Protein 7JVI (pdb70)

Structure (mmCIF, N/CA/C/O backbone):
data_7JVI
#
_entry.id   7JVI
#
_cell.length_a   39.979
_cell.length_b   144.507
_cell.length_c   169.492
_cell.angle_alpha   90.000
_cell.angle_beta   90.000
_cell.angle_gamma   90.000
#
_symmetry.space_group_name_H-M   'P 21 21 21'
#
loop_
_entity.id
_entity.type
_entity.pdbx_description
1 polymer 'Beta-helix domain'
2 non-polymer 'CALCIUM ION'
3 water water
#
loop_
_atom_site.group_PDB
_atom_site.id
_atom_site.type_symbol
_atom_site.label_atom_id
_atom_site.label_alt_id
_atom_site.label_comp_id
_atom_site.label_asym_id
_atom_site.label_entity_id
_atom_site.label_seq_id
_atom_site.pdbx_PDB_ins_code
_atom_site.Cartn_x
_atom_site.Cartn_y
_atom_site.Cartn_z
_atom_site.occupancy
_atom_site.B_iso_or_equiv
_atom_site.auth_seq_id
_atom_site.auth_comp_id
_atom_site.auth_asym_id
_atom_site.auth_atom_id
_atom_site.pdbx_PDB_model_num
ATOM 1 N N . ASN A 1 24 ? -2.992 -15.460 40.073 1.00 73.89 26 ASN A N 1
ATOM 2 C CA . ASN A 1 24 ? -1.605 -15.197 40.562 1.00 70.04 26 ASN A CA 1
ATOM 3 C C . ASN A 1 24 ? -0.512 -15.729 39.598 1.00 65.38 26 ASN A C 1
ATOM 4 O O . ASN A 1 24 ? -0.307 -15.121 38.547 1.00 58.99 26 ASN A O 1
ATOM 9 N N . VAL A 1 25 ? 0.191 -16.821 39.944 1.00 61.29 27 VAL A N 1
ATOM 10 C CA . VAL A 1 25 ? 1.372 -17.246 39.170 1.00 59.36 27 VAL A CA 1
ATOM 11 C C . VAL A 1 25 ? 1.494 -18.754 38.969 1.00 58.35 27 VAL A C 1
ATOM 12 O O . VAL A 1 25 ? 1.279 -19.540 39.902 1.00 57.15 27 VAL A O 1
ATOM 16 N N . LYS A 1 26 ? 1.829 -19.154 37.735 1.00 56.58 28 LYS A N 1
ATOM 17 C CA . LYS A 1 26 ? 2.219 -20.527 37.418 1.00 55.99 28 LYS A CA 1
ATOM 18 C C . LYS A 1 26 ? 3.672 -20.490 37.004 1.00 53.93 28 LYS A C 1
ATOM 19 O O . LYS A 1 26 ? 4.120 -19.559 36.316 1.00 50.99 28 LYS A O 1
ATOM 25 N N . GLU A 1 27 ? 4.419 -21.519 37.407 1.00 52.81 29 GLU A N 1
ATOM 26 C CA . GLU A 1 27 ? 5.829 -21.620 37.096 1.00 52.51 29 GLU A CA 1
ATOM 27 C C . GLU A 1 27 ? 6.131 -22.970 36.442 1.00 51.86 29 GLU A C 1
ATOM 28 O O . GLU A 1 27 ? 5.765 -24.027 36.981 1.00 50.72 29 GLU A O 1
ATOM 34 N N . LEU A 1 28 ? 6.770 -22.928 35.265 1.00 50.06 30 LEU A N 1
ATOM 35 C CA . LEU A 1 28 ? 7.289 -24.131 34.595 1.00 51.07 30 LEU A CA 1
ATOM 36 C C . LEU A 1 28 ? 8.804 -24.072 34.642 1.00 49.46 30 LEU A C 1
ATOM 37 O O . LEU A 1 28 ? 9.419 -23.382 33.842 1.00 46.72 30 LEU A O 1
ATOM 42 N N . ASP A 1 29 ? 9.406 -24.773 35.607 1.00 49.93 31 ASP A N 1
ATOM 43 C CA . ASP A 1 29 ? 10.852 -24.850 35.738 1.00 50.94 31 ASP A CA 1
ATOM 44 C C . ASP A 1 29 ? 11.333 -26.085 34.961 1.00 50.34 31 ASP A C 1
ATOM 45 O O . ASP A 1 29 ? 11.295 -27.202 35.469 1.00 48.87 31 ASP A O 1
ATOM 50 N N . LEU A 1 30 ? 11.763 -25.853 33.715 1.00 48.22 32 LEU A N 1
ATOM 51 C CA . LEU A 1 30 ? 12.179 -26.908 32.796 1.00 48.77 32 LEU A CA 1
ATOM 52 C C . LEU A 1 30 ? 13.698 -27.045 32.713 1.00 48.92 32 LEU A C 1
ATOM 53 O O . LEU A 1 30 ? 14.210 -27.854 31.931 1.00 49.29 32 LEU A O 1
ATOM 58 N N . TRP A 1 31 ? 14.421 -26.246 33.510 1.00 49.57 33 TRP A N 1
ATOM 59 C CA . TRP A 1 31 ? 15.871 -26.163 33.423 1.00 49.61 33 TRP A CA 1
ATOM 60 C C . TRP A 1 31 ? 16.522 -27.476 33.766 1.00 51.18 33 TRP A C 1
ATOM 61 O O . TRP A 1 31 ? 16.086 -28.197 34.679 1.00 50.99 33 TRP A O 1
ATOM 72 N N . GLN A 1 32 ? 17.603 -27.768 33.044 1.00 52.55 34 GLN A N 1
ATOM 73 C CA . GLN A 1 32 ? 18.449 -28.909 33.351 1.00 55.46 34 GLN A CA 1
ATOM 74 C C . GLN A 1 32 ? 19.727 -28.669 32.558 1.00 56.49 34 GLN A C 1
ATOM 75 O O . GLN A 1 32 ? 19.700 -27.982 31.534 1.00 53.22 34 GLN A O 1
ATOM 81 N N . ASP A 1 33 ? 20.855 -29.155 33.083 1.00 58.47 35 ASP A N 1
ATOM 82 C CA . ASP A 1 33 ? 22.161 -29.027 32.432 1.00 59.88 35 ASP A CA 1
ATOM 83 C C . ASP A 1 33 ? 22.272 -30.121 31.349 1.00 59.68 35 ASP A C 1
ATOM 84 O O . ASP A 1 33 ? 22.943 -31.134 31.542 1.00 60.06 35 ASP A O 1
ATOM 89 N N . ASN A 1 34 ? 21.577 -29.898 30.225 1.00 57.77 36 ASN A N 1
ATOM 90 C CA . ASN A 1 34 ? 21.423 -30.883 29.151 1.00 56.85 36 ASN A CA 1
ATOM 91 C C . ASN A 1 34 ? 22.317 -30.567 27.954 1.00 56.80 36 ASN A C 1
ATOM 92 O O . ASN A 1 34 ? 23.110 -29.630 27.993 1.00 58.72 36 ASN A O 1
ATOM 97 N N . THR A 1 35 ? 22.193 -31.378 26.899 1.00 58.18 37 THR A N 1
ATOM 98 C CA . THR A 1 35 ? 22.960 -31.227 25.668 1.00 57.12 37 THR A CA 1
ATOM 99 C C . THR A 1 35 ? 22.037 -31.404 24.469 1.00 55.81 37 THR A C 1
ATOM 100 O O . THR A 1 35 ? 20.853 -31.699 24.623 1.00 53.09 37 THR A O 1
ATOM 104 N N . ASP A 1 36 ? 22.610 -31.225 23.276 1.00 54.79 38 ASP A N 1
ATOM 105 C CA . ASP A 1 36 ? 21.961 -31.434 21.987 1.00 58.02 38 ASP A CA 1
ATOM 106 C C . ASP A 1 36 ? 21.249 -32.804 21.854 1.00 59.71 38 ASP A C 1
ATOM 107 O O . ASP A 1 36 ? 20.277 -32.930 21.120 1.00 60.88 38 ASP A O 1
ATOM 112 N N . ALA A 1 37 ? 21.740 -33.816 22.583 1.00 59.18 39 ALA A N 1
ATOM 113 C CA . ALA A 1 37 ? 21.185 -35.160 22.556 1.00 61.09 39 ALA A CA 1
ATOM 114 C C . ALA A 1 37 ? 20.095 -35.407 23.603 1.00 61.33 39 ALA A C 1
ATOM 115 O O . ALA A 1 37 ? 19.503 -36.482 23.626 1.00 61.48 39 ALA A O 1
ATOM 117 N N . SER A 1 38 ? 19.844 -34.416 24.466 1.00 59.18 40 SER A N 1
ATOM 118 C CA . SER A 1 38 ? 18.855 -34.527 25.541 1.00 57.96 40 SER A CA 1
ATOM 119 C C . SER A 1 38 ? 18.020 -33.241 25.663 1.00 55.18 40 SER A C 1
ATOM 120 O O . SER A 1 38 ? 17.933 -32.641 26.735 1.00 54.45 40 SER A O 1
ATOM 123 N N . TYR A 1 39 ? 17.406 -32.836 24.547 1.00 52.70 41 TYR A N 1
ATOM 124 C CA . TYR A 1 39 ? 16.524 -31.673 24.502 1.00 50.96 41 TYR A CA 1
ATOM 125 C C . TYR A 1 39 ? 15.371 -31.854 25.474 1.00 51.67 41 TYR A C 1
ATOM 126 O O . TYR A 1 39 ? 14.812 -32.939 25.573 1.00 51.65 41 TYR A O 1
ATOM 135 N N . VAL A 1 40 ? 15.042 -30.776 26.193 1.00 51.80 42 VAL A N 1
ATOM 136 C CA . VAL A 1 40 ? 13.800 -30.646 26.935 1.00 52.82 42 VAL A CA 1
ATOM 137 C C . VAL A 1 40 ? 12.737 -30.147 25.968 1.00 52.49 42 VAL A C 1
ATOM 138 O O . VAL A 1 40 ? 12.948 -29.170 25.263 1.00 50.82 42 VAL A O 1
ATOM 142 N N . THR A 1 41 ? 11.591 -30.832 25.944 1.00 53.68 43 THR A N 1
ATOM 143 C CA . THR A 1 41 ? 10.466 -30.479 25.081 1.00 55.31 43 THR A CA 1
ATOM 144 C C . THR A 1 41 ? 9.223 -30.305 25.937 1.00 54.90 43 THR A C 1
ATOM 145 O O . THR A 1 41 ? 8.837 -31.203 26.658 1.00 57.00 43 THR A O 1
ATOM 149 N N . TYR A 1 42 ? 8.607 -29.125 25.853 1.00 52.61 44 TYR A N 1
ATOM 150 C CA . TYR A 1 42 ? 7.336 -28.865 26.506 1.00 53.23 44 TYR A CA 1
ATOM 151 C C . TYR A 1 42 ? 6.340 -28.420 25.443 1.00 53.56 44 TYR A C 1
ATOM 152 O O . TYR A 1 42 ? 6.614 -27.472 24.695 1.00 54.16 44 TYR A O 1
ATOM 161 N N . ALA A 1 43 ? 5.199 -29.117 25.361 1.00 53.40 45 ALA A N 1
ATOM 162 C CA . ALA A 1 43 ? 4.222 -28.877 24.290 1.00 54.82 45 ALA A CA 1
ATOM 163 C C . ALA A 1 43 ? 2.749 -28.843 24.715 1.00 55.99 45 ALA A C 1
ATOM 164 O O . ALA A 1 43 ? 1.854 -28.730 23.854 1.00 59.31 45 ALA A O 1
ATOM 166 N N . ASN A 1 44 ? 2.500 -28.942 26.040 1.00 56.66 46 ASN A N 1
ATOM 167 C CA . ASN A 1 44 ? 1.152 -28.891 26.581 1.00 57.75 46 ASN A CA 1
ATOM 168 C C . ASN A 1 44 ? 0.598 -27.478 26.410 1.00 57.02 46 ASN A C 1
ATOM 169 O O . ASN A 1 44 ? 1.302 -26.488 26.642 1.00 55.01 46 ASN A O 1
ATOM 174 N N . SER A 1 45 ? -0.657 -27.381 25.964 1.00 58.18 47 SER A N 1
ATOM 175 C CA . SER A 1 45 ? -1.266 -26.089 25.698 1.00 59.51 47 SER A CA 1
ATOM 176 C C . SER A 1 45 ? -1.458 -25.359 27.024 1.00 59.27 47 SER A C 1
ATOM 177 O O . SER A 1 45 ? -1.697 -25.992 28.061 1.00 58.96 47 SER A O 1
ATOM 180 N N . ILE A 1 46 ? -1.332 -24.029 26.973 1.00 57.36 48 ILE A N 1
ATOM 181 C CA . ILE A 1 46 ? -1.457 -23.156 28.122 1.00 58.33 48 ILE A CA 1
ATOM 182 C C . ILE A 1 46 ? -2.630 -22.202 27.907 1.00 60.44 48 ILE A C 1
ATOM 183 O O . ILE A 1 46 ? -2.676 -21.491 26.913 1.00 61.31 48 ILE A O 1
ATOM 188 N N . ARG A 1 47 ? -3.581 -22.222 28.843 1.00 63.77 49 ARG A N 1
ATOM 189 C CA . ARG A 1 47 ? -4.633 -21.226 28.964 1.00 66.01 49 ARG A CA 1
ATOM 190 C C . ARG A 1 47 ? -4.347 -20.486 30.260 1.00 62.71 49 ARG A C 1
ATOM 191 O O . ARG A 1 47 ? -4.568 -21.017 31.351 1.00 62.97 49 ARG A O 1
ATOM 199 N N . MET A 1 48 ? -3.841 -19.258 30.129 1.00 58.17 50 MET A N 1
ATOM 200 C CA . MET A 1 48 ? -3.308 -18.505 31.255 1.00 56.45 50 MET A CA 1
ATOM 201 C C . MET A 1 48 ? -4.334 -18.219 32.338 1.00 58.33 50 MET A C 1
ATOM 202 O O . MET A 1 48 ? -4.012 -18.271 33.515 1.00 57.26 50 MET A O 1
ATOM 207 N N . GLY A 1 49 ? -5.573 -17.930 31.929 1.00 61.36 51 GLY A N 1
ATOM 208 C CA . GLY A 1 49 ? -6.633 -17.548 32.849 1.00 63.78 51 GLY A CA 1
ATOM 209 C C . GLY A 1 49 ? -6.235 -16.275 33.588 1.00 62.73 51 GLY A C 1
ATOM 210 O O . GLY A 1 49 ? -5.876 -15.288 32.964 1.00 60.32 51 GLY A O 1
ATOM 211 N N . SER A 1 50 ? -6.254 -16.326 34.926 1.00 63.36 52 SER A N 1
ATOM 212 C CA . SER A 1 50 ? -5.868 -15.188 35.754 1.00 63.85 52 SER A CA 1
ATOM 213 C C . SER A 1 50 ? -4.377 -15.183 36.123 1.00 62.20 52 SER A C 1
ATOM 214 O O . SER A 1 50 ? -3.928 -14.306 36.858 1.00 64.07 52 SER A O 1
ATOM 217 N N . ASN A 1 51 ? -3.613 -16.144 35.589 1.00 59.36 53 ASN A N 1
ATOM 218 C CA . ASN A 1 51 ? -2.224 -16.351 35.987 1.00 56.36 53 ASN A CA 1
ATOM 219 C C . ASN A 1 51 ? -1.188 -15.756 35.052 1.00 53.42 53 ASN A C 1
ATOM 220 O O . ASN A 1 51 ? -1.275 -15.906 33.839 1.00 51.86 53 ASN A O 1
ATOM 225 N N . ASP A 1 52 ? -0.196 -15.081 35.640 1.00 51.60 54 ASP A N 1
ATOM 226 C CA . ASP A 1 52 ? 1.068 -14.819 34.986 1.00 49.48 54 ASP A CA 1
ATOM 227 C C . ASP A 1 52 ? 1.825 -16.148 34.957 1.00 49.17 54 ASP A C 1
ATOM 228 O O . ASP A 1 52 ? 1.652 -16.991 35.849 1.00 49.74 54 ASP A O 1
ATOM 233 N N . TYR A 1 53 ? 2.665 -16.326 33.934 1.00 48.13 55 TYR A N 1
ATOM 234 C CA . TYR A 1 53 ? 3.531 -17.497 33.815 1.00 48.24 55 TYR A CA 1
ATOM 235 C C . TYR A 1 53 ? 4.993 -17.092 33.891 1.00 46.53 55 TYR A C 1
ATOM 236 O O . TYR A 1 53 ? 5.380 -16.020 33.434 1.00 46.31 55 TYR A O 1
ATOM 245 N N . LYS A 1 54 ? 5.800 -17.964 34.496 1.00 47.89 56 LYS A N 1
ATOM 246 C CA . LYS A 1 54 ? 7.246 -17.824 34.519 1.00 48.15 56 LYS A CA 1
ATOM 247 C C . LYS A 1 54 ? 7.820 -19.161 34.116 1.00 47.33 56 LYS A C 1
ATOM 248 O O . LYS A 1 54 ? 7.562 -20.171 34.771 1.00 47.11 56 LYS A O 1
ATOM 254 N N . VAL A 1 55 ? 8.577 -19.161 33.017 1.00 44.79 57 VAL A N 1
ATOM 255 C CA . VAL A 1 55 ? 9.111 -20.365 32.422 1.00 45.35 57 VAL A CA 1
ATOM 256 C C . VAL A 1 55 ? 10.627 -20.266 32.397 1.00 43.64 57 VAL A C 1
ATOM 257 O O . VAL A 1 55 ? 11.166 -19.299 31.887 1.00 43.58 57 VAL A O 1
ATOM 261 N N . TYR A 1 56 ? 11.296 -21.266 32.980 1.00 43.50 58 TYR A N 1
ATOM 262 C CA . TYR A 1 56 ? 12.747 -21.382 32.995 1.00 44.25 58 TYR A CA 1
ATOM 263 C C . TYR A 1 56 ? 13.120 -22.535 32.069 1.00 44.27 58 TYR A C 1
ATOM 264 O O . TYR A 1 56 ? 12.692 -23.673 32.282 1.00 44.39 58 TYR A O 1
ATOM 273 N N . THR A 1 57 ? 13.916 -22.233 31.036 1.00 42.24 59 THR A N 1
ATOM 274 C CA . THR A 1 57 ? 14.259 -23.209 30.012 1.00 42.35 59 THR A CA 1
ATOM 275 C C . THR A 1 57 ? 15.677 -23.699 30.222 1.00 42.76 59 THR A C 1
ATOM 276 O O . THR A 1 57 ? 16.515 -22.993 30.798 1.00 42.61 59 THR A O 1
ATOM 280 N N . ALA A 1 58 ? 15.933 -24.922 29.744 1.00 44.81 60 ALA A N 1
ATOM 281 C CA . ALA A 1 58 ? 17.284 -25.465 29.673 1.00 45.74 60 ALA A CA 1
ATOM 282 C C . ALA A 1 58 ? 17.982 -24.843 28.464 1.00 45.00 60 ALA A C 1
ATOM 283 O O . ALA A 1 58 ? 17.331 -24.253 27.615 1.00 43.20 60 ALA A O 1
ATOM 285 N N . ARG A 1 59 ? 19.310 -24.996 28.414 1.00 45.16 61 ARG A N 1
ATOM 286 C CA . ARG A 1 59 ? 20.137 -24.599 27.295 1.00 43.94 61 ARG A CA 1
ATOM 287 C C . ARG A 1 59 ? 19.561 -25.083 25.970 1.00 43.06 61 ARG A C 1
ATOM 288 O O . ARG A 1 59 ? 19.452 -24.291 25.024 1.00 43.60 61 ARG A O 1
ATOM 296 N N . TYR A 1 60 ? 19.189 -26.368 25.917 1.00 42.50 62 TYR A N 1
ATOM 297 C CA . TYR A 1 60 ? 18.543 -26.980 24.761 1.00 42.52 62 TYR A CA 1
ATOM 298 C C . TYR A 1 60 ? 17.093 -27.260 25.118 1.00 42.28 62 TYR A C 1
ATOM 299 O O . TYR A 1 60 ? 16.805 -28.190 25.881 1.00 44.32 62 TYR A O 1
ATOM 308 N N . THR A 1 61 ? 16.184 -26.442 24.577 1.00 41.53 63 THR A N 1
ATOM 309 C CA . THR A 1 61 ? 14.762 -26.508 24.873 1.00 43.02 63 THR A CA 1
ATOM 310 C C . THR A 1 61 ? 13.904 -26.235 23.643 1.00 43.80 63 THR A C 1
ATOM 311 O O . THR A 1 61 ? 14.138 -25.272 22.905 1.00 42.59 63 THR A O 1
ATOM 315 N N . GLU A 1 62 ? 12.895 -27.086 23.436 1.00 46.06 64 GLU A N 1
ATOM 316 C CA . GLU A 1 62 ? 11.820 -26.823 22.488 1.00 47.21 64 GLU A CA 1
ATOM 317 C C . GLU A 1 62 ? 10.612 -26.398 23.282 1.00 47.66 64 GLU A C 1
ATOM 318 O O . GLU A 1 62 ? 9.939 -27.241 23.881 1.00 48.07 64 GLU A O 1
ATOM 324 N N . PHE A 1 63 ? 10.352 -25.086 23.330 1.00 46.13 65 PHE A N 1
ATOM 325 C CA . PHE A 1 63 ? 9.120 -24.594 23.916 1.00 46.00 65 PHE A CA 1
ATOM 326 C C . PHE A 1 63 ? 8.066 -24.491 22.830 1.00 46.50 65 PHE A C 1
ATOM 327 O O . PHE A 1 63 ? 8.012 -23.503 22.106 1.00 45.12 65 PHE A O 1
ATOM 335 N N . ASN A 1 64 ? 7.228 -25.528 22.738 1.00 47.81 66 ASN A N 1
ATOM 336 C CA . ASN A 1 64 ? 6.327 -25.730 21.616 1.00 49.16 66 ASN A CA 1
ATOM 337 C C . ASN A 1 64 ? 4.866 -25.792 22.054 1.00 50.02 66 ASN A C 1
ATOM 338 O O . ASN A 1 64 ? 4.071 -26.537 21.493 1.00 52.52 66 ASN A O 1
ATOM 343 N N . SER A 1 65 ? 4.522 -24.979 23.059 1.00 50.14 67 SER A N 1
ATOM 344 C CA . SER A 1 65 ? 3.168 -24.885 23.587 1.00 50.91 67 SER A CA 1
ATOM 345 C C . SER A 1 65 ? 2.350 -23.831 22.844 1.00 51.07 67 SER A C 1
ATOM 346 O O . SER A 1 65 ? 2.836 -22.720 22.593 1.00 48.37 67 SER A O 1
ATOM 349 N N . VAL A 1 66 ? 1.100 -24.180 22.517 1.00 51.94 68 VAL A N 1
ATOM 350 C CA . VAL A 1 66 ? 0.088 -23.199 22.166 1.00 51.69 68 VAL A CA 1
ATOM 351 C C . VAL A 1 66 ? -0.208 -22.399 23.434 1.00 51.16 68 VAL A C 1
ATOM 352 O O . VAL A 1 66 ? -0.413 -22.979 24.502 1.00 51.52 68 VAL A O 1
ATOM 356 N N . VAL A 1 67 ? -0.229 -21.069 23.307 1.00 49.81 69 VAL A N 1
ATOM 357 C CA . VAL A 1 67 ? -0.499 -20.179 24.420 1.00 49.97 69 VAL A CA 1
ATOM 358 C C . VAL A 1 67 ? -1.660 -19.237 24.108 1.00 51.45 69 VAL A C 1
ATOM 359 O O . VAL A 1 67 ? -1.705 -18.617 23.045 1.00 51.33 69 VAL A O 1
ATOM 363 N N . LYS A 1 68 ? -2.588 -19.150 25.068 1.00 54.75 70 LYS A N 1
ATOM 364 C CA . LYS A 1 68 ? -3.767 -18.297 25.032 1.00 56.54 70 LYS A CA 1
ATOM 365 C C . LYS A 1 68 ? -3.857 -17.557 26.358 1.00 55.75 70 LYS A C 1
ATOM 366 O O . LYS A 1 68 ? -3.642 -18.145 27.418 1.00 57.66 70 LYS A O 1
ATOM 372 N N . GLY A 1 69 ? -4.207 -16.269 26.296 1.00 54.99 71 GLY A N 1
ATOM 373 C CA . GLY A 1 69 ? -4.403 -15.454 27.481 1.00 55.16 71 GLY A CA 1
ATOM 374 C C . GLY A 1 69 ? -3.934 -14.039 27.278 1.00 52.06 71 GLY A C 1
ATOM 375 O O . GLY A 1 69 ? -3.478 -13.694 26.191 1.00 50.65 71 GLY A O 1
ATOM 376 N N . ASP A 1 70 ? -4.050 -13.224 28.332 1.00 53.75 72 ASP A N 1
ATOM 377 C CA . ASP A 1 70 ? -3.696 -11.798 28.281 1.00 55.09 72 ASP A CA 1
ATOM 378 C C . ASP A 1 70 ? -2.846 -11.343 29.469 1.00 53.36 72 ASP A C 1
ATOM 379 O O . ASP A 1 70 ? -2.798 -10.161 29.792 1.00 53.87 72 ASP A O 1
ATOM 384 N N . LYS A 1 71 ? -2.153 -12.292 30.104 1.00 52.55 73 LYS A N 1
ATOM 385 C CA . LYS A 1 71 ? -1.340 -12.003 31.269 1.00 52.51 73 LYS A CA 1
ATOM 386 C C . LYS A 1 71 ? 0.129 -11.888 30.880 1.00 49.67 73 LYS A C 1
ATOM 387 O O . LYS A 1 71 ? 0.482 -11.985 29.704 1.00 48.39 73 LYS A O 1
ATOM 393 N N . ASN A 1 72 ? 0.979 -11.643 31.882 1.00 48.29 74 ASN A N 1
ATOM 394 C CA . ASN A 1 72 ? 2.420 -11.581 31.722 1.00 46.54 74 ASN A CA 1
ATOM 395 C C . ASN A 1 72 ? 2.996 -12.982 31.553 1.00 46.46 74 ASN A C 1
ATOM 396 O O . ASN A 1 72 ? 2.757 -13.871 32.379 1.00 46.94 74 ASN A O 1
ATOM 401 N N . PHE A 1 73 ? 3.762 -13.178 30.477 1.00 44.39 75 PHE A N 1
ATOM 402 C CA . PHE A 1 73 ? 4.447 -14.438 30.227 1.00 43.50 75 PHE A CA 1
ATOM 403 C C . PHE A 1 73 ? 5.929 -14.113 30.218 1.00 42.98 75 PHE A C 1
ATOM 404 O O . PHE A 1 73 ? 6.411 -13.377 29.338 1.00 40.59 75 PHE A O 1
ATOM 412 N N . SER A 1 74 ? 6.653 -14.628 31.214 1.00 42.91 76 SER A N 1
ATOM 413 C CA . SER A 1 74 ? 8.079 -14.357 31.338 1.00 43.07 76 SER A CA 1
ATOM 414 C C . SER A 1 74 ? 8.865 -15.611 31.049 1.00 43.01 76 SER A C 1
ATOM 415 O O . SER A 1 74 ? 8.645 -16.647 31.675 1.00 44.71 76 SER A O 1
ATOM 418 N N . LEU A 1 75 ? 9.801 -15.497 30.104 1.00 41.31 77 LEU A N 1
ATOM 419 C CA . LEU A 1 75 ? 10.548 -16.613 29.578 1.00 42.40 77 LEU A CA 1
ATOM 420 C C . LEU A 1 75 ? 12.025 -16.381 29.909 1.00 41.57 77 LEU A C 1
ATOM 421 O O . LEU A 1 75 ? 12.677 -15.494 29.343 1.00 40.56 77 LEU A O 1
ATOM 426 N N . TYR A 1 76 ? 12.522 -17.162 30.877 1.00 41.43 78 TYR A N 1
ATOM 427 C CA . TYR A 1 76 ? 13.895 -17.105 31.359 1.00 41.39 78 TYR A CA 1
ATOM 428 C C . TYR A 1 76 ? 14.717 -18.145 30.609 1.00 41.27 78 TYR A C 1
ATOM 429 O O . TYR A 1 76 ? 14.648 -19.337 30.910 1.00 40.43 78 TYR A O 1
ATOM 438 N N . CYS A 1 77 ? 15.494 -17.684 29.622 1.00 39.16 79 CYS A N 1
ATOM 439 C CA . CYS A 1 77 ? 16.125 -18.544 28.635 1.00 39.72 79 CYS A CA 1
ATOM 440 C C . CYS A 1 77 ? 17.514 -19.007 29.074 1.00 40.56 79 CYS A C 1
ATOM 441 O O . CYS A 1 77 ? 18.422 -18.198 29.239 1.00 40.44 79 CYS A O 1
ATOM 444 N N . GLY A 1 78 ? 17.667 -20.327 29.252 1.00 41.59 80 GLY A N 1
ATOM 445 C CA . GLY A 1 78 ? 18.882 -20.921 29.786 1.00 41.28 80 GLY A CA 1
ATOM 446 C C . GLY A 1 78 ? 20.074 -21.101 28.853 1.00 40.57 80 GLY A C 1
ATOM 447 O O . GLY A 1 78 ? 21.098 -21.650 29.252 1.00 40.08 80 GLY A O 1
ATOM 448 N N . GLY A 1 79 ? 19.945 -20.657 27.600 1.00 40.15 81 GLY A N 1
ATOM 449 C CA . GLY A 1 79 ? 21.038 -20.767 26.653 1.00 41.25 81 GLY A CA 1
ATOM 450 C C . GLY A 1 79 ? 20.689 -20.366 25.237 1.00 40.72 81 GLY A C 1
ATOM 451 O O . GLY A 1 79 ? 19.749 -19.595 25.012 1.00 40.78 81 GLY A O 1
ATOM 452 N N . GLU A 1 80 ? 21.471 -20.889 24.285 1.00 41.84 82 GLU A N 1
ATOM 453 C CA . GLU A 1 80 ? 21.425 -20.461 22.892 1.00 41.23 82 GLU A CA 1
ATOM 454 C C . GLU A 1 80 ? 20.676 -21.440 22.003 1.00 41.24 82 GLU A C 1
ATOM 455 O O . GLU A 1 80 ? 20.640 -21.272 20.783 1.00 39.39 82 GLU A O 1
ATOM 461 N N . ARG A 1 81 ? 20.059 -22.457 22.614 1.00 41.55 83 ARG A N 1
ATOM 462 C CA . ARG A 1 81 ? 19.224 -23.392 21.861 1.00 42.61 83 ARG A CA 1
ATOM 463 C C . ARG A 1 81 ? 17.851 -23.561 22.494 1.00 42.03 83 ARG A C 1
ATOM 464 O O . ARG A 1 81 ? 17.305 -24.662 22.520 1.00 42.61 83 ARG A O 1
ATOM 472 N N . THR A 1 82 ? 17.303 -22.448 22.999 1.00 40.30 84 THR A N 1
ATOM 473 C CA . THR A 1 82 ? 15.915 -22.382 23.424 1.00 40.71 84 THR A CA 1
ATOM 474 C C . THR A 1 82 ? 15.099 -21.809 22.282 1.00 40.33 84 THR A C 1
ATOM 475 O O . THR A 1 82 ? 15.282 -20.650 21.896 1.00 41.25 84 THR A O 1
ATOM 479 N N . TRP A 1 83 ? 14.200 -22.643 21.750 1.00 41.77 85 TRP A N 1
ATOM 480 C CA . TRP A 1 83 ? 13.373 -22.333 20.596 1.00 42.66 85 TRP A CA 1
ATOM 481 C C . TRP A 1 83 ? 11.957 -22.072 21.039 1.00 43.06 85 TRP A C 1
ATOM 482 O O . TRP A 1 83 ? 11.465 -22.743 21.938 1.00 43.69 85 TRP A O 1
ATOM 493 N N . LEU A 1 84 ? 11.308 -21.091 20.404 1.00 42.23 86 LEU A N 1
ATOM 494 C CA . LEU A 1 84 ? 9.856 -20.957 20.446 1.00 43.20 86 LEU A CA 1
ATOM 495 C C . LEU A 1 84 ? 9.311 -21.751 19.268 1.00 43.77 86 LEU A C 1
ATOM 496 O O . LEU A 1 84 ? 9.212 -21.243 18.153 1.00 43.54 86 LEU A O 1
ATOM 501 N N . GLY A 1 85 ? 8.963 -23.010 19.533 1.00 45.28 87 GLY A N 1
ATOM 502 C CA . GLY A 1 85 ? 8.654 -23.985 18.504 1.00 46.81 87 GLY A CA 1
ATOM 503 C C . GLY A 1 85 ? 9.617 -25.145 18.630 1.00 47.53 87 GLY A C 1
ATOM 504 O O . GLY A 1 85 ? 10.058 -25.469 19.739 1.00 46.01 87 GLY A O 1
ATOM 505 N N . THR A 1 86 ? 9.949 -25.762 17.492 1.00 49.79 88 THR A N 1
ATOM 506 C CA . THR A 1 86 ? 10.793 -26.947 17.457 1.00 51.67 88 THR A CA 1
ATOM 507 C C . THR A 1 86 ? 12.210 -26.627 16.991 1.00 51.97 88 THR A C 1
ATOM 508 O O . THR A 1 86 ? 12.500 -25.524 16.512 1.00 46.70 88 THR A O 1
ATOM 512 N N . LYS A 1 87 ? 13.081 -27.626 17.149 1.00 53.73 89 LYS A N 1
ATOM 513 C CA . LYS A 1 87 ? 14.467 -27.615 16.716 1.00 56.13 89 LYS A CA 1
ATOM 514 C C . LYS A 1 87 ? 14.598 -27.184 15.259 1.00 55.10 89 LYS A C 1
ATOM 515 O O . LYS A 1 87 ? 13.744 -27.499 14.425 1.00 53.81 89 LYS A O 1
ATOM 521 N N . ASN A 1 88 ? 15.679 -26.449 14.976 1.00 53.11 90 ASN A N 1
ATOM 522 C CA . ASN A 1 88 ? 15.972 -25.875 13.659 1.00 53.05 90 ASN A CA 1
ATOM 523 C C . ASN A 1 88 ? 14.863 -24.985 13.052 1.00 51.52 90 ASN A C 1
ATOM 524 O O . ASN A 1 88 ? 14.832 -24.758 11.839 1.00 49.29 90 ASN A O 1
ATOM 529 N N . GLY A 1 89 ? 13.987 -24.462 13.916 1.00 48.87 91 GLY A N 1
ATOM 530 C CA . GLY A 1 89 ? 12.876 -23.616 13.519 1.00 48.52 91 GLY A CA 1
ATOM 531 C C . GLY A 1 89 ? 11.892 -24.247 12.543 1.00 49.95 91 GLY A C 1
ATOM 532 O O . GLY A 1 89 ? 11.262 -23.539 11.761 1.00 50.34 91 GLY A O 1
ATOM 533 N N . ALA A 1 90 ? 11.746 -25.578 12.616 1.00 50.98 92 ALA A N 1
ATOM 534 C CA . ALA A 1 90 ? 10.939 -26.351 11.677 1.00 52.88 92 ALA A CA 1
ATOM 535 C C . ALA A 1 90 ? 9.456 -26.015 11.753 1.00 55.08 92 ALA A C 1
ATOM 536 O O . ALA A 1 90 ? 8.751 -26.092 10.749 1.00 58.44 92 ALA A O 1
ATOM 538 N N . SER A 1 91 ? 8.988 -25.674 12.959 1.00 55.88 93 SER A N 1
ATOM 539 C CA . SER A 1 91 ? 7.586 -25.342 13.218 1.00 55.55 93 SER A CA 1
ATOM 540 C C . SER A 1 91 ? 7.474 -24.466 14.463 1.00 53.10 93 SER A C 1
ATOM 541 O O . SER A 1 91 ? 8.395 -24.381 15.264 1.00 49.52 93 SER A O 1
ATOM 544 N N . TYR A 1 92 ? 6.330 -23.796 14.601 1.00 52.71 94 TYR A N 1
ATOM 545 C CA . TYR A 1 92 ? 6.029 -22.969 15.753 1.00 51.86 94 TYR A CA 1
ATOM 546 C C . TYR A 1 92 ? 4.570 -23.157 16.143 1.00 52.13 94 TYR A C 1
ATOM 547 O O . TYR A 1 92 ? 3.726 -23.430 15.295 1.00 53.40 94 TYR A O 1
ATOM 556 N N . PRO A 1 93 ? 4.234 -23.017 17.443 1.00 52.25 95 PRO A N 1
ATOM 557 C CA . PRO A 1 93 ? 2.861 -23.188 17.903 1.00 53.31 95 PRO A CA 1
ATOM 558 C C . PRO A 1 93 ? 2.088 -21.897 17.713 1.00 52.88 95 PRO A C 1
ATOM 559 O O . PRO A 1 93 ? 2.688 -20.833 17.510 1.00 53.93 95 PRO A O 1
ATOM 563 N N . SER A 1 94 ? 0.757 -21.994 17.787 1.00 53.77 96 SER A N 1
ATOM 564 C CA . SER A 1 94 ? -0.126 -20.842 17.700 1.00 53.36 96 SER A CA 1
ATOM 565 C C . SER A 1 94 ? -0.030 -19.996 18.967 1.00 52.34 96 SER A C 1
ATOM 566 O O . SER A 1 94 ? -0.208 -20.498 20.071 1.00 52.82 96 SER A O 1
ATOM 569 N N . TRP A 1 95 ? 0.276 -18.706 18.788 1.00 51.01 97 TRP A N 1
ATOM 570 C CA . TRP A 1 95 ? 0.274 -17.717 19.864 1.00 49.25 97 TRP A CA 1
ATOM 571 C C . TRP A 1 95 ? -0.633 -16.520 19.534 1.00 48.98 97 TRP A C 1
ATOM 572 O O . TRP A 1 95 ? -0.594 -15.503 20.235 1.00 49.90 97 TRP A O 1
ATOM 583 N N . THR A 1 96 ? -1.455 -16.639 18.481 1.00 50.39 98 THR A N 1
ATOM 584 C CA . THR A 1 96 ? -2.316 -15.529 18.044 1.00 52.93 98 THR A CA 1
ATOM 585 C C . THR A 1 96 ? -3.383 -15.186 19.083 1.00 54.01 98 THR A C 1
ATOM 586 O O . THR A 1 96 ? -3.862 -14.064 19.133 1.00 52.14 98 THR A O 1
ATOM 590 N N . ASP A 1 97 ? -3.735 -16.159 19.928 1.00 53.97 99 ASP A N 1
ATOM 591 C CA . ASP A 1 97 ? -4.669 -15.932 21.028 1.00 55.51 99 ASP A CA 1
ATOM 592 C C . ASP A 1 97 ? -3.967 -15.478 22.317 1.00 52.84 99 ASP A C 1
ATOM 593 O O . ASP A 1 97 ? -4.614 -15.331 23.351 1.00 53.34 99 ASP A O 1
ATOM 598 N N . PHE A 1 98 ? -2.646 -15.254 22.244 1.00 50.09 100 PHE A N 1
ATOM 599 C CA . PHE A 1 98 ? -1.894 -14.608 23.322 1.00 49.39 100 PHE A CA 1
ATOM 600 C C . PHE A 1 98 ? -1.882 -13.101 23.077 1.00 48.07 100 PHE A C 1
ATOM 601 O O . PHE A 1 98 ? -1.332 -12.638 22.081 1.00 44.59 100 PHE A O 1
ATOM 609 N N . LYS A 1 99 ? -2.506 -12.361 24.001 1.00 50.58 101 LYS A N 1
ATOM 610 C CA . LYS A 1 99 ? -2.699 -10.915 23.916 1.00 53.26 101 LYS A CA 1
ATOM 611 C C . LYS A 1 99 ? -1.991 -10.145 25.034 1.00 51.18 101 LYS A C 1
ATOM 612 O O . LYS A 1 99 ? -2.214 -8.947 25.188 1.00 49.98 101 LYS A O 1
ATOM 618 N N . GLY A 1 100 ? -1.151 -10.842 25.812 1.00 48.71 102 GLY A N 1
ATOM 619 C CA . GLY A 1 100 ? -0.492 -10.266 26.973 1.00 48.37 102 GLY A CA 1
ATOM 620 C C . GLY A 1 100 ? 0.857 -9.658 26.644 1.00 47.04 102 GLY A C 1
ATOM 621 O O . GLY A 1 100 ? 1.090 -9.214 25.516 1.00 44.44 102 GLY A O 1
ATOM 622 N N . GLU A 1 101 ? 1.748 -9.643 27.643 1.00 45.71 103 GLU A N 1
ATOM 623 C CA . GLU A 1 101 ? 3.118 -9.186 27.485 1.00 45.73 103 GLU A CA 1
ATOM 624 C C . GLU A 1 101 ? 4.084 -10.354 27.618 1.00 42.67 103 GLU A C 1
ATOM 625 O O . GLU A 1 101 ? 4.154 -10.976 28.683 1.00 42.86 103 GLU A O 1
ATOM 631 N N . LEU A 1 102 ? 4.836 -10.634 26.547 1.00 38.81 104 LEU A N 1
ATOM 632 C CA . LEU A 1 102 ? 5.934 -11.595 26.574 1.00 38.07 104 LEU A CA 1
ATOM 633 C C . LEU A 1 102 ? 7.219 -10.857 26.959 1.00 37.04 104 LEU A C 1
ATOM 634 O O . LEU A 1 102 ? 7.611 -9.898 26.303 1.00 36.10 104 LEU A O 1
ATOM 639 N N . HIS A 1 103 ? 7.861 -11.318 28.035 1.00 36.09 105 HIS A N 1
ATOM 640 C CA . HIS A 1 103 ? 9.119 -10.774 28.514 1.00 35.54 105 HIS A CA 1
ATOM 641 C C . HIS A 1 103 ? 10.177 -11.854 28.409 1.00 35.35 105 HIS A C 1
ATOM 642 O O . HIS A 1 103 ? 10.018 -12.935 28.975 1.00 35.79 105 HIS A O 1
ATOM 649 N N . ILE A 1 104 ? 11.269 -11.538 27.702 1.00 33.88 106 ILE A N 1
ATOM 650 C CA . ILE A 1 104 ? 12.362 -12.455 27.449 1.00 33.81 106 ILE A CA 1
ATOM 651 C C . ILE A 1 104 ? 13.583 -12.028 28.254 1.00 34.34 106 ILE A C 1
ATOM 652 O O . ILE A 1 104 ? 14.099 -10.903 28.077 1.00 34.79 106 ILE A O 1
ATOM 657 N N . TYR A 1 105 ? 14.030 -12.929 29.137 1.00 35.69 107 TYR A N 1
ATOM 658 C CA . TYR A 1 105 ? 15.141 -12.710 30.037 1.00 36.59 107 TYR A CA 1
ATOM 659 C C . TYR A 1 105 ? 16.219 -13.769 29.844 1.00 37.01 107 TYR A C 1
ATOM 660 O O . TYR A 1 105 ? 15.940 -14.889 29.410 1.00 36.78 107 TYR A O 1
ATOM 669 N N . PRO A 1 106 ? 17.479 -13.470 30.225 1.00 38.07 108 PRO A N 1
ATOM 670 C CA . PRO A 1 106 ? 18.507 -14.504 30.287 1.00 38.99 108 PRO A CA 1
ATOM 671 C C . PRO A 1 106 ? 18.323 -15.294 31.577 1.00 41.27 108 PRO A C 1
ATOM 672 O O . PRO A 1 106 ? 17.634 -14.830 32.497 1.00 40.94 108 PRO A O 1
ATOM 676 N N . TYR A 1 107 ? 18.937 -16.477 31.630 1.00 41.37 109 TYR A N 1
ATOM 677 C CA . TYR A 1 107 ? 18.967 -17.315 32.828 1.00 43.76 109 TYR A CA 1
ATOM 678 C C . TYR A 1 107 ? 20.296 -18.051 32.766 1.00 44.70 109 TYR A C 1
ATOM 679 O O . TYR A 1 107 ? 20.434 -19.023 32.027 1.00 41.70 109 TYR A O 1
ATOM 688 N N . THR A 1 108 ? 21.284 -17.537 33.512 1.00 48.22 110 THR A N 1
ATOM 689 C CA . THR A 1 108 ? 22.697 -17.873 33.313 1.00 51.53 110 THR A CA 1
ATOM 690 C C . THR A 1 108 ? 23.238 -18.905 34.303 1.00 54.16 110 THR A C 1
ATOM 691 O O . THR A 1 108 ? 24.448 -18.986 34.522 1.00 57.41 110 THR A O 1
ATOM 695 N N . LYS A 1 109 ? 22.326 -19.699 34.873 1.00 55.43 111 LYS A N 1
ATOM 696 C CA . LYS A 1 109 ? 22.656 -20.791 35.786 1.00 59.94 111 LYS A CA 1
ATOM 697 C C . LYS A 1 109 ? 23.723 -21.719 35.188 1.00 61.87 111 LYS A C 1
ATOM 698 O O . LYS A 1 109 ? 24.688 -22.081 35.863 1.00 62.18 111 LYS A O 1
ATOM 704 N N . LYS A 1 110 ? 23.524 -22.096 33.919 1.00 62.16 112 LYS A N 1
ATOM 705 C CA . LYS A 1 110 ? 24.513 -22.805 33.106 1.00 62.84 112 LYS A CA 1
ATOM 706 C C . LYS A 1 110 ? 25.383 -21.750 32.424 1.00 62.88 112 LYS A C 1
ATOM 707 O O . LYS A 1 110 ? 24.894 -21.020 31.546 1.00 60.77 112 LYS A O 1
ATOM 713 N N . SER A 1 111 ? 26.658 -21.659 32.832 1.00 62.13 113 SER A N 1
ATOM 714 C CA . SER A 1 111 ? 27.576 -20.645 32.300 1.00 64.84 113 SER A CA 1
ATOM 715 C C . SER A 1 111 ? 28.336 -21.129 31.057 1.00 63.64 113 SER A C 1
ATOM 716 O O . SER A 1 111 ? 28.425 -22.325 30.803 1.00 65.93 113 SER A O 1
ATOM 719 N N . GLY A 1 112 ? 28.845 -20.171 30.271 1.00 63.21 114 GLY A N 1
ATOM 720 C CA . GLY A 1 112 ? 29.681 -20.437 29.116 1.00 63.12 114 GLY A CA 1
ATOM 721 C C . GLY A 1 112 ? 28.957 -20.545 27.786 1.00 63.75 114 GLY A C 1
ATOM 722 O O . GLY A 1 112 ? 29.590 -20.825 26.765 1.00 66.65 114 GLY A O 1
ATOM 723 N N . CYS A 1 113 ? 27.638 -20.313 27.788 1.00 60.66 115 CYS A N 1
ATOM 724 C CA . CYS A 1 113 ? 26.826 -20.361 26.577 1.00 58.49 115 CYS A CA 1
ATOM 725 C C . CYS A 1 113 ? 27.127 -19.150 25.683 1.00 55.39 115 CYS A C 1
ATOM 726 O O . CYS A 1 113 ? 27.524 -18.079 26.177 1.00 54.01 115 CYS A O 1
ATOM 729 N N . GLY A 1 114 ? 26.945 -19.339 24.369 1.00 51.53 116 GLY A N 1
ATOM 730 C CA . GLY A 1 114 ? 27.208 -18.320 23.368 1.00 50.40 116 GLY A CA 1
ATOM 731 C C . GLY A 1 114 ? 26.292 -17.116 23.521 1.00 48.13 116 GLY A C 1
ATOM 732 O O . GLY A 1 114 ? 26.718 -15.976 23.324 1.00 47.98 116 GLY A O 1
ATOM 733 N N . PHE A 1 115 ? 25.024 -17.388 23.854 1.00 45.69 117 PHE A N 1
ATOM 734 C CA . PHE A 1 115 ? 24.071 -16.376 24.282 1.00 43.02 117 PHE A CA 1
ATOM 735 C C . PHE A 1 115 ? 22.936 -17.003 25.090 1.00 42.43 117 PHE A C 1
ATOM 736 O O . PHE A 1 115 ? 22.808 -18.229 25.164 1.00 40.95 117 PHE A O 1
ATOM 744 N N . TYR A 1 116 ? 22.131 -16.138 25.711 1.00 39.79 118 TYR A N 1
ATOM 745 C CA . TYR A 1 116 ? 20.997 -16.541 26.515 1.00 39.57 118 TYR A CA 1
ATOM 746 C C . TYR A 1 116 ? 19.779 -15.828 25.975 1.00 38.48 118 TYR A C 1
ATOM 747 O O . TYR A 1 116 ? 19.644 -14.618 26.130 1.00 37.04 118 TYR A O 1
ATOM 756 N N . GLY A 1 117 ? 18.903 -16.578 25.303 1.00 37.34 119 GLY A N 1
ATOM 757 C CA . GLY A 1 117 ? 17.700 -16.009 24.754 1.00 36.91 119 GLY A CA 1
ATOM 758 C C . GLY A 1 117 ? 16.847 -16.964 23.958 1.00 36.93 119 GLY A C 1
ATOM 759 O O . GLY A 1 117 ? 16.843 -18.175 24.205 1.00 39.18 119 GLY A O 1
ATOM 760 N N . LEU A 1 118 ? 16.100 -16.396 23.010 1.00 36.08 120 LEU A N 1
ATOM 761 C CA . LEU A 1 118 ? 15.051 -17.093 22.305 1.00 37.47 120 LEU A CA 1
ATOM 762 C C . LEU A 1 118 ? 15.346 -17.133 20.816 1.00 37.29 120 LEU A C 1
ATOM 763 O O . LEU A 1 118 ? 15.668 -16.093 20.209 1.00 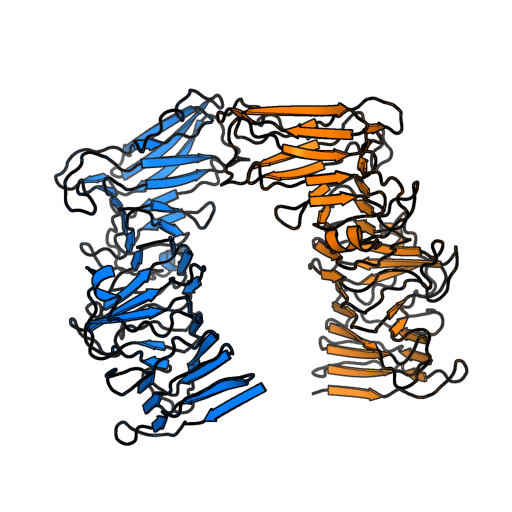34.92 120 LEU A O 1
ATOM 768 N N . LEU A 1 119 ? 15.249 -18.339 20.252 1.00 37.68 121 LEU A N 1
ATOM 769 C CA . LEU A 1 119 ? 15.314 -18.583 18.821 1.00 39.41 121 LEU A CA 1
ATOM 770 C C . LEU A 1 119 ? 13.901 -18.698 18.267 1.00 40.00 121 LEU A C 1
ATOM 771 O O . LEU A 1 119 ? 13.142 -19.577 18.663 1.00 39.71 121 LEU A O 1
ATOM 776 N N . LEU A 1 120 ? 13.558 -17.785 17.354 1.00 40.13 122 LEU A N 1
ATOM 777 C CA . LEU A 1 120 ? 12.280 -17.789 16.680 1.00 42.33 122 LEU A CA 1
ATOM 778 C C . LEU A 1 120 ? 12.358 -18.805 15.554 1.00 46.06 122 LEU A C 1
ATOM 779 O O . LEU A 1 120 ? 13.441 -19.066 15.026 1.00 49.35 122 LEU A O 1
ATOM 784 N N . SER A 1 121 ? 11.209 -19.413 15.231 1.00 46.23 123 SER A N 1
ATOM 785 C CA . SER A 1 121 ? 11.091 -20.393 14.160 1.00 47.65 123 SER A CA 1
ATOM 786 C C . SER A 1 121 ? 10.502 -19.804 12.883 1.00 47.62 123 SER A C 1
ATOM 787 O O . SER A 1 121 ? 9.767 -18.819 12.922 1.00 48.97 123 SER A O 1
ATOM 790 N N . HIS A 1 122 ? 10.806 -20.447 11.753 1.00 49.17 124 HIS A N 1
ATOM 791 C CA . HIS A 1 122 ? 10.374 -19.998 10.434 1.00 49.10 124 HIS A CA 1
ATOM 792 C C . HIS A 1 122 ? 9.328 -20.872 9.758 1.00 51.66 124 HIS A C 1
ATOM 793 O O . HIS A 1 122 ? 8.723 -20.454 8.767 1.00 50.67 124 HIS A O 1
ATOM 800 N N . GLY A 1 123 ? 9.121 -22.087 10.283 1.00 54.24 125 GLY A N 1
ATOM 801 C CA . GLY A 1 123 ? 8.143 -23.011 9.740 1.00 57.30 125 GLY A CA 1
ATOM 802 C C . GLY A 1 123 ? 8.471 -23.466 8.326 1.00 59.58 125 GLY A C 1
ATOM 803 O O . GLY A 1 123 ? 7.580 -23.652 7.492 1.00 63.92 125 GLY A O 1
ATOM 804 N N . GLY A 1 124 ? 9.767 -23.656 8.065 1.00 59.46 126 GLY A N 1
ATOM 805 C CA . GLY A 1 124 ? 10.273 -24.027 6.754 1.00 60.34 126 GLY A CA 1
ATOM 806 C C . GLY A 1 124 ? 10.126 -22.988 5.657 1.00 59.41 126 GLY A C 1
ATOM 807 O O . GLY A 1 124 ? 10.374 -23.297 4.500 1.00 61.69 126 GLY A O 1
ATOM 808 N N . LYS A 1 125 ? 9.766 -21.751 6.026 1.00 58.67 127 LYS A N 1
ATOM 809 C CA . LYS A 1 125 ? 9.471 -20.689 5.069 1.00 59.01 127 LYS A CA 1
ATOM 810 C C . LYS A 1 125 ? 10.614 -19.687 4.945 1.00 57.21 127 LYS A C 1
ATOM 811 O O . LYS A 1 125 ? 11.334 -19.438 5.907 1.00 53.22 127 LYS A O 1
ATOM 817 N N . THR A 1 126 ? 10.769 -19.134 3.739 1.00 56.87 128 THR A N 1
ATOM 818 C CA . THR A 1 126 ? 11.782 -18.140 3.450 1.00 55.84 128 THR A CA 1
ATOM 819 C C . THR A 1 126 ? 11.147 -16.785 3.191 1.00 54.51 128 THR A C 1
ATOM 820 O O . THR A 1 126 ? 10.033 -16.684 2.687 1.00 58.85 128 THR A O 1
ATOM 824 N N . PHE A 1 127 ? 11.894 -15.740 3.548 1.00 49.71 129 PHE A N 1
ATOM 825 C CA . PHE A 1 127 ? 11.448 -14.362 3.485 1.00 49.22 129 PHE A CA 1
ATOM 826 C C . PHE A 1 127 ? 12.200 -13.672 2.355 1.00 48.60 129 PHE A C 1
ATOM 827 O O . PHE A 1 127 ? 13.386 -13.939 2.152 1.00 47.83 129 PHE A O 1
ATOM 835 N N . ASN A 1 128 ? 11.500 -12.805 1.615 1.00 49.36 130 ASN A N 1
ATOM 836 C CA . ASN A 1 128 ? 12.114 -11.966 0.590 1.00 50.93 130 ASN A CA 1
ATOM 837 C C . ASN A 1 128 ? 12.050 -10.499 1.007 1.00 48.97 130 ASN A C 1
ATOM 838 O O . ASN A 1 128 ? 10.983 -9.891 1.010 1.00 45.42 130 ASN A O 1
ATOM 843 N N . PRO A 1 129 ? 13.192 -9.891 1.399 1.00 47.41 131 PRO A N 1
ATOM 844 C CA . PRO A 1 129 ? 13.188 -8.495 1.832 1.00 48.20 131 PRO A CA 1
ATOM 845 C C . PRO A 1 129 ? 12.819 -7.493 0.721 1.00 49.27 131 PRO A C 1
ATOM 846 O O . PRO A 1 129 ? 12.424 -6.374 1.063 1.00 48.80 131 PRO A O 1
ATOM 850 N N . GLU A 1 130 ? 12.929 -7.903 -0.552 1.00 53.51 132 GLU A N 1
ATOM 851 C CA . GLU A 1 130 ? 12.468 -7.094 -1.696 1.00 58.30 132 GLU A CA 1
ATOM 852 C C . GLU A 1 130 ? 10.978 -7.131 -2.030 1.00 58.68 132 GLU A C 1
ATOM 853 O O . GLU A 1 130 ? 10.493 -6.254 -2.726 1.00 58.82 132 GLU A O 1
ATOM 859 N N . ASP A 1 131 ? 10.260 -8.154 -1.560 1.00 59.35 133 ASP A N 1
ATOM 860 C CA . ASP A 1 131 ? 8.820 -8.248 -1.759 1.00 61.72 133 ASP A CA 1
ATOM 861 C C . ASP A 1 131 ? 8.279 -8.572 -0.393 1.00 60.68 133 ASP A C 1
ATOM 862 O O . ASP A 1 131 ? 8.057 -9.743 -0.097 1.00 56.56 133 ASP A O 1
ATOM 867 N N . VAL A 1 132 ? 8.135 -7.547 0.458 1.00 57.96 134 VAL A N 1
ATOM 868 C CA . VAL A 1 132 ? 7.664 -7.745 1.823 1.00 56.61 134 VAL A CA 1
ATOM 869 C C . VAL A 1 132 ? 6.208 -8.236 1.815 1.00 59.19 134 VAL A C 1
ATOM 870 O O . VAL A 1 132 ? 5.893 -9.258 2.424 1.00 59.65 134 VAL A O 1
ATOM 874 N N . ALA A 1 133 ? 5.342 -7.520 1.090 1.00 61.23 135 ALA A N 1
ATOM 875 C CA . ALA A 1 133 ? 3.908 -7.838 1.012 1.00 62.36 135 ALA A CA 1
ATOM 876 C C . ALA A 1 133 ? 3.640 -9.297 0.631 1.00 62.52 135 ALA A C 1
ATOM 877 O O . ALA A 1 133 ? 2.785 -9.953 1.238 1.00 62.56 135 ALA A O 1
ATOM 879 N N . GLY A 1 134 ? 4.395 -9.797 -0.356 1.00 60.18 136 GLY A N 1
ATOM 880 C CA . GLY A 1 134 ? 4.284 -11.162 -0.836 1.00 62.27 136 GLY A CA 1
ATOM 881 C C . GLY A 1 134 ? 4.887 -12.196 0.092 1.00 60.63 136 GLY A C 1
ATOM 882 O O . GLY A 1 134 ? 4.562 -13.375 -0.005 1.00 62.05 136 GLY A O 1
ATOM 883 N N . SER A 1 135 ? 5.779 -11.755 0.984 1.00 57.26 137 SER A N 1
ATOM 884 C CA . SER A 1 135 ? 6.408 -12.634 1.966 1.00 58.16 137 SER A CA 1
ATOM 885 C C . SER A 1 135 ? 5.563 -12.828 3.230 1.00 57.93 137 SER A C 1
ATOM 886 O O . SER A 1 135 ? 5.603 -13.890 3.833 1.00 59.28 137 SER A O 1
ATOM 889 N N . LEU A 1 136 ? 4.790 -11.800 3.598 1.00 60.59 138 LEU A N 1
ATOM 890 C CA . LEU A 1 136 ? 4.130 -11.711 4.907 1.00 64.04 138 LEU A CA 1
ATOM 891 C C . LEU A 1 136 ? 3.167 -12.834 5.252 1.00 65.70 138 LEU A C 1
ATOM 892 O O . LEU A 1 136 ? 3.219 -13.361 6.351 1.00 66.95 138 LEU A O 1
ATOM 897 N N . GLU A 1 137 ? 2.292 -13.198 4.315 1.00 69.15 139 GLU A N 1
ATOM 898 C CA . GLU A 1 137 ? 1.223 -14.159 4.589 1.00 77.34 139 GLU A CA 1
ATOM 899 C C . GLU A 1 137 ? 1.711 -15.592 4.879 1.00 75.27 139 GLU A C 1
ATOM 900 O O . GLU A 1 137 ? 0.922 -16.427 5.319 1.00 81.44 139 GLU A O 1
ATOM 906 N N . LYS A 1 138 ? 3.001 -15.862 4.637 1.00 71.40 140 LYS A N 1
ATOM 907 C CA . LYS A 1 138 ? 3.636 -17.128 5.013 1.00 70.72 140 LYS A CA 1
ATOM 908 C C . LYS A 1 138 ? 4.783 -16.979 6.034 1.00 65.64 140 LYS A C 1
ATOM 909 O O . LYS A 1 138 ? 5.509 -17.934 6.307 1.00 64.20 140 LYS A O 1
ATOM 915 N N . THR A 1 139 ? 4.931 -15.777 6.604 1.00 59.91 141 THR A N 1
ATOM 916 C CA . THR A 1 139 ? 5.915 -15.496 7.650 1.00 56.73 141 THR A CA 1
ATOM 917 C C . THR A 1 139 ? 5.321 -15.674 9.052 1.00 53.89 141 THR A C 1
ATOM 918 O O . THR A 1 139 ? 4.156 -15.337 9.285 1.00 52.47 141 THR A O 1
ATOM 922 N N . ASN A 1 140 ? 6.136 -16.196 9.980 1.00 49.62 142 ASN A N 1
ATOM 923 C CA . ASN A 1 140 ? 5.752 -16.355 11.385 1.00 46.66 142 ASN A CA 1
ATOM 924 C C . ASN A 1 140 ? 5.166 -15.035 11.929 1.00 44.68 142 ASN A C 1
ATOM 925 O O . ASN A 1 140 ? 5.887 -14.064 12.141 1.00 40.98 142 ASN A O 1
ATOM 930 N N . SER A 1 141 ? 3.846 -15.041 12.150 1.00 44.98 143 SER A N 1
ATOM 931 C CA . SER A 1 141 ? 3.072 -13.889 12.588 1.00 46.06 143 SER A CA 1
ATOM 932 C C . SER A 1 141 ? 2.316 -14.135 13.891 1.00 46.81 143 SER A C 1
ATOM 933 O O . SER A 1 141 ? 1.281 -13.520 14.147 1.00 46.46 143 SER A O 1
ATOM 936 N N . GLU A 1 142 ? 2.846 -15.038 14.718 1.00 46.82 144 GLU A N 1
ATOM 937 C CA . GLU A 1 142 ? 2.176 -15.443 15.939 1.00 48.47 144 GLU A CA 1
ATOM 938 C C . GLU A 1 142 ? 2.204 -14.366 17.014 1.00 46.26 144 GLU A C 1
ATOM 939 O O . GLU A 1 142 ? 1.273 -14.261 17.797 1.00 46.89 144 GLU A O 1
ATOM 945 N N . LEU A 1 143 ? 3.256 -13.539 17.025 1.00 43.28 145 LEU A N 1
ATOM 946 C CA . LEU A 1 143 ? 3.418 -12.496 18.032 1.00 42.90 145 LEU A CA 1
ATOM 947 C C . LEU A 1 143 ? 2.896 -11.143 17.536 1.00 43.21 145 LEU A C 1
ATOM 948 O O . LEU A 1 143 ? 3.575 -10.129 17.665 1.00 44.22 145 LEU A O 1
ATOM 953 N N . THR A 1 144 ? 1.677 -11.136 16.982 1.00 44.72 146 THR A N 1
ATOM 954 C CA . THR A 1 144 ? 1.068 -9.932 16.411 1.00 45.08 146 THR A CA 1
ATOM 955 C C . THR A 1 144 ? -0.118 -9.357 17.190 1.00 44.82 146 THR A C 1
ATOM 956 O O . THR A 1 144 ? -0.631 -8.297 16.832 1.00 45.00 146 THR A O 1
ATOM 960 N N . ASN A 1 145 ? -0.537 -10.043 18.257 1.00 44.52 147 ASN A N 1
ATOM 961 C CA . ASN A 1 145 ? -1.600 -9.559 19.134 1.00 45.91 147 ASN A CA 1
ATOM 962 C C . ASN A 1 145 ? -1.125 -9.263 20.555 1.00 45.75 147 ASN A C 1
ATOM 963 O O . ASN A 1 145 ? -1.924 -8.916 21.411 1.00 48.66 147 ASN A O 1
ATOM 968 N N . CYS A 1 146 ? 0.184 -9.403 20.791 1.00 44.25 148 CYS A N 1
ATOM 969 C CA . CYS A 1 146 ? 0.789 -9.223 22.110 1.00 43.37 148 CYS A CA 1
ATOM 970 C C . CYS A 1 146 ? 1.866 -8.148 21.993 1.00 40.64 148 CYS A C 1
ATOM 971 O O . CYS A 1 146 ? 2.070 -7.601 20.914 1.00 38.71 148 CYS A O 1
ATOM 974 N N . THR A 1 147 ? 2.539 -7.864 23.114 1.00 38.42 149 THR A N 1
ATOM 975 C CA . THR A 1 147 ? 3.771 -7.087 23.126 1.00 38.76 149 THR A CA 1
ATOM 976 C C . THR A 1 147 ? 4.934 -7.981 23.535 1.00 38.03 149 THR A C 1
ATOM 977 O O . THR A 1 147 ? 4.754 -8.979 24.259 1.00 37.95 149 THR A O 1
ATOM 981 N N . VAL A 1 148 ? 6.127 -7.617 23.057 1.00 35.50 150 VAL A N 1
ATOM 982 C CA . VAL A 1 148 ? 7.365 -8.322 23.362 1.00 36.81 150 VAL A CA 1
ATOM 983 C C . VAL A 1 148 ? 8.409 -7.330 23.881 1.00 35.82 150 VAL A C 1
ATOM 984 O O . VAL A 1 148 ? 8.672 -6.304 23.247 1.00 35.20 150 VAL A O 1
ATOM 988 N N . THR A 1 149 ? 8.994 -7.657 25.037 1.00 35.86 151 THR A N 1
ATOM 989 C CA . THR A 1 149 ? 10.086 -6.912 25.635 1.00 34.28 151 THR A CA 1
ATOM 990 C C . THR A 1 149 ? 11.296 -7.826 25.800 1.00 33.70 151 THR A C 1
ATOM 991 O O . THR A 1 149 ? 11.209 -8.897 26.416 1.00 32.87 151 THR A O 1
ATOM 995 N N . LEU A 1 150 ? 12.425 -7.399 25.222 1.00 32.20 152 LEU A N 1
ATOM 996 C CA . LEU A 1 150 ? 13.680 -8.112 25.301 1.00 32.63 152 LEU A CA 1
ATOM 997 C C . LEU A 1 150 ? 14.550 -7.438 26.358 1.00 33.46 152 LEU A C 1
ATOM 998 O O . LEU A 1 150 ? 14.976 -6.306 26.184 1.00 33.17 152 LEU A O 1
ATOM 1003 N N . HIS A 1 151 ? 14.789 -8.140 27.470 1.00 34.30 153 HIS A N 1
ATOM 1004 C CA . HIS A 1 151 ? 15.488 -7.573 28.615 1.00 35.39 153 HIS A CA 1
ATOM 1005 C C . HIS A 1 151 ? 17.010 -7.649 28.502 1.00 35.06 153 HIS A C 1
ATOM 1006 O O . HIS A 1 151 ? 17.559 -8.387 27.688 1.00 31.55 153 HIS A O 1
ATOM 1013 N N . ASN A 1 152 ? 17.677 -6.833 29.326 1.00 37.17 154 ASN A N 1
ATOM 1014 C CA . ASN A 1 152 ? 19.135 -6.804 29.457 1.00 38.16 154 ASN A CA 1
ATOM 1015 C C . ASN A 1 152 ? 19.727 -8.213 29.554 1.00 38.60 154 ASN A C 1
ATOM 1016 O O . ASN A 1 152 ? 19.250 -9.036 30.324 1.00 38.21 154 ASN A O 1
ATOM 1021 N N . GLY A 1 153 ? 20.734 -8.487 28.714 1.00 36.94 155 GLY A N 1
ATOM 1022 C CA . GLY A 1 153 ? 21.447 -9.751 28.689 1.00 36.95 155 GLY A CA 1
ATOM 1023 C C . GLY A 1 153 ? 20.798 -10.835 27.834 1.00 37.19 155 GLY A C 1
ATOM 1024 O O . GLY A 1 153 ? 21.364 -11.919 27.658 1.00 37.14 155 GLY A O 1
ATOM 1025 N N . ALA A 1 154 ? 19.605 -10.547 27.298 1.00 35.84 156 ALA A N 1
ATOM 1026 C CA . ALA A 1 154 ? 18.876 -11.507 26.483 1.00 35.89 156 ALA A CA 1
ATOM 1027 C C . ALA A 1 154 ? 19.059 -11.222 25.003 1.00 34.45 156 ALA A C 1
ATOM 1028 O O . ALA A 1 154 ? 19.137 -10.051 24.588 1.00 34.21 156 ALA A O 1
ATOM 1030 N N . THR A 1 155 ? 19.110 -12.305 24.221 1.00 34.94 157 THR A N 1
ATOM 1031 C CA . THR A 1 155 ? 19.268 -12.284 22.776 1.00 34.83 157 THR A CA 1
ATOM 1032 C C . THR A 1 155 ? 17.989 -12.811 22.112 1.00 35.27 157 THR A C 1
ATOM 1033 O O . THR A 1 155 ? 17.334 -13.721 22.619 1.00 37.56 157 THR A O 1
ATOM 1037 N N . LEU A 1 156 ? 17.645 -12.237 20.961 1.00 33.80 158 LEU A N 1
ATOM 1038 C CA . LEU A 1 156 ? 16.537 -12.685 20.138 1.00 33.93 158 LEU A CA 1
ATOM 1039 C C . LEU A 1 156 ? 17.107 -12.946 18.756 1.00 33.85 158 LEU A C 1
ATOM 1040 O O . LEU A 1 156 ? 17.552 -12.026 18.072 1.00 33.89 158 LEU A O 1
ATOM 1045 N N . ALA A 1 157 ? 17.080 -14.209 18.344 1.00 34.23 159 ALA A N 1
ATOM 1046 C CA . ALA A 1 157 ? 17.781 -14.686 17.163 1.00 35.46 159 ALA A CA 1
ATOM 1047 C C . ALA A 1 157 ? 16.863 -15.523 16.301 1.00 36.70 159 ALA A C 1
ATOM 1048 O O . ALA A 1 157 ? 15.754 -15.847 16.706 1.00 38.64 159 ALA A O 1
ATOM 1050 N N . MET A 1 158 ? 17.334 -15.844 15.094 1.00 37.41 160 MET A N 1
ATOM 1051 C CA . MET A 1 158 ? 16.659 -16.759 14.184 1.00 38.93 160 MET A CA 1
ATOM 1052 C C . MET A 1 158 ? 17.693 -17.744 13.714 1.00 39.02 160 MET A C 1
ATOM 1053 O O . MET A 1 158 ? 18.867 -17.647 14.091 1.00 37.45 160 MET A O 1
ATOM 1058 N N . TRP A 1 159 ? 17.258 -18.706 12.897 1.00 41.95 161 TRP A N 1
ATOM 1059 C CA . TRP A 1 159 ? 18.113 -19.782 12.439 1.00 43.54 161 TRP A CA 1
ATOM 1060 C C . TRP A 1 159 ? 18.765 -19.381 11.118 1.00 43.74 161 TRP A C 1
ATOM 1061 O O . TRP A 1 159 ? 18.786 -18.203 10.772 1.00 44.07 161 TRP A O 1
ATOM 1072 N N . THR A 1 160 ? 19.323 -20.369 10.416 1.00 45.56 162 THR A N 1
ATOM 1073 C CA . THR A 1 160 ? 19.991 -20.202 9.136 1.00 45.16 162 THR A CA 1
ATOM 1074 C C . THR A 1 160 ? 18.969 -20.031 8.029 1.00 45.27 162 THR A C 1
ATOM 1075 O O . THR A 1 160 ? 17.780 -20.256 8.240 1.00 44.61 162 THR A O 1
ATOM 1079 N N . GLY A 1 161 ? 19.452 -19.631 6.846 1.00 46.68 163 GLY A N 1
ATOM 1080 C CA . GLY A 1 161 ? 18.620 -19.268 5.711 1.00 46.66 163 GLY A CA 1
ATOM 1081 C C . GLY A 1 161 ? 18.182 -17.829 5.822 1.00 45.12 163 GLY A C 1
ATOM 1082 O O . GLY A 1 161 ? 18.664 -17.098 6.683 1.00 45.13 163 GLY A O 1
ATOM 1083 N N . VAL A 1 162 ? 17.266 -17.416 4.941 1.00 46.03 164 VAL A N 1
ATOM 1084 C CA . VAL A 1 162 ? 16.746 -16.050 4.919 1.00 44.42 164 VAL A CA 1
ATOM 1085 C C . VAL A 1 162 ? 15.305 -16.088 5.414 1.00 43.30 164 VAL A C 1
ATOM 1086 O O . VAL A 1 162 ? 14.412 -16.559 4.702 1.00 42.72 164 VAL A O 1
ATOM 1090 N N . ARG A 1 163 ? 15.104 -15.613 6.649 1.00 41.88 165 ARG A N 1
ATOM 1091 C CA . ARG A 1 163 ? 13.868 -15.801 7.414 1.00 40.96 165 ARG A CA 1
ATOM 1092 C C . ARG A 1 163 ? 13.302 -14.474 7.872 1.00 39.63 165 ARG A C 1
ATOM 1093 O O . ARG A 1 163 ? 14.026 -13.475 7.980 1.00 40.04 165 ARG A O 1
ATOM 1101 N N . GLY A 1 164 ? 12.000 -14.473 8.161 1.00 39.36 166 GLY A N 1
ATOM 1102 C CA . GLY A 1 164 ? 11.314 -13.317 8.691 1.00 39.06 166 GLY A CA 1
ATOM 1103 C C . GLY A 1 164 ? 10.480 -13.663 9.903 1.00 39.19 166 GLY A C 1
ATOM 1104 O O . GLY A 1 164 ? 10.107 -14.817 10.100 1.00 39.62 166 GLY A O 1
ATOM 1105 N N . VAL A 1 165 ? 10.195 -12.648 10.724 1.00 37.04 167 VAL A N 1
ATOM 1106 C CA . VAL A 1 165 ? 9.207 -12.769 11.772 1.00 37.99 167 VAL A CA 1
ATOM 1107 C C . VAL A 1 165 ? 8.492 -11.446 11.914 1.00 38.69 167 VAL A C 1
ATOM 1108 O O . VAL A 1 165 ? 9.109 -10.388 11.843 1.00 37.64 167 VAL A O 1
ATOM 1112 N N . ARG A 1 166 ? 7.175 -11.516 12.113 1.00 40.68 168 ARG A N 1
ATOM 1113 C CA . ARG A 1 166 ? 6.341 -10.343 12.313 1.00 39.66 168 ARG A CA 1
ATOM 1114 C C . ARG A 1 166 ? 6.020 -10.240 13.799 1.00 39.71 168 ARG A C 1
ATOM 1115 O O . ARG A 1 166 ? 5.389 -11.138 14.372 1.00 39.56 168 ARG A O 1
ATOM 1123 N N . ILE A 1 167 ? 6.498 -9.158 14.424 1.00 36.52 169 ILE A N 1
ATOM 1124 C CA . ILE A 1 167 ? 6.264 -8.871 15.824 1.00 36.53 169 ILE A CA 1
ATOM 1125 C C . ILE A 1 167 ? 5.616 -7.497 15.888 1.00 36.50 169 ILE A C 1
ATOM 1126 O O . ILE A 1 167 ? 6.229 -6.511 15.498 1.00 36.15 169 ILE A O 1
ATOM 1131 N N . ALA A 1 168 ? 4.377 -7.446 16.390 1.00 37.06 170 ALA A N 1
ATOM 1132 C CA . ALA A 1 168 ? 3.577 -6.217 16.410 1.00 38.03 170 ALA A CA 1
ATOM 1133 C C . ALA A 1 168 ? 4.205 -5.084 17.214 1.00 37.48 170 ALA A C 1
ATOM 1134 O O . ALA A 1 168 ? 4.156 -3.922 16.795 1.00 37.04 170 ALA A O 1
ATOM 1136 N N . GLU A 1 169 ? 4.774 -5.413 18.380 1.00 36.63 171 GLU A N 1
ATOM 1137 C CA . GLU A 1 169 ? 5.332 -4.397 19.279 1.00 36.69 171 GLU A CA 1
ATOM 1138 C C . GLU A 1 169 ? 6.511 -4.965 20.035 1.00 35.27 171 GLU A C 1
ATOM 1139 O O . GLU A 1 169 ? 6.338 -5.816 20.908 1.00 37.64 171 GLU A O 1
ATOM 1145 N N . LEU A 1 170 ? 7.711 -4.508 19.668 1.00 33.88 172 LEU A N 1
ATOM 1146 C CA . LEU A 1 170 ? 8.955 -4.951 20.269 1.00 33.66 172 LEU A CA 1
ATOM 1147 C C . LEU A 1 170 ? 9.699 -3.776 20.880 1.00 33.80 172 LEU A C 1
ATOM 1148 O O . LEU A 1 170 ? 9.986 -2.790 20.190 1.00 31.80 172 LEU A O 1
ATOM 1153 N N . ASN A 1 171 ? 10.008 -3.896 22.175 1.00 32.46 173 ASN A N 1
ATOM 1154 C CA . ASN A 1 171 ? 10.918 -2.998 22.871 1.00 32.68 173 ASN A CA 1
ATOM 1155 C C . ASN A 1 171 ? 12.122 -3.814 23.326 1.00 33.62 173 ASN A C 1
ATOM 1156 O O . ASN A 1 171 ? 11.959 -4.953 23.771 1.00 30.34 173 ASN A O 1
ATOM 1161 N N . THR A 1 172 ? 13.319 -3.224 23.218 1.00 31.29 174 THR A N 1
ATOM 1162 C CA . THR A 1 172 ? 14.547 -3.822 23.738 1.00 32.76 174 THR A CA 1
ATOM 1163 C C . THR A 1 172 ? 15.255 -2.888 24.735 1.00 34.60 174 THR A C 1
ATOM 1164 O O . THR A 1 172 ? 15.271 -1.657 24.567 1.00 30.90 174 THR A O 1
ATOM 1168 N N . GLU A 1 173 ? 15.800 -3.481 25.800 1.00 33.51 175 GLU A N 1
ATOM 1169 C CA . GLU A 1 173 ? 16.533 -2.747 26.807 1.00 36.14 175 GLU A CA 1
ATOM 1170 C C . GLU A 1 173 ? 17.979 -2.685 26.395 1.00 35.52 175 GLU A C 1
ATOM 1171 O O . GLU A 1 173 ? 18.460 -3.543 25.646 1.00 34.22 175 GLU A O 1
ATOM 1177 N N . GLU A 1 174 ? 18.693 -1.696 26.932 1.00 36.26 176 GLU A N 1
ATOM 1178 C CA . GLU A 1 174 ? 20.134 -1.636 26.798 1.00 40.45 176 GLU A CA 1
ATOM 1179 C C . GLU A 1 174 ? 20.729 -2.923 27.382 1.00 39.55 176 GLU A C 1
ATOM 1180 O O . GLU A 1 174 ? 20.264 -3.420 28.404 1.00 38.81 176 GLU A O 1
ATOM 1186 N N . GLY A 1 175 ? 21.732 -3.477 26.700 1.00 37.42 177 GLY A N 1
ATOM 1187 C CA . GLY A 1 175 ? 22.327 -4.747 27.069 1.00 37.12 177 GLY A CA 1
ATOM 1188 C C . GLY A 1 175 ? 21.697 -5.980 26.450 1.00 35.12 177 GLY A C 1
ATOM 1189 O O . GLY A 1 175 ? 22.230 -7.079 26.599 1.00 36.23 177 GLY A O 1
ATOM 1190 N N . SER A 1 176 ? 20.550 -5.818 25.784 1.00 33.95 178 SER A N 1
ATOM 1191 C CA . SER A 1 176 ? 19.955 -6.891 24.995 1.00 33.53 178 SER A CA 1
ATOM 1192 C C . SER A 1 176 ? 20.542 -6.874 23.586 1.00 34.64 178 SER A C 1
ATOM 1193 O O . SER A 1 176 ? 21.232 -5.918 23.202 1.00 31.74 178 SER A O 1
ATOM 1196 N N . ILE A 1 177 ? 20.273 -7.949 22.829 1.00 34.52 179 ILE A N 1
ATOM 1197 C CA . ILE A 1 177 ? 20.793 -8.142 21.481 1.00 35.24 179 ILE A CA 1
ATOM 1198 C C . ILE A 1 177 ? 19.734 -8.722 20.523 1.00 35.32 179 ILE A C 1
ATOM 1199 O O . ILE A 1 177 ? 19.216 -9.830 20.754 1.00 32.64 179 ILE A O 1
ATOM 1204 N N . ILE A 1 178 ? 19.421 -7.975 19.456 1.00 32.54 180 ILE A N 1
ATOM 1205 C CA . ILE A 1 178 ? 18.732 -8.512 18.290 1.00 33.19 180 ILE A CA 1
ATOM 1206 C C . ILE A 1 178 ? 19.847 -8.961 17.357 1.00 32.89 180 ILE A C 1
ATOM 1207 O O . ILE A 1 178 ? 20.524 -8.147 16.735 1.00 33.53 180 ILE A O 1
ATOM 1212 N N . LEU A 1 179 ? 20.042 -10.276 17.279 1.00 33.21 181 LEU A N 1
ATOM 1213 C CA . LEU A 1 179 ? 21.200 -10.877 16.643 1.00 33.37 181 LEU A CA 1
ATOM 1214 C C . LEU A 1 179 ? 21.005 -11.204 15.163 1.00 32.82 181 LEU A C 1
ATOM 1215 O O . LEU A 1 179 ? 21.958 -11.204 14.389 1.00 33.39 181 LEU A O 1
ATOM 1220 N N . GLY A 1 180 ? 19.771 -11.541 14.786 1.00 33.51 182 GLY A N 1
ATOM 1221 C CA . GLY A 1 180 ? 19.496 -12.182 13.512 1.00 34.54 182 GLY A CA 1
ATOM 1222 C C . GLY A 1 180 ? 19.975 -13.630 13.548 1.00 37.53 182 GLY A C 1
ATOM 1223 O O . GLY A 1 180 ? 19.748 -14.324 14.543 1.00 37.57 182 GLY A O 1
ATOM 1224 N N . PRO A 1 181 ? 20.659 -14.144 12.498 1.00 37.12 183 PRO A N 1
ATOM 1225 C CA . PRO A 1 181 ? 21.020 -15.562 12.449 1.00 39.55 183 PRO A CA 1
ATOM 1226 C C . PRO A 1 181 ? 21.957 -16.029 13.561 1.00 40.17 183 PRO A C 1
ATOM 1227 O O . PRO A 1 181 ? 22.924 -15.340 13.896 1.00 38.62 183 PRO A O 1
ATOM 1231 N N . ALA A 1 182 ? 21.657 -17.206 14.126 1.00 41.54 184 ALA A N 1
ATOM 1232 C CA . ALA A 1 182 ? 22.466 -17.797 15.182 1.00 42.81 184 ALA A CA 1
ATOM 1233 C C . ALA A 1 182 ? 23.859 -18.200 14.687 1.00 44.08 184 ALA A C 1
ATOM 1234 O O . ALA A 1 182 ? 24.771 -18.323 15.487 1.00 45.40 184 ALA A O 1
ATOM 1236 N N . LYS A 1 183 ? 24.010 -18.400 13.371 1.00 45.23 185 LYS A N 1
ATOM 1237 C CA . LYS A 1 183 ? 25.303 -18.699 12.749 1.00 49.13 185 LYS A CA 1
ATOM 1238 C C . LYS A 1 183 ? 25.636 -17.817 11.529 1.00 49.43 185 LYS A C 1
ATOM 1239 O O . LYS A 1 183 ? 24.747 -17.463 10.746 1.00 48.29 185 LYS A O 1
ATOM 1245 N N . LYS A 1 184 ? 26.928 -17.476 11.391 1.00 50.64 186 LYS A N 1
ATOM 1246 C CA . LYS A 1 184 ? 27.470 -16.702 10.266 1.00 53.61 186 LYS A CA 1
ATOM 1247 C C . LYS A 1 184 ? 27.194 -17.375 8.933 1.00 53.25 186 LYS A C 1
ATOM 1248 O O . LYS A 1 184 ? 27.178 -18.594 8.858 1.00 50.89 186 LYS A O 1
ATOM 1254 N N . GLY A 1 185 ? 27.034 -16.562 7.882 1.00 54.06 187 GLY A N 1
ATOM 1255 C CA . GLY A 1 185 ? 26.921 -17.044 6.514 1.00 53.17 187 GLY A CA 1
ATOM 1256 C C . GLY A 1 185 ? 26.295 -16.008 5.597 1.00 51.84 187 GLY A C 1
ATOM 1257 O O . GLY A 1 185 ? 25.340 -15.336 5.997 1.00 47.59 187 GLY A O 1
ATOM 1258 N N . SER A 1 186 ? 26.824 -15.889 4.369 1.00 50.40 188 SER A N 1
ATOM 1259 C CA . SER A 1 186 ? 26.246 -15.019 3.341 1.00 51.30 188 SER A CA 1
ATOM 1260 C C . SER A 1 186 ? 24.807 -15.398 2.976 1.00 52.37 188 SER A C 1
ATOM 1261 O O . SER A 1 186 ? 24.040 -14.550 2.533 1.00 58.38 188 SER A O 1
ATOM 1264 N N . GLY A 1 187 ? 24.454 -16.672 3.164 1.00 50.94 189 GLY A N 1
ATOM 1265 C CA . GLY A 1 187 ? 23.112 -17.169 2.911 1.00 50.95 189 GLY A CA 1
ATOM 1266 C C . GLY A 1 187 ? 22.177 -17.091 4.100 1.00 49.20 189 GLY A C 1
ATOM 1267 O O . GLY A 1 187 ? 21.041 -17.559 4.024 1.00 51.78 189 GLY A O 1
ATOM 1268 N N . ASN A 1 188 ? 22.657 -16.506 5.200 1.00 46.84 190 ASN A N 1
ATOM 1269 C CA . ASN A 1 188 ? 21.865 -16.309 6.408 1.00 47.33 190 ASN A CA 1
ATOM 1270 C C . ASN A 1 188 ? 21.430 -14.859 6.551 1.00 44.33 190 ASN A C 1
ATOM 1271 O O . ASN A 1 188 ? 22.265 -13.957 6.612 1.00 44.45 190 ASN A O 1
ATOM 1276 N N . GLY A 1 189 ? 20.111 -14.652 6.605 1.00 42.94 191 GLY A N 1
ATOM 1277 C CA . GLY A 1 189 ? 19.518 -13.342 6.777 1.00 41.19 191 GLY A CA 1
ATOM 1278 C C . GLY A 1 189 ? 18.258 -13.399 7.611 1.00 39.95 191 GLY A C 1
ATOM 1279 O O . GLY A 1 189 ? 17.430 -14.286 7.437 1.00 42.02 191 GLY A O 1
ATOM 1280 N N . SER A 1 190 ? 18.124 -12.450 8.536 1.00 36.99 192 SER A N 1
ATOM 1281 C CA . SER A 1 190 ? 16.997 -12.381 9.441 1.00 36.21 192 SER A CA 1
ATOM 1282 C C . SER A 1 190 ? 16.357 -11.009 9.365 1.00 35.28 192 SER A C 1
ATOM 1283 O O . SER A 1 190 ? 17.041 -9.994 9.550 1.00 34.82 192 SER A O 1
ATOM 1286 N N . TYR A 1 191 ? 15.040 -10.985 9.119 1.00 34.01 193 TYR A N 1
ATOM 1287 C CA . TYR A 1 191 ? 14.283 -9.753 9.014 1.00 35.08 193 TYR A CA 1
ATOM 1288 C C . TYR A 1 191 ? 13.184 -9.706 10.062 1.00 35.73 193 TYR A C 1
ATOM 1289 O O . TYR A 1 191 ? 12.313 -10.576 10.097 1.00 37.04 193 TYR A O 1
ATOM 1298 N N . TYR A 1 192 ? 13.275 -8.705 10.945 1.00 33.31 194 TYR A N 1
ATOM 1299 C CA . TYR A 1 192 ? 12.301 -8.476 11.997 1.00 33.02 194 TYR A CA 1
ATOM 1300 C C . TYR A 1 192 ? 11.330 -7.410 11.515 1.00 33.50 194 TYR A C 1
ATOM 1301 O O . TYR A 1 192 ? 11.701 -6.236 11.353 1.00 32.80 194 TYR A O 1
ATOM 1310 N N . VAL A 1 193 ? 10.086 -7.829 11.254 1.00 34.83 195 VAL A N 1
ATOM 1311 C CA . VAL A 1 193 ? 9.014 -6.947 10.786 1.00 35.19 195 VAL A CA 1
ATOM 1312 C C . VAL A 1 193 ? 8.260 -6.430 12.015 1.00 36.04 195 VAL A C 1
ATOM 1313 O O . VAL A 1 193 ? 7.443 -7.140 12.613 1.00 36.83 195 VAL A O 1
ATOM 1317 N N . LEU A 1 194 ? 8.557 -5.183 12.389 1.00 33.10 196 LEU A N 1
ATOM 1318 C CA . LEU A 1 194 ? 8.095 -4.579 13.627 1.00 32.65 196 LEU A CA 1
ATOM 1319 C C . LEU A 1 194 ? 7.102 -3.454 13.402 1.00 34.03 196 LEU A C 1
ATOM 1320 O O . LEU A 1 194 ? 7.164 -2.763 12.381 1.00 35.17 196 LEU A O 1
ATOM 1325 N N . GLY A 1 195 ? 6.187 -3.280 14.363 1.00 34.75 197 GLY A N 1
ATOM 1326 C CA . GLY A 1 195 ? 5.359 -2.084 14.477 1.00 34.52 197 GLY A CA 1
ATOM 1327 C C . GLY A 1 195 ? 3.878 -2.175 14.158 1.00 35.70 197 GLY A C 1
ATOM 1328 O O . GLY A 1 195 ? 3.169 -1.184 14.307 1.00 35.55 197 GLY A O 1
ATOM 1329 N N . LEU A 1 196 ? 3.407 -3.363 13.747 1.00 38.36 198 LEU A N 1
ATOM 1330 C CA . LEU A 1 196 ? 2.024 -3.568 13.350 1.00 39.56 198 LEU A CA 1
ATOM 1331 C C . LEU A 1 196 ? 0.999 -3.089 14.387 1.00 40.64 198 LEU A C 1
ATOM 1332 O O . LEU A 1 196 ? -0.123 -2.785 14.024 1.00 42.31 198 LEU A O 1
ATOM 1337 N N . SER A 1 197 ? 1.379 -3.032 15.675 1.00 40.32 199 SER A N 1
ATOM 1338 C CA . SER A 1 197 ? 0.470 -2.559 16.732 1.00 40.27 199 SER A CA 1
ATOM 1339 C C . SER A 1 197 ? 0.053 -1.097 16.520 1.00 39.43 199 SER A C 1
ATOM 1340 O O . SER A 1 197 ? -0.980 -0.658 17.015 1.00 40.48 199 SER A O 1
ATOM 1343 N N . GLY A 1 198 ? 0.901 -0.342 15.814 1.00 38.51 200 GLY A N 1
ATOM 1344 C CA . GLY A 1 198 ? 0.729 1.084 15.616 1.00 38.58 200 GLY A CA 1
ATOM 1345 C C . GLY A 1 198 ? 1.341 1.931 16.724 1.00 37.02 200 GLY A C 1
ATOM 1346 O O . GLY A 1 198 ? 1.363 3.152 16.622 1.00 34.65 200 GLY A O 1
ATOM 1347 N N . ASN A 1 199 ? 1.851 1.289 17.784 1.00 35.20 201 ASN A N 1
ATOM 1348 C CA . ASN A 1 199 ? 2.428 2.038 18.887 1.00 35.41 201 ASN A CA 1
ATOM 1349 C C . ASN A 1 199 ? 3.898 2.363 18.661 1.00 34.45 201 ASN A C 1
ATOM 1350 O O . ASN A 1 199 ? 4.592 1.666 17.909 1.00 34.73 201 ASN A O 1
ATOM 1355 N N . ASP A 1 200 ? 4.361 3.433 19.320 1.00 33.46 202 ASP A N 1
ATOM 1356 C CA . ASP A 1 200 ? 5.775 3.732 19.414 1.00 34.48 202 ASP A CA 1
ATOM 1357 C C . ASP A 1 200 ? 6.483 2.647 20.225 1.00 35.09 202 ASP A C 1
ATOM 1358 O O . ASP A 1 200 ? 5.875 2.002 21.091 1.00 35.08 202 ASP A O 1
ATOM 1363 N N . ALA A 1 201 ? 7.776 2.467 19.946 1.00 34.33 203 ALA A N 1
ATOM 1364 C CA . ALA A 1 201 ? 8.626 1.562 20.696 1.00 34.32 203 ALA A CA 1
ATOM 1365 C C . ALA A 1 201 ? 10.072 2.046 20.690 1.00 34.02 203 ALA A C 1
ATOM 1366 O O . ALA A 1 201 ? 10.454 2.926 19.908 1.00 33.26 203 ALA A O 1
ATOM 1368 N N . LEU A 1 202 ? 10.869 1.446 21.579 1.00 33.23 204 LEU A N 1
ATOM 1369 C CA . LEU A 1 202 ? 12.272 1.786 21.782 1.00 31.81 204 LEU A CA 1
ATOM 1370 C C . LEU A 1 202 ? 13.151 0.543 21.661 1.00 31.09 204 LEU A C 1
ATOM 1371 O O . LEU A 1 202 ? 12.967 -0.434 22.403 1.00 30.39 204 LEU A O 1
ATOM 1376 N N . LEU A 1 203 ? 14.103 0.600 20.727 1.00 29.15 205 LEU A N 1
ATOM 1377 C CA . LEU A 1 203 ? 15.150 -0.395 20.546 1.00 28.90 205 LEU A CA 1
ATOM 1378 C C . LEU A 1 203 ? 16.443 0.213 21.077 1.00 28.50 205 LEU A C 1
ATOM 1379 O O . LEU A 1 203 ? 17.177 0.877 20.350 1.00 28.72 205 LEU A O 1
ATOM 1384 N N . ALA A 1 204 ? 16.673 0.029 22.382 1.00 30.06 206 ALA A N 1
ATOM 1385 C CA . ALA A 1 204 ? 17.828 0.573 23.086 1.00 30.00 206 ALA A CA 1
ATOM 1386 C C . ALA A 1 204 ? 19.002 -0.401 23.151 1.00 30.71 206 ALA A C 1
ATOM 1387 O O . ALA A 1 204 ? 20.135 0.001 23.423 1.00 30.94 206 ALA A O 1
ATOM 1389 N N . GLY A 1 205 ? 18.720 -1.691 22.931 1.00 31.14 207 GLY A N 1
ATOM 1390 C CA . GLY A 1 205 ? 19.742 -2.716 22.874 1.00 31.21 207 GLY A CA 1
ATOM 1391 C C . GLY A 1 205 ? 20.424 -2.770 21.519 1.00 31.71 207 GLY A C 1
ATOM 1392 O O . GLY A 1 205 ? 20.032 -2.079 20.568 1.00 33.15 207 GLY A O 1
ATOM 1393 N N . GLN A 1 206 ? 21.459 -3.604 21.423 1.00 30.49 208 GLN A N 1
ATOM 1394 C CA . GLN A 1 206 ? 22.236 -3.724 20.210 1.00 30.85 208 GLN A CA 1
ATOM 1395 C C . GLN A 1 206 ? 21.453 -4.453 19.123 1.00 32.40 208 GLN A C 1
ATOM 1396 O O . GLN A 1 206 ? 20.678 -5.366 19.413 1.00 33.75 208 GLN A O 1
ATOM 1402 N N . ILE A 1 207 ? 21.655 -4.009 17.876 1.00 31.71 209 ILE A N 1
ATOM 1403 C CA . ILE A 1 207 ? 21.219 -4.696 16.671 1.00 30.82 209 ILE A CA 1
ATOM 1404 C C . ILE A 1 207 ? 22.467 -4.909 15.815 1.00 32.19 209 ILE A C 1
ATOM 1405 O O . ILE A 1 207 ? 23.003 -3.970 15.225 1.00 32.40 209 ILE A O 1
ATOM 1410 N N . ALA A 1 208 ? 22.949 -6.159 15.785 1.00 33.11 210 ALA A N 1
ATOM 1411 C CA . ALA A 1 208 ? 24.166 -6.512 15.082 1.00 32.91 210 ALA A CA 1
ATOM 1412 C C . ALA A 1 208 ? 24.283 -8.028 14.991 1.00 33.92 210 ALA A C 1
ATOM 1413 O O . ALA A 1 208 ? 23.898 -8.727 15.926 1.00 32.65 210 ALA A O 1
ATOM 1415 N N . PRO A 1 209 ? 24.838 -8.564 13.881 1.00 33.22 211 PRO A N 1
ATOM 1416 C CA . PRO A 1 209 ? 24.943 -10.004 13.691 1.00 35.49 211 PRO A CA 1
ATOM 1417 C C . PRO A 1 209 ? 26.115 -10.594 14.450 1.00 37.50 211 PRO A C 1
ATOM 1418 O O . PRO A 1 209 ? 27.028 -9.872 14.855 1.00 36.57 211 PRO A O 1
ATOM 1422 N N . THR A 1 210 ? 26.084 -11.920 14.611 1.00 39.24 212 THR A N 1
ATOM 1423 C CA . THR A 1 210 ? 27.098 -12.658 15.329 1.00 40.80 212 THR A CA 1
ATOM 1424 C C . THR A 1 210 ? 28.482 -12.303 14.767 1.00 41.07 212 THR A C 1
ATOM 1425 O O . THR A 1 210 ? 28.695 -12.266 13.541 1.00 39.14 212 THR A O 1
ATOM 1429 N N . GLY A 1 211 ? 29.400 -11.981 15.686 1.00 42.58 213 GLY A N 1
ATOM 1430 C CA . GLY A 1 211 ? 30.779 -11.631 15.370 1.00 44.75 213 GLY A CA 1
ATOM 1431 C C . GLY A 1 211 ? 30.967 -10.358 14.560 1.00 44.98 213 GLY A C 1
ATOM 1432 O O . GLY A 1 211 ? 32.035 -10.132 14.009 1.00 46.17 213 GLY A O 1
ATOM 1433 N N . LYS A 1 212 ? 29.924 -9.521 14.499 1.00 45.91 214 LYS A N 1
ATOM 1434 C CA . LYS A 1 212 ? 29.869 -8.358 13.602 1.00 43.88 214 LYS A CA 1
ATOM 1435 C C . LYS A 1 212 ? 30.154 -8.760 12.153 1.00 43.71 214 LYS A C 1
ATOM 1436 O O . LYS A 1 212 ? 30.709 -7.975 11.381 1.00 40.44 214 LYS A O 1
ATOM 1442 N N . ASP A 1 213 ? 29.772 -9.989 11.782 1.00 42.85 215 ASP A N 1
ATOM 1443 C CA . ASP A 1 213 ? 30.095 -10.523 10.456 1.00 44.76 215 ASP A CA 1
ATOM 1444 C C . ASP A 1 213 ? 29.351 -9.737 9.390 1.00 44.21 215 ASP A C 1
ATOM 1445 O O . ASP A 1 213 ? 28.119 -9.755 9.369 1.00 43.49 215 ASP A O 1
ATOM 1450 N N . ALA A 1 214 ? 30.101 -9.046 8.519 1.00 44.07 216 ALA A N 1
ATOM 1451 C CA . ALA A 1 214 ? 29.519 -8.113 7.550 1.00 44.31 216 ALA A CA 1
ATOM 1452 C C . ALA A 1 214 ? 28.593 -8.772 6.523 1.00 44.44 216 ALA A C 1
ATOM 1453 O O . ALA A 1 214 ? 27.647 -8.138 6.045 1.00 42.70 216 ALA A O 1
ATOM 1455 N N . ALA A 1 215 ? 28.877 -10.040 6.194 1.00 44.89 217 ALA A N 1
ATOM 1456 C CA . ALA A 1 215 ? 28.129 -10.801 5.191 1.00 45.13 217 ALA A CA 1
ATOM 1457 C C . ALA A 1 215 ? 26.840 -11.442 5.742 1.00 44.05 217 ALA A C 1
ATOM 1458 O O . ALA A 1 215 ? 25.994 -11.900 4.976 1.00 44.96 217 ALA A O 1
ATOM 1460 N N . THR A 1 216 ? 26.716 -11.490 7.072 1.00 41.65 218 THR A N 1
ATOM 1461 C CA . THR A 1 216 ? 25.554 -12.054 7.743 1.00 39.70 218 THR A CA 1
ATOM 1462 C C . THR A 1 216 ? 24.559 -10.930 8.009 1.00 39.61 218 THR A C 1
ATOM 1463 O O . THR A 1 216 ? 24.865 -9.976 8.737 1.00 39.43 218 THR A O 1
ATOM 1467 N N . LYS A 1 217 ? 23.367 -11.041 7.413 1.00 39.58 219 LYS A N 1
ATOM 1468 C CA . LYS A 1 217 ? 22.379 -9.977 7.437 1.00 39.68 219 LYS A CA 1
ATOM 1469 C C . LYS A 1 217 ? 21.402 -10.063 8.600 1.00 38.16 219 LYS A C 1
ATOM 1470 O O . LYS A 1 217 ? 20.789 -11.099 8.836 1.00 37.39 219 LYS A O 1
ATOM 1476 N N . VAL A 1 218 ? 21.267 -8.949 9.323 1.00 36.12 220 VAL A N 1
ATOM 1477 C CA . VAL A 1 218 ? 20.202 -8.746 10.285 1.00 33.50 220 VAL A CA 1
ATOM 1478 C C . VAL A 1 218 ? 19.533 -7.423 9.934 1.00 33.53 220 VAL A C 1
ATOM 1479 O O . VAL A 1 218 ? 20.194 -6.369 9.860 1.00 30.94 220 VAL A O 1
ATOM 1483 N N . GLY A 1 219 ? 18.221 -7.477 9.689 1.00 33.03 221 GLY A N 1
ATOM 1484 C CA . GLY A 1 219 ? 17.493 -6.321 9.198 1.00 33.08 221 GLY A CA 1
ATOM 1485 C C . GLY A 1 219 ? 16.232 -6.049 9.983 1.00 32.94 221 GLY A C 1
ATOM 1486 O O . GLY A 1 219 ? 15.633 -6.952 10.565 1.00 32.13 221 GLY A O 1
ATOM 1487 N N . ILE A 1 220 ? 15.839 -4.777 9.995 1.00 31.58 222 ILE A N 1
ATOM 1488 C CA . ILE A 1 220 ? 14.580 -4.330 10.555 1.00 33.59 222 ILE A CA 1
ATOM 1489 C C . ILE A 1 220 ? 13.711 -3.853 9.393 1.00 37.04 222 ILE A C 1
ATOM 1490 O O . ILE A 1 220 ? 14.188 -3.144 8.500 1.00 36.90 222 ILE A O 1
ATOM 1495 N N . ILE A 1 221 ? 12.440 -4.265 9.407 1.00 37.58 223 ILE A N 1
ATOM 1496 C CA . ILE A 1 221 ? 11.427 -3.791 8.478 1.00 36.60 223 ILE A CA 1
ATOM 1497 C C . ILE A 1 221 ? 10.330 -3.158 9.334 1.00 36.20 223 ILE A C 1
ATOM 1498 O O . ILE A 1 221 ? 9.677 -3.831 10.117 1.00 35.84 223 ILE A O 1
ATOM 1503 N N . LYS A 1 222 ? 10.141 -1.844 9.188 1.00 33.56 224 LYS A N 1
ATOM 1504 C CA . LYS A 1 222 ? 9.222 -1.076 10.011 1.00 32.54 224 LYS A CA 1
ATOM 1505 C C . LYS A 1 222 ? 7.893 -0.850 9.297 1.00 34.82 224 LYS A C 1
ATOM 1506 O O . LYS A 1 222 ? 7.859 -0.296 8.198 1.00 35.15 224 LYS A O 1
ATOM 1512 N N . GLU A 1 223 ? 6.800 -1.282 9.940 1.00 35.31 225 GLU A N 1
ATOM 1513 C CA . GLU A 1 223 ? 5.425 -1.088 9.466 1.00 35.53 225 GLU A CA 1
ATOM 1514 C C . GLU A 1 223 ? 4.592 -0.484 10.603 1.00 34.35 225 GLU A C 1
ATOM 1515 O O . GLU A 1 223 ? 5.108 -0.248 11.683 1.00 35.75 225 GLU A O 1
ATOM 1521 N N . GLY A 1 224 ? 3.315 -0.202 10.336 1.00 35.95 226 GLY A N 1
ATOM 1522 C CA . GLY A 1 224 ? 2.431 0.482 11.274 1.00 35.72 226 GLY A CA 1
ATOM 1523 C C . GLY A 1 224 ? 2.676 1.987 11.365 1.00 35.58 226 GLY A C 1
ATOM 1524 O O . GLY A 1 224 ? 3.690 2.487 10.890 1.00 34.08 226 GLY A O 1
ATOM 1525 N N . ALA A 1 225 ? 1.757 2.703 12.022 1.00 35.54 227 ALA A N 1
ATOM 1526 C CA . ALA A 1 225 ? 1.743 4.173 12.016 1.00 37.52 227 ALA A CA 1
ATOM 1527 C C . ALA A 1 225 ? 2.698 4.821 13.015 1.00 36.46 227 ALA A C 1
ATOM 1528 O O . ALA A 1 225 ? 2.992 5.990 12.908 1.00 36.01 227 ALA A O 1
ATOM 1530 N N . GLY A 1 226 ? 3.205 4.044 13.977 1.00 36.23 228 GLY A N 1
ATOM 1531 C CA . GLY A 1 226 ? 3.994 4.583 15.069 1.00 33.62 228 GLY A CA 1
ATOM 1532 C C . GLY A 1 226 ? 5.448 4.821 14.731 1.00 31.79 228 GLY A C 1
ATOM 1533 O O . GLY A 1 226 ? 5.895 4.604 13.610 1.00 31.74 228 GLY A O 1
ATOM 1534 N N . THR A 1 227 ? 6.189 5.285 15.739 1.00 31.73 229 THR A N 1
ATOM 1535 C CA . THR A 1 227 ? 7.597 5.625 15.628 1.00 30.74 229 THR A CA 1
ATOM 1536 C C . THR A 1 227 ? 8.445 4.710 16.499 1.00 29.25 229 THR A C 1
ATOM 1537 O O . THR A 1 227 ? 8.172 4.553 17.678 1.00 29.23 229 THR A O 1
ATOM 1541 N N . TYR A 1 228 ? 9.469 4.098 15.897 1.00 30.45 230 TYR A N 1
ATOM 1542 C CA . TYR A 1 228 ? 10.467 3.313 16.606 1.00 29.47 230 TYR A CA 1
ATOM 1543 C C . TYR A 1 228 ? 11.724 4.144 16.764 1.00 29.39 230 TYR A C 1
ATOM 1544 O O . TYR A 1 228 ? 12.239 4.679 15.787 1.00 31.12 230 TYR A O 1
ATOM 1553 N N . ARG A 1 229 ? 12.205 4.239 18.006 1.00 29.67 231 ARG A N 1
ATOM 1554 C CA . ARG A 1 229 ? 13.407 4.981 18.358 1.00 29.80 231 ARG A CA 1
ATOM 1555 C C . ARG A 1 229 ? 14.554 4.004 18.580 1.00 30.16 231 ARG A C 1
ATOM 1556 O O . ARG A 1 229 ? 14.394 3.025 19.321 1.00 33.11 231 ARG A O 1
ATOM 1564 N N . ILE A 1 230 ? 15.692 4.264 17.928 1.00 26.47 232 ILE A N 1
ATOM 1565 C CA . ILE A 1 230 ? 16.872 3.422 18.000 1.00 29.53 232 ILE A CA 1
ATOM 1566 C C . ILE A 1 230 ? 17.996 4.219 18.628 1.00 29.59 232 ILE A C 1
ATOM 1567 O O . ILE A 1 230 ? 18.396 5.245 18.078 1.00 29.46 232 ILE A O 1
ATOM 1572 N N . THR A 1 231 ? 18.500 3.759 19.781 1.00 28.87 233 THR A N 1
ATOM 1573 C CA . THR A 1 231 ? 19.463 4.537 20.554 1.00 29.62 233 THR A CA 1
ATOM 1574 C C . THR A 1 231 ? 20.840 3.913 20.726 1.00 29.80 233 THR A C 1
ATOM 1575 O O . THR A 1 231 ? 21.740 4.563 21.226 1.00 32.69 233 THR A O 1
ATOM 1579 N N . GLY A 1 232 ? 21.004 2.652 20.316 1.00 32.09 234 GLY A N 1
ATOM 1580 C CA . GLY A 1 232 ? 22.280 1.970 20.445 1.00 31.27 234 GLY A CA 1
ATOM 1581 C C . GLY A 1 232 ? 23.384 2.696 19.679 1.00 31.07 234 GLY A C 1
ATOM 1582 O O . GLY A 1 232 ? 23.149 3.285 18.612 1.00 29.93 234 GLY A O 1
ATOM 1583 N N . ASN A 1 233 ? 24.598 2.650 20.227 1.00 29.55 235 ASN A N 1
ATOM 1584 C CA . ASN A 1 233 ? 25.746 3.305 19.632 1.00 31.08 235 ASN A CA 1
ATOM 1585 C C . ASN A 1 233 ? 26.743 2.335 19.015 1.00 31.48 235 ASN A C 1
ATOM 1586 O O . ASN A 1 233 ? 27.802 2.753 18.535 1.00 29.61 235 ASN A O 1
ATOM 1591 N N . ASP A 1 234 ? 26.398 1.041 19.016 1.00 31.87 236 ASP A N 1
ATOM 1592 C CA . ASP A 1 234 ? 27.269 0.000 18.477 1.00 33.72 236 ASP A CA 1
ATOM 1593 C C . ASP A 1 234 ? 26.486 -1.021 17.658 1.00 32.38 236 ASP A C 1
ATOM 1594 O O . ASP A 1 234 ? 26.728 -2.228 17.743 1.00 32.78 236 ASP A O 1
ATOM 1599 N N . ASN A 1 235 ? 25.565 -0.520 16.835 1.00 31.20 237 ASN A N 1
ATOM 1600 C CA . ASN A 1 235 ? 24.799 -1.356 15.919 1.00 30.74 237 ASN A CA 1
ATOM 1601 C C . ASN A 1 235 ? 25.558 -1.610 14.614 1.00 30.35 237 ASN A C 1
ATOM 1602 O O . ASN A 1 235 ? 26.522 -0.918 14.274 1.00 29.37 237 ASN A O 1
ATOM 1607 N N . LEU A 1 236 ? 25.120 -2.647 13.901 1.00 29.55 238 LEU A N 1
ATOM 1608 C CA . LEU A 1 236 ? 25.577 -2.928 12.562 1.00 30.24 238 LEU A CA 1
ATOM 1609 C C . LEU A 1 236 ? 24.419 -3.640 11.891 1.00 30.33 238 LEU A C 1
ATOM 1610 O O . LEU A 1 236 ? 24.315 -4.867 11.937 1.00 29.03 238 LEU A O 1
ATOM 1615 N N . ILE A 1 237 ? 23.509 -2.849 11.325 1.00 30.54 239 ILE A N 1
ATOM 1616 C CA . ILE A 1 237 ? 22.255 -3.371 10.784 1.00 30.09 239 ILE A CA 1
ATOM 1617 C C . ILE A 1 237 ? 22.506 -3.746 9.326 1.00 31.14 239 ILE A C 1
ATOM 1618 O O . ILE A 1 237 ? 22.137 -3.028 8.406 1.00 30.57 239 ILE A O 1
ATOM 1623 N N . THR A 1 238 ? 23.152 -4.900 9.150 1.00 31.26 240 THR A N 1
ATOM 1624 C CA . THR A 1 238 ? 23.654 -5.374 7.872 1.00 31.90 240 THR A CA 1
ATOM 1625 C C . THR A 1 238 ? 22.553 -5.639 6.851 1.00 33.33 240 THR A C 1
ATOM 1626 O O . THR A 1 238 ? 22.800 -5.582 5.660 1.00 34.52 240 THR A O 1
ATOM 1630 N N . GLY A 1 239 ? 21.341 -5.954 7.334 1.00 34.73 241 GLY A N 1
ATOM 1631 C CA . GLY A 1 239 ? 20.181 -6.161 6.482 1.00 35.03 241 GLY A CA 1
ATOM 1632 C C . GLY A 1 239 ? 19.339 -4.904 6.320 1.00 33.23 241 GLY A C 1
ATOM 1633 O O . GLY A 1 239 ? 18.238 -4.961 5.771 1.00 34.41 241 GLY A O 1
ATOM 1634 N N . ALA A 1 240 ? 19.858 -3.788 6.837 1.00 32.44 242 ALA A N 1
ATOM 1635 C CA . ALA A 1 240 ? 19.282 -2.451 6.713 1.00 31.91 242 ALA A CA 1
ATOM 1636 C C . ALA A 1 240 ? 17.990 -2.290 7.476 1.00 32.24 242 ALA A C 1
ATOM 1637 O O . ALA A 1 240 ? 17.403 -3.266 7.936 1.00 30.39 242 ALA A O 1
ATOM 1639 N N . ILE A 1 241 ? 17.550 -1.028 7.588 1.00 31.63 243 ILE A N 1
ATOM 1640 C CA . ILE A 1 241 ? 16.213 -0.680 8.033 1.00 31.70 243 ILE A CA 1
ATOM 1641 C C . ILE A 1 241 ? 15.397 -0.302 6.811 1.00 32.32 243 ILE A C 1
ATOM 1642 O O . ILE A 1 241 ? 15.788 0.580 6.055 1.00 32.80 243 ILE A O 1
ATOM 1647 N N . ARG A 1 242 ? 14.263 -0.982 6.613 1.00 33.43 244 ARG A N 1
ATOM 1648 C CA . ARG A 1 242 ? 13.322 -0.659 5.554 1.00 34.24 244 ARG A CA 1
ATOM 1649 C C . ARG A 1 242 ? 12.081 -0.109 6.208 1.00 34.24 244 ARG A C 1
ATOM 1650 O O .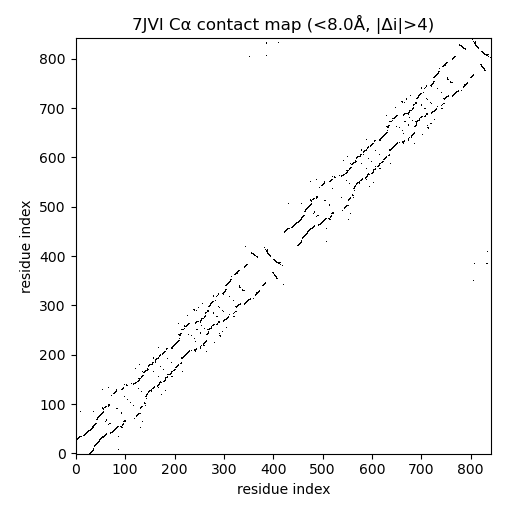 ARG A 1 242 ? 11.420 -0.801 6.961 1.00 32.97 244 ARG A O 1
ATOM 1658 N N . ILE A 1 243 ? 11.781 1.165 5.937 1.00 31.45 245 ILE A N 1
ATOM 1659 C CA . ILE A 1 243 ? 10.663 1.843 6.563 1.00 31.21 245 ILE A CA 1
ATOM 1660 C C . ILE A 1 243 ? 9.513 1.902 5.563 1.00 33.79 245 ILE A C 1
ATOM 1661 O O . ILE A 1 243 ? 9.527 2.704 4.622 1.00 33.76 245 ILE A O 1
ATOM 1666 N N . LEU A 1 244 ? 8.514 1.040 5.773 1.00 33.49 246 LEU A N 1
ATOM 1667 C CA . LEU A 1 244 ? 7.326 0.971 4.929 1.00 36.97 246 LEU A CA 1
ATOM 1668 C C . LEU A 1 244 ? 6.257 1.947 5.375 1.00 36.57 246 LEU A C 1
ATOM 1669 O O . LEU A 1 244 ? 5.561 2.521 4.552 1.00 38.71 246 LEU A O 1
ATOM 1674 N N . GLU A 1 245 ? 6.123 2.123 6.690 1.00 36.22 247 GLU A N 1
ATOM 1675 C CA . GLU A 1 245 ? 5.097 2.967 7.287 1.00 38.44 247 GLU A CA 1
ATOM 1676 C C . GLU A 1 245 ? 5.637 3.564 8.562 1.00 36.02 247 GLU A C 1
ATOM 1677 O O . GLU A 1 245 ? 6.553 3.004 9.177 1.00 35.54 247 GLU A O 1
ATOM 1683 N N . GLY A 1 246 ? 5.052 4.696 8.975 1.00 34.78 248 GLY A N 1
ATOM 1684 C CA . GLY A 1 246 ? 5.429 5.366 10.211 1.00 33.79 248 GLY A CA 1
ATOM 1685 C C . GLY A 1 246 ? 6.846 5.881 10.142 1.00 33.43 248 GLY A C 1
ATOM 1686 O O . GLY A 1 246 ? 7.311 6.224 9.061 1.00 30.30 248 GLY A O 1
ATOM 1687 N N . LYS A 1 247 ? 7.531 5.911 11.291 1.00 33.52 249 LYS A N 1
ATOM 1688 C CA . LYS A 1 247 ? 8.840 6.543 11.402 1.00 33.42 249 LYS A CA 1
ATOM 1689 C C . LYS A 1 247 ? 9.840 5.746 12.222 1.00 31.68 249 LYS A C 1
ATOM 1690 O O . LYS A 1 247 ? 9.467 4.961 13.093 1.00 31.88 249 LYS A O 1
ATOM 1696 N N . VAL A 1 248 ? 11.119 5.959 11.904 1.00 28.36 250 VAL A N 1
ATOM 1697 C CA . VAL A 1 248 ? 12.235 5.541 12.702 1.00 27.56 250 VAL A CA 1
ATOM 1698 C C . VAL A 1 248 ? 13.080 6.769 13.019 1.00 25.97 250 VAL A C 1
ATOM 1699 O O . VAL A 1 248 ? 13.411 7.556 12.119 1.00 25.74 250 VAL A O 1
ATOM 1703 N N . MET A 1 249 ? 13.408 6.934 14.305 1.00 26.77 251 MET A N 1
ATOM 1704 C CA . MET A 1 249 ? 14.317 7.968 14.796 1.00 26.42 251 MET A CA 1
ATOM 1705 C C . MET A 1 249 ? 15.626 7.323 15.189 1.00 25.88 251 MET A C 1
ATOM 1706 O O . MET A 1 249 ? 15.649 6.411 16.031 1.00 26.11 251 MET A O 1
ATOM 1711 N N . LEU A 1 250 ? 16.722 7.810 14.607 1.00 25.43 252 LEU A N 1
ATOM 1712 C CA . LEU A 1 250 ? 18.061 7.430 15.010 1.00 25.50 252 LEU A CA 1
ATOM 1713 C C . LEU A 1 250 ? 18.502 8.412 16.072 1.00 26.87 252 LEU A C 1
ATOM 1714 O O . LEU A 1 250 ? 18.859 9.568 15.762 1.00 27.31 252 LEU A O 1
ATOM 1719 N N . ASN A 1 251 ? 18.471 7.958 17.333 1.00 25.78 253 ASN A N 1
ATOM 1720 C CA . ASN A 1 251 ? 18.699 8.826 18.498 1.00 26.68 253 ASN A CA 1
ATOM 1721 C C . ASN A 1 251 ? 19.891 8.398 19.335 1.00 27.57 253 ASN A C 1
ATOM 1722 O O . ASN A 1 251 ? 19.921 8.610 20.542 1.00 28.65 253 ASN A O 1
ATOM 1727 N N . ASN A 1 252 ? 20.896 7.800 18.692 1.00 26.24 254 ASN A N 1
ATOM 1728 C CA . ASN A 1 252 ? 22.111 7.438 19.393 1.00 27.95 254 ASN A CA 1
ATOM 1729 C C . ASN A 1 252 ? 22.867 8.689 19.792 1.00 30.08 254 ASN A C 1
ATOM 1730 O O . ASN A 1 252 ? 22.624 9.774 19.236 1.00 28.84 254 ASN A O 1
ATOM 1735 N N . ASP A 1 253 ? 23.811 8.511 20.722 1.00 31.74 255 ASP A N 1
ATOM 1736 C CA . ASP A 1 253 ? 24.657 9.582 21.233 1.00 33.25 255 ASP A CA 1
ATOM 1737 C C . ASP A 1 253 ? 25.778 9.861 20.217 1.00 32.82 255 ASP A C 1
ATOM 1738 O O . ASP A 1 253 ? 26.891 9.306 20.294 1.00 30.80 255 ASP A O 1
ATOM 1743 N N . VAL A 1 254 ? 25.469 10.753 19.270 1.00 32.72 256 VAL A N 1
ATOM 1744 C CA . VAL A 1 254 ? 26.341 11.069 18.143 1.00 32.77 256 VAL A CA 1
ATOM 1745 C C . VAL A 1 254 ? 27.656 11.724 18.580 1.00 33.13 256 VAL A C 1
ATOM 1746 O O . VAL A 1 254 ? 28.702 11.431 18.017 1.00 31.59 256 VAL A O 1
ATOM 1750 N N . GLU A 1 255 ? 27.601 12.573 19.615 1.00 35.61 257 GLU A N 1
ATOM 1751 C CA . GLU A 1 255 ? 28.792 13.257 20.122 1.00 39.67 257 GLU A CA 1
ATOM 1752 C C . GLU A 1 255 ? 29.845 12.249 20.617 1.00 36.21 257 GLU A C 1
ATOM 1753 O O . GLU A 1 255 ? 31.014 12.352 20.271 1.00 34.06 257 GLU A O 1
ATOM 1759 N N . THR A 1 256 ? 29.403 11.269 21.414 1.00 36.30 258 THR A N 1
ATOM 1760 C CA . THR A 1 256 ? 30.272 10.188 21.876 1.00 37.31 258 THR A CA 1
ATOM 1761 C C . THR A 1 256 ? 30.755 9.304 20.714 1.00 34.05 258 THR A C 1
ATOM 1762 O O . THR A 1 256 ? 31.922 8.915 20.662 1.00 33.48 258 THR A O 1
ATOM 1766 N N . ALA A 1 257 ? 29.854 9.012 19.773 1.00 32.20 259 ALA A N 1
ATOM 1767 C CA . ALA A 1 257 ? 30.202 8.196 18.607 1.00 32.47 259 ALA A CA 1
ATOM 1768 C C . ALA A 1 257 ? 31.305 8.852 17.766 1.00 31.71 259 ALA A C 1
ATOM 1769 O O . ALA A 1 257 ? 32.222 8.180 17.306 1.00 31.00 259 ALA A O 1
ATOM 1771 N N . ARG A 1 258 ? 31.226 10.181 17.611 1.00 33.47 260 ARG A N 1
ATOM 1772 C CA . ARG A 1 258 ? 32.255 10.951 16.912 1.00 34.55 260 ARG A CA 1
ATOM 1773 C C . ARG A 1 258 ? 33.590 10.841 17.626 1.00 34.87 260 ARG A C 1
ATOM 1774 O O . ARG A 1 258 ? 34.591 10.482 17.026 1.00 34.54 260 ARG A O 1
ATOM 1782 N N . THR A 1 259 ? 33.602 11.148 18.928 1.00 37.71 261 THR A N 1
ATOM 1783 C CA . THR A 1 259 ? 34.845 11.178 19.720 1.00 40.35 261 THR A CA 1
ATOM 1784 C C . THR A 1 259 ? 35.506 9.817 19.860 1.00 41.76 261 THR A C 1
ATOM 1785 O O . THR A 1 259 ? 36.731 9.690 19.730 1.00 40.40 261 THR A O 1
ATOM 1789 N N . LYS A 1 260 ? 34.687 8.797 20.142 1.00 41.19 262 LYS A N 1
ATOM 1790 C CA . LYS A 1 260 ? 35.181 7.453 20.393 1.00 43.19 262 LYS A CA 1
ATOM 1791 C C . LYS A 1 260 ? 35.139 6.527 19.183 1.00 41.01 262 LYS A C 1
ATOM 1792 O O . LYS A 1 260 ? 35.515 5.363 19.287 1.00 42.02 262 LYS A O 1
ATOM 1798 N N . LYS A 1 261 ? 34.682 7.054 18.039 1.00 38.79 263 LYS A N 1
ATOM 1799 C CA . LYS A 1 261 ? 34.677 6.325 16.774 1.00 38.69 263 LYS A CA 1
ATOM 1800 C C . LYS A 1 261 ? 33.799 5.097 16.868 1.00 36.33 263 LYS A C 1
ATOM 1801 O O . LYS A 1 261 ? 34.270 3.987 16.666 1.00 35.52 263 LYS A O 1
ATOM 1807 N N . MET A 1 262 ? 32.519 5.317 17.185 1.00 34.32 264 MET A N 1
ATOM 1808 C CA . MET A 1 262 ? 31.535 4.252 17.280 1.00 35.82 264 MET A CA 1
ATOM 1809 C C . MET A 1 262 ? 30.593 4.269 16.085 1.00 33.25 264 MET A C 1
ATOM 1810 O O . MET A 1 262 ? 30.413 5.295 15.420 1.00 32.74 264 MET A O 1
ATOM 1815 N N . ALA A 1 263 ? 29.989 3.107 15.834 1.00 31.89 265 ALA A N 1
ATOM 1816 C CA . ALA A 1 263 ? 29.134 2.835 14.685 1.00 31.10 265 ALA A CA 1
ATOM 1817 C C . ALA A 1 263 ? 27.836 3.629 14.663 1.00 30.14 265 ALA A C 1
ATOM 1818 O O . ALA A 1 263 ? 27.327 3.967 13.587 1.00 28.41 265 ALA A O 1
ATOM 1820 N N . GLY A 1 264 ? 27.278 3.893 15.851 1.00 29.84 266 GLY A N 1
ATOM 1821 C CA . GLY A 1 264 ? 25.997 4.578 15.967 1.00 29.45 266 GLY A CA 1
ATOM 1822 C C . GLY A 1 264 ? 24.832 3.619 15.783 1.00 29.67 266 GLY A C 1
ATOM 1823 O O . GLY A 1 264 ? 24.968 2.418 16.020 1.00 29.85 266 GLY A O 1
ATOM 1824 N N . ALA A 1 265 ? 23.687 4.168 15.381 1.00 27.48 267 ALA A N 1
ATOM 1825 C CA . ALA A 1 265 ? 22.424 3.459 15.354 1.00 28.17 267 ALA A CA 1
ATOM 1826 C C . ALA A 1 265 ? 22.304 2.455 14.209 1.00 27.83 267 ALA A C 1
ATOM 1827 O O . ALA A 1 265 ? 21.491 1.544 14.291 1.00 28.32 267 ALA A O 1
ATOM 1829 N N . ILE A 1 266 ? 23.089 2.658 13.145 1.00 26.54 268 ILE A N 1
ATOM 1830 C CA . ILE A 1 266 ? 23.063 1.817 11.961 1.00 27.87 268 ILE A CA 1
ATOM 1831 C C . ILE A 1 266 ? 24.368 1.042 11.740 1.00 28.69 268 ILE A C 1
ATOM 1832 O O . ILE A 1 266 ? 24.342 -0.133 11.379 1.00 29.40 268 ILE A O 1
ATOM 1837 N N . GLY A 1 267 ? 25.506 1.721 11.914 1.00 28.27 269 GLY A N 1
ATOM 1838 C CA . GLY A 1 267 ? 26.780 1.208 11.449 1.00 30.02 269 GLY A CA 1
ATOM 1839 C C . GLY A 1 267 ? 26.937 1.414 9.953 1.00 30.31 269 GLY A C 1
ATOM 1840 O O . GLY A 1 267 ? 26.042 1.967 9.276 1.00 31.42 269 GLY A O 1
ATOM 1841 N N . ALA A 1 268 ? 28.089 0.981 9.435 1.00 30.29 270 ALA A N 1
ATOM 1842 C CA . ALA A 1 268 ? 28.520 1.316 8.077 1.00 31.14 270 ALA A CA 1
ATOM 1843 C C . ALA A 1 268 ? 28.383 0.105 7.139 1.00 32.33 270 ALA A C 1
ATOM 1844 O O . ALA A 1 268 ? 29.032 -0.913 7.337 1.00 30.72 270 ALA A O 1
ATOM 1846 N N . LEU A 1 269 ? 27.526 0.245 6.121 1.00 33.85 271 LEU A N 1
ATOM 1847 C CA . LEU A 1 269 ? 27.308 -0.788 5.097 1.00 37.07 271 LEU A CA 1
ATOM 1848 C C . LEU A 1 269 ? 28.088 -0.570 3.790 1.00 37.89 271 LEU A C 1
ATOM 1849 O O . LEU A 1 269 ? 28.014 -1.398 2.894 1.00 38.66 271 LEU A O 1
ATOM 1854 N N . GLY A 1 270 ? 28.803 0.558 3.674 1.00 38.38 272 GLY A N 1
ATOM 1855 C CA . GLY A 1 270 ? 29.659 0.822 2.528 1.00 39.86 272 GLY A CA 1
ATOM 1856 C C . GLY A 1 270 ? 29.046 1.752 1.501 1.00 39.57 272 GLY A C 1
ATOM 1857 O O . GLY A 1 270 ? 28.084 2.456 1.786 1.00 39.93 272 GLY A O 1
ATOM 1858 N N . SER A 1 271 ? 29.629 1.767 0.300 1.00 40.52 273 SER A N 1
ATOM 1859 C CA . SER A 1 271 ? 29.351 2.814 -0.685 1.00 41.50 273 SER A CA 1
ATOM 1860 C C . SER A 1 271 ? 28.234 2.481 -1.685 1.00 41.63 273 SER A C 1
ATOM 1861 O O . SER A 1 271 ? 27.911 3.302 -2.545 1.00 41.50 273 SER A O 1
ATOM 1864 N N . THR A 1 272 ? 27.657 1.280 -1.564 1.00 42.76 274 THR A N 1
ATOM 1865 C CA . THR A 1 272 ? 26.671 0.772 -2.517 1.00 45.00 274 THR A CA 1
ATOM 1866 C C . THR A 1 272 ? 25.319 0.474 -1.902 1.00 41.75 274 THR A C 1
ATOM 1867 O O . THR A 1 272 ? 24.311 0.973 -2.370 1.00 40.36 274 THR A O 1
ATOM 1871 N N . ASN A 1 273 ? 25.305 -0.357 -0.857 1.00 41.86 275 ASN A N 1
ATOM 1872 C CA . ASN A 1 273 ? 24.081 -0.755 -0.175 1.00 39.64 275 ASN A CA 1
ATOM 1873 C C . ASN A 1 273 ? 23.610 0.227 0.894 1.00 35.93 275 ASN A C 1
ATOM 1874 O O . ASN A 1 273 ? 24.318 0.474 1.865 1.00 34.38 275 ASN A O 1
ATOM 1879 N N . PRO A 1 274 ? 22.388 0.788 0.765 1.00 33.72 276 PRO A N 1
ATOM 1880 C CA . PRO A 1 274 ? 21.807 1.612 1.821 1.00 32.42 276 PRO A CA 1
ATOM 1881 C C . PRO A 1 274 ? 21.640 0.884 3.151 1.00 32.05 276 PRO A C 1
ATOM 1882 O O . PRO A 1 274 ? 21.386 -0.315 3.179 1.00 30.04 276 PRO A O 1
ATOM 1886 N N . GLY A 1 275 ? 21.807 1.635 4.247 1.00 30.36 277 GLY A N 1
ATOM 1887 C CA . GLY A 1 275 ? 21.502 1.176 5.584 1.00 29.80 277 GLY A CA 1
ATOM 1888 C C . GLY A 1 275 ? 20.082 1.489 5.978 1.00 30.02 277 GLY A C 1
ATOM 1889 O O . GLY A 1 275 ? 19.552 0.857 6.890 1.00 28.85 277 GLY A O 1
ATOM 1890 N N . VAL A 1 276 ? 19.487 2.503 5.325 1.00 30.04 278 VAL A N 1
ATOM 1891 C CA . VAL A 1 276 ? 18.091 2.873 5.543 1.00 29.55 278 VAL A CA 1
ATOM 1892 C C . VAL A 1 276 ? 17.402 3.110 4.196 1.00 30.60 278 VAL A C 1
ATOM 1893 O O . VAL A 1 276 ? 17.876 3.915 3.393 1.00 31.84 278 VAL A O 1
ATOM 1897 N N . TYR A 1 277 ? 16.282 2.417 3.970 1.00 29.25 279 TYR A N 1
ATOM 1898 C CA . TYR A 1 277 ? 15.393 2.681 2.847 1.00 30.00 279 TYR A CA 1
ATOM 1899 C C . TYR A 1 277 ? 14.143 3.313 3.438 1.00 29.78 279 TYR A C 1
ATOM 1900 O O . TYR A 1 277 ? 13.448 2.699 4.236 1.00 27.99 279 TYR A O 1
ATOM 1909 N N . VAL A 1 278 ? 13.889 4.572 3.077 1.00 29.62 280 VAL A N 1
ATOM 1910 C CA . VAL A 1 278 ? 12.703 5.274 3.522 1.00 29.10 280 VAL A CA 1
ATOM 1911 C C . VAL A 1 278 ? 11.760 5.290 2.341 1.00 30.38 280 VAL A C 1
ATOM 1912 O O . VAL A 1 278 ? 11.984 5.981 1.380 1.00 30.60 280 VAL A O 1
ATOM 1916 N N . PHE A 1 279 ? 10.690 4.507 2.411 1.00 32.49 281 PHE A N 1
ATOM 1917 C CA . PHE A 1 279 ? 9.752 4.445 1.306 1.00 35.68 281 PHE A CA 1
ATOM 1918 C C . PHE A 1 279 ? 8.742 5.598 1.404 1.00 35.96 281 PHE A C 1
ATOM 1919 O O . PHE A 1 279 ? 8.641 6.272 2.438 1.00 32.40 281 PHE A O 1
ATOM 1927 N N . GLU A 1 280 ? 8.048 5.863 0.293 1.00 38.96 282 GLU A N 1
ATOM 1928 C CA . GLU A 1 280 ? 7.118 6.982 0.202 1.00 41.81 282 GLU A CA 1
ATOM 1929 C C . GLU A 1 280 ? 6.107 6.873 1.324 1.00 40.00 282 GLU A C 1
ATOM 1930 O O . GLU A 1 280 ? 5.602 5.792 1.599 1.00 38.44 282 GLU A O 1
ATOM 1936 N N . GLY A 1 281 ? 5.835 8.001 1.983 1.00 37.62 283 GLY A N 1
ATOM 1937 C CA . GLY A 1 281 ? 4.867 8.064 3.062 1.00 38.99 283 GLY A CA 1
ATOM 1938 C C . GLY A 1 281 ? 5.467 7.846 4.439 1.00 37.75 283 GLY A C 1
ATOM 1939 O O . GLY A 1 281 ? 4.852 8.199 5.436 1.00 37.87 283 GLY A O 1
ATOM 1940 N N . ALA A 1 282 ? 6.683 7.288 4.490 1.00 35.86 284 ALA A N 1
ATOM 1941 C CA . ALA A 1 282 ? 7.364 6.978 5.758 1.00 34.38 284 ALA A CA 1
ATOM 1942 C C . ALA A 1 282 ? 8.426 8.040 6.041 1.00 32.43 284 ALA A C 1
ATOM 1943 O O . ALA A 1 282 ? 8.723 8.876 5.183 1.00 30.58 284 ALA A O 1
ATOM 1945 N N . ALA A 1 283 ? 9.003 8.006 7.245 1.00 30.43 285 ALA A N 1
ATOM 1946 C CA . ALA A 1 283 ? 9.976 8.997 7.660 1.00 29.39 285 ALA A CA 1
ATOM 1947 C C . ALA A 1 283 ? 11.158 8.431 8.442 1.00 28.65 285 ALA A C 1
ATOM 1948 O O . ALA A 1 283 ? 11.016 7.498 9.214 1.00 29.13 285 ALA A O 1
ATOM 1950 N N . ILE A 1 284 ? 12.324 9.028 8.211 1.00 26.42 286 ILE A N 1
ATOM 1951 C CA . ILE A 1 284 ? 13.520 8.866 9.012 1.00 26.23 286 ILE A CA 1
ATOM 1952 C C . ILE A 1 284 ? 13.767 10.215 9.702 1.00 25.99 286 ILE A C 1
ATOM 1953 O O . ILE A 1 284 ? 13.480 11.270 9.154 1.00 25.58 286 ILE A O 1
ATOM 1958 N N . GLY A 1 285 ? 14.267 10.166 10.930 1.00 26.73 287 GLY A N 1
ATOM 1959 C CA . GLY A 1 285 ? 14.601 11.355 11.688 1.00 25.09 287 GLY A CA 1
ATOM 1960 C C . GLY A 1 285 ? 15.588 11.049 12.773 1.00 26.68 287 GLY A C 1
ATOM 1961 O O . GLY A 1 285 ? 16.161 9.945 12.822 1.00 25.83 287 GLY A O 1
ATOM 1962 N N . GLY A 1 286 ? 15.778 12.017 13.674 1.00 26.54 288 GLY A N 1
ATOM 1963 C CA . GLY A 1 286 ? 16.517 11.790 14.900 1.00 26.82 288 GLY A CA 1
ATOM 1964 C C . GLY A 1 286 ? 17.572 12.831 15.196 1.00 27.54 288 GLY A C 1
ATOM 1965 O O . GLY A 1 286 ? 17.741 13.824 14.463 1.00 24.73 288 GLY A O 1
ATOM 1966 N N . THR A 1 287 ? 18.278 12.591 16.301 1.00 26.98 289 THR A N 1
ATOM 1967 C CA . THR A 1 287 ? 19.327 13.463 16.828 1.00 27.00 289 THR A CA 1
ATOM 1968 C C . THR A 1 287 ? 20.697 12.802 16.749 1.00 26.03 289 THR A C 1
ATOM 1969 O O . THR A 1 287 ? 21.695 13.399 17.131 1.00 24.25 289 THR A O 1
ATOM 1973 N N . GLY A 1 288 ? 20.735 11.561 16.233 1.00 26.69 290 GLY A N 1
ATOM 1974 C CA . GLY A 1 288 ? 21.937 10.767 16.193 1.00 26.91 290 GLY A CA 1
ATOM 1975 C C . GLY A 1 288 ? 22.532 10.767 14.795 1.00 28.87 290 GLY A C 1
ATOM 1976 O O . GLY A 1 288 ? 22.661 11.811 14.164 1.00 27.72 290 GLY A O 1
ATOM 1977 N N . HIS A 1 289 ? 22.945 9.588 14.318 1.00 26.63 291 HIS A N 1
ATOM 1978 C CA . HIS A 1 289 ? 23.540 9.508 12.999 1.00 26.45 291 HIS A CA 1
ATOM 1979 C C . HIS A 1 289 ? 23.450 8.154 12.357 1.00 27.16 291 HIS A C 1
ATOM 1980 O O . HIS A 1 289 ? 23.383 7.139 13.052 1.00 23.66 291 HIS A O 1
ATOM 1987 N N . SER A 1 290 ? 23.425 8.172 11.017 1.00 26.80 292 SER A N 1
ATOM 1988 C CA . SER A 1 290 ? 23.580 6.977 10.198 1.00 26.01 292 SER A CA 1
ATOM 1989 C C . SER A 1 290 ? 24.981 6.951 9.609 1.00 25.72 292 SER A C 1
ATOM 1990 O O . SER A 1 290 ? 25.392 7.908 8.945 1.00 24.69 292 SER A O 1
ATOM 1993 N N . ALA A 1 291 ? 25.683 5.821 9.792 1.00 25.74 293 ALA A N 1
ATOM 1994 C CA . ALA A 1 291 ? 26.971 5.598 9.133 1.00 27.52 293 ALA A CA 1
ATOM 1995 C C . ALA A 1 291 ? 26.833 4.905 7.772 1.00 26.95 293 ALA A C 1
ATOM 1996 O O . ALA A 1 291 ? 27.825 4.505 7.176 1.00 27.27 293 ALA A O 1
ATOM 1998 N N . SER A 1 292 ? 25.593 4.796 7.292 1.00 25.26 294 SER A N 1
ATOM 1999 C CA . SER A 1 292 ? 25.288 4.230 5.981 1.00 25.72 294 SER A CA 1
ATOM 2000 C C . SER A 1 292 ? 24.408 5.142 5.157 1.00 25.43 294 SER A C 1
ATOM 2001 O O . SER A 1 292 ? 23.770 6.062 5.683 1.00 26.01 294 SER A O 1
ATOM 2004 N N . ILE A 1 293 ? 24.373 4.869 3.849 1.00 26.92 295 ILE A N 1
ATOM 2005 C CA . ILE A 1 293 ? 23.546 5.614 2.909 1.00 27.40 295 ILE A CA 1
ATOM 2006 C C . ILE A 1 293 ? 22.080 5.512 3.338 1.00 27.24 295 ILE A C 1
ATOM 2007 O O . ILE A 1 293 ? 21.593 4.415 3.695 1.00 27.20 295 ILE A O 1
ATOM 2012 N N . ILE A 1 294 ? 21.402 6.667 3.349 1.00 25.91 296 ILE A N 1
ATOM 2013 C CA . ILE A 1 294 ? 19.964 6.753 3.487 1.00 26.23 296 ILE A CA 1
ATOM 2014 C C . ILE A 1 294 ? 19.384 6.941 2.079 1.00 27.35 296 ILE A C 1
ATOM 2015 O O . ILE A 1 294 ? 19.753 7.876 1.376 1.00 26.78 296 ILE A O 1
ATOM 2020 N N . ASP A 1 295 ? 18.507 6.023 1.659 1.00 28.38 297 ASP A N 1
ATOM 2021 C CA . ASP A 1 295 ? 17.857 6.098 0.352 1.00 28.67 297 ASP A CA 1
ATOM 2022 C C . ASP A 1 295 ? 16.471 6.650 0.577 1.00 28.04 297 ASP A C 1
ATOM 2023 O O . ASP A 1 295 ? 15.590 5.956 1.096 1.00 26.86 297 ASP A O 1
ATOM 2028 N N . LEU A 1 296 ? 16.286 7.924 0.215 1.00 26.11 298 LEU A N 1
ATOM 2029 C CA . LEU A 1 296 ? 15.135 8.694 0.683 1.00 26.74 298 LEU A CA 1
ATOM 2030 C C . LEU A 1 296 ? 14.038 8.829 -0.364 1.00 28.40 298 LEU A C 1
ATOM 2031 O O . LEU A 1 296 ? 13.938 9.866 -1.029 1.00 30.32 298 LEU A O 1
ATOM 2036 N N . TYR A 1 297 ? 13.191 7.804 -0.502 1.00 27.91 299 TYR A N 1
ATOM 2037 C CA . TYR A 1 297 ? 11.985 7.938 -1.307 1.00 29.90 299 TYR A CA 1
ATOM 2038 C C . TYR A 1 297 ? 10.940 8.784 -0.582 1.00 29.80 299 TYR A C 1
ATOM 2039 O O . TYR A 1 297 ? 10.131 9.468 -1.229 1.00 29.73 299 TYR A O 1
ATOM 2048 N N . GLY A 1 298 ? 10.977 8.734 0.755 1.00 28.89 300 GLY A N 1
ATOM 2049 C CA . GLY A 1 298 ? 9.990 9.343 1.619 1.00 28.79 300 GLY A CA 1
ATOM 2050 C C . GLY A 1 298 ? 10.497 10.611 2.285 1.00 28.04 300 GLY A C 1
ATOM 2051 O O . GLY A 1 298 ? 11.096 11.460 1.631 1.00 27.00 300 GLY A O 1
ATOM 2052 N N . ASN A 1 299 ? 10.238 10.723 3.591 1.00 28.11 301 ASN A N 1
ATOM 2053 C CA . ASN A 1 299 ? 10.459 11.942 4.358 1.00 26.97 301 ASN A CA 1
ATOM 2054 C C . ASN A 1 299 ? 11.655 11.873 5.301 1.00 26.29 301 ASN A C 1
ATOM 2055 O O . ASN A 1 299 ? 11.936 10.841 5.900 1.00 27.43 301 ASN A O 1
ATOM 2060 N N . MET A 1 300 ? 12.347 13.006 5.461 1.00 25.32 302 MET A N 1
ATOM 2061 C CA . MET A 1 300 ? 13.390 13.175 6.461 1.00 25.50 302 MET A CA 1
ATOM 2062 C C . MET A 1 300 ? 12.964 14.320 7.390 1.00 26.97 302 MET A C 1
ATOM 2063 O O . MET A 1 300 ? 12.655 15.410 6.929 1.00 25.99 302 MET A O 1
ATOM 2068 N N . GLU A 1 301 ? 12.959 14.042 8.700 1.00 27.36 303 GLU A N 1
ATOM 2069 C CA . GLU A 1 301 ? 12.507 14.952 9.741 1.00 27.33 303 GLU A CA 1
ATOM 2070 C C . GLU A 1 301 ? 13.591 14.996 10.804 1.00 26.40 303 GLU A C 1
ATOM 2071 O O . GLU A 1 301 ? 13.565 14.204 11.746 1.00 24.55 303 GLU A O 1
ATOM 2077 N N . PRO A 1 302 ? 14.599 15.898 10.689 1.00 26.41 304 PRO A N 1
ATOM 2078 C CA . PRO A 1 302 ? 15.663 15.957 11.692 1.00 26.46 304 PRO A CA 1
ATOM 2079 C C . PRO A 1 302 ? 15.056 16.253 13.069 1.00 24.89 304 PRO A C 1
ATOM 2080 O O . PRO A 1 302 ? 13.975 16.821 13.168 1.00 24.60 304 PRO A O 1
ATOM 2084 N N . GLY A 1 303 ? 15.753 15.826 14.113 1.00 27.46 305 GLY A N 1
ATOM 2085 C CA 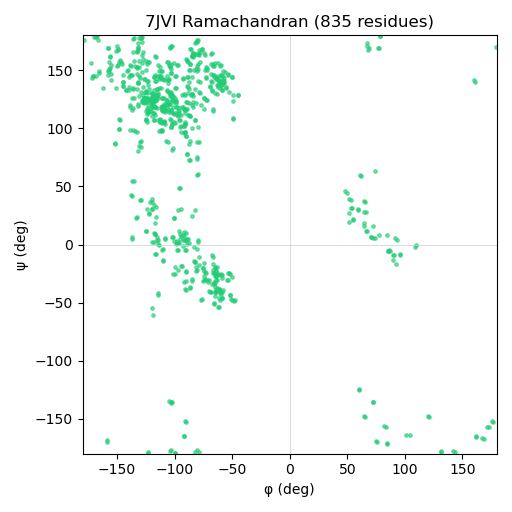. GLY A 1 303 ? 15.253 15.857 15.482 1.00 29.63 305 GLY A CA 1
ATOM 2086 C C . GLY A 1 303 ? 14.216 14.781 15.745 1.00 29.76 305 GLY A C 1
ATOM 2087 O O . GLY A 1 303 ? 14.011 13.902 14.921 1.00 28.90 305 GLY A O 1
ATOM 2088 N N . ASP A 1 304 ? 13.553 14.878 16.900 1.00 30.50 306 ASP A N 1
ATOM 2089 C CA . ASP A 1 304 ? 12.535 13.910 17.309 1.00 31.60 306 ASP A CA 1
ATOM 2090 C C . ASP A 1 304 ? 11.321 14.664 17.829 1.00 30.31 306 ASP A C 1
ATOM 2091 O O . ASP A 1 304 ? 11.302 15.088 18.970 1.00 28.07 306 ASP A O 1
ATOM 2096 N N . ASN A 1 305 ? 10.321 14.839 16.960 1.00 31.32 307 ASN A N 1
ATOM 2097 C CA . ASN A 1 305 ? 9.144 15.667 17.238 1.00 35.96 307 ASN A CA 1
ATOM 2098 C C . ASN A 1 305 ? 9.538 17.040 17.752 1.00 34.64 307 ASN A C 1
ATOM 2099 O O . ASN A 1 305 ? 8.952 17.541 18.698 1.00 33.68 307 ASN A O 1
ATOM 2104 N N . GLY A 1 306 ? 10.544 17.644 17.105 1.00 34.13 308 GLY A N 1
ATOM 2105 C CA . GLY A 1 306 ? 11.101 18.907 17.549 1.00 32.71 308 GLY A CA 1
ATOM 2106 C C . GLY A 1 306 ? 12.412 19.208 16.848 1.00 31.11 308 GLY A C 1
ATOM 2107 O O . GLY A 1 306 ? 12.770 18.573 15.855 1.00 24.80 308 GLY A O 1
ATOM 2108 N N . ILE A 1 307 ? 13.138 20.190 17.382 1.00 28.63 309 ILE A N 1
ATOM 2109 C CA . ILE A 1 307 ? 14.358 20.663 16.755 1.00 28.53 309 ILE A CA 1
ATOM 2110 C C . ILE A 1 307 ? 15.484 19.693 17.055 1.00 26.72 309 ILE A C 1
ATOM 2111 O O . ILE A 1 307 ? 15.703 19.310 18.194 1.00 27.14 309 ILE A O 1
ATOM 2116 N N . GLY A 1 308 ? 16.212 19.301 16.016 1.00 25.73 310 GLY A N 1
ATOM 2117 C CA . GLY A 1 308 ? 17.459 18.585 16.197 1.00 24.23 310 GLY A CA 1
ATOM 2118 C C . GLY A 1 308 ? 18.269 18.526 14.930 1.00 23.31 310 GLY A C 1
ATOM 2119 O O . GLY A 1 308 ? 17.827 18.995 13.870 1.00 24.02 310 GLY A O 1
ATOM 2120 N N . THR A 1 309 ? 19.471 17.956 15.060 1.00 25.53 311 THR A N 1
ATOM 2121 C CA . THR A 1 309 ? 20.398 17.750 13.967 1.00 25.69 311 THR A CA 1
ATOM 2122 C C . THR A 1 309 ? 20.591 16.243 13.730 1.00 25.87 311 THR A C 1
ATOM 2123 O O . THR A 1 309 ? 20.921 15.512 14.652 1.00 25.61 311 THR A O 1
ATOM 2127 N N . LEU A 1 310 ? 20.367 15.812 12.489 1.00 24.81 312 LEU A N 1
ATOM 2128 C CA . LEU A 1 310 ? 20.608 14.453 12.026 1.00 26.09 312 LEU A CA 1
ATOM 2129 C C . LEU A 1 310 ? 21.849 14.472 11.151 1.00 25.53 312 LEU A C 1
ATOM 2130 O O . LEU A 1 310 ? 21.978 15.292 10.261 1.00 24.18 312 LEU A O 1
ATOM 2135 N N . THR A 1 311 ? 22.758 13.527 11.398 1.00 26.16 313 THR A N 1
ATOM 2136 C CA . THR A 1 311 ? 24.044 13.470 10.733 1.00 25.12 313 THR A CA 1
ATOM 2137 C C . THR A 1 311 ? 24.169 12.171 9.932 1.00 26.80 313 THR A C 1
ATOM 2138 O O . THR A 1 311 ? 23.650 11.129 10.337 1.00 26.70 313 THR A O 1
ATOM 2142 N N . MET A 1 312 ? 24.831 12.251 8.774 1.00 27.31 314 MET A N 1
ATOM 2143 C CA . MET A 1 312 ? 25.282 11.082 8.037 1.00 28.85 314 MET A CA 1
ATOM 2144 C C . MET A 1 312 ? 26.789 11.120 7.986 1.00 26.80 314 MET A C 1
ATOM 2145 O O . MET A 1 312 ? 27.363 12.069 7.456 1.00 25.76 314 MET A O 1
ATOM 2150 N N . ALA A 1 313 ? 27.420 10.094 8.573 1.00 26.97 315 ALA A N 1
ATOM 2151 C CA . ALA A 1 313 ? 28.865 10.050 8.765 1.00 27.70 315 ALA A CA 1
ATOM 2152 C C . ALA A 1 313 ? 29.321 8.673 9.256 1.00 27.81 315 ALA A C 1
ATOM 2153 O O . ALA A 1 313 ? 28.622 8.042 10.028 1.00 28.15 315 ALA A O 1
ATOM 2155 N N . ASP A 1 314 ? 30.505 8.248 8.812 1.00 28.34 316 ASP A N 1
ATOM 2156 C CA . ASP A 1 314 ? 31.124 6.970 9.194 1.00 31.80 316 ASP A CA 1
ATOM 2157 C C . ASP A 1 314 ? 32.336 7.309 10.041 1.00 31.43 316 ASP A C 1
ATOM 2158 O O . ASP A 1 314 ? 33.380 7.649 9.516 1.00 33.36 316 ASP A O 1
ATOM 2163 N N . PHE A 1 315 ? 32.172 7.244 11.365 1.00 32.00 317 PHE A N 1
ATOM 2164 C CA . PHE A 1 315 ? 33.245 7.578 12.306 1.00 33.72 317 PHE A CA 1
ATOM 2165 C C . PHE A 1 315 ? 34.235 6.423 12.488 1.00 35.92 317 PHE A C 1
ATOM 2166 O O . PHE A 1 315 ? 35.373 6.648 12.896 1.00 38.08 317 PHE A O 1
ATOM 2174 N N . VAL A 1 316 ? 33.801 5.195 12.177 1.00 34.92 318 VAL A N 1
ATOM 2175 C CA . VAL A 1 316 ? 34.627 3.997 12.380 1.00 39.15 318 VAL A CA 1
ATOM 2176 C C . VAL A 1 316 ? 35.698 3.841 11.297 1.00 42.22 318 VAL A C 1
ATOM 2177 O O . VAL A 1 316 ? 36.868 3.583 11.604 1.00 45.97 318 VAL A O 1
ATOM 2181 N N . THR A 1 317 ? 35.286 3.982 10.030 1.00 42.22 319 THR A N 1
ATOM 2182 C CA . THR A 1 317 ? 36.155 3.736 8.867 1.00 42.75 319 THR A CA 1
ATOM 2183 C C . THR A 1 317 ? 36.405 4.959 7.962 1.00 42.07 319 THR A C 1
ATOM 2184 O O . THR A 1 317 ? 37.090 4.847 6.962 1.00 44.13 319 THR A O 1
ATOM 2188 N N . GLY A 1 318 ? 35.857 6.117 8.344 1.00 41.38 320 GLY A N 1
ATOM 2189 C CA . GLY A 1 318 ? 36.160 7.398 7.723 1.00 41.74 320 GLY A CA 1
ATOM 2190 C C . GLY A 1 318 ? 35.653 7.660 6.309 1.00 40.88 320 GLY A C 1
ATOM 2191 O O . GLY A 1 318 ? 35.984 8.678 5.717 1.00 42.98 320 GLY A O 1
ATOM 2192 N N . LYS A 1 319 ? 34.840 6.750 5.768 1.00 40.73 321 LYS A N 1
ATOM 2193 C CA . LYS A 1 319 ? 34.399 6.851 4.378 1.00 41.98 321 LYS A CA 1
ATOM 2194 C C . LYS A 1 319 ? 33.270 7.846 4.250 1.00 35.69 321 LYS A C 1
ATOM 2195 O O . LYS A 1 319 ? 32.545 8.085 5.200 1.00 34.75 321 LYS A O 1
ATOM 2201 N N . ASN A 1 320 ? 33.110 8.412 3.050 1.00 34.32 322 ASN A N 1
ATOM 2202 C CA . ASN A 1 320 ? 31.951 9.235 2.739 1.00 32.97 322 ASN A CA 1
ATOM 2203 C C . ASN A 1 320 ? 30.683 8.433 2.946 1.00 30.96 322 ASN A C 1
ATOM 2204 O O . ASN A 1 320 ? 30.639 7.231 2.656 1.00 30.54 322 ASN A O 1
ATOM 2209 N N . VAL A 1 321 ? 29.656 9.102 3.472 1.00 28.75 323 VAL A N 1
ATOM 2210 C CA . VAL A 1 321 ? 28.307 8.566 3.548 1.00 29.07 323 VAL A CA 1
ATOM 2211 C C . VAL A 1 321 ? 27.382 9.547 2.826 1.00 29.59 323 VAL A C 1
ATOM 2212 O O . VAL A 1 321 ? 27.193 10.680 3.277 1.00 30.67 323 VAL A O 1
ATOM 2216 N N . ASP A 1 322 ? 26.806 9.111 1.702 1.00 29.37 324 ASP A N 1
ATOM 2217 C CA . ASP A 1 322 ? 25.921 9.952 0.900 1.00 30.37 324 ASP A CA 1
ATOM 2218 C C . ASP A 1 322 ? 24.478 9.891 1.378 1.00 29.86 324 ASP 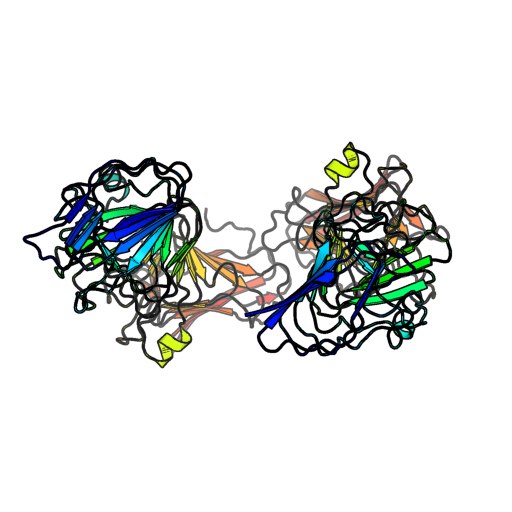A C 1
ATOM 2219 O O . ASP A 1 322 ? 24.033 8.878 1.913 1.00 31.70 324 ASP A O 1
ATOM 2224 N N . LEU A 1 323 ? 23.747 10.993 1.176 1.00 28.28 325 LEU A N 1
ATOM 2225 C CA . LEU A 1 323 ? 22.288 11.006 1.253 1.00 26.90 325 LEU A CA 1
ATOM 2226 C C . LEU A 1 323 ? 21.785 10.807 -0.186 1.00 29.44 325 LEU A C 1
ATOM 2227 O O . LEU A 1 323 ? 21.993 11.663 -1.039 1.00 28.86 325 LEU A O 1
ATOM 2232 N N . ARG A 1 324 ? 21.174 9.650 -0.455 1.00 28.45 326 ARG A N 1
ATOM 2233 C CA . ARG A 1 324 ? 20.634 9.350 -1.783 1.00 31.09 326 ARG A CA 1
ATOM 2234 C C . ARG A 1 324 ? 19.211 9.898 -1.898 1.00 31.17 326 ARG A C 1
ATOM 2235 O O . ARG A 1 324 ? 18.293 9.416 -1.241 1.00 32.23 326 ARG A O 1
ATOM 2243 N N . LEU A 1 325 ? 19.052 10.931 -2.723 1.00 32.71 327 LEU A N 1
ATOM 2244 C CA . LEU A 1 325 ? 17.800 11.654 -2.857 1.00 31.28 327 LEU A CA 1
ATOM 2245 C C . LEU A 1 325 ? 17.043 11.119 -4.066 1.00 32.34 327 LEU A C 1
ATOM 2246 O O . LEU A 1 325 ? 17.641 10.561 -4.978 1.00 33.80 327 LEU A O 1
ATOM 2251 N N . ARG A 1 326 ? 15.716 11.270 -4.039 1.00 31.21 328 ARG A N 1
ATOM 2252 C CA . ARG A 1 326 ? 14.830 10.719 -5.052 1.00 32.31 328 ARG A CA 1
ATOM 2253 C C . ARG A 1 326 ? 13.841 11.789 -5.501 1.00 32.47 328 ARG A C 1
ATOM 2254 O O . ARG A 1 326 ? 13.703 12.825 -4.847 1.00 31.17 328 ARG A O 1
ATOM 2262 N N . PRO A 1 327 ? 13.110 11.574 -6.618 1.00 33.71 329 PRO A N 1
ATOM 2263 C CA . PRO A 1 327 ? 12.146 12.569 -7.090 1.00 35.39 329 PRO A CA 1
ATOM 2264 C C . PRO A 1 327 ? 11.050 12.865 -6.072 1.00 35.02 329 PRO A C 1
ATOM 2265 O O . PRO A 1 327 ? 10.507 13.963 -6.063 1.00 37.17 329 PRO A O 1
ATOM 2269 N N . SER A 1 328 ? 10.785 11.897 -5.191 1.00 33.45 330 SER A N 1
ATOM 2270 C CA . SER A 1 328 ? 9.747 11.978 -4.193 1.00 31.51 330 SER A CA 1
ATOM 2271 C C . SER A 1 328 ? 10.238 12.402 -2.802 1.00 30.41 330 SER A C 1
ATOM 2272 O O . SER A 1 328 ? 9.438 12.470 -1.877 1.00 30.95 330 SER A O 1
ATOM 2275 N N . SER A 1 329 ? 11.541 12.686 -2.650 1.00 28.24 331 SER A N 1
ATOM 2276 C CA . SER A 1 329 ? 12.107 13.025 -1.353 1.00 26.82 331 SER A CA 1
ATOM 2277 C C . SER A 1 329 ? 11.442 14.287 -0.804 1.00 27.70 331 SER A C 1
ATOM 2278 O O . SER A 1 329 ? 11.158 15.219 -1.562 1.00 25.97 331 SER A O 1
ATOM 2281 N N . LYS A 1 330 ? 11.198 14.300 0.508 1.00 26.64 332 LYS A N 1
ATOM 2282 C CA . LYS A 1 330 ? 10.722 15.483 1.220 1.00 26.58 332 LYS A CA 1
ATOM 2283 C C . LYS A 1 330 ? 11.485 15.637 2.521 1.00 26.41 332 LYS A C 1
ATOM 2284 O O . LYS A 1 330 ? 11.694 14.664 3.255 1.00 23.92 332 LYS A O 1
ATOM 2290 N N . LEU A 1 331 ? 11.923 16.873 2.805 1.00 23.35 333 LEU A N 1
ATOM 2291 C CA . LEU A 1 331 ? 12.745 17.171 3.964 1.00 24.32 333 LEU A CA 1
ATOM 2292 C C . LEU A 1 331 ? 12.092 18.335 4.725 1.00 25.00 333 LEU A C 1
ATOM 2293 O O . LEU A 1 331 ? 11.848 19.367 4.140 1.00 24.76 333 LEU A O 1
ATOM 2298 N N . TYR A 1 332 ? 11.778 18.120 6.006 1.00 26.69 334 TYR A N 1
ATOM 2299 C CA . TYR A 1 332 ? 10.986 19.036 6.830 1.00 27.16 334 TYR A CA 1
ATOM 2300 C C . TYR A 1 332 ? 11.849 19.694 7.892 1.00 27.37 334 TYR A C 1
ATOM 2301 O O . TYR A 1 332 ? 12.387 19.022 8.766 1.00 25.47 334 TYR A O 1
ATOM 2310 N N . PHE A 1 333 ? 11.990 21.023 7.810 1.00 26.75 335 PHE A N 1
ATOM 2311 C CA . PHE A 1 333 ? 12.846 21.761 8.724 1.00 25.98 335 PHE A CA 1
ATOM 2312 C C . PHE A 1 333 ? 12.046 22.700 9.614 1.00 24.76 335 PHE A C 1
ATOM 2313 O O . PHE A 1 333 ? 11.578 23.749 9.182 1.00 25.59 335 PHE A O 1
ATOM 2321 N N . GLU A 1 334 ? 11.920 22.328 10.882 1.00 24.37 336 GLU A N 1
ATOM 2322 C CA . GLU A 1 334 ? 11.287 23.179 11.888 1.00 26.06 336 GLU A CA 1
ATOM 2323 C C . GLU A 1 334 ? 12.306 24.229 12.332 1.00 25.17 336 GLU A C 1
ATOM 2324 O O . GLU A 1 334 ? 13.470 23.919 12.507 1.00 22.03 336 GLU A O 1
ATOM 2330 N N . ILE A 1 335 ? 11.848 25.467 12.536 1.00 24.15 337 ILE A N 1
ATOM 2331 C CA . ILE A 1 335 ? 12.733 26.588 12.828 1.00 23.82 337 ILE A CA 1
ATOM 2332 C C . ILE A 1 335 ? 12.141 27.452 13.947 1.00 25.51 337 ILE A C 1
ATOM 2333 O O . ILE A 1 335 ? 11.067 28.033 13.787 1.00 26.31 337 ILE A O 1
ATOM 2338 N N . ASN A 1 336 ? 12.832 27.507 15.090 1.00 25.27 338 ASN A N 1
ATOM 2339 C CA . ASN A 1 336 ? 12.450 28.396 16.201 1.00 27.15 338 ASN A CA 1
ATOM 2340 C C . ASN A 1 336 ? 13.102 29.753 16.107 1.00 25.92 338 ASN A C 1
ATOM 2341 O O . ASN A 1 336 ? 12.497 30.765 16.449 1.00 26.89 338 ASN A O 1
ATOM 2346 N N . SER A 1 337 ? 14.369 29.760 15.685 1.00 25.29 339 SER A N 1
ATOM 2347 C CA . SER A 1 337 ? 15.194 30.958 15.663 1.00 25.36 339 SER A CA 1
ATOM 2348 C C . SER A 1 337 ? 16.477 30.653 14.902 1.00 25.31 339 SER A C 1
ATOM 2349 O O . SER A 1 337 ? 16.710 29.529 14.492 1.00 26.89 339 SER A O 1
ATOM 2352 N N . ALA A 1 338 ? 17.334 31.665 14.757 1.00 25.39 340 ALA A N 1
ATOM 2353 C CA . ALA A 1 338 ? 18.677 31.496 14.191 1.00 26.97 340 ALA A CA 1
ATOM 2354 C C . ALA A 1 338 ? 19.583 30.578 15.044 1.00 26.85 340 ALA A C 1
ATOM 2355 O O . ALA A 1 338 ? 20.590 30.062 14.554 1.00 27.82 340 ALA A O 1
ATOM 2357 N N . GLU A 1 339 ? 19.219 30.395 16.315 1.00 26.91 341 GLU A N 1
ATOM 2358 C CA . GLU A 1 339 ? 19.988 29.626 17.258 1.00 28.61 341 GLU A CA 1
ATOM 2359 C C . GLU A 1 339 ? 19.464 28.189 17.378 1.00 29.12 341 GLU A C 1
ATOM 2360 O O . GLU A 1 339 ? 20.198 27.326 17.827 1.00 30.13 341 GLU A O 1
ATOM 2366 N N . GLU A 1 340 ? 18.193 27.969 17.003 1.00 29.38 342 GLU A N 1
ATOM 2367 C CA . GLU A 1 340 ? 17.492 26.698 17.205 1.00 29.79 342 GLU A CA 1
ATOM 2368 C C . GLU A 1 340 ? 16.659 26.353 15.967 1.00 26.58 342 GLU A C 1
ATOM 2369 O O . GLU A 1 340 ? 15.557 26.875 15.789 1.00 23.99 342 GLU A O 1
ATOM 2375 N N . TYR A 1 341 ? 17.206 25.485 15.111 1.00 22.91 343 TYR A N 1
ATOM 2376 C CA . TYR A 1 341 ? 16.512 24.982 13.947 1.00 23.66 343 TYR A CA 1
ATOM 2377 C C . TYR A 1 341 ? 17.050 23.618 13.500 1.00 23.40 343 TYR A C 1
ATOM 2378 O O . TYR A 1 341 ? 18.209 23.267 13.779 1.00 22.59 343 TYR A O 1
ATOM 2387 N N . ASP A 1 342 ? 16.178 22.869 12.822 1.00 22.91 344 ASP A N 1
ATOM 2388 C CA . ASP A 1 342 ? 16.500 21.567 12.266 1.00 22.96 344 ASP A CA 1
ATOM 2389 C C . ASP A 1 342 ? 17.644 21.681 11.257 1.00 26.15 344 ASP A C 1
ATOM 2390 O O . ASP A 1 342 ? 17.669 22.613 10.431 1.00 22.57 344 ASP A O 1
ATOM 2395 N N . LYS A 1 343 ? 18.584 20.728 11.336 1.00 26.21 345 LYS A N 1
ATOM 2396 C CA . LYS A 1 343 ? 19.737 20.660 10.463 1.00 27.30 345 LYS A CA 1
ATOM 2397 C C . LYS A 1 343 ? 19.984 19.213 10.007 1.00 26.57 345 LYS A C 1
ATOM 2398 O O . LYS A 1 343 ? 19.738 18.249 10.767 1.00 24.37 345 LYS A O 1
ATOM 2404 N N . VAL A 1 344 ? 20.467 19.086 8.768 1.00 24.68 346 VAL A N 1
ATOM 2405 C CA . VAL A 1 344 ? 21.021 17.855 8.240 1.00 24.67 346 VAL A CA 1
ATOM 2406 C C . VAL A 1 344 ? 22.485 18.133 7.936 1.00 24.69 346 VAL A C 1
ATOM 2407 O O . VAL A 1 344 ? 22.812 19.131 7.250 1.00 25.57 346 VAL A O 1
ATOM 2411 N N . ILE A 1 345 ? 23.368 17.264 8.434 1.00 23.07 347 ILE A N 1
ATOM 2412 C CA . ILE A 1 345 ? 24.786 17.293 8.136 1.00 24.28 347 ILE A CA 1
ATOM 2413 C C . ILE A 1 345 ? 25.180 15.997 7.451 1.00 26.68 347 ILE A C 1
ATOM 2414 O O . ILE A 1 345 ? 24.963 14.899 8.006 1.00 25.03 347 ILE A O 1
ATOM 2419 N N . VAL A 1 346 ? 25.757 16.126 6.247 1.00 24.98 348 VAL A N 1
ATOM 2420 C CA . VAL A 1 346 ? 26.175 14.991 5.463 1.00 24.95 348 VAL A CA 1
ATOM 2421 C C . VAL A 1 346 ? 27.680 15.039 5.268 1.00 26.00 348 VAL A C 1
ATOM 2422 O O . VAL A 1 346 ? 28.189 15.913 4.543 1.00 26.66 348 VAL A O 1
ATOM 2426 N N . GLU A 1 347 ? 28.398 14.096 5.892 1.00 26.34 349 GLU A N 1
ATOM 2427 C CA . GLU A 1 347 ? 29.832 13.922 5.642 1.00 29.06 349 GLU A CA 1
ATOM 2428 C C . GLU A 1 347 ? 29.968 12.994 4.436 1.00 30.32 349 GLU A C 1
ATOM 2429 O O . GLU A 1 347 ? 30.303 11.805 4.551 1.00 31.90 349 GLU A O 1
ATOM 2435 N N . GLY A 1 348 ? 29.639 13.571 3.275 1.00 29.54 350 GLY A N 1
ATOM 2436 C CA . GLY A 1 348 ? 29.460 12.875 2.009 1.00 30.65 350 GLY A CA 1
ATOM 2437 C C . GLY A 1 348 ? 28.662 13.805 1.086 1.00 29.89 350 GLY A C 1
ATOM 2438 O O . GLY A 1 348 ? 28.540 14.999 1.358 1.00 27.32 350 GLY A O 1
ATOM 2439 N N . ASN A 1 349 ? 28.125 13.251 -0.004 1.00 29.09 351 ASN A N 1
ATOM 2440 C CA . ASN A 1 349 ? 27.433 14.026 -1.017 1.00 29.79 351 ASN A CA 1
ATOM 2441 C C . ASN A 1 349 ? 25.922 13.891 -0.927 1.00 28.77 351 ASN A C 1
ATOM 2442 O O . ASN A 1 349 ? 25.410 12.858 -0.486 1.00 29.06 351 ASN A O 1
ATOM 2447 N N . LEU A 1 350 ? 25.210 14.940 -1.353 1.00 28.45 352 LEU A N 1
ATOM 2448 C CA . LEU A 1 350 ? 23.794 14.851 -1.671 1.00 29.22 352 LEU A CA 1
ATOM 2449 C C . LEU A 1 350 ? 23.734 14.303 -3.095 1.00 30.75 352 LEU A C 1
ATOM 2450 O O . LEU A 1 350 ? 24.048 15.004 -4.054 1.00 30.68 352 LEU A O 1
ATOM 2455 N N . ASN A 1 351 ? 23.335 13.040 -3.218 1.00 29.31 353 ASN A N 1
ATOM 2456 C CA . ASN A 1 351 ? 23.443 12.297 -4.455 1.00 31.85 353 ASN A CA 1
ATOM 2457 C C . ASN A 1 351 ? 22.040 12.002 -4.955 1.00 32.15 353 ASN A C 1
ATOM 2458 O O . ASN A 1 351 ? 21.406 11.071 -4.495 1.00 33.09 353 ASN A O 1
ATOM 2463 N N . HIS A 1 352 ? 21.550 12.831 -5.884 1.00 33.38 354 HIS A N 1
ATOM 2464 C CA . HIS A 1 352 ? 20.197 12.697 -6.392 1.00 33.41 354 HIS A CA 1
ATOM 2465 C C . HIS A 1 352 ? 20.116 11.666 -7.519 1.00 36.22 354 HIS A C 1
ATOM 2466 O O . HIS A 1 352 ? 20.865 11.742 -8.494 1.00 35.08 354 HIS A O 1
ATOM 2473 N N . TRP A 1 353 ? 19.185 10.717 -7.375 1.00 35.91 355 TRP A N 1
ATOM 2474 C CA . TRP A 1 353 ? 18.843 9.740 -8.408 1.00 38.15 355 TRP A CA 1
ATOM 2475 C C . TRP A 1 353 ? 17.483 10.125 -8.973 1.00 38.16 355 TRP A C 1
ATOM 2476 O O . TRP A 1 353 ? 16.513 10.197 -8.237 1.00 39.25 355 TRP A O 1
ATOM 2487 N N . ASN A 1 354 ? 17.434 10.385 -10.282 1.00 38.87 356 ASN A N 1
ATOM 2488 C CA . ASN A 1 354 ? 16.225 10.825 -10.979 1.00 40.71 356 ASN A CA 1
ATOM 2489 C C . ASN A 1 354 ? 15.312 9.653 -11.346 1.00 43.26 356 ASN A C 1
ATOM 2490 O O . ASN A 1 354 ? 14.581 9.693 -12.357 1.00 44.21 356 ASN A O 1
ATOM 2495 N N . ILE A 1 355 ? 15.375 8.602 -10.526 1.00 42.98 357 ILE A N 1
ATOM 2496 C CA . ILE A 1 355 ? 14.657 7.365 -10.696 1.00 42.96 357 ILE A CA 1
ATOM 2497 C C . ILE A 1 355 ? 13.739 7.187 -9.491 1.00 41.37 357 ILE A C 1
ATOM 2498 O O . ILE A 1 355 ? 14.191 7.212 -8.348 1.00 38.11 357 ILE A O 1
ATOM 2503 N N . GLY A 1 356 ? 12.457 6.926 -9.760 1.00 44.37 358 GLY A N 1
ATOM 2504 C CA . GLY A 1 356 ? 11.460 6.723 -8.731 1.00 43.55 358 GLY A CA 1
ATOM 2505 C C . GLY A 1 356 ? 11.450 5.333 -8.130 1.00 46.86 358 GLY A C 1
ATOM 2506 O O . GLY A 1 356 ? 12.188 4.427 -8.582 1.00 42.55 358 GLY A O 1
ATOM 2507 N N . GLN A 1 357 ? 10.591 5.165 -7.113 1.00 47.73 359 GLN A N 1
ATOM 2508 C CA . GLN A 1 357 ? 10.410 3.902 -6.395 1.00 51.97 359 GLN A CA 1
ATOM 2509 C C . GLN A 1 357 ? 10.082 2.760 -7.360 1.00 52.92 359 GLN A C 1
ATOM 2510 O O . GLN A 1 357 ? 10.453 1.624 -7.112 1.00 52.73 359 GLN A O 1
ATOM 2516 N N . ASP A 1 358 ? 9.414 3.102 -8.468 1.00 54.44 360 ASP A N 1
ATOM 2517 C CA . ASP A 1 358 ? 9.000 2.175 -9.522 1.00 60.72 360 ASP A CA 1
ATOM 2518 C C . ASP A 1 358 ? 10.009 1.998 -10.679 1.00 59.37 360 ASP A C 1
ATOM 2519 O O . ASP A 1 358 ? 9.681 1.369 -11.687 1.00 61.09 360 ASP A O 1
ATOM 2524 N N . PHE A 1 359 ? 11.208 2.582 -10.535 1.00 54.23 361 PHE A N 1
ATOM 2525 C CA . PHE A 1 359 ? 12.289 2.513 -11.534 1.00 53.30 361 PHE A CA 1
ATOM 2526 C C . PHE A 1 359 ? 12.085 3.343 -12.810 1.00 52.35 361 PHE A C 1
ATOM 2527 O O . PHE A 1 359 ? 12.909 3.290 -13.710 1.00 55.18 361 PHE A O 1
ATOM 2535 N N . ALA A 1 360 ? 11.018 4.146 -12.857 1.00 50.98 362 ALA A N 1
ATOM 2536 C CA . ALA A 1 360 ? 10.772 5.046 -13.968 1.00 52.92 362 ALA A CA 1
ATOM 2537 C C . ALA A 1 360 ? 11.479 6.380 -13.720 1.00 52.02 362 ALA A C 1
ATOM 2538 O O . ALA A 1 360 ? 11.498 6.876 -12.592 1.00 49.58 362 ALA A O 1
ATOM 2540 N N . PRO A 1 361 ? 12.089 6.991 -14.761 1.00 51.61 363 PRO A N 1
ATOM 2541 C CA . PRO A 1 361 ? 12.682 8.319 -14.619 1.00 50.88 363 PRO A CA 1
ATOM 2542 C C . PRO A 1 361 ? 11.633 9.401 -14.368 1.00 50.11 363 PRO A C 1
ATOM 2543 O O . PRO A 1 361 ? 10.479 9.245 -14.750 1.00 48.41 363 PRO A O 1
ATOM 2547 N N . SER A 1 362 ? 12.066 10.494 -13.733 1.00 48.48 364 SER A N 1
ATOM 2548 C CA . SER A 1 362 ? 11.246 11.667 -13.464 1.00 47.02 364 SER A CA 1
ATOM 2549 C C . SER A 1 362 ? 12.213 12.824 -13.319 1.00 46.26 364 SER A C 1
ATOM 2550 O O . SER A 1 362 ? 13.320 12.636 -12.832 1.00 46.11 364 SER A O 1
ATOM 2553 N N . ASP A 1 363 ? 11.805 14.022 -13.740 1.00 48.88 365 ASP A N 1
ATOM 2554 C CA . ASP A 1 363 ? 12.630 15.223 -13.550 1.00 53.37 365 ASP A CA 1
ATOM 2555 C C . ASP A 1 363 ? 12.252 16.026 -12.284 1.00 48.00 365 ASP A C 1
ATOM 2556 O O . ASP A 1 363 ? 12.792 17.099 -12.042 1.00 52.10 365 ASP A O 1
ATOM 2561 N N . LYS A 1 364 ? 11.316 15.495 -11.493 1.00 47.42 366 LYS A N 1
ATOM 2562 C CA . LYS A 1 364 ? 10.923 16.091 -10.212 1.00 46.78 366 LYS A CA 1
ATOM 2563 C C . LYS A 1 364 ? 12.066 15.980 -9.212 1.00 41.62 366 LYS A C 1
ATOM 2564 O O . LYS A 1 364 ? 12.746 14.951 -9.179 1.00 39.23 366 LYS A O 1
ATOM 2570 N N . THR A 1 365 ? 12.271 17.033 -8.412 1.00 36.82 367 THR A N 1
ATOM 2571 C CA . THR A 1 365 ? 13.377 17.078 -7.466 1.00 35.60 367 THR A CA 1
ATOM 2572 C C . THR A 1 365 ? 12.884 17.132 -6.020 1.00 32.03 367 THR A C 1
ATOM 2573 O O . THR A 1 365 ? 11.719 17.445 -5.764 1.00 31.81 367 THR A O 1
ATOM 2577 N N . PRO A 1 366 ? 13.739 16.791 -5.033 1.00 30.61 368 PRO A N 1
ATOM 2578 C CA . PRO A 1 366 ? 13.331 16.814 -3.627 1.00 30.70 368 PRO A CA 1
ATOM 2579 C C . PRO A 1 366 ? 12.743 18.168 -3.191 1.00 30.30 368 PRO A C 1
ATOM 2580 O O . PRO A 1 366 ? 13.168 19.210 -3.701 1.00 29.53 368 PRO A O 1
ATOM 2584 N N . ILE A 1 367 ? 11.775 18.129 -2.270 1.00 27.80 369 ILE A N 1
ATOM 2585 C CA . ILE A 1 367 ? 11.144 19.314 -1.717 1.00 26.49 369 ILE A CA 1
ATOM 2586 C C . ILE A 1 367 ? 11.663 19.577 -0.301 1.00 25.96 369 ILE A C 1
ATOM 2587 O O . ILE A 1 367 ? 11.661 18.684 0.548 1.00 24.65 369 ILE A O 1
ATOM 2592 N N . ILE A 1 368 ? 12.066 20.829 -0.048 1.00 25.82 370 ILE A N 1
ATOM 2593 C CA . ILE A 1 368 ? 12.448 21.325 1.270 1.00 25.68 370 ILE A CA 1
ATOM 2594 C C . ILE A 1 368 ? 11.246 22.096 1.840 1.00 25.87 370 ILE A C 1
ATOM 2595 O O . ILE A 1 368 ? 10.748 23.000 1.199 1.00 26.06 370 ILE A O 1
ATOM 2600 N N . TYR A 1 369 ? 10.808 21.736 3.053 1.00 24.57 371 TYR A N 1
ATOM 2601 C CA . TYR A 1 369 ? 9.709 22.400 3.740 1.00 25.00 371 TYR A CA 1
ATOM 2602 C C . TYR A 1 369 ? 10.321 23.264 4.841 1.00 23.71 371 TYR A C 1
ATOM 2603 O O . TYR A 1 369 ? 10.934 22.755 5.786 1.00 24.15 371 TYR A O 1
ATOM 2612 N N . ILE A 1 370 ? 10.186 24.582 4.691 1.00 23.73 372 ILE A N 1
ATOM 2613 C CA . ILE A 1 370 ? 10.655 25.558 5.669 1.00 22.64 372 ILE A CA 1
ATOM 2614 C C . ILE A 1 370 ? 9.497 25.853 6.622 1.00 22.38 372 ILE A C 1
ATOM 2615 O O . ILE A 1 370 ? 8.482 26.350 6.198 1.00 23.44 372 ILE A O 1
ATOM 2620 N N . GLN A 1 371 ? 9.644 25.525 7.910 1.00 22.16 373 GLN A N 1
ATOM 2621 C CA . GLN A 1 371 ? 8.509 25.563 8.844 1.00 24.13 373 GLN A CA 1
ATOM 2622 C C . GLN A 1 371 ? 8.815 26.305 10.143 1.00 24.88 373 GLN A C 1
ATOM 2623 O O . GLN A 1 371 ? 9.181 25.708 11.154 1.00 22.25 373 GLN A O 1
ATOM 2629 N N . PRO A 1 372 ? 8.668 27.646 10.160 1.00 23.63 374 PRO A N 1
ATOM 2630 C CA . PRO A 1 372 ? 8.821 28.403 11.403 1.00 24.31 374 PRO A CA 1
ATOM 2631 C C . PRO A 1 372 ? 7.818 28.000 12.451 1.00 24.16 374 PRO A C 1
ATOM 2632 O O . PRO A 1 372 ? 6.670 27.722 12.144 1.00 25.45 374 PRO A O 1
ATOM 2636 N N . SER A 1 373 ? 8.255 27.984 13.709 1.00 25.11 375 SER A N 1
ATOM 2637 C CA . SER A 1 373 ? 7.374 27.650 14.817 1.00 25.54 375 SER A CA 1
ATOM 2638 C C . SER A 1 373 ? 6.403 28.781 15.145 1.00 27.34 375 SER A C 1
ATOM 2639 O O . SER A 1 373 ? 6.580 29.932 14.729 1.00 27.01 375 SER A O 1
ATOM 2642 N N . GLU A 1 374 ? 5.385 28.416 15.926 1.00 27.42 376 GLU A N 1
ATOM 2643 C CA . GLU A 1 374 ? 4.312 29.290 16.329 1.00 29.78 376 GLU A CA 1
ATOM 2644 C C . GLU A 1 374 ? 4.767 30.473 17.204 1.00 29.54 376 GLU A C 1
ATOM 2645 O O . GLU A 1 374 ? 4.060 31.445 17.299 1.00 30.10 376 GLU A O 1
ATOM 2651 N N . ASN A 1 375 ? 5.911 30.340 17.875 1.00 28.44 377 ASN A N 1
ATOM 2652 C CA . ASN A 1 375 ? 6.472 31.366 18.744 1.00 31.37 377 ASN A CA 1
ATOM 2653 C C . ASN A 1 375 ? 7.885 31.725 18.311 1.00 28.98 377 ASN A C 1
ATOM 2654 O O . ASN A 1 375 ? 8.702 32.069 19.147 1.00 28.51 377 ASN A O 1
ATOM 2659 N N . A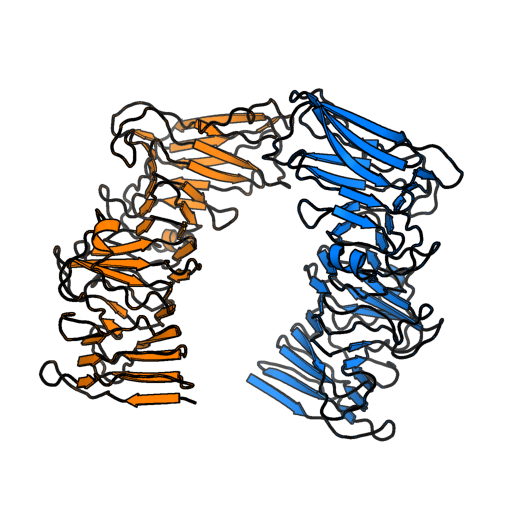SN A 1 376 ? 8.177 31.629 17.007 1.00 26.63 378 ASN A N 1
ATOM 2660 C CA . ASN A 1 376 ? 9.542 31.789 16.525 1.00 25.59 378 ASN A CA 1
ATOM 2661 C C . ASN A 1 376 ? 10.041 33.204 16.768 1.00 26.11 378 ASN A C 1
ATOM 2662 O O . ASN A 1 376 ? 9.243 34.132 16.878 1.00 25.50 378 ASN A O 1
ATOM 2667 N N . THR A 1 377 ? 11.367 33.361 16.849 1.00 26.00 379 THR A N 1
ATOM 2668 C CA . THR A 1 377 ? 11.979 34.682 16.994 1.00 26.56 379 THR A CA 1
ATOM 2669 C C . THR A 1 377 ? 12.907 34.966 15.830 1.00 27.01 379 THR A C 1
ATOM 2670 O O . THR A 1 377 ? 13.971 35.562 16.001 1.00 27.76 379 THR A O 1
ATOM 2674 N N . LEU A 1 378 ? 12.496 34.558 14.622 1.00 23.98 380 LEU A N 1
ATOM 2675 C CA . LEU A 1 378 ? 13.264 34.870 13.426 1.00 23.56 380 LEU A CA 1
ATOM 2676 C C . LEU A 1 378 ? 13.303 36.393 13.190 1.00 25.47 380 LEU A C 1
ATOM 2677 O O . LEU A 1 378 ? 12.329 37.096 13.455 1.00 23.91 380 LEU A O 1
ATOM 2682 N N . LYS A 1 379 ? 14.441 36.880 12.695 1.00 25.26 381 LYS A N 1
ATOM 2683 C CA . LYS A 1 379 ? 14.648 38.303 12.380 1.00 27.73 381 LYS A CA 1
ATOM 2684 C C . LYS A 1 379 ? 15.156 38.443 10.956 1.00 27.26 381 LYS A C 1
ATOM 2685 O O . LYS A 1 379 ? 15.713 37.503 10.405 1.00 26.12 381 LYS A O 1
ATOM 2691 N N . VAL A 1 380 ? 14.991 39.637 10.378 1.00 26.51 382 VAL A N 1
ATOM 2692 C CA . VAL A 1 380 ? 15.515 39.939 9.065 1.00 26.47 382 VAL A CA 1
ATOM 2693 C C . VAL A 1 380 ? 17.025 39.745 9.114 1.00 26.72 382 VAL A C 1
ATOM 2694 O O . VAL A 1 380 ? 17.682 40.202 10.051 1.00 26.19 382 VAL A O 1
ATOM 2698 N N . GLY A 1 381 ? 17.565 39.042 8.110 1.00 25.68 383 GLY A N 1
ATOM 2699 C CA . GLY A 1 381 ? 19.001 38.827 7.989 1.00 27.44 383 GLY A CA 1
ATOM 2700 C C . GLY A 1 381 ? 19.465 37.501 8.565 1.00 27.49 383 GLY A C 1
ATOM 2701 O O . GLY A 1 381 ? 20.618 37.125 8.366 1.00 28.61 383 GLY A O 1
ATOM 2702 N N . ASP A 1 382 ? 18.573 36.786 9.264 1.00 26.84 384 ASP A N 1
ATOM 2703 C CA . ASP A 1 382 ? 18.889 35.442 9.776 1.00 26.53 384 ASP A CA 1
ATOM 2704 C C . ASP A 1 382 ? 19.111 34.501 8.578 1.00 26.75 384 ASP A C 1
ATOM 2705 O O . ASP A 1 382 ? 18.306 34.487 7.616 1.00 24.28 384 ASP A O 1
ATOM 2710 N N . ARG A 1 383 ? 20.229 33.764 8.624 1.00 26.21 385 ARG A N 1
ATOM 2711 C CA . ARG A 1 383 ? 20.584 32.787 7.604 1.00 26.73 385 ARG A CA 1
ATOM 2712 C C . ARG A 1 383 ? 20.686 31.418 8.275 1.00 25.73 385 ARG A C 1
ATOM 2713 O O . ARG A 1 383 ? 21.490 31.228 9.169 1.00 26.59 385 ARG A O 1
ATOM 2721 N N . LEU A 1 384 ? 19.855 30.485 7.821 1.00 25.39 386 LEU A N 1
ATOM 2722 C CA . LEU A 1 384 ? 19.729 29.154 8.413 1.00 23.58 386 LEU A CA 1
ATOM 2723 C C . LEU A 1 384 ? 20.347 28.139 7.473 1.00 22.81 386 LEU A C 1
ATOM 2724 O O . LEU A 1 384 ? 19.885 27.987 6.340 1.00 25.89 386 LEU A O 1
ATOM 2729 N N . THR A 1 385 ? 21.417 27.475 7.918 1.00 22.38 387 THR A N 1
ATOM 2730 C CA . THR A 1 385 ? 22.064 26.431 7.105 1.00 24.07 387 THR A CA 1
ATOM 2731 C C . THR A 1 385 ? 21.343 25.113 7.378 1.00 23.23 387 THR A C 1
ATOM 2732 O O . THR A 1 385 ? 21.690 24.376 8.298 1.00 24.11 387 THR A O 1
ATOM 2736 N N . LEU A 1 386 ? 20.297 24.859 6.583 1.00 22.82 388 LEU A N 1
ATOM 2737 C CA . LEU A 1 386 ? 19.427 23.705 6.751 1.00 23.43 388 LEU A CA 1
ATOM 2738 C C . LEU A 1 386 ? 20.161 22.407 6.410 1.00 24.34 388 LEU A C 1
ATOM 2739 O O . LEU A 1 386 ? 19.982 21.388 7.086 1.00 25.80 388 LEU A O 1
ATOM 2744 N N . ILE A 1 387 ? 20.961 22.443 5.338 1.00 24.91 389 ILE A N 1
ATOM 2745 C CA . ILE A 1 387 ? 21.742 21.305 4.896 1.00 25.10 389 ILE A CA 1
ATOM 2746 C C . ILE A 1 387 ? 23.172 21.713 4.602 1.00 25.99 389 ILE A C 1
ATOM 2747 O O . ILE A 1 387 ? 23.432 22.718 3.918 1.00 24.61 389 ILE A O 1
ATOM 2752 N N . SER A 1 388 ? 24.113 20.915 5.103 1.00 24.40 390 SER A N 1
ATOM 2753 C CA . SER A 1 388 ? 25.512 21.074 4.813 1.00 25.07 390 SER A CA 1
ATOM 2754 C C . SER A 1 388 ? 26.008 19.708 4.328 1.00 26.33 390 SER A C 1
ATOM 2755 O O . SER A 1 388 ? 25.676 18.639 4.932 1.00 26.20 390 SER A O 1
ATOM 2758 N N . ALA A 1 389 ? 26.794 19.725 3.250 1.00 23.79 391 ALA A N 1
ATOM 2759 C CA . ALA A 1 389 ? 27.341 18.506 2.666 1.00 25.91 391 ALA A CA 1
ATOM 2760 C C . ALA A 1 389 ? 28.689 18.791 2.021 1.00 27.09 391 ALA A C 1
ATOM 2761 O O . ALA A 1 389 ? 29.063 19.959 1.855 1.00 27.45 391 ALA A O 1
ATOM 2763 N N . LYS A 1 390 ? 29.418 17.730 1.653 1.00 29.60 392 LYS A N 1
ATOM 2764 C CA . LYS A 1 390 ? 30.687 17.888 0.920 1.00 32.77 392 LYS A CA 1
ATOM 2765 C C . LYS A 1 390 ? 30.481 18.319 -0.539 1.00 33.11 392 LYS A C 1
ATOM 2766 O O . LYS A 1 390 ? 31.343 18.956 -1.123 1.00 33.95 392 LYS A O 1
ATOM 2772 N N . GLY A 1 391 ? 29.305 18.010 -1.094 1.00 32.00 393 GLY A N 1
ATOM 2773 C CA . GLY A 1 391 ? 29.006 18.272 -2.479 1.00 31.75 393 GLY A CA 1
ATOM 2774 C C . GLY A 1 391 ? 27.618 17.820 -2.876 1.00 32.76 393 GLY A C 1
ATOM 2775 O O . GLY A 1 391 ? 26.913 17.123 -2.137 1.00 30.80 393 GLY A O 1
ATOM 2776 N N . LYS A 1 392 ? 27.233 18.233 -4.080 1.00 33.72 394 LYS A N 1
ATOM 2777 C CA . LYS A 1 392 ? 25.991 17.858 -4.700 1.00 35.97 394 LYS A CA 1
ATOM 2778 C C . LYS A 1 392 ? 26.338 17.079 -5.970 1.00 35.46 394 LYS A C 1
ATOM 2779 O O . LYS A 1 392 ? 27.079 17.567 -6.817 1.00 35.68 394 LYS A O 1
ATOM 2785 N N . THR A 1 393 ? 25.821 15.856 -6.074 1.00 35.88 395 THR A N 1
ATOM 2786 C CA . THR A 1 393 ? 26.065 14.975 -7.223 1.00 37.55 395 THR A CA 1
ATOM 2787 C C . THR A 1 393 ? 24.742 14.411 -7.716 1.00 37.22 395 THR A C 1
ATOM 2788 O O . THR A 1 393 ? 23.698 14.615 -7.100 1.00 36.68 395 THR A O 1
ATOM 2792 N N . ALA A 1 394 ? 24.798 13.702 -8.845 1.00 39.64 396 ALA A N 1
ATOM 2793 C CA . ALA A 1 394 ? 23.619 13.152 -9.469 1.00 42.45 396 ALA A CA 1
ATOM 2794 C C . ALA A 1 394 ? 23.984 11.968 -10.320 1.00 44.64 396 ALA A C 1
ATOM 2795 O O . ALA A 1 394 ? 25.008 11.979 -10.998 1.00 44.24 396 ALA A O 1
ATOM 2797 N N . ARG A 1 395 ? 23.120 10.952 -10.303 1.00 49.63 397 ARG A N 1
ATOM 2798 C CA . ARG A 1 395 ? 23.084 9.934 -11.338 1.00 56.19 397 ARG A CA 1
ATOM 2799 C C . ARG A 1 395 ? 23.057 10.644 -12.700 1.00 56.87 397 ARG A C 1
ATOM 2800 O O . ARG A 1 395 ? 22.208 11.515 -12.941 1.00 55.43 397 ARG A O 1
ATOM 2808 N N . GLU A 1 396 ? 24.037 10.312 -13.553 1.00 60.36 398 GLU A N 1
ATOM 2809 C CA . GLU A 1 396 ? 24.152 10.803 -14.933 1.00 66.06 398 GLU A CA 1
ATOM 2810 C C . GLU A 1 396 ? 24.574 12.273 -15.029 1.00 64.23 398 GLU A C 1
ATOM 2811 O O . GLU A 1 396 ? 24.423 12.905 -16.071 1.00 63.41 398 GLU A O 1
ATOM 2817 N N . ASP A 1 397 ? 25.094 12.805 -13.916 1.00 63.09 399 ASP A N 1
ATOM 2818 C CA . ASP A 1 397 ? 25.550 14.192 -13.801 1.00 66.50 399 ASP A CA 1
ATOM 2819 C C . ASP A 1 397 ? 24.525 15.244 -14.268 1.00 62.74 399 ASP A C 1
ATOM 2820 O O . ASP A 1 397 ? 24.908 16.350 -14.676 1.00 62.79 399 ASP A O 1
ATOM 2825 N N . ILE A 1 398 ? 23.236 14.895 -14.174 1.00 60.40 400 ILE A N 1
ATOM 2826 C CA . ILE A 1 398 ? 22.126 15.792 -14.511 1.00 62.62 400 ILE A CA 1
ATOM 2827 C C . ILE A 1 398 ? 21.904 16.814 -13.382 1.00 57.37 400 ILE A C 1
ATOM 2828 O O . ILE A 1 398 ? 21.630 16.430 -12.235 1.00 52.89 400 ILE A O 1
ATOM 2833 N N . LYS A 1 399 ? 22.039 18.099 -13.725 1.00 57.47 401 LYS A N 1
ATOM 2834 C CA . LYS A 1 399 ? 21.949 19.200 -12.766 1.00 61.14 401 LYS A CA 1
ATOM 2835 C C . LYS A 1 399 ? 20.567 19.242 -12.143 1.00 52.56 401 LYS A C 1
ATOM 2836 O O . LYS A 1 399 ? 19.555 18.987 -12.817 1.00 52.58 401 LYS A O 1
ATOM 2842 N N . TRP A 1 400 ? 20.526 19.546 -10.845 1.00 45.63 402 TRP A N 1
ATOM 2843 C CA . TRP A 1 400 ? 19.274 19.594 -10.131 1.00 41.76 402 TRP A CA 1
ATOM 2844 C C . TRP A 1 400 ? 19.350 20.589 -9.011 1.00 39.01 402 TRP A C 1
ATOM 2845 O O . TRP A 1 400 ? 20.435 20.871 -8.479 1.00 36.10 402 TRP A O 1
ATOM 2856 N N . ASN A 1 401 ? 18.174 21.119 -8.661 1.00 37.75 403 ASN A N 1
ATOM 2857 C CA . ASN A 1 401 ? 17.992 21.995 -7.519 1.00 36.92 403 ASN A CA 1
ATOM 2858 C C . ASN A 1 401 ? 16.798 21.531 -6.728 1.00 32.98 403 ASN A C 1
ATOM 2859 O O . ASN A 1 401 ? 15.866 20.934 -7.295 1.00 37.05 403 ASN A O 1
ATOM 2864 N N . PHE A 1 402 ? 16.827 21.827 -5.424 1.00 30.73 404 PHE A N 1
ATOM 2865 C CA . PHE A 1 402 ? 15.707 21.553 -4.537 1.00 29.16 404 PHE A CA 1
ATOM 2866 C C . PHE A 1 402 ? 14.534 22.427 -4.965 1.00 29.33 404 PHE A C 1
ATOM 2867 O O . PHE A 1 402 ? 14.731 23.547 -5.414 1.00 29.81 404 PHE A O 1
ATOM 2875 N N . ARG A 1 403 ? 13.319 21.887 -4.843 1.00 28.63 405 ARG A N 1
ATOM 2876 C CA . ARG A 1 403 ? 12.101 22.652 -4.842 1.00 29.39 405 ARG A CA 1
ATOM 2877 C C . ARG A 1 403 ? 11.847 23.059 -3.401 1.00 28.64 405 ARG A C 1
ATOM 2878 O O . ARG A 1 403 ? 12.149 22.310 -2.481 1.00 29.56 405 ARG A O 1
ATOM 2886 N N . ILE A 1 404 ? 11.303 24.262 -3.201 1.00 27.57 406 ILE A N 1
ATOM 2887 C CA . ILE A 1 404 ? 11.066 24.781 -1.858 1.00 26.57 406 ILE A CA 1
ATOM 2888 C C . ILE A 1 404 ? 9.574 24.993 -1.619 1.00 26.52 406 ILE A C 1
ATOM 2889 O O . ILE A 1 404 ? 8.921 25.686 -2.389 1.00 27.94 406 ILE A O 1
ATOM 2894 N N . GLN A 1 405 ? 9.049 24.421 -0.535 1.00 26.25 407 GLN A N 1
ATOM 2895 C CA . GLN A 1 405 ? 7.720 24.757 -0.039 1.00 25.25 407 GLN A CA 1
ATOM 2896 C C . GLN A 1 405 ? 7.920 25.782 1.053 1.00 23.96 407 GLN A C 1
ATOM 2897 O O . GLN A 1 405 ? 8.406 25.474 2.156 1.00 20.98 407 GLN A O 1
ATOM 2903 N N . TYR A 1 406 ? 7.576 27.028 0.737 1.00 23.07 408 TYR A N 1
ATOM 2904 C CA . TYR A 1 406 ? 7.706 28.130 1.671 1.00 23.90 408 TYR A CA 1
ATOM 2905 C C . TYR A 1 406 ? 6.516 28.109 2.626 1.00 24.34 408 TYR A C 1
ATOM 2906 O O . TYR A 1 406 ? 5.435 27.635 2.278 1.00 23.21 408 TYR A O 1
ATOM 2915 N N . PRO A 1 407 ? 6.687 28.645 3.856 1.00 24.26 409 PRO A N 1
ATOM 2916 C CA . PRO A 1 407 ? 5.575 28.789 4.794 1.00 24.49 409 PRO A CA 1
ATOM 2917 C C . PRO A 1 407 ? 4.722 30.009 4.452 1.00 24.92 409 PRO A C 1
ATOM 2918 O O . PRO A 1 407 ? 5.032 30.765 3.501 1.00 24.07 409 PRO A O 1
ATOM 2922 N N . LYS A 1 408 ? 3.627 30.182 5.201 1.00 25.85 410 LYS A N 1
ATOM 2923 C CA . LYS A 1 408 ? 2.729 31.317 4.986 1.00 27.27 410 LYS A CA 1
ATOM 2924 C C . LYS A 1 408 ? 3.026 32.538 5.887 1.00 26.13 410 LYS A C 1
ATOM 2925 O O . LYS A 1 408 ? 2.129 33.318 6.217 1.00 26.35 410 LYS A O 1
ATOM 2931 N N . SER A 1 409 ? 4.303 32.696 6.228 1.00 26.64 411 SER A N 1
ATOM 2932 C CA . SER A 1 409 ? 4.817 33.870 6.902 1.00 26.98 411 SER A CA 1
ATOM 2933 C C . SER A 1 409 ? 6.219 34.178 6.435 1.00 24.87 411 SER A C 1
ATOM 2934 O O . SER A 1 409 ? 6.945 33.293 5.969 1.00 24.03 411 SER A O 1
ATOM 2937 N N . LEU A 1 410 ? 6.581 35.459 6.576 1.00 24.94 412 LEU A N 1
ATOM 2938 C CA . LEU A 1 410 ? 7.889 36.004 6.256 1.00 24.99 412 LEU A CA 1
ATOM 2939 C C . LEU A 1 410 ? 8.183 35.962 4.749 1.00 24.48 412 LEU A C 1
ATOM 2940 O O . LEU A 1 410 ? 7.394 35.428 3.950 1.00 24.12 412 LEU A O 1
ATOM 2945 N N . THR A 1 411 ? 9.304 36.576 4.370 1.00 22.90 413 THR A N 1
ATOM 2946 C CA . THR A 1 411 ? 9.776 36.564 3.002 1.00 23.99 413 THR A CA 1
ATOM 2947 C C . THR A 1 411 ? 11.175 35.980 3.052 1.00 23.85 413 THR A C 1
ATOM 2948 O O . THR A 1 411 ? 11.982 36.362 3.916 1.00 23.45 413 THR A O 1
ATOM 2952 N N . TRP A 1 412 ? 11.466 35.091 2.097 1.00 24.24 414 TRP A N 1
ATOM 2953 C CA . TRP A 1 412 ? 12.632 34.219 2.123 1.00 23.94 414 TRP A CA 1
ATOM 2954 C C . TRP A 1 412 ? 13.425 34.313 0.830 1.00 25.05 414 TRP A C 1
ATOM 2955 O O . TRP A 1 412 ? 12.857 34.500 -0.251 1.00 23.16 414 TRP A O 1
ATOM 2966 N N . GLU A 1 413 ? 14.745 34.127 0.952 1.00 26.34 415 GLU A N 1
ATOM 2967 C CA . GLU A 1 413 ? 15.612 33.784 -0.167 1.00 27.47 415 GLU A CA 1
ATOM 2968 C C . GLU A 1 413 ? 16.304 32.483 0.209 1.00 27.12 415 GLU A C 1
ATOM 2969 O O . GLU A 1 413 ? 16.901 32.381 1.290 1.00 26.87 415 GLU A O 1
ATOM 2975 N N . VAL A 1 414 ? 16.203 31.479 -0.666 1.00 28.26 416 VAL A N 1
ATOM 2976 C CA . VAL A 1 414 ? 16.916 30.213 -0.486 1.00 26.99 416 VAL A CA 1
ATOM 2977 C C . VAL A 1 414 ? 18.126 30.201 -1.409 1.00 28.11 416 VAL A C 1
ATOM 2978 O O . VAL A 1 414 ? 18.015 30.460 -2.600 1.00 27.90 416 VAL A O 1
ATOM 2982 N N . GLU A 1 415 ? 19.290 29.911 -0.827 1.00 27.86 417 GLU A N 1
ATOM 2983 C CA . GLU A 1 415 ? 20.598 30.084 -1.452 1.00 28.52 417 GLU A CA 1
ATOM 2984 C C . GLU A 1 415 ? 21.247 28.715 -1.411 1.00 28.65 417 GLU A C 1
ATOM 2985 O O . GLU A 1 415 ? 21.505 28.183 -0.319 1.00 25.82 417 GLU A O 1
ATOM 2991 N N . GLU A 1 416 ? 21.450 28.114 -2.586 1.00 29.32 418 GLU A N 1
ATOM 2992 C CA . GLU A 1 416 ? 22.222 26.874 -2.701 1.00 30.69 418 GLU A CA 1
ATOM 2993 C C . GLU A 1 416 ? 23.627 27.300 -3.065 1.00 28.17 418 GLU A C 1
ATOM 2994 O O . GLU A 1 416 ? 23.820 27.939 -4.098 1.00 29.81 418 GLU A O 1
ATOM 3000 N N . ILE A 1 417 ? 24.594 27.006 -2.190 1.00 25.43 419 ILE A N 1
ATOM 3001 C CA . ILE A 1 417 ? 25.935 27.590 -2.287 1.00 25.93 419 ILE A CA 1
ATOM 3002 C C . ILE A 1 417 ? 26.982 26.503 -2.370 1.00 27.21 419 ILE A C 1
ATOM 3003 O O . ILE A 1 417 ? 27.103 25.702 -1.449 1.00 25.13 419 ILE A O 1
ATOM 3008 N N . GLU A 1 418 ? 27.743 26.506 -3.474 1.00 28.42 420 GLU A N 1
ATOM 3009 C CA . GLU A 1 418 ? 28.975 25.761 -3.629 1.00 33.52 420 GLU A CA 1
ATOM 3010 C C . GLU A 1 418 ? 30.186 26.686 -3.557 1.00 36.84 420 GLU A C 1
ATOM 3011 O O . GLU A 1 418 ? 30.304 27.637 -4.346 1.00 34.45 420 GLU A O 1
ATOM 3017 N N . GLU A 1 419 ? 31.060 26.422 -2.581 1.00 37.64 421 GLU A N 1
ATOM 3018 C CA . GLU A 1 419 ? 32.141 27.339 -2.220 1.00 41.25 421 GLU A CA 1
ATOM 3019 C C . GLU A 1 419 ? 33.193 26.605 -1.422 1.00 41.51 421 GLU A C 1
ATOM 3020 O O . GLU A 1 419 ? 32.855 25.859 -0.501 1.00 43.98 421 GLU A O 1
ATOM 3026 N N . ASN A 1 420 ? 34.465 26.834 -1.772 1.00 44.19 422 ASN A N 1
ATOM 3027 C CA . ASN A 1 420 ? 35.612 26.158 -1.149 1.00 48.50 422 ASN A CA 1
ATOM 3028 C C . ASN A 1 420 ? 35.448 24.624 -1.131 1.00 48.86 422 ASN A C 1
ATOM 3029 O O . ASN A 1 420 ? 35.797 23.973 -0.137 1.00 49.37 422 ASN A O 1
ATOM 3034 N N . GLY A 1 421 ? 34.903 24.070 -2.226 1.00 47.80 423 GLY A N 1
ATOM 3035 C CA . GLY A 1 421 ? 34.669 22.638 -2.370 1.00 45.77 423 GLY A CA 1
ATOM 3036 C C . GLY A 1 421 ? 33.665 22.009 -1.404 1.00 45.20 423 GLY A C 1
ATOM 3037 O O . GLY A 1 421 ? 33.756 20.830 -1.106 1.00 52.65 423 GLY A O 1
ATOM 3038 N N . THR A 1 422 ? 32.691 22.796 -0.933 1.00 39.38 424 THR A N 1
ATOM 3039 C CA . THR A 1 422 ? 31.654 22.332 -0.019 1.00 35.69 424 THR A CA 1
ATOM 3040 C C . THR A 1 422 ? 30.284 22.864 -0.447 1.00 31.79 424 THR A C 1
ATOM 3041 O O . THR A 1 422 ? 30.216 23.772 -1.282 1.00 33.13 424 THR A O 1
ATOM 3045 N N . TYR A 1 423 ? 29.207 22.308 0.106 1.00 28.42 425 TYR A N 1
ATOM 3046 C CA . TYR A 1 423 ? 27.851 22.686 -0.261 1.00 26.82 425 TYR A CA 1
ATOM 3047 C C . TYR A 1 423 ? 27.028 23.072 0.955 1.00 26.16 425 TYR A C 1
ATOM 3048 O O . TYR A 1 423 ? 27.118 22.432 2.009 1.00 26.16 425 TYR A O 1
ATOM 3057 N N . SER A 1 424 ? 26.169 24.084 0.804 1.00 25.46 426 SER A N 1
ATOM 3058 C CA . SER A 1 424 ? 25.166 24.386 1.800 1.00 26.36 426 SER A CA 1
ATOM 3059 C C . SER A 1 424 ? 23.865 24.883 1.157 1.00 26.23 426 SER A C 1
ATOM 3060 O O . SER A 1 424 ? 23.867 25.513 0.077 1.00 25.99 426 SER A O 1
ATOM 3063 N N . LEU A 1 425 ? 22.753 24.527 1.797 1.00 24.41 427 LEU A N 1
ATOM 3064 C CA . LEU A 1 425 ? 21.436 25.021 1.468 1.00 25.66 427 LEU A CA 1
ATOM 3065 C C . LEU A 1 425 ? 21.082 25.951 2.616 1.00 25.26 427 LEU A C 1
ATOM 3066 O O . LEU A 1 425 ? 20.914 25.510 3.757 1.00 22.40 427 LEU A O 1
ATOM 3071 N N . VAL A 1 426 ? 20.958 27.245 2.309 1.00 22.78 428 VAL A N 1
ATOM 3072 C CA . VAL A 1 426 ? 20.659 28.286 3.292 1.00 24.13 428 VAL A CA 1
ATOM 3073 C C . VAL A 1 426 ? 19.295 28.937 3.027 1.00 24.74 428 VAL A C 1
ATOM 3074 O O . VAL A 1 426 ? 18.980 29.289 1.892 1.00 25.70 428 VAL A O 1
ATOM 3078 N N . ALA A 1 427 ? 18.490 29.098 4.081 1.00 24.31 429 ALA A N 1
ATOM 3079 C CA . ALA A 1 427 ? 17.250 29.866 4.017 1.00 24.24 429 ALA A CA 1
ATOM 3080 C C . ALA A 1 427 ? 17.498 31.199 4.724 1.00 25.21 429 ALA A C 1
ATOM 3081 O O . ALA A 1 427 ? 17.897 31.224 5.888 1.00 25.97 429 ALA A O 1
ATOM 3083 N N . GLU A 1 428 ? 17.284 32.313 4.011 1.00 24.64 430 GLU A N 1
ATOM 3084 C CA . GLU A 1 428 ? 17.510 33.641 4.574 1.00 26.73 430 GLU A CA 1
ATOM 3085 C C . GLU A 1 428 ? 16.191 34.414 4.669 1.00 25.27 430 GLU A C 1
ATOM 3086 O O . GLU A 1 428 ? 15.419 34.471 3.716 1.00 22.20 430 GLU A O 1
ATOM 3092 N N . VAL A 1 429 ? 15.971 35.036 5.830 1.00 24.70 431 VAL A N 1
ATOM 3093 C CA . VAL A 1 429 ? 14.812 35.879 6.070 1.00 24.10 431 VAL A CA 1
ATOM 3094 C C . VAL A 1 429 ? 15.123 37.286 5.535 1.00 25.93 431 VAL A C 1
ATOM 3095 O O . VAL A 1 429 ? 16.069 37.921 5.990 1.00 25.60 431 VAL A O 1
ATOM 3099 N N . LYS A 1 430 ? 14.327 37.735 4.556 1.00 25.68 432 LYS A N 1
ATOM 3100 C CA . LYS A 1 430 ? 14.498 39.021 3.893 1.00 28.65 432 LYS A CA 1
ATOM 3101 C C . LYS A 1 430 ? 13.552 40.074 4.434 1.00 28.37 432 LYS A C 1
ATOM 3102 O O . LYS A 1 430 ? 13.842 41.249 4.327 1.00 27.88 432 LYS A O 1
ATOM 3108 N N . SER A 1 431 ? 12.417 39.632 4.985 1.00 27.47 433 SER A N 1
ATOM 3109 C CA . SER A 1 431 ? 11.409 40.507 5.589 1.00 27.81 433 SER A CA 1
ATOM 3110 C C . SER A 1 431 ? 10.565 39.715 6.563 1.00 27.91 433 SER A C 1
ATOM 3111 O O . SER A 1 431 ? 10.340 38.518 6.375 1.00 24.97 433 SER A O 1
ATOM 3114 N N . LEU A 1 432 ? 10.082 40.388 7.615 1.00 27.66 434 LEU A N 1
ATOM 3115 C CA . LEU A 1 432 ? 9.066 39.820 8.489 1.00 27.29 434 LEU A CA 1
ATOM 3116 C C . LEU A 1 432 ? 7.675 39.917 7.889 1.00 24.75 434 LEU A C 1
ATOM 3117 O O . LEU A 1 432 ? 6.738 39.342 8.409 1.00 24.80 434 LEU A O 1
ATOM 3122 N N . ASP A 1 433 ? 7.528 40.682 6.803 1.00 24.72 435 ASP A N 1
ATOM 3123 C CA . ASP A 1 433 ? 6.257 40.768 6.075 1.00 24.97 435 ASP A CA 1
ATOM 3124 C C . ASP A 1 433 ? 6.185 39.576 5.111 1.00 25.20 435 ASP A C 1
ATOM 3125 O O . ASP A 1 433 ? 7.208 39.083 4.650 1.00 25.56 435 ASP A O 1
ATOM 3130 N N . TYR A 1 434 ? 4.965 39.124 4.830 1.00 25.00 436 TYR A N 1
ATOM 3131 C CA . TYR A 1 434 ? 4.712 38.010 3.933 1.00 24.88 436 TYR A CA 1
ATOM 3132 C C . TYR A 1 434 ? 4.591 38.488 2.478 1.00 24.55 436 TYR A C 1
ATOM 3133 O O . TYR A 1 434 ? 3.892 39.449 2.191 1.00 24.24 436 TYR A O 1
ATOM 3142 N N . SER A 1 435 ? 5.262 37.789 1.561 1.00 24.58 437 SER A N 1
ATOM 3143 C CA . SER A 1 435 ? 5.253 38.111 0.149 1.00 26.32 437 SER A CA 1
ATOM 3144 C C . SER A 1 435 ? 4.628 37.030 -0.741 1.00 27.33 437 SER A C 1
ATOM 3145 O O . SER A 1 435 ? 4.912 36.973 -1.932 1.00 30.89 437 SER A O 1
ATOM 3148 N N . GLY A 1 436 ? 3.753 36.196 -0.162 1.00 29.76 438 GLY A N 1
ATOM 3149 C CA . GLY A 1 436 ? 2.976 35.196 -0.883 1.00 27.08 438 GLY A CA 1
ATOM 3150 C C . GLY A 1 436 ? 3.667 33.909 -1.312 1.00 26.68 438 GLY A C 1
ATOM 3151 O O . GLY A 1 436 ? 3.068 33.106 -2.035 1.00 25.86 438 GLY A O 1
ATOM 3152 N N . GLN A 1 437 ? 4.907 33.694 -0.867 1.00 24.70 439 GLN A N 1
ATOM 3153 C CA . GLN A 1 437 ? 5.711 32.574 -1.358 1.00 25.08 439 GLN A CA 1
ATOM 3154 C C . GLN A 1 437 ? 5.130 31.205 -0.992 1.00 26.07 439 GLN A C 1
ATOM 3155 O O . GLN A 1 437 ? 5.351 30.236 -1.710 1.00 25.63 439 GLN A O 1
ATOM 3161 N N . GLY A 1 438 ? 4.375 31.151 0.107 1.00 26.03 440 GLY A N 1
ATOM 3162 C CA . GLY A 1 438 ? 3.737 29.940 0.563 1.00 27.34 440 GLY A CA 1
ATOM 3163 C C . GLY A 1 438 ? 2.419 29.566 -0.056 1.00 29.16 440 GLY A C 1
ATOM 3164 O O . GLY A 1 438 ? 1.863 28.520 0.285 1.00 30.39 440 GLY A O 1
ATOM 3165 N N . GLU A 1 439 ? 1.902 30.402 -0.962 1.00 30.35 441 GLU A N 1
ATOM 3166 C CA . GLU A 1 439 ? 0.612 30.137 -1.596 1.00 35.64 441 GLU A CA 1
ATOM 3167 C C . GLU A 1 439 ? 0.723 29.013 -2.645 1.00 39.46 441 GLU A C 1
ATOM 3168 O O . GLU A 1 439 ? -0.239 28.321 -2.896 1.00 46.30 441 GLU A O 1
ATOM 3174 N N . VAL A 1 440 ? 1.911 28.842 -3.227 1.00 39.37 442 VAL A N 1
ATOM 3175 C CA . VAL A 1 440 ? 2.197 27.765 -4.166 1.00 47.11 442 VAL A CA 1
ATOM 3176 C C . VAL A 1 440 ? 2.345 26.441 -3.405 1.00 45.72 442 VAL A C 1
ATOM 3177 O O . VAL A 1 440 ? 3.247 26.329 -2.583 1.00 42.37 442 VAL A O 1
ATOM 3181 N N . ASP A 1 441 ? 1.452 25.475 -3.666 1.00 50.61 443 ASP A N 1
ATOM 3182 C CA . ASP A 1 441 ? 1.555 24.109 -3.124 1.00 52.03 443 ASP A CA 1
ATOM 3183 C C . ASP A 1 441 ? 2.474 23.318 -4.060 1.00 51.92 443 ASP A C 1
ATOM 3184 O O . ASP A 1 441 ? 2.047 22.873 -5.129 1.00 51.87 443 ASP A O 1
ATOM 3189 N N . VAL A 1 442 ? 3.739 23.158 -3.657 1.00 44.92 444 VAL A N 1
ATOM 3190 C CA . VAL A 1 442 ? 4.764 22.535 -4.496 1.00 47.07 444 VAL A CA 1
ATOM 3191 C C . VAL A 1 442 ? 4.425 21.089 -4.875 1.00 48.43 444 VAL A C 1
ATOM 3192 O O . VAL A 1 442 ? 4.661 20.673 -6.000 1.00 45.89 444 VAL A O 1
ATOM 3196 N N . ASP A 1 443 ? 3.865 20.334 -3.929 1.00 53.99 445 ASP A N 1
ATOM 3197 C CA . ASP A 1 443 ? 3.596 18.909 -4.142 1.00 62.11 445 ASP A CA 1
ATOM 3198 C C . ASP A 1 443 ? 2.301 18.637 -4.937 1.00 67.59 445 ASP A C 1
ATOM 3199 O O . ASP A 1 443 ? 1.396 17.968 -4.444 1.00 76.51 445 ASP A O 1
ATOM 3204 N N . ASP A 1 444 ? 2.235 19.152 -6.172 1.00 78.67 446 ASP A N 1
ATOM 3205 C CA . ASP A 1 444 ? 1.081 18.969 -7.064 1.00 85.98 446 ASP A CA 1
ATOM 3206 C C . ASP A 1 444 ? 1.523 18.509 -8.461 1.00 83.12 446 ASP A C 1
ATOM 3207 O O . ASP A 1 444 ? 0.710 18.059 -9.268 1.00 81.76 446 ASP A O 1
ATOM 3212 N N . ASN B 1 24 ? 14.030 -6.724 56.537 1.00 85.53 26 ASN B N 1
ATOM 3213 C CA . ASN B 1 24 ? 14.412 -6.480 57.959 1.00 84.82 26 ASN B CA 1
ATOM 3214 C C . ASN B 1 24 ? 13.699 -5.246 58.570 1.00 81.15 26 ASN B C 1
ATOM 3215 O O . ASN B 1 24 ? 13.922 -4.084 58.178 1.00 77.06 26 ASN B O 1
ATOM 3220 N N . VAL B 1 25 ? 12.857 -5.536 59.566 1.00 79.09 27 VAL B N 1
ATOM 3221 C CA . VAL B 1 25 ? 11.882 -4.617 60.130 1.00 75.68 27 VAL B CA 1
ATOM 3222 C C . VAL B 1 25 ? 11.959 -4.598 61.667 1.00 75.44 27 VAL B C 1
ATOM 3223 O O . VAL B 1 25 ? 12.253 -5.616 62.300 1.00 75.65 27 VAL B O 1
ATOM 3227 N N . LYS B 1 26 ? 11.715 -3.419 62.248 1.00 73.40 28 LYS B N 1
ATOM 3228 C CA . LYS B 1 26 ? 11.482 -3.276 63.680 1.00 75.91 28 LYS B CA 1
ATOM 3229 C C . LYS B 1 26 ? 10.033 -2.905 63.872 1.00 72.51 28 LYS B C 1
ATOM 3230 O O . LYS B 1 26 ? 9.478 -2.154 63.075 1.00 67.32 28 LYS B O 1
ATOM 3236 N N . GLU B 1 27 ? 9.428 -3.442 64.934 1.00 71.32 29 GLU B N 1
ATOM 3237 C CA . GLU B 1 27 ? 8.041 -3.191 65.254 1.00 71.17 29 GLU B CA 1
ATOM 3238 C C . GLU B 1 27 ? 7.918 -2.669 66.689 1.00 71.30 29 GLU B C 1
ATOM 3239 O O . GLU B 1 27 ? 8.441 -3.288 67.615 1.00 70.32 29 GLU B O 1
ATOM 3245 N N . LEU B 1 28 ? 7.259 -1.510 66.839 1.00 70.26 30 LEU B N 1
ATOM 3246 C CA . LEU B 1 28 ? 6.851 -0.978 68.127 1.00 72.29 30 LEU B CA 1
ATOM 3247 C C . LEU B 1 28 ? 5.339 -1.106 68.255 1.00 72.47 30 LEU B C 1
ATOM 3248 O O . LEU B 1 28 ? 4.587 -0.346 67.656 1.00 70.59 30 LEU B O 1
ATOM 3253 N N . ASP B 1 29 ? 4.902 -2.094 69.043 1.00 74.75 31 ASP B N 1
ATOM 3254 C CA . ASP B 1 29 ? 3.482 -2.321 69.275 1.00 75.59 31 ASP B CA 1
ATOM 3255 C C . ASP B 1 29 ? 3.070 -1.604 70.555 1.00 75.90 31 ASP B C 1
ATOM 3256 O O . ASP B 1 29 ? 3.259 -2.121 71.650 1.00 75.34 31 ASP B O 1
ATOM 3261 N N . LEU B 1 30 ? 2.520 -0.395 70.402 1.00 74.04 32 LEU B N 1
ATOM 3262 C CA . LEU B 1 30 ? 2.096 0.432 71.534 1.00 75.43 32 LEU B CA 1
ATOM 3263 C C . LEU B 1 30 ? 0.592 0.342 71.825 1.00 75.38 32 LEU B C 1
ATOM 3264 O O . LEU B 1 30 ? 0.115 0.989 72.742 1.00 77.13 32 LEU B O 1
ATOM 3269 N N . TRP B 1 31 ? -0.139 -0.461 71.042 1.00 74.28 33 TRP B N 1
ATOM 3270 C CA . TRP B 1 31 ? -1.599 -0.480 71.086 1.00 74.48 33 TRP B CA 1
ATOM 3271 C C . TRP B 1 31 ? -2.117 -0.948 72.427 1.00 76.74 33 TRP B C 1
ATOM 3272 O O . TRP B 1 31 ? -1.565 -1.854 73.049 1.00 76.56 33 TRP B O 1
ATOM 3283 N N . GLN B 1 32 ? -3.213 -0.330 72.858 1.00 77.69 34 GLN B N 1
ATOM 3284 C CA . GLN B 1 32 ? -3.889 -0.709 74.074 1.00 81.85 34 GLN B CA 1
ATOM 3285 C C . GLN B 1 32 ? -5.251 -0.037 74.009 1.00 82.99 34 GLN B C 1
ATOM 3286 O O . GLN B 1 32 ? -5.379 1.019 73.406 1.00 82.31 34 GLN B O 1
ATOM 3292 N N . ASP B 1 33 ? -6.269 -0.689 74.580 1.00 84.83 35 ASP B N 1
ATOM 3293 C CA . ASP B 1 33 ? -7.632 -0.154 74.643 1.00 85.73 35 ASP B CA 1
ATOM 3294 C C . ASP B 1 33 ? -7.714 0.847 75.813 1.00 86.28 35 ASP B C 1
ATOM 3295 O O . ASP B 1 33 ? -8.276 0.545 76.859 1.00 88.30 35 ASP B O 1
ATOM 3300 N N . ASN B 1 34 ? -7.120 2.031 75.612 1.00 84.64 36 ASN B N 1
ATOM 3301 C CA . ASN B 1 34 ? -6.928 3.033 76.659 1.00 86.32 36 ASN B CA 1
ATOM 3302 C C . ASN B 1 34 ? -7.912 4.191 76.545 1.00 87.65 36 ASN B C 1
ATOM 3303 O O . ASN B 1 34 ? -8.786 4.182 75.680 1.00 88.59 36 ASN B O 1
ATOM 3308 N N . THR B 1 35 ? -7.763 5.178 77.435 1.00 89.49 37 THR B N 1
ATOM 3309 C CA . THR B 1 35 ? -8.585 6.388 77.458 1.00 90.07 37 THR B CA 1
ATOM 3310 C C . THR B 1 35 ? -7.694 7.607 77.656 1.00 91.20 37 THR B C 1
ATOM 3311 O O . THR B 1 35 ? -6.477 7.471 77.823 1.00 91.14 37 THR B O 1
ATOM 3315 N N . ASP B 1 36 ? -8.314 8.792 77.642 1.00 93.15 38 ASP B N 1
ATOM 3316 C CA . ASP B 1 36 ? -7.621 10.060 77.901 1.00 95.38 38 ASP B CA 1
ATOM 3317 C C . ASP B 1 36 ? -6.823 10.105 79.221 1.00 97.31 38 ASP B C 1
ATOM 3318 O O . ASP B 1 36 ? -5.855 10.867 79.335 1.00 98.55 38 ASP B O 1
ATOM 3323 N N . ALA B 1 37 ? -7.213 9.273 80.192 1.00 96.43 39 ALA B N 1
ATOM 3324 C CA . ALA B 1 37 ? -6.532 9.199 81.483 1.00 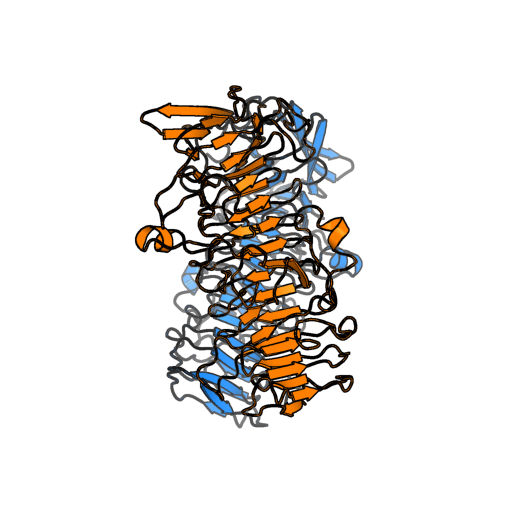99.83 39 ALA B CA 1
ATOM 3325 C C . ALA B 1 37 ? -5.397 8.170 81.534 1.00 98.77 39 ALA B C 1
ATOM 3326 O O . ALA B 1 37 ? -4.699 8.068 82.546 1.00 101.04 39 ALA B O 1
ATOM 3328 N N . SER B 1 38 ? -5.225 7.405 80.450 1.00 94.62 40 SER B N 1
ATOM 3329 C CA . SER B 1 38 ? -4.182 6.385 80.353 1.00 92.85 40 SER B CA 1
ATOM 3330 C C . SER B 1 38 ? -3.469 6.435 78.994 1.00 89.48 40 SER B C 1
ATOM 3331 O O . SER B 1 38 ? -3.392 5.432 78.284 1.00 86.89 40 SER B O 1
ATOM 3334 N N . TYR B 1 39 ? -2.947 7.618 78.650 1.00 88.08 41 TYR B N 1
ATOM 3335 C CA . TYR B 1 39 ? -2.185 7.817 77.425 1.00 86.27 41 TYR B CA 1
ATOM 3336 C C . TYR B 1 39 ? -0.972 6.900 77.406 1.00 85.43 41 TYR B C 1
ATOM 3337 O O . TYR B 1 39 ? -0.310 6.729 78.429 1.00 86.68 41 TYR B O 1
ATOM 3346 N N . VAL B 1 40 ? -0.711 6.307 76.236 1.00 82.25 42 VAL B N 1
ATOM 3347 C CA . VAL B 1 40 ? 0.556 5.663 75.933 1.00 81.37 42 VAL B CA 1
ATOM 3348 C C . VAL B 1 40 ? 1.532 6.724 75.437 1.00 81.35 42 VAL B C 1
ATOM 3349 O O . VAL B 1 40 ? 1.196 7.495 74.529 1.00 80.28 42 VAL B O 1
ATOM 3353 N N . THR B 1 41 ? 2.735 6.760 76.026 1.00 82.43 43 THR B N 1
ATOM 3354 C CA . THR B 1 41 ? 3.785 7.700 75.630 1.00 83.19 43 THR B CA 1
ATOM 3355 C C . THR B 1 41 ? 5.051 6.948 75.257 1.00 82.30 43 THR B C 1
ATOM 3356 O O . THR B 1 41 ? 5.563 6.181 76.056 1.00 84.55 43 THR B O 1
ATOM 3360 N N . TYR B 1 42 ? 5.549 7.169 74.035 1.00 79.75 44 TYR B N 1
ATOM 3361 C CA . TYR B 1 42 ? 6.831 6.618 73.606 1.00 79.13 44 TYR B CA 1
ATOM 3362 C C . TYR B 1 42 ? 7.718 7.765 73.140 1.00 78.63 44 TYR B C 1
ATOM 3363 O O . TYR B 1 42 ? 7.313 8.548 72.294 1.00 76.09 44 TYR B O 1
ATOM 3372 N N . ALA B 1 43 ? 8.926 7.860 73.711 1.00 80.68 45 ALA B N 1
ATOM 3373 C CA . ALA B 1 43 ? 9.823 8.981 73.464 1.00 81.75 45 ALA B CA 1
ATOM 3374 C C . ALA B 1 43 ? 11.301 8.635 73.237 1.00 82.90 45 ALA B C 1
ATOM 3375 O O . ALA B 1 43 ? 12.140 9.562 73.130 1.00 84.14 45 ALA B O 1
ATOM 3377 N N . ASN B 1 44 ? 11.621 7.324 73.155 1.00 83.13 46 ASN B N 1
ATOM 3378 C CA . ASN B 1 44 ? 12.996 6.894 72.896 1.00 84.23 46 ASN B CA 1
ATOM 3379 C C . ASN B 1 44 ? 13.383 7.256 71.476 1.00 82.96 46 ASN B C 1
ATOM 3380 O O . ASN B 1 44 ? 12.600 7.065 70.550 1.00 81.97 46 ASN B O 1
ATOM 3385 N N . SER B 1 45 ? 14.598 7.786 71.306 1.00 84.35 47 SER B N 1
ATOM 3386 C CA . SER B 1 45 ? 15.087 8.151 69.993 1.00 82.69 47 SER B CA 1
ATOM 3387 C C . SER B 1 45 ? 15.263 6.885 69.161 1.00 80.47 47 SER B C 1
ATOM 3388 O O . SER B 1 45 ? 15.606 5.824 69.686 1.00 79.70 47 SER B O 1
ATOM 3391 N N . ILE B 1 46 ? 15.010 7.023 67.856 1.00 78.51 48 ILE B N 1
ATOM 3392 C CA . ILE B 1 46 ? 15.093 5.947 66.889 1.00 77.08 48 ILE B CA 1
ATOM 3393 C C . ILE B 1 46 ? 16.148 6.307 65.858 1.00 77.26 48 ILE B C 1
ATOM 3394 O O . ILE B 1 46 ? 16.049 7.352 65.222 1.00 75.73 48 ILE B O 1
ATOM 3399 N N . ARG B 1 47 ? 17.163 5.444 65.715 1.00 79.32 49 ARG B N 1
ATOM 3400 C CA . ARG B 1 47 ? 18.099 5.485 64.593 1.00 80.38 49 ARG B CA 1
ATOM 3401 C C . ARG B 1 47 ? 17.824 4.251 63.763 1.00 77.69 49 ARG B C 1
ATOM 3402 O O . ARG B 1 47 ? 18.194 3.150 64.145 1.00 78.75 49 ARG B O 1
ATOM 3410 N N . MET B 1 48 ? 17.153 4.450 62.624 1.00 75.06 50 MET B N 1
ATOM 3411 C CA . MET B 1 48 ? 16.585 3.361 61.846 1.00 73.37 50 MET B CA 1
ATOM 3412 C C . MET B 1 48 ? 17.642 2.385 61.340 1.00 74.09 50 MET B C 1
ATOM 3413 O O . MET B 1 48 ? 17.403 1.172 61.310 1.00 70.88 50 MET B O 1
ATOM 3418 N N . GLY B 1 49 ? 18.800 2.927 60.933 1.00 74.73 51 GLY B N 1
ATOM 3419 C CA . GLY B 1 49 ? 19.865 2.154 60.326 1.00 74.65 51 GLY B CA 1
ATOM 3420 C C . GLY B 1 49 ? 19.352 1.496 59.061 1.00 72.04 51 GLY B C 1
ATOM 3421 O O . GLY B 1 49 ? 18.831 2.177 58.194 1.00 70.86 51 GLY B O 1
ATOM 3422 N N . SER B 1 50 ? 19.469 0.165 58.977 1.00 73.07 52 SER B N 1
ATOM 3423 C CA . SER B 1 50 ? 19.007 -0.586 57.811 1.00 71.68 52 SER B CA 1
ATOM 3424 C C . SER B 1 50 ? 17.555 -1.066 57.924 1.00 70.25 52 SER B C 1
ATOM 3425 O O . SER B 1 50 ? 17.059 -1.737 57.016 1.00 69.66 52 SER B O 1
ATOM 3428 N N . ASN B 1 51 ? 16.871 -0.687 59.013 1.00 68.66 53 ASN B N 1
ATOM 3429 C CA . ASN B 1 51 ? 15.529 -1.188 59.302 1.00 67.23 53 ASN B CA 1
ATOM 3430 C C . ASN B 1 51 ? 14.400 -0.255 58.907 1.00 64.52 53 ASN B C 1
ATOM 3431 O O . ASN B 1 51 ? 14.453 0.936 59.180 1.00 67.18 53 ASN B O 1
ATOM 3436 N N . ASP B 1 52 ? 13.372 -0.819 58.265 1.00 62.64 54 ASP B N 1
ATOM 3437 C CA . ASP B 1 52 ? 12.054 -0.209 58.203 1.00 61.50 54 ASP B CA 1
ATOM 3438 C C . ASP B 1 52 ? 11.434 -0.341 59.592 1.00 61.96 54 ASP B C 1
ATOM 3439 O O . ASP B 1 52 ? 11.728 -1.289 60.313 1.00 63.02 54 ASP B O 1
ATOM 3444 N N . TYR B 1 53 ? 10.572 0.614 59.957 1.00 61.30 55 TYR B N 1
ATOM 3445 C CA . TYR B 1 53 ? 9.834 0.570 61.217 1.00 62.33 55 TYR B CA 1
ATOM 3446 C C . TYR B 1 53 ? 8.334 0.481 60.973 1.00 61.14 55 TYR B C 1
ATOM 3447 O O . TYR B 1 53 ? 7.828 1.042 60.012 1.00 58.69 55 TYR B O 1
ATOM 3456 N N . LYS B 1 54 ? 7.638 -0.239 61.860 1.00 62.21 56 LYS B N 1
ATOM 3457 C CA . LYS B 1 54 ? 6.191 -0.319 61.876 1.00 62.19 56 LYS B CA 1
ATOM 3458 C C . LYS B 1 54 ? 5.746 -0.082 63.301 1.00 62.38 56 LYS B C 1
ATOM 3459 O O . LYS B 1 54 ? 6.123 -0.819 64.207 1.00 63.61 56 LYS B O 1
ATOM 3465 N N . VAL B 1 55 ? 4.933 0.957 63.490 1.00 61.02 57 VAL B N 1
ATOM 3466 C CA . VAL B 1 55 ? 4.488 1.384 64.799 1.00 62.56 57 VAL B CA 1
ATOM 3467 C C . VAL B 1 55 ? 2.967 1.324 64.840 1.00 62.14 57 VAL B C 1
ATOM 3468 O O . VAL B 1 55 ? 2.300 1.898 63.973 1.00 59.92 57 VAL B O 1
ATOM 3472 N N . TYR B 1 56 ? 2.439 0.609 65.844 1.00 63.36 58 TYR B N 1
ATOM 3473 C CA . TYR B 1 56 ? 1.007 0.504 66.104 1.00 63.84 58 TYR B CA 1
ATOM 3474 C C . TYR B 1 56 ? 0.698 1.314 67.351 1.00 64.69 58 TYR B C 1
ATOM 3475 O O . TYR B 1 56 ? 1.251 1.039 68.411 1.00 67.46 58 TYR B O 1
ATOM 3484 N N . THR B 1 57 ? -0.176 2.316 67.222 1.00 63.70 59 THR B N 1
ATOM 3485 C CA . THR B 1 57 ? -0.488 3.232 68.317 1.00 64.60 59 THR B CA 1
ATOM 3486 C C . THR B 1 57 ? -1.847 2.903 68.894 1.00 65.63 59 THR B C 1
ATOM 3487 O O . THR B 1 57 ? -2.710 2.340 68.213 1.00 64.22 59 THR B O 1
ATOM 3491 N N . ALA B 1 58 ? -2.024 3.266 70.169 1.00 68.23 60 ALA B N 1
ATOM 3492 C CA . ALA B 1 58 ? -3.312 3.205 70.836 1.00 69.90 60 ALA B CA 1
ATOM 3493 C C . ALA B 1 58 ? -4.125 4.408 70.402 1.00 69.80 60 ALA B C 1
ATOM 3494 O O . ALA B 1 58 ? -3.584 5.348 69.821 1.00 67.66 60 ALA B O 1
ATOM 3496 N N . ARG B 1 59 ? -5.426 4.365 70.709 1.00 70.75 61 ARG B N 1
ATOM 3497 C CA . ARG B 1 59 ? -6.350 5.464 70.486 1.00 70.67 61 ARG B CA 1
ATOM 3498 C C . ARG B 1 59 ? -5.790 6.774 71.017 1.00 71.77 61 ARG B C 1
ATOM 3499 O O . ARG B 1 59 ? -5.807 7.784 70.308 1.00 71.11 61 ARG B O 1
ATOM 3507 N N . TYR B 1 60 ? -5.294 6.741 72.259 1.00 73.85 62 TYR B N 1
ATOM 3508 C CA . TYR B 1 60 ? -4.642 7.874 72.911 1.00 75.41 62 TYR B CA 1
ATOM 3509 C C . TYR B 1 60 ? -3.154 7.573 73.026 1.00 74.86 62 TYR B C 1
ATOM 3510 O O . TYR B 1 60 ? -2.737 6.756 73.861 1.00 75.39 62 TYR B O 1
ATOM 3519 N N . THR B 1 61 ? -2.355 8.227 72.176 1.00 72.72 63 THR B N 1
ATOM 3520 C CA . THR B 1 61 ? -0.914 8.001 72.089 1.00 72.87 63 THR B CA 1
ATOM 3521 C C . THR B 1 61 ? -0.134 9.292 71.844 1.00 73.62 63 THR B C 1
ATOM 3522 O O . THR B 1 61 ? -0.492 10.088 70.963 1.00 71.85 63 THR B O 1
ATOM 3526 N N . GLU B 1 62 ? 0.940 9.484 72.620 1.00 75.84 64 GLU B N 1
ATOM 3527 C CA . GLU B 1 62 ? 1.935 10.514 72.344 1.00 76.10 64 GLU B CA 1
ATOM 3528 C C . GLU B 1 62 ? 3.139 9.825 71.737 1.00 74.90 64 GLU B C 1
ATOM 3529 O O . GLU B 1 62 ? 3.925 9.197 72.459 1.00 76.92 64 GLU B O 1
ATOM 3535 N N . PHE B 1 63 ? 3.274 9.907 70.410 1.00 71.47 65 PHE B N 1
ATOM 3536 C CA . PHE B 1 63 ? 4.482 9.430 69.763 1.00 70.91 65 PHE B CA 1
ATOM 3537 C C . PHE B 1 63 ? 5.465 10.580 69.658 1.00 71.68 65 PHE B C 1
ATOM 3538 O O . PHE B 1 63 ? 5.388 11.390 68.733 1.00 70.20 65 PHE B O 1
ATOM 3546 N N . ASN B 1 64 ? 6.394 10.635 70.619 1.00 74.22 66 ASN B N 1
ATOM 3547 C CA . ASN B 1 64 ? 7.271 11.779 70.815 1.00 76.12 66 ASN B CA 1
ATOM 3548 C C . ASN B 1 64 ? 8.753 11.419 70.678 1.00 76.73 66 ASN B C 1
ATOM 3549 O O . ASN B 1 64 ? 9.601 11.954 71.388 1.00 79.23 66 ASN B O 1
ATOM 3554 N N . SER B 1 65 ? 9.048 10.510 69.742 1.00 75.00 67 SER B N 1
ATOM 3555 C CA . SER B 1 65 ? 10.403 10.069 69.449 1.00 74.54 67 SER B CA 1
ATOM 3556 C C . SER B 1 65 ? 11.092 10.941 68.402 1.00 73.02 67 SER B C 1
ATOM 3557 O O . SER B 1 65 ? 10.500 11.277 67.377 1.00 69.60 67 SER B O 1
ATOM 3560 N N . VAL B 1 66 ? 12.355 11.285 68.666 1.00 73.96 68 VAL B N 1
ATOM 3561 C CA . VAL B 1 66 ? 13.264 11.772 67.643 1.00 73.66 68 VAL B CA 1
ATOM 3562 C C . VAL B 1 66 ? 13.532 10.606 66.696 1.00 72.34 68 VAL B C 1
ATOM 3563 O O . VAL B 1 66 ? 13.822 9.502 67.139 1.00 73.87 68 VAL B O 1
ATOM 3567 N N . VAL B 1 67 ? 13.436 10.864 65.391 1.00 71.90 69 VAL B N 1
ATOM 3568 C CA . VAL B 1 67 ? 13.669 9.856 64.368 1.00 71.15 69 VAL B CA 1
ATOM 3569 C C . VAL B 1 67 ? 14.729 10.306 63.368 1.00 71.92 69 VAL B C 1
ATOM 3570 O O . VAL B 1 67 ? 14.671 11.427 62.844 1.00 72.44 69 VAL B O 1
ATOM 3574 N N . LYS B 1 68 ? 15.686 9.406 63.112 1.00 73.11 70 LYS B N 1
ATOM 3575 C CA . LYS B 1 68 ? 16.778 9.587 62.164 1.00 73.97 70 LYS B CA 1
ATOM 3576 C C . LYS B 1 68 ? 16.867 8.354 61.280 1.00 71.80 70 LYS B C 1
ATOM 3577 O O . LYS B 1 68 ? 16.760 7.230 61.773 1.00 71.52 70 LYS B O 1
ATOM 3583 N N . GLY B 1 69 ? 17.110 8.570 59.983 1.00 68.78 71 GLY B N 1
ATOM 3584 C CA . GLY B 1 69 ? 17.301 7.494 59.028 1.00 68.59 71 GLY B CA 1
ATOM 3585 C C . GLY B 1 69 ? 16.668 7.802 57.690 1.00 67.15 71 GLY B C 1
ATOM 3586 O O . GLY B 1 69 ? 16.118 8.880 57.498 1.00 65.89 71 GLY B O 1
ATOM 3587 N N . ASP B 1 70 ? 16.747 6.841 56.764 1.00 67.83 72 ASP B N 1
ATOM 3588 C CA . ASP B 1 70 ? 16.227 6.996 55.402 1.00 67.84 72 ASP B CA 1
ATOM 3589 C C . ASP B 1 70 ? 15.380 5.804 54.924 1.00 65.29 72 ASP B C 1
ATOM 3590 O O . ASP B 1 70 ? 15.230 5.580 53.731 1.00 62.16 72 ASP B O 1
ATOM 3595 N N . LYS B 1 71 ? 14.809 5.058 55.874 1.00 66.33 73 LYS B N 1
ATOM 3596 C CA . LYS B 1 71 ? 14.006 3.891 55.557 1.00 66.48 73 LYS B CA 1
ATOM 3597 C C . LYS B 1 71 ? 12.516 4.215 55.611 1.00 63.12 73 LYS B C 1
ATOM 3598 O O . LYS B 1 71 ? 12.132 5.339 55.851 1.00 60.40 73 LYS B O 1
ATOM 3604 N N . ASN B 1 72 ? 11.690 3.202 55.345 1.00 63.19 74 ASN B N 1
ATOM 3605 C CA . ASN B 1 72 ? 10.244 3.290 55.441 1.00 61.70 74 ASN B CA 1
ATOM 3606 C C . ASN B 1 72 ? 9.798 3.293 56.914 1.00 59.99 74 ASN B C 1
ATOM 3607 O O . ASN B 1 72 ? 10.159 2.405 57.685 1.00 58.59 74 ASN B O 1
ATOM 3612 N N . PHE B 1 73 ? 9.010 4.303 57.285 1.00 56.26 75 PHE B N 1
ATOM 3613 C CA . PHE B 1 73 ? 8.440 4.410 58.616 1.00 57.12 75 PHE B CA 1
ATOM 3614 C C . PHE B 1 73 ? 6.928 4.358 58.464 1.00 55.62 75 PHE B C 1
ATOM 3615 O O . PHE B 1 73 ? 6.333 5.251 57.877 1.00 53.23 75 PHE B O 1
ATOM 3623 N N . SER B 1 74 ? 6.314 3.285 58.973 1.00 56.53 76 SER B N 1
ATOM 3624 C CA . SER B 1 74 ? 4.875 3.087 58.850 1.00 56.44 76 SER B CA 1
ATOM 3625 C C . SER B 1 74 ? 4.198 3.232 60.193 1.00 58.00 76 SER B C 1
ATOM 3626 O O . SER B 1 74 ? 4.561 2.566 61.158 1.00 59.91 76 SER B O 1
ATOM 3629 N N . LEU B 1 75 ? 3.195 4.109 60.234 1.00 58.36 77 LEU B N 1
ATOM 3630 C CA . LEU B 1 75 ? 2.515 4.487 61.456 1.00 59.97 77 LEU B CA 1
ATOM 3631 C C . LEU B 1 75 ? 1.049 4.074 61.341 1.00 58.84 77 LEU B C 1
ATOM 3632 O O . LEU B 1 75 ? 0.292 4.656 60.566 1.00 59.15 77 LEU B O 1
ATOM 3637 N N . TYR B 1 76 ? 0.685 3.023 62.086 1.00 59.79 78 TYR B N 1
ATOM 3638 C CA . TYR B 1 76 ? -0.666 2.468 62.123 1.00 59.10 78 TYR B CA 1
ATOM 3639 C C . TYR B 1 76 ? -1.420 3.074 63.303 1.00 59.63 78 TYR B C 1
ATOM 3640 O O . TYR B 1 76 ? -1.228 2.656 64.441 1.00 60.79 78 TYR B O 1
ATOM 3649 N N . CYS B 1 77 ? -2.281 4.057 63.008 1.00 58.29 79 CYS B N 1
ATOM 3650 C CA . CYS B 1 77 ? -2.883 4.931 64.008 1.00 59.50 79 CYS B CA 1
ATOM 3651 C C . CYS B 1 77 ? -4.205 4.369 64.555 1.00 60.42 79 CYS B C 1
ATOM 3652 O O . CYS B 1 77 ? -5.181 4.223 63.822 1.00 59.56 79 CYS B O 1
ATOM 3655 N N . GLY B 1 78 ? -4.223 4.074 65.858 1.00 61.42 80 GLY B N 1
ATOM 3656 C CA . GLY B 1 78 ? -5.339 3.404 66.504 1.00 63.16 80 GLY B CA 1
ATOM 3657 C C . GLY B 1 78 ? -6.565 4.228 66.885 1.00 64.50 80 GLY B C 1
ATOM 3658 O O . GLY B 1 78 ? -7.496 3.705 67.506 1.00 65.80 80 GLY B O 1
ATOM 3659 N N . GLY B 1 79 ? -6.574 5.517 66.524 1.00 63.68 81 GLY B N 1
ATOM 3660 C CA . GLY B 1 79 ? -7.696 6.382 66.833 1.00 65.02 81 GLY B CA 1
ATOM 3661 C C . GLY B 1 79 ? -7.455 7.852 66.541 1.00 64.06 81 GLY B C 1
ATOM 3662 O O . GLY B 1 79 ? -6.606 8.193 65.715 1.00 63.66 81 GLY B O 1
ATOM 3663 N N . GLU B 1 80 ? -8.216 8.712 67.224 1.00 65.85 82 GLU B N 1
ATOM 3664 C CA . GLU B 1 80 ? -8.271 10.141 66.922 1.00 66.97 82 GLU B CA 1
ATOM 3665 C C . GLU B 1 80 ? -7.440 10.980 67.883 1.00 68.46 82 GLU B C 1
ATOM 3666 O O . GLU B 1 80 ? -7.479 12.205 67.830 1.00 69.03 82 GLU B O 1
ATOM 3672 N N . ARG B 1 81 ? -6.678 10.319 68.760 1.00 70.17 83 ARG B N 1
ATOM 3673 C CA . ARG B 1 81 ? -5.799 11.026 69.688 1.00 71.48 83 ARG B CA 1
ATOM 3674 C C . ARG B 1 81 ? -4.388 10.463 69.676 1.00 70.83 83 ARG B C 1
ATOM 3675 O O . ARG B 1 81 ? -3.735 10.364 70.720 1.00 72.71 83 ARG B O 1
ATOM 3683 N N . THR B 1 82 ? -3.928 10.094 68.478 1.00 67.07 84 THR B N 1
ATOM 3684 C CA . THR B 1 82 ? -2.541 9.744 68.244 1.00 66.75 84 THR B CA 1
ATOM 3685 C C . THR B 1 82 ? -1.836 10.973 67.695 1.00 65.59 84 THR B C 1
ATOM 3686 O O . THR B 1 82 ? -2.156 11.445 66.594 1.00 61.81 84 THR B O 1
ATOM 3690 N N . TRP B 1 83 ? -0.880 11.475 68.484 1.00 67.54 85 TRP B N 1
ATOM 3691 C CA . TRP B 1 83 ? -0.137 12.687 68.200 1.00 67.91 85 TRP B CA 1
ATOM 3692 C C . TRP B 1 83 ? 1.271 12.340 67.762 1.00 66.59 85 TRP B C 1
ATOM 3693 O O . TRP B 1 83 ? 1.872 11.425 68.312 1.00 66.54 85 TRP B O 1
ATOM 3704 N N . LEU B 1 84 ? 1.796 13.090 66.785 1.00 64.78 86 LEU B N 1
ATOM 3705 C CA . LEU B 1 84 ? 3.228 13.147 66.516 1.00 64.95 86 LEU B CA 1
ATOM 3706 C C . LEU B 1 84 ? 3.792 14.284 67.374 1.00 67.07 86 LEU B C 1
ATOM 3707 O O . LEU B 1 84 ? 3.791 15.447 66.967 1.00 66.62 86 LEU B O 1
ATOM 3712 N N . GLY B 1 85 ? 4.272 13.931 68.570 1.00 69.80 87 GLY B N 1
ATOM 3713 C CA . GLY B 1 85 ? 4.639 14.888 69.597 1.00 72.57 87 GLY B CA 1
ATOM 3714 C C . GLY B 1 85 ? 3.799 14.607 70.826 1.00 75.24 87 GLY B C 1
ATOM 3715 O O . GLY B 1 85 ? 3.438 13.456 71.085 1.00 75.27 87 GLY B O 1
ATOM 3716 N N . THR B 1 86 ? 3.483 15.663 71.584 1.00 78.70 88 THR B N 1
ATOM 3717 C CA . THR B 1 86 ? 2.755 15.545 72.845 1.00 80.81 88 THR B CA 1
ATOM 3718 C C . THR B 1 86 ? 1.289 15.956 72.712 1.00 80.75 88 THR B C 1
ATOM 3719 O O . THR B 1 86 ? 0.864 16.509 71.689 1.00 79.13 88 THR B O 1
ATOM 3723 N N . LYS B 1 87 ? 0.533 15.665 73.773 1.00 83.64 89 LYS B N 1
ATOM 3724 C CA . LYS B 1 87 ? -0.870 16.021 73.929 1.00 85.51 89 LYS B CA 1
ATOM 3725 C C . LYS B 1 87 ? -1.114 17.506 73.647 1.00 85.87 89 LYS B C 1
ATOM 3726 O O . LYS B 1 87 ? -0.267 18.352 73.953 1.00 86.60 89 LYS B O 1
ATOM 3732 N N . ASN B 1 88 ? -2.274 17.801 73.049 1.00 84.80 90 ASN B N 1
ATOM 3733 C CA . ASN B 1 88 ? -2.672 19.153 72.631 1.00 83.87 90 ASN B CA 1
ATOM 3734 C C . ASN B 1 88 ? -1.686 19.881 71.706 1.00 83.04 90 ASN B C 1
ATOM 3735 O O . ASN B 1 88 ? -1.739 21.103 71.579 1.00 85.95 90 ASN B O 1
ATOM 3740 N N . GLY B 1 89 ? -0.826 19.115 71.025 1.00 81.40 91 GLY B N 1
ATOM 3741 C CA . GLY B 1 89 ? 0.179 19.635 70.108 1.00 79.27 91 GLY B CA 1
ATOM 3742 C C . GLY B 1 89 ? 1.173 20.600 70.726 1.00 80.67 91 GLY B C 1
ATOM 3743 O O . GLY B 1 89 ? 1.691 21.473 70.034 1.00 80.20 91 GLY B O 1
ATOM 3744 N N . ALA B 1 90 ? 1.457 20.413 72.020 1.00 82.12 92 ALA B N 1
ATOM 3745 C CA . ALA B 1 90 ? 2.292 21.327 72.799 1.00 85.07 92 ALA B CA 1
ATOM 3746 C C . ALA B 1 90 ? 3.742 21.361 72.330 1.00 84.16 92 ALA B C 1
ATOM 3747 O O . ALA B 1 90 ? 4.406 22.389 72.444 1.00 84.89 92 ALA B O 1
ATOM 3749 N N . SER B 1 91 ? 4.229 20.219 71.833 1.00 82.30 93 SER B N 1
ATOM 3750 C CA . SER B 1 91 ? 5.613 20.061 71.374 1.00 82.47 93 SER B CA 1
ATOM 3751 C C . SER B 1 91 ? 5.707 18.929 70.358 1.00 79.23 93 SER B C 1
ATOM 3752 O O . SER B 1 91 ? 4.817 18.083 70.280 1.00 78.41 93 SER B O 1
ATOM 3755 N N . TYR B 1 92 ? 6.796 18.930 69.585 1.00 77.86 94 TYR B N 1
ATOM 3756 C CA . TYR B 1 92 ? 7.060 17.889 68.607 1.00 75.49 94 TYR B CA 1
ATOM 3757 C C . TYR B 1 92 ? 8.548 17.555 68.594 1.00 76.55 94 TYR B C 1
ATOM 3758 O O . TYR B 1 92 ? 9.382 18.417 68.865 1.00 77.82 94 TYR B O 1
ATOM 3767 N N . PRO B 1 93 ? 8.919 16.292 68.290 1.00 75.20 95 PRO B N 1
ATOM 3768 C CA . PRO B 1 93 ? 10.321 15.885 68.293 1.00 75.83 95 PRO B CA 1
ATOM 3769 C C . PRO B 1 93 ? 10.975 16.226 66.972 1.00 73.51 95 PRO B C 1
ATOM 3770 O O . PRO B 1 93 ? 10.276 16.499 65.996 1.00 71.74 95 PRO B O 1
ATOM 3774 N N . SER B 1 94 ? 12.310 16.195 66.947 1.00 74.77 96 SER B N 1
ATOM 3775 C CA . SER B 1 94 ? 13.076 16.448 65.730 1.00 74.14 96 SER B CA 1
ATOM 3776 C C . SER B 1 94 ? 12.963 15.267 64.763 1.00 72.17 96 SER B C 1
ATOM 3777 O O . SER B 1 94 ? 13.245 14.128 65.137 1.00 75.26 96 SER B O 1
ATOM 3780 N N . TRP B 1 95 ? 12.528 15.548 63.533 1.00 69.13 97 TRP B N 1
ATOM 3781 C CA . TRP B 1 95 ? 12.485 14.573 62.445 1.00 66.44 97 TRP B CA 1
ATOM 3782 C C . TRP B 1 95 ? 13.251 15.066 61.201 1.00 65.82 97 TRP B C 1
ATOM 3783 O O . TRP B 1 95 ? 13.151 14.461 60.133 1.00 62.78 97 TRP B O 1
ATOM 3794 N N . THR B 1 96 ? 14.028 16.150 61.345 1.00 67.53 98 THR B N 1
ATOM 3795 C CA . THR B 1 96 ? 14.761 16.732 60.211 1.00 67.22 98 THR B CA 1
ATOM 3796 C C . THR B 1 96 ? 15.843 15.794 59.681 1.00 67.55 98 THR B C 1
ATOM 3797 O O . THR B 1 96 ? 16.216 15.880 58.516 1.00 66.00 98 THR B O 1
ATOM 3801 N N . ASP B 1 97 ? 16.320 14.883 60.540 1.00 70.25 99 ASP B N 1
ATOM 3802 C CA . ASP B 1 97 ? 17.287 13.866 60.147 1.00 71.12 99 ASP B CA 1
ATOM 3803 C C . ASP B 1 97 ? 16.603 12.585 59.611 1.00 68.78 99 ASP B C 1
ATOM 3804 O O . ASP B 1 97 ? 17.281 11.598 59.325 1.00 67.43 99 ASP B O 1
ATOM 3809 N N . PHE B 1 98 ? 15.267 12.611 59.490 1.00 66.91 100 PHE B N 1
ATOM 3810 C CA . PHE B 1 98 ? 14.511 11.548 58.823 1.00 65.86 100 PHE B CA 1
ATOM 3811 C C . PHE B 1 98 ? 14.343 11.929 57.356 1.00 63.32 100 PHE B C 1
ATOM 3812 O O . PHE B 1 98 ? 13.711 12.929 57.043 1.00 62.57 100 PHE B O 1
ATOM 3820 N N . LYS B 1 99 ? 14.919 11.106 56.473 1.00 64.58 101 LYS B N 1
ATOM 3821 C CA . LYS B 1 99 ? 14.945 11.341 55.025 1.00 64.94 101 LYS B CA 1
ATOM 3822 C C . LYS B 1 99 ? 14.195 10.266 54.224 1.00 62.18 101 LYS B C 1
ATOM 3823 O O . LYS B 1 99 ? 14.280 10.242 52.994 1.00 60.74 101 LYS B O 1
ATOM 3829 N N . GLY B 1 100 ? 13.475 9.377 54.922 1.00 61.70 102 GLY B N 1
ATOM 3830 C CA . GLY B 1 100 ? 12.803 8.244 54.304 1.00 58.77 102 GLY B CA 1
ATOM 3831 C C . GLY B 1 100 ? 11.381 8.564 53.876 1.00 56.25 102 GLY B C 1
ATOM 3832 O O . GLY B 1 100 ? 11.058 9.713 53.580 1.00 54.35 102 GLY B O 1
ATOM 3833 N N . GLU B 1 101 ? 10.534 7.530 53.846 1.00 55.74 103 GLU B N 1
ATOM 3834 C CA . GLU B 1 101 ? 9.116 7.661 53.541 1.00 54.43 103 GLU B CA 1
ATOM 3835 C C . GLU B 1 101 ? 8.276 7.371 54.783 1.00 53.55 103 GLU B C 1
ATOM 3836 O O . GLU B 1 101 ? 8.316 6.258 55.314 1.00 51.45 103 GLU B O 1
ATOM 3842 N N . LEU B 1 102 ? 7.501 8.367 55.223 1.00 52.38 104 LEU B N 1
ATOM 3843 C CA . LEU B 1 102 ? 6.506 8.189 56.280 1.00 52.66 104 LEU B CA 1
ATOM 3844 C C . LEU B 1 102 ? 5.175 7.787 55.643 1.00 51.23 104 LEU B C 1
ATOM 3845 O O . LEU B 1 102 ? 4.655 8.504 54.799 1.00 50.40 104 LEU B O 1
ATOM 3850 N N . HIS B 1 103 ? 4.640 6.633 56.061 1.00 51.81 105 HIS B N 1
ATOM 3851 C CA . HIS B 1 103 ? 3.350 6.135 55.606 1.00 51.01 105 HIS B CA 1
ATOM 3852 C C . HIS B 1 103 ? 2.392 6.079 56.784 1.00 52.00 105 HIS B C 1
ATOM 3853 O O . HIS B 1 103 ? 2.690 5.432 57.799 1.00 52.87 105 HIS B O 1
ATOM 3860 N N . ILE B 1 104 ? 1.242 6.749 56.637 1.00 50.94 106 ILE B N 1
ATOM 3861 C CA . ILE B 1 104 ? 0.232 6.848 57.691 1.00 52.08 106 ILE B CA 1
ATOM 3862 C C . ILE B 1 104 ? -0.994 6.022 57.320 1.00 52.25 106 ILE B C 1
ATOM 3863 O O . ILE B 1 104 ? -1.630 6.274 56.287 1.00 51.09 106 ILE B O 1
ATOM 3868 N N . TYR B 1 105 ? -1.300 5.030 58.171 1.00 53.80 107 TYR B N 1
ATOM 3869 C CA . TYR B 1 105 ? -2.412 4.111 57.986 1.00 54.26 107 TYR B CA 1
ATOM 3870 C C . TYR B 1 105 ? -3.372 4.142 59.174 1.00 56.01 107 TYR B C 1
ATOM 3871 O O . TYR B 1 105 ? -2.987 4.470 60.295 1.00 55.71 107 TYR B O 1
ATOM 3880 N N . PRO B 1 106 ? -4.645 3.734 58.984 1.00 56.86 108 PRO B N 1
ATOM 3881 C CA . PRO B 1 106 ? -5.554 3.535 60.106 1.00 58.35 108 PRO B CA 1
ATOM 3882 C C . PRO B 1 106 ? -5.250 2.174 60.736 1.00 59.52 108 PRO B C 1
ATOM 3883 O O . PRO B 1 106 ? -4.571 1.354 60.129 1.00 59.93 108 PRO B O 1
ATOM 3887 N N . TYR B 1 107 ? -5.743 1.969 61.956 1.00 61.16 109 TYR B N 1
ATOM 3888 C CA . TYR B 1 107 ? -5.652 0.703 62.670 1.00 62.65 109 TYR B CA 1
ATOM 3889 C C . TYR B 1 107 ? -6.903 0.623 63.526 1.00 63.97 109 TYR B C 1
ATOM 3890 O O . TYR B 1 107 ? -6.967 1.243 64.580 1.00 63.49 109 TYR B O 1
ATOM 3899 N N . THR B 1 108 ? -7.903 -0.123 63.040 1.00 65.13 110 THR B N 1
ATOM 3900 C CA . THR B 1 108 ? -9.283 -0.033 63.529 1.00 67.56 110 THR B CA 1
ATOM 3901 C C . THR B 1 108 ? -9.682 -1.144 64.498 1.00 71.99 110 THR B C 1
ATOM 3902 O O . THR B 1 108 ? -10.877 -1.433 64.660 1.00 73.73 110 THR B O 1
ATOM 3906 N N . LYS B 1 109 ? -8.678 -1.753 65.145 1.00 74.53 111 LYS B N 1
ATOM 3907 C CA . LYS B 1 109 ? -8.870 -2.777 66.172 1.00 75.52 111 LYS B CA 1
ATOM 3908 C C . LYS B 1 109 ? -9.882 -2.321 67.233 1.00 78.11 111 LYS B C 1
ATOM 3909 O O . LYS B 1 109 ? -10.781 -3.068 67.600 1.00 79.62 111 LYS B O 1
ATOM 3915 N N . LYS B 1 110 ? -9.698 -1.087 67.720 1.00 80.84 112 LYS B N 1
ATOM 3916 C CA . LYS B 1 110 ? -10.644 -0.387 68.582 1.00 83.05 112 LYS B CA 1
ATOM 3917 C C . LYS B 1 110 ? -11.652 0.341 67.687 1.00 84.92 112 LYS B C 1
ATOM 3918 O O . LYS B 1 110 ? -11.295 1.301 66.992 1.00 82.36 112 LYS B O 1
ATOM 3924 N N . SER B 1 111 ? -12.906 -0.132 67.692 1.00 87.39 113 SER B N 1
ATOM 3925 C CA . SER B 1 111 ? -13.969 0.431 66.854 1.00 86.76 113 SER B CA 1
ATOM 3926 C C . SER B 1 111 ? -14.716 1.578 67.546 1.00 85.71 113 SER B C 1
ATOM 3927 O O . SER B 1 111 ? -14.672 1.712 68.769 1.00 86.77 113 SER B O 1
ATOM 3930 N N . GLY B 1 112 ? -15.369 2.423 66.735 1.00 84.92 114 GLY B N 1
ATOM 3931 C CA . GLY B 1 112 ? -16.207 3.514 67.212 1.00 84.50 114 GLY B CA 1
ATOM 3932 C C . GLY B 1 112 ? -15.522 4.857 67.395 1.00 83.16 114 GLY B C 1
ATOM 3933 O O . GLY B 1 112 ? -16.137 5.796 67.880 1.00 84.61 114 GLY B O 1
ATOM 3934 N N . CYS B 1 113 ? -14.250 4.950 66.995 1.00 82.70 115 CYS B N 1
ATOM 3935 C CA . CYS B 1 113 ? -13.491 6.200 67.064 1.00 81.16 115 CYS B CA 1
ATOM 3936 C C . CYS B 1 113 ? -13.975 7.189 65.999 1.00 78.45 115 CYS B C 1
ATOM 3937 O O . CYS B 1 113 ? -14.478 6.782 64.953 1.00 77.53 115 CYS B O 1
ATOM 3940 N N . GLY B 1 114 ? -13.808 8.486 66.282 1.00 76.38 116 GLY B N 1
ATOM 3941 C CA . GLY B 1 114 ? -14.207 9.573 65.396 1.00 74.71 116 GLY B CA 1
ATOM 3942 C C . GLY B 1 114 ? -13.438 9.563 64.083 1.00 71.56 116 GLY B C 1
ATOM 3943 O O . GLY B 1 114 ? -13.996 9.840 63.019 1.00 70.97 116 GLY B O 1
ATOM 3944 N N . PHE B 1 115 ? -12.135 9.277 64.181 1.00 68.84 117 PHE B N 1
ATOM 3945 C CA . PHE B 1 115 ? -11.277 9.006 63.037 1.00 64.94 117 PHE B CA 1
ATOM 3946 C C . PHE B 1 115 ? -10.041 8.213 63.458 1.00 64.74 117 PHE B C 1
ATOM 3947 O O . PHE B 1 115 ? -9.788 8.028 64.649 1.00 64.98 117 PHE B O 1
ATOM 3955 N N . TYR B 1 116 ? -9.301 7.715 62.463 1.00 61.97 118 TYR B N 1
ATOM 3956 C CA . TYR B 1 116 ? -8.092 6.935 62.676 1.00 61.96 118 TYR B CA 1
ATOM 3957 C C . TYR B 1 116 ? -6.977 7.603 61.903 1.00 59.80 118 TYR B C 1
ATOM 3958 O O . TYR B 1 116 ? -6.962 7.566 60.672 1.00 59.28 118 TYR B O 1
ATOM 3967 N N . GLY B 1 117 ? -6.050 8.240 62.624 1.00 59.85 119 GLY B N 1
ATOM 3968 C CA . GLY B 1 117 ? -4.930 8.899 61.990 1.00 58.65 119 GLY B CA 1
ATOM 3969 C C . GLY B 1 117 ? -4.015 9.657 62.925 1.00 60.10 119 GLY B C 1
ATOM 3970 O O . GLY B 1 117 ? -3.888 9.312 64.093 1.00 60.77 119 GLY B O 1
ATOM 3971 N N . LEU B 1 118 ? -3.371 10.696 62.381 1.00 58.77 120 LEU B N 1
ATOM 3972 C CA . LEU B 1 118 ? -2.274 11.378 63.034 1.00 59.73 120 LEU B CA 1
ATOM 3973 C C . LEU B 1 118 ? -2.611 12.847 63.236 1.00 61.42 120 LEU B C 1
ATOM 3974 O O . LEU B 1 118 ? -3.067 13.527 62.301 1.00 58.05 120 LEU B O 1
ATOM 3979 N N . LEU B 1 119 ? -2.400 13.310 64.473 1.00 63.51 121 LEU B N 1
ATOM 3980 C CA . LEU B 1 119 ? -2.508 14.712 64.852 1.00 66.72 121 LEU B CA 1
ATOM 3981 C C . LEU B 1 119 ? -1.118 15.326 64.885 1.00 67.18 121 LEU B C 1
ATOM 3982 O O . LEU B 1 119 ? -0.257 14.895 65.647 1.00 68.28 121 LEU B O 1
ATOM 3987 N N . LEU B 1 120 ? -0.902 16.324 64.027 1.00 65.75 122 LEU B N 1
ATOM 3988 C CA . LEU B 1 120 ? 0.355 17.035 63.967 1.00 67.75 122 LEU B CA 1
ATOM 3989 C C . LEU B 1 120 ? 0.338 18.074 65.074 1.00 70.77 122 LEU B C 1
ATOM 3990 O O . LEU B 1 120 ? -0.736 18.542 65.471 1.00 72.46 122 LEU B O 1
ATOM 3995 N N . SER B 1 121 ? 1.529 18.413 65.581 1.00 72.10 123 SER B N 1
ATOM 3996 C CA . SER B 1 121 ? 1.685 19.381 66.670 1.00 73.87 123 SER B CA 1
ATOM 3997 C C . SER B 1 121 ? 2.159 20.734 66.152 1.00 72.18 123 SER B C 1
ATOM 3998 O O . SER B 1 121 ? 2.819 20.818 65.123 1.00 70.05 123 SER B O 1
ATOM 4001 N N . HIS B 1 122 ? 1.845 21.783 66.918 1.00 74.00 124 HIS B N 1
ATOM 4002 C CA . HIS B 1 122 ? 2.158 23.161 66.555 1.00 74.19 124 HIS B CA 1
ATOM 4003 C C . HIS B 1 122 ? 3.242 23.822 67.411 1.00 78.22 124 HIS B C 1
ATOM 4004 O O . HIS B 1 122 ? 3.756 24.869 67.044 1.00 79.41 124 HIS B O 1
ATOM 4011 N N . GLY B 1 123 ? 3.585 23.205 68.547 1.00 82.01 125 GLY B N 1
ATOM 4012 C CA . GLY B 1 123 ? 4.621 23.714 69.429 1.00 86.07 125 GLY B CA 1
ATOM 4013 C C . GLY B 1 123 ? 4.261 25.054 70.053 1.00 89.88 125 GLY B C 1
ATOM 4014 O O . GLY B 1 123 ? 5.123 25.912 70.241 1.00 91.69 125 GLY B O 1
ATOM 4015 N N . GLY B 1 124 ? 2.976 25.219 70.385 1.00 90.65 126 GLY B N 1
ATOM 4016 C CA . GLY B 1 124 ? 2.433 26.460 70.910 1.00 92.06 126 GLY B CA 1
ATOM 4017 C C . GLY B 1 124 ? 2.432 27.653 69.965 1.00 91.98 126 GLY B C 1
ATOM 4018 O O . GLY B 1 124 ? 2.190 28.772 70.409 1.00 94.71 126 GLY B O 1
ATOM 4019 N N . LYS B 1 125 ? 2.693 27.413 68.674 1.00 88.70 127 LYS B N 1
ATOM 4020 C CA . LYS B 1 125 ? 2.846 28.474 67.679 1.00 88.37 127 LYS B CA 1
ATOM 4021 C C . LYS B 1 125 ? 1.617 28.619 66.791 1.00 84.28 127 LYS B C 1
ATOM 4022 O O . LYS B 1 125 ? 0.916 27.646 66.495 1.00 81.83 127 LYS B O 1
ATOM 4028 N N . THR B 1 126 ? 1.370 29.866 66.376 1.00 83.88 128 THR B N 1
ATOM 4029 C CA . THR B 1 126 ? 0.211 30.274 65.594 1.00 81.33 128 THR B CA 1
ATOM 4030 C C . THR B 1 126 ? 0.665 30.618 64.168 1.00 78.31 128 THR B C 1
ATOM 4031 O O . THR B 1 126 ? 1.748 31.178 63.979 1.00 78.22 128 THR B O 1
ATOM 4035 N N . PHE B 1 127 ? -0.167 30.259 63.183 1.00 73.53 129 PHE B N 1
ATOM 4036 C CA . PHE B 1 127 ? 0.105 30.498 61.771 1.00 71.03 129 PHE B CA 1
ATOM 4037 C C . PHE B 1 127 ? -0.784 31.640 61.285 1.00 70.38 129 PHE B C 1
ATOM 4038 O O . PHE B 1 127 ? -1.946 31.723 61.678 1.00 71.58 129 PHE B O 1
ATOM 4046 N N . ASN B 1 128 ? -0.221 32.529 60.456 1.00 69.41 130 ASN B N 1
ATOM 4047 C CA . ASN B 1 128 ? -0.985 33.584 59.796 1.00 67.68 130 ASN B CA 1
ATOM 4048 C C . ASN B 1 128 ? -1.041 33.342 58.293 1.00 64.29 130 ASN B C 1
ATOM 4049 O O . ASN B 1 128 ? -0.034 33.486 57.604 1.00 63.61 130 ASN B O 1
ATOM 4054 N N . PRO B 1 129 ? -2.210 32.940 57.745 1.00 64.11 131 PRO B N 1
ATOM 4055 C CA . PRO B 1 129 ? -2.319 32.664 56.311 1.00 63.41 131 PRO B CA 1
ATOM 4056 C C . PRO B 1 129 ? -2.108 33.905 55.415 1.00 65.48 131 PRO B C 1
ATOM 4057 O O . PRO B 1 129 ? -1.798 33.740 54.234 1.00 62.68 131 PRO B O 1
ATOM 4061 N N . GLU B 1 130 ? -2.276 35.109 55.980 1.00 71.94 132 GLU B N 1
ATOM 4062 C CA . GLU B 1 130 ? -1.811 36.358 55.350 1.00 78.36 132 GLU B CA 1
ATOM 4063 C C . GLU B 1 130 ? -0.454 36.459 56.025 1.00 83.64 132 GLU B C 1
ATOM 4064 O O . GLU B 1 130 ? -0.369 36.353 57.238 1.00 95.92 132 GLU B O 1
ATOM 4070 N N . ASP B 1 131 ? 0.609 36.634 55.246 1.00 84.38 133 ASP B N 1
ATOM 4071 C CA . ASP B 1 131 ? 1.984 36.573 55.764 1.00 82.99 133 ASP B CA 1
ATOM 4072 C C . ASP B 1 131 ? 2.457 35.149 56.082 1.00 78.91 133 ASP B C 1
ATOM 4073 O O . ASP B 1 131 ? 2.798 34.788 57.226 1.00 79.72 133 ASP B O 1
ATOM 4078 N N . VAL B 1 132 ? 2.522 34.351 55.017 1.00 73.17 134 VAL B N 1
ATOM 4079 C CA . VAL B 1 132 ? 3.070 33.012 55.066 1.00 71.33 134 VAL B CA 1
ATOM 4080 C C . VAL B 1 132 ? 4.569 33.084 55.381 1.00 72.86 134 VAL B C 1
ATOM 4081 O O . VAL B 1 132 ? 5.034 32.410 56.292 1.00 74.80 134 VAL B O 1
ATOM 4085 N N . ALA B 1 133 ? 5.310 33.920 54.640 1.00 73.54 135 ALA B N 1
ATOM 4086 C CA . ALA B 1 133 ? 6.760 34.054 54.797 1.00 77.29 135 ALA B CA 1
ATOM 4087 C C . ALA B 1 133 ? 7.178 34.327 56.257 1.00 81.17 135 ALA B C 1
ATOM 4088 O O . ALA B 1 133 ? 8.131 33.732 56.760 1.00 82.40 135 ALA B O 1
ATOM 4090 N N . GLY B 1 134 ? 6.433 35.216 56.925 1.00 82.76 136 GLY B N 1
ATOM 4091 C CA . GLY B 1 134 ? 6.665 35.583 58.314 1.00 84.54 136 GLY B CA 1
ATOM 4092 C C . GLY B 1 134 ? 6.223 34.530 59.309 1.00 85.46 136 GLY B C 1
ATOM 4093 O O . GLY B 1 134 ? 6.667 34.542 60.451 1.00 92.93 136 GLY B O 1
ATOM 4094 N N . SER B 1 135 ? 5.331 33.631 58.882 1.00 80.29 137 SER B N 1
ATOM 4095 C CA . SER B 1 135 ? 4.847 32.542 59.724 1.00 80.22 137 SER B CA 1
ATOM 4096 C C . SER B 1 135 ? 5.761 31.306 59.704 1.00 81.20 137 SER B C 1
ATOM 4097 O O . SER B 1 135 ? 5.843 30.584 60.694 1.00 84.12 137 SER B O 1
ATOM 4100 N N . LEU B 1 136 ? 6.452 31.087 58.577 1.00 81.82 138 LEU B N 1
ATOM 4101 C CA . LEU B 1 136 ? 7.182 29.844 58.302 1.00 84.00 138 LEU B CA 1
ATOM 4102 C C . LEU B 1 136 ? 8.265 29.463 59.309 1.00 88.99 138 LEU B C 1
ATOM 4103 O O . LEU B 1 136 ? 8.335 28.314 59.729 1.00 91.99 138 LEU B O 1
ATOM 4108 N N . GLU B 1 137 ? 9.110 30.424 59.691 1.00 94.80 139 GLU B N 1
ATOM 4109 C CA . GLU B 1 137 ? 10.266 30.128 60.539 1.00 99.13 139 GLU B CA 1
ATOM 4110 C C . GLU B 1 137 ? 9.913 29.694 61.978 1.00 98.54 139 GLU B C 1
ATOM 4111 O O . GLU B 1 137 ? 10.796 29.263 62.721 1.00 99.01 139 GLU B O 1
ATOM 4117 N N . LYS B 1 138 ? 8.633 29.812 62.361 1.00 95.21 140 LYS B N 1
ATOM 4118 C CA . LYS B 1 138 ? 8.135 29.274 63.630 1.00 96.01 140 LYS B CA 1
ATOM 4119 C C . LYS B 1 138 ? 7.098 28.140 63.477 1.00 90.47 140 LYS B C 1
ATOM 4120 O O . LYS B 1 138 ? 6.534 27.681 64.471 1.00 88.68 140 LYS B O 1
ATOM 4126 N N . THR B 1 139 ? 6.882 27.685 62.237 1.00 83.17 141 THR B N 1
ATOM 4127 C CA . THR B 1 139 ? 5.949 26.606 61.935 1.00 80.59 141 THR B CA 1
ATOM 4128 C C . THR B 1 139 ? 6.652 25.239 61.913 1.00 75.92 141 THR B C 1
ATOM 4129 O O . THR B 1 139 ? 7.795 25.124 61.455 1.00 75.42 141 THR B O 1
ATOM 4133 N N . ASN B 1 140 ? 5.953 24.210 62.410 1.00 72.76 142 ASN B N 1
ATOM 4134 C CA . ASN B 1 140 ? 6.433 22.827 62.381 1.00 69.25 142 ASN B CA 1
ATOM 4135 C C . ASN B 1 140 ? 6.925 22.444 60.987 1.00 65.04 142 ASN B C 1
ATOM 4136 O O . ASN B 1 140 ? 6.124 22.275 60.078 1.00 61.93 142 ASN B O 1
ATOM 4141 N N . SER B 1 141 ? 8.251 22.320 60.853 1.00 65.23 143 SER B N 1
ATOM 4142 C CA . SER B 1 141 ? 8.938 22.035 59.602 1.00 65.05 143 SER B CA 1
ATOM 4143 C C . SER B 1 141 ? 9.800 20.772 59.669 1.00 65.29 143 SER B C 1
ATOM 4144 O O . SER B 1 141 ? 10.772 20.635 58.923 1.00 64.73 143 SER B O 1
ATOM 4147 N N . GLU B 1 142 ? 9.424 19.842 60.552 1.00 65.26 144 GLU B N 1
ATOM 4148 C CA . GLU B 1 142 ? 10.187 18.624 60.751 1.00 66.25 144 GLU B CA 1
ATOM 4149 C C . GLU B 1 142 ? 10.096 17.659 59.565 1.00 63.55 144 GLU B C 1
ATOM 4150 O O . GLU B 1 142 ? 11.048 16.930 59.306 1.00 65.69 144 GLU B O 1
ATOM 4156 N N . LEU B 1 143 ? 8.965 17.670 58.849 1.00 60.75 145 LEU B N 1
ATOM 4157 C CA . LEU B 1 143 ? 8.735 16.742 57.742 1.00 58.76 145 LEU B CA 1
ATOM 4158 C C . LEU B 1 143 ? 9.077 17.369 56.386 1.00 57.27 145 LEU B C 1
ATOM 4159 O O . LEU B 1 143 ? 8.293 17.288 55.436 1.00 54.96 145 LEU B O 1
ATOM 4164 N N . THR B 1 144 ? 10.265 17.982 56.307 1.00 58.68 146 THR B N 1
ATOM 4165 C CA . THR B 1 144 ? 10.717 18.694 55.104 1.00 57.93 146 THR B CA 1
ATOM 4166 C C . THR B 1 144 ? 11.884 18.032 54.358 1.00 57.73 146 THR B C 1
ATOM 4167 O O . THR B 1 144 ? 12.267 18.498 53.289 1.00 57.69 146 THR B O 1
ATOM 4171 N N . ASN B 1 145 ? 12.436 16.947 54.914 1.00 58.17 147 ASN B N 1
ATOM 4172 C CA . ASN B 1 145 ? 13.491 16.174 54.254 1.00 58.12 147 ASN B CA 1
ATOM 4173 C C . ASN B 1 145 ? 13.054 14.754 53.885 1.00 56.89 147 ASN B C 1
ATOM 4174 O O . ASN B 1 145 ? 13.848 13.986 53.366 1.00 56.94 147 ASN B O 1
ATOM 4179 N N . CYS B 1 146 ? 11.780 14.436 54.132 1.00 55.96 148 CYS B N 1
ATOM 4180 C CA . CYS B 1 146 ? 11.209 13.118 53.871 1.00 55.94 148 CYS B CA 1
ATOM 4181 C C . CYS B 1 146 ? 10.017 13.280 52.942 1.00 53.15 148 CYS B C 1
ATOM 4182 O O . CYS B 1 146 ? 9.698 14.393 52.545 1.00 50.20 148 CYS B O 1
ATOM 4185 N N . THR B 1 147 ? 9.359 12.158 52.618 1.00 52.91 149 THR B N 1
ATOM 4186 C CA . THR B 1 147 ? 8.055 12.160 51.946 1.00 51.73 149 THR B CA 1
ATOM 4187 C C . THR B 1 147 ? 6.995 11.586 52.886 1.00 51.57 149 THR B C 1
ATOM 4188 O O . THR B 1 147 ? 7.316 10.804 53.798 1.00 51.64 149 THR B O 1
ATOM 4192 N N . VAL B 1 148 ? 5.740 11.995 52.660 1.00 50.14 150 VAL B N 1
ATOM 4193 C CA . VAL B 1 148 ? 4.601 11.583 53.474 1.00 50.60 150 VAL B CA 1
ATOM 4194 C C . VAL B 1 148 ? 3.472 11.107 52.572 1.00 49.26 150 VAL B C 1
ATOM 4195 O O . VAL B 1 148 ? 3.064 11.814 51.643 1.00 46.85 150 VAL B O 1
ATOM 4199 N N . THR B 1 149 ? 2.972 9.897 52.858 1.00 49.70 151 THR B N 1
ATOM 4200 C CA . THR B 1 149 ? 1.838 9.307 52.165 1.00 48.83 151 THR B CA 1
ATOM 4201 C C . THR B 1 149 ? 0.734 8.988 53.164 1.00 48.93 151 THR B C 1
ATOM 4202 O O . THR B 1 149 ? 0.967 8.287 54.157 1.00 50.65 151 THR B O 1
ATOM 4206 N N . LEU B 1 150 ? -0.462 9.522 52.905 1.00 48.37 152 LEU B N 1
ATOM 4207 C CA . LEU B 1 150 ? -1.633 9.299 53.734 1.00 49.32 152 LEU B CA 1
ATOM 4208 C C . LEU B 1 150 ? -2.511 8.252 53.045 1.00 48.66 152 LEU B C 1
ATOM 4209 O O . LEU B 1 150 ? -3.066 8.503 51.971 1.00 46.65 152 LEU B O 1
ATOM 4214 N N . HIS B 1 151 ? -2.620 7.075 53.666 1.00 49.55 153 HIS B N 1
ATOM 4215 C CA . HIS B 1 151 ? -3.327 5.946 53.069 1.00 50.13 153 HIS B CA 1
ATOM 4216 C C . HIS B 1 151 ? -4.836 5.967 53.305 1.00 50.69 153 HIS B C 1
ATOM 4217 O O . HIS B 1 151 ? -5.334 6.666 54.193 1.00 49.55 153 HIS B O 1
ATOM 4224 N N . ASN B 1 152 ? -5.546 5.188 52.478 1.00 50.94 154 ASN B N 1
ATOM 4225 C CA . ASN B 1 152 ? -6.988 4.973 52.572 1.00 51.64 154 ASN B CA 1
ATOM 4226 C C . ASN B 1 152 ? -7.441 4.720 54.016 1.00 53.19 154 ASN B C 1
ATOM 4227 O O . ASN B 1 152 ? -6.860 3.893 54.728 1.00 52.46 154 ASN B O 1
ATOM 4232 N N . GLY B 1 153 ? -8.456 5.480 54.451 1.00 52.43 155 GLY B N 1
ATOM 4233 C CA . GLY B 1 153 ? -9.041 5.353 55.770 1.00 52.91 155 GLY B CA 1
ATOM 4234 C C . GLY B 1 153 ? -8.339 6.139 56.861 1.00 52.96 155 GLY B C 1
ATOM 4235 O O . GLY B 1 153 ? -8.825 6.197 57.980 1.00 53.47 155 GLY B O 1
ATOM 4236 N N . ALA B 1 154 ? -7.203 6.763 56.529 1.00 51.74 156 ALA B N 1
ATOM 4237 C CA . ALA B 1 154 ? -6.433 7.537 57.493 1.00 52.17 156 ALA B CA 1
ATOM 4238 C C . ALA B 1 154 ? -6.719 9.021 57.364 1.00 53.15 156 ALA B C 1
ATOM 4239 O O . ALA B 1 154 ? -6.924 9.532 56.247 1.00 52.01 156 ALA B O 1
ATOM 4241 N N . THR B 1 155 ? -6.699 9.700 58.516 1.00 54.35 157 THR B N 1
ATOM 4242 C CA . THR B 1 155 ? -6.926 11.133 58.651 1.00 54.34 157 THR B CA 1
ATOM 4243 C C . THR B 1 155 ? -5.628 11.819 59.098 1.00 54.60 157 THR B C 1
ATOM 4244 O O . THR B 1 155 ? -4.859 11.269 59.884 1.00 54.76 157 THR B O 1
ATOM 4248 N N . LEU B 1 156 ? -5.394 13.031 58.577 1.00 54.18 158 LEU B N 1
ATOM 4249 C CA . LEU B 1 156 ? -4.286 13.871 58.991 1.00 54.20 158 LEU B CA 1
ATOM 4250 C C . LEU B 1 156 ? -4.885 15.190 59.448 1.00 55.89 158 LEU B C 1
ATOM 4251 O O . LEU B 1 156 ? -5.474 15.928 58.647 1.00 57.09 158 LEU B O 1
ATOM 4256 N N . ALA B 1 157 ? -4.729 15.484 60.738 1.00 57.26 159 ALA B N 1
ATOM 4257 C CA . ALA B 1 157 ? -5.434 16.569 61.391 1.00 59.49 159 ALA B CA 1
ATOM 4258 C C . ALA B 1 157 ? -4.472 17.408 62.205 1.00 61.15 159 ALA B C 1
ATOM 4259 O O . ALA B 1 157 ? -3.311 17.051 62.377 1.00 61.78 159 ALA B O 1
ATOM 4261 N N . MET B 1 158 ? -4.967 18.556 62.664 1.00 63.81 160 MET B N 1
ATOM 4262 C CA . MET B 1 158 ? -4.258 19.416 63.605 1.00 67.50 160 MET B CA 1
ATOM 4263 C C . MET B 1 158 ? -5.230 19.717 64.729 1.00 67.92 160 MET B C 1
ATOM 4264 O O . MET B 1 158 ? -6.387 19.288 64.690 1.00 66.50 160 MET B O 1
ATOM 4269 N N . TRP B 1 159 ? -4.746 20.457 65.729 1.00 69.44 161 TRP B N 1
ATOM 4270 C CA . TRP B 1 159 ? -5.510 20.741 66.927 1.00 71.73 161 TRP B CA 1
ATOM 4271 C C . TRP B 1 159 ? -6.267 22.053 66.723 1.00 72.35 161 TRP B C 1
ATOM 4272 O O . TRP B 1 159 ? -6.426 22.509 65.582 1.00 71.51 161 TRP B O 1
ATOM 4283 N N . THR B 1 160 ? -6.759 22.628 67.826 1.00 74.16 162 THR B N 1
ATOM 4284 C CA . THR B 1 160 ? -7.505 23.875 67.836 1.00 74.84 162 THR B CA 1
ATOM 4285 C C . THR B 1 160 ? -6.560 25.049 67.664 1.00 75.29 162 THR B C 1
ATOM 4286 O O . THR B 1 160 ? -5.338 24.891 67.753 1.00 74.62 162 THR B O 1
ATOM 4290 N N . GLY B 1 161 ? -7.142 26.230 67.414 1.00 77.15 163 GLY B N 1
ATOM 4291 C CA . GLY B 1 161 ? -6.400 27.429 67.078 1.00 76.79 163 GLY B CA 1
ATOM 4292 C C . GLY B 1 161 ? -6.109 27.453 65.589 1.00 74.82 163 GLY B C 1
ATOM 4293 O O . GLY B 1 161 ? -6.626 26.628 64.826 1.00 72.68 163 GLY B O 1
ATOM 4294 N N . VAL B 1 162 ? -5.271 28.408 65.178 1.00 74.81 164 VAL B N 1
ATOM 4295 C CA . VAL B 1 162 ? -4.900 28.594 63.783 1.00 73.31 164 VAL B CA 1
ATOM 4296 C C . VAL B 1 162 ? -3.440 28.169 63.631 1.00 72.53 164 VAL B C 1
ATOM 4297 O O . VAL B 1 162 ? -2.529 28.877 64.082 1.00 72.53 164 VAL B O 1
ATOM 4301 N N . ARG B 1 163 ? -3.244 26.992 63.017 1.00 69.05 165 ARG B N 1
ATOM 4302 C CA . ARG B 1 163 ? -1.973 26.273 63.002 1.00 67.96 165 ARG B CA 1
ATOM 4303 C C . ARG B 1 163 ? -1.511 25.990 61.590 1.00 64.56 165 ARG B C 1
ATOM 4304 O O . ARG B 1 163 ? -2.323 25.927 60.679 1.00 64.41 165 ARG B O 1
ATOM 4312 N N . GLY B 1 164 ? -0.195 25.824 61.431 1.00 63.55 166 GLY B N 1
ATOM 4313 C CA . GLY B 1 164 ? 0.426 25.464 60.177 1.00 61.54 166 GLY B CA 1
ATOM 4314 C C . GLY B 1 164 ? 1.350 24.269 60.328 1.00 61.40 166 GLY B C 1
ATOM 4315 O O . GLY B 1 164 ? 1.835 23.988 61.415 1.00 62.84 166 GLY B O 1
ATOM 4316 N N . VAL B 1 165 ? 1.585 23.553 59.226 1.00 58.88 167 VAL B N 1
ATOM 4317 C CA . VAL B 1 165 ? 2.644 22.566 59.161 1.00 58.72 167 VAL B CA 1
ATOM 4318 C C . VAL B 1 165 ? 3.235 22.567 57.766 1.00 56.61 167 VAL B C 1
ATOM 4319 O O . VAL B 1 165 ? 2.506 22.697 56.780 1.00 56.08 167 VAL B O 1
ATOM 4323 N N . ARG B 1 166 ? 4.563 22.449 57.696 1.00 57.02 168 ARG B N 1
ATOM 4324 C CA . ARG B 1 166 ? 5.288 22.426 56.438 1.00 56.94 168 ARG B CA 1
ATOM 4325 C C . ARG B 1 166 ? 5.686 20.984 56.140 1.00 55.68 168 ARG B C 1
ATOM 4326 O O . ARG B 1 166 ? 6.444 20.374 56.902 1.00 57.51 168 ARG B O 1
ATOM 4334 N N . ILE B 1 167 ? 5.134 20.442 55.049 1.00 53.10 169 ILE B N 1
ATOM 4335 C CA . ILE B 1 167 ? 5.400 19.085 54.603 1.00 51.48 169 ILE B CA 1
ATOM 4336 C C . ILE B 1 167 ? 5.905 19.192 53.175 1.00 50.43 169 ILE B C 1
ATOM 4337 O O . ILE B 1 167 ? 5.177 19.651 52.287 1.00 48.00 169 ILE B O 1
ATOM 4342 N N . ALA B 1 168 ? 7.158 18.774 52.962 1.00 51.45 170 ALA B N 1
ATOM 4343 C CA . ALA B 1 168 ? 7.824 18.888 51.667 1.00 50.65 170 ALA B CA 1
ATOM 4344 C C . ALA B 1 168 ? 7.110 18.153 50.527 1.00 49.10 170 ALA B C 1
ATOM 4345 O O . ALA B 1 168 ? 7.010 18.673 49.408 1.00 46.30 170 ALA B O 1
ATOM 4347 N N . GLU B 1 169 ? 6.643 16.932 50.803 1.00 47.49 171 GLU B N 1
ATOM 4348 C CA . GLU B 1 169 ? 6.021 16.094 49.771 1.00 47.39 171 GLU B CA 1
ATOM 4349 C C . GLU B 1 169 ? 4.934 15.233 50.373 1.00 46.05 171 GLU B C 1
ATOM 4350 O O . GLU B 1 169 ? 5.232 14.304 51.112 1.00 47.46 171 GLU B O 1
ATOM 4356 N N . LEU B 1 170 ? 3.677 15.586 50.080 1.00 44.37 172 LEU B N 1
ATOM 4357 C CA . LEU B 1 170 ? 2.512 14.882 50.579 1.00 45.41 172 LEU B CA 1
ATOM 4358 C C . LEU B 1 170 ? 1.673 14.329 49.435 1.00 43.69 172 LEU B C 1
ATOM 4359 O O . LEU B 1 170 ? 1.252 15.078 48.554 1.00 41.65 172 LEU B O 1
ATOM 4364 N N . ASN B 1 171 ? 1.428 13.010 49.478 1.00 42.33 173 ASN B N 1
ATOM 4365 C CA . ASN B 1 171 ? 0.457 12.345 48.627 1.00 41.68 173 ASN B CA 1
ATOM 4366 C C . ASN B 1 171 ? -0.625 11.757 49.506 1.00 43.24 173 ASN B C 1
ATOM 4367 O O . ASN B 1 171 ? -0.330 11.248 50.592 1.00 44.49 173 ASN B O 1
ATOM 4372 N N . THR B 1 172 ? -1.880 11.838 49.044 1.00 43.80 174 THR B N 1
ATOM 4373 C CA . THR B 1 172 ? -3.015 11.197 49.708 1.00 43.47 174 THR B CA 1
ATOM 4374 C C . THR B 1 172 ? -3.758 10.253 48.753 1.00 44.13 174 THR B C 1
ATOM 4375 O O . THR B 1 172 ? -3.921 10.547 47.561 1.00 42.85 174 THR B O 1
ATOM 4379 N N . GLU B 1 173 ? -4.183 9.102 49.282 1.00 46.48 175 GLU B N 1
ATOM 4380 C CA . GLU B 1 173 ? -4.947 8.121 48.523 1.00 48.23 175 GLU B CA 1
ATOM 4381 C C . GLU B 1 173 ? -6.419 8.448 48.645 1.00 49.05 175 GLU B C 1
ATOM 4382 O O . GLU B 1 173 ? -6.842 9.086 49.617 1.00 50.04 175 GLU B O 1
ATOM 4388 N N . GLU B 1 174 ? -7.209 7.977 47.678 1.00 49.44 176 GLU B N 1
ATOM 4389 C CA . GLU B 1 174 ? -8.654 8.031 47.784 1.00 52.59 176 GLU B CA 1
ATOM 4390 C C . GLU B 1 174 ? -9.077 7.303 49.068 1.00 53.00 176 GLU B C 1
ATOM 4391 O O . GLU B 1 174 ? -8.516 6.262 49.418 1.00 52.64 176 GLU B O 1
ATOM 4397 N N . GLY B 1 175 ? -10.049 7.882 49.782 1.00 51.52 177 GLY B N 1
ATOM 4398 C CA . GLY B 1 175 ? -10.516 7.360 51.052 1.00 51.39 177 GLY B CA 1
ATOM 4399 C C . GLY B 1 175 ? -9.788 7.895 52.274 1.00 50.98 177 GLY B C 1
ATOM 4400 O O . GLY B 1 175 ? -10.202 7.627 53.400 1.00 53.35 177 GLY B O 1
ATOM 4401 N N . SER B 1 176 ? -8.692 8.634 52.063 1.00 49.22 178 SER B N 1
ATOM 4402 C CA . SER B 1 176 ? -8.027 9.353 53.139 1.00 49.51 178 SER B CA 1
ATOM 4403 C C . SER B 1 176 ? -8.690 10.719 53.324 1.00 50.97 178 SER B C 1
ATOM 4404 O O . SER B 1 176 ? -9.495 11.147 52.498 1.00 49.24 178 SER B O 1
ATOM 4407 N N . ILE B 1 177 ? -8.342 11.383 54.428 1.00 52.65 179 ILE B N 1
ATOM 4408 C CA . ILE B 1 177 ? -8.925 12.660 54.815 1.00 54.93 179 ILE B CA 1
ATOM 4409 C C . ILE B 1 177 ? -7.858 13.617 55.360 1.00 54.65 179 ILE B C 1
ATOM 4410 O O . ILE B 1 177 ? -7.210 13.327 56.374 1.00 54.21 179 ILE B O 1
ATOM 4415 N N . ILE B 1 178 ? -7.685 14.758 54.679 1.00 52.30 180 ILE B N 1
ATOM 4416 C CA . ILE B 1 178 ? -7.009 15.915 55.256 1.00 52.88 180 ILE B CA 1
ATOM 4417 C C . ILE B 1 178 ? -8.122 16.729 55.904 1.00 54.31 180 ILE B C 1
ATOM 4418 O O . ILE B 1 178 ? -8.900 17.388 55.216 1.00 53.66 180 ILE B O 1
ATOM 4423 N N . LEU B 1 179 ? -8.200 16.654 57.236 1.00 54.66 181 LEU B N 1
ATOM 4424 C CA . LEU B 1 179 ? -9.323 17.171 57.994 1.00 57.02 181 LEU B CA 1
ATOM 4425 C C . LEU B 1 179 ? -9.162 18.634 58.432 1.00 57.13 181 LEU B C 1
ATOM 4426 O O . LEU B 1 179 ? -10.148 19.355 58.579 1.00 59.67 181 LEU B O 1
ATOM 4431 N N . GLY B 1 180 ? -7.915 19.050 58.677 1.00 56.24 182 GLY B N 1
ATOM 4432 C CA . GLY B 1 180 ? -7.647 20.265 59.402 1.00 57.28 182 GLY B CA 1
ATOM 4433 C C . GLY B 1 180 ? -7.970 20.068 60.883 1.00 58.64 182 GLY B C 1
ATOM 4434 O O . GLY B 1 180 ? -7.601 19.049 61.458 1.00 58.97 182 GLY B O 1
ATOM 4435 N N . PRO B 1 181 ? -8.650 21.022 61.560 1.00 60.90 183 PRO B N 1
ATOM 4436 C CA . PRO B 1 181 ? -8.842 20.938 63.011 1.00 63.34 183 PRO B CA 1
ATOM 4437 C C . PRO B 1 181 ? -9.670 19.738 63.472 1.00 65.41 183 PRO B C 1
ATOM 4438 O O . PRO B 1 181 ? -10.700 19.416 62.874 1.00 64.40 183 PRO B O 1
ATOM 4442 N N . ALA B 1 182 ? -9.209 19.090 64.547 1.00 69.22 184 ALA B N 1
ATOM 4443 C CA . ALA B 1 182 ? -9.881 17.932 65.123 1.00 71.35 184 ALA B CA 1
ATOM 4444 C C . ALA B 1 182 ? -11.270 18.276 65.683 1.00 74.20 184 ALA B C 1
ATOM 4445 O O . ALA B 1 182 ? -12.115 17.389 65.796 1.00 74.71 184 ALA B O 1
ATOM 4447 N N . LYS B 1 183 ? -11.496 19.556 66.020 1.00 77.07 185 LYS B N 1
ATOM 4448 C CA . LYS B 1 183 ? -12.818 20.041 66.420 1.00 81.44 185 LYS B CA 1
ATOM 4449 C C . LYS B 1 183 ? -13.260 21.346 65.743 1.00 79.55 185 LYS B C 1
ATOM 4450 O O . LYS B 1 183 ? -12.438 22.210 65.450 1.00 77.16 185 LYS B O 1
ATOM 4456 N N . LYS B 1 184 ? -14.577 21.453 65.508 1.00 80.84 186 LYS B N 1
ATOM 4457 C CA . LYS B 1 184 ? -15.247 22.609 64.919 1.00 82.61 186 LYS B CA 1
ATOM 4458 C C . LYS B 1 184 ? -14.983 23.877 65.699 1.00 84.28 186 LYS B C 1
ATOM 4459 O O . LYS B 1 184 ? -14.847 23.835 66.919 1.00 87.56 186 LYS B O 1
ATOM 4465 N N . GLY B 1 185 ? -14.954 25.009 64.985 1.00 84.66 187 GLY B N 1
ATOM 4466 C CA . GLY B 1 185 ? -14.875 26.328 65.591 1.00 84.38 187 GLY B CA 1
ATOM 4467 C C . GLY B 1 185 ? -14.383 27.384 64.631 1.00 82.15 187 GLY B C 1
ATOM 4468 O O . GLY B 1 185 ? -13.489 27.116 63.829 1.00 78.14 187 GLY B O 1
ATOM 4469 N N . SER B 1 186 ? -14.966 28.588 64.727 1.00 83.53 188 SER B N 1
ATOM 4470 C CA . SER B 1 186 ? -14.551 29.764 63.940 1.00 82.95 188 SER B CA 1
ATOM 4471 C C . SER B 1 186 ? -13.084 30.131 64.194 1.00 81.94 188 SER B C 1
ATOM 4472 O O . SER B 1 186 ? -12.432 30.707 63.320 1.00 80.20 188 SER B O 1
ATOM 4475 N N . GLY B 1 187 ? -12.589 29.820 65.402 1.00 82.82 189 GLY B N 1
ATOM 4476 C CA . GLY B 1 187 ? -11.221 30.093 65.804 1.00 82.95 189 GLY B CA 1
ATOM 4477 C C . GLY B 1 187 ? -10.237 28.992 65.447 1.00 82.07 189 GLY B C 1
ATOM 4478 O O . GLY B 1 187 ? -9.057 29.101 65.760 1.00 84.83 189 GLY B O 1
ATOM 4479 N N . ASN B 1 188 ? -10.730 27.933 64.794 1.00 78.64 190 ASN B N 1
ATOM 4480 C CA . ASN B 1 188 ? -9.914 26.795 64.394 1.00 76.83 190 ASN B CA 1
ATOM 4481 C C . ASN B 1 188 ? -9.621 26.819 62.899 1.00 73.93 190 ASN B C 1
ATOM 4482 O O . ASN B 1 188 ? -10.541 26.805 62.081 1.00 73.38 190 ASN B O 1
ATOM 4487 N N . GLY B 1 189 ? -8.328 26.860 62.560 1.00 71.80 191 GLY B N 1
ATOM 4488 C CA . GLY B 1 189 ? -7.866 26.866 61.189 1.00 68.87 191 GLY B CA 1
ATOM 4489 C C . GLY B 1 189 ? -6.575 26.089 61.038 1.00 66.75 191 GLY B C 1
ATOM 4490 O O . GLY B 1 189 ? -5.660 26.225 61.844 1.00 69.69 191 GLY B O 1
ATOM 4491 N N . SER B 1 190 ? -6.503 25.273 59.985 1.00 62.07 192 SER B N 1
ATOM 4492 C CA . SER B 1 190 ? -5.352 24.450 59.706 1.00 60.59 192 SER B CA 1
ATOM 4493 C C . SER B 1 190 ? -4.832 24.697 58.303 1.00 58.22 192 SER B C 1
ATOM 4494 O O . SER B 1 190 ? -5.592 24.589 57.347 1.00 55.79 192 SER B O 1
ATOM 4497 N N . TYR B 1 191 ? -3.539 25.020 58.194 1.00 57.95 193 TYR B N 1
ATOM 4498 C CA . TYR B 1 191 ? -2.889 25.291 56.919 1.00 56.87 193 TYR B CA 1
ATOM 4499 C C . TYR B 1 191 ? -1.746 24.304 56.677 1.00 56.38 193 TYR B C 1
ATOM 4500 O O . TYR B 1 191 ? -0.787 24.230 57.449 1.00 58.70 193 TYR B O 1
ATOM 4509 N N . TYR B 1 192 ? -1.879 23.528 55.597 1.00 52.68 194 TYR B N 1
ATOM 4510 C CA . TYR B 1 192 ? -0.877 22.570 55.178 1.00 51.63 194 TYR B CA 1
ATOM 4511 C C . TYR B 1 192 ? -0.032 23.221 54.081 1.00 50.75 194 TYR B C 1
ATOM 4512 O O . TYR B 1 192 ? -0.530 23.468 52.966 1.00 49.72 194 TYR B O 1
ATOM 4521 N N . VAL B 1 193 ? 1.235 23.505 54.411 1.00 51.06 195 VAL B N 1
ATOM 4522 C CA . VAL B 1 193 ? 2.194 24.102 53.486 1.00 51.02 195 VAL B CA 1
ATOM 4523 C C . VAL B 1 193 ? 2.964 22.992 52.762 1.00 49.70 195 VAL B C 1
ATOM 4524 O O . VAL B 1 193 ? 3.890 22.390 53.326 1.00 49.70 195 VAL B O 1
ATOM 4528 N N . LEU B 1 194 ? 2.564 22.735 51.513 1.00 47.81 196 LEU B N 1
ATOM 4529 C CA . LEU B 1 194 ? 3.024 21.581 50.748 1.00 48.41 196 LEU B CA 1
ATOM 4530 C C . LEU B 1 194 ? 3.885 21.950 49.547 1.00 48.36 196 LEU B C 1
ATOM 4531 O O . LEU B 1 194 ? 3.691 23.019 48.946 1.00 48.37 196 LEU B O 1
ATOM 4536 N N . GLY B 1 195 ? 4.825 21.062 49.198 1.00 47.74 197 GLY B N 1
ATOM 4537 C CA . GLY B 1 195 ? 5.536 21.098 47.928 1.00 48.10 197 GLY B CA 1
ATOM 4538 C C . GLY B 1 195 ? 7.008 21.486 47.907 1.00 48.77 197 GLY B C 1
ATOM 4539 O O . GLY B 1 195 ? 7.639 21.490 46.854 1.00 47.59 197 GLY B O 1
ATOM 4540 N N . LEU B 1 196 ? 7.567 21.792 49.077 1.00 50.07 198 LEU B N 1
ATOM 4541 C CA . LEU B 1 196 ? 8.958 22.218 49.200 1.00 51.61 198 LEU B CA 1
ATOM 4542 C C . LEU B 1 196 ? 9.980 21.279 48.539 1.00 50.44 198 LEU B C 1
ATOM 4543 O O . LEU B 1 196 ? 11.061 21.706 48.189 1.00 52.28 198 LEU B O 1
ATOM 4548 N N . SER B 1 197 ? 9.643 19.997 48.381 1.00 47.58 199 SER B N 1
ATOM 4549 C CA . SER B 1 197 ? 10.536 19.035 47.716 1.00 46.75 199 SER B CA 1
ATOM 4550 C C . SER B 1 197 ? 10.792 19.404 46.248 1.00 45.44 199 SER B C 1
ATOM 4551 O O . SER B 1 197 ? 11.786 18.981 45.665 1.00 45.87 199 SER B O 1
ATOM 4554 N N . GLY B 1 198 ? 9.846 20.137 45.658 1.00 44.78 200 GLY B N 1
ATOM 4555 C CA . GLY B 1 198 ? 9.851 20.481 44.245 1.00 44.78 200 GLY B CA 1
ATOM 4556 C C . GLY B 1 198 ? 9.211 19.433 43.348 1.00 42.73 200 GLY B C 1
ATOM 4557 O O . GLY B 1 198 ? 9.060 19.647 42.152 1.00 41.93 200 GLY B O 1
ATOM 4558 N N . ASN B 1 199 ? 8.818 18.290 43.918 1.00 43.97 201 ASN B N 1
ATOM 4559 C CA . ASN B 1 199 ? 8.208 17.227 43.132 1.00 42.64 201 ASN B CA 1
ATOM 4560 C C . ASN B 1 199 ? 6.710 17.412 42.989 1.00 41.79 201 ASN B C 1
ATOM 4561 O O . ASN B 1 199 ? 6.065 18.070 43.813 1.00 40.00 201 ASN B O 1
ATOM 4566 N N . ASP B 1 200 ? 6.160 16.834 41.914 1.00 41.19 202 ASP B N 1
ATOM 4567 C CA . ASP B 1 200 ? 4.721 16.727 41.745 1.00 40.30 202 ASP B CA 1
ATOM 4568 C C . ASP B 1 200 ? 4.157 15.781 42.809 1.00 40.05 202 ASP B C 1
ATOM 4569 O O . ASP B 1 200 ? 4.854 14.897 43.295 1.00 40.66 202 ASP B O 1
ATOM 4574 N N . ALA B 1 201 ? 2.881 15.977 43.149 1.00 39.31 203 ALA B N 1
ATOM 4575 C CA . ALA B 1 201 ? 2.162 15.085 44.046 1.00 40.28 203 ALA B CA 1
ATOM 4576 C C . ALA B 1 201 ? 0.687 15.036 43.703 1.00 39.52 203 ALA B C 1
ATOM 4577 O O . ALA B 1 201 ? 0.192 15.856 42.928 1.00 37.37 203 ALA B O 1
ATOM 4579 N N . LEU B 1 202 ? 0.003 14.050 44.289 1.00 40.57 204 LEU B N 1
ATOM 4580 C CA . LEU B 1 202 ? -1.409 13.791 44.077 1.00 40.28 204 LEU B CA 1
ATOM 4581 C C . LEU B 1 202 ? -2.166 13.730 45.414 1.00 40.93 204 LEU B C 1
ATOM 4582 O O . LEU B 1 202 ? -1.850 12.914 46.293 1.00 42.63 204 LEU B O 1
ATOM 4587 N N . LEU B 1 203 ? -3.181 14.588 45.532 1.00 40.54 205 LEU B N 1
ATOM 4588 C CA . LEU B 1 203 ? -4.117 14.623 46.642 1.00 42.59 205 LEU B CA 1
ATOM 4589 C C . LEU B 1 203 ? -5.431 14.085 46.105 1.00 42.20 205 LEU B C 1
ATOM 4590 O O . LEU B 1 203 ? -6.267 14.834 45.581 1.00 41.15 205 LEU B O 1
ATOM 4595 N N . ALA B 1 204 ? -5.585 12.760 46.193 1.00 41.43 206 ALA B N 1
ATOM 4596 C CA . ALA B 1 204 ? -6.751 12.047 45.694 1.00 42.68 206 ALA B CA 1
ATOM 4597 C C . ALA B 1 204 ? -7.823 11.825 46.776 1.00 45.79 206 ALA B C 1
ATOM 4598 O O . ALA B 1 204 ? -8.976 11.540 46.451 1.00 46.66 206 ALA B O 1
ATOM 4600 N N . GLY B 1 205 ? -7.427 11.942 48.049 1.00 47.17 207 GLY B N 1
ATOM 4601 C CA . GLY B 1 205 ? -8.346 11.840 49.178 1.00 48.02 207 GLY B CA 1
ATOM 4602 C C .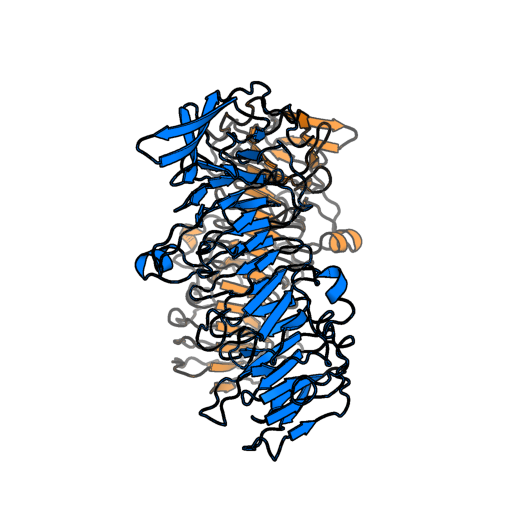 GLY B 1 205 ? -9.112 13.129 49.424 1.00 49.82 207 GLY B C 1
ATOM 4603 O O . GLY B 1 205 ? -8.843 14.163 48.792 1.00 49.11 207 GLY B O 1
ATOM 4604 N N . GLN B 1 206 ? -10.063 13.077 50.362 1.00 51.39 208 GLN B N 1
ATOM 4605 C CA . GLN B 1 206 ? -10.895 14.229 50.676 1.00 51.20 208 GLN B CA 1
ATOM 4606 C C . GLN B 1 206 ? -10.098 15.281 51.432 1.00 50.34 208 GLN B C 1
ATOM 4607 O O . GLN B 1 206 ? -9.228 14.946 52.238 1.00 51.77 208 GLN B O 1
ATOM 4613 N N . ILE B 1 207 ? -10.394 16.552 51.129 1.00 48.48 209 ILE B N 1
ATOM 4614 C CA . ILE B 1 207 ? -9.927 17.708 51.879 1.00 48.12 209 ILE B CA 1
ATOM 4615 C C . ILE B 1 207 ? -11.178 18.483 52.275 1.00 49.82 209 ILE B C 1
ATOM 4616 O O . ILE B 1 207 ? -11.816 19.123 51.437 1.00 48.58 209 ILE B O 1
ATOM 4621 N N . ALA B 1 208 ? -11.527 18.411 53.563 1.00 50.71 210 ALA B N 1
ATOM 4622 C CA . ALA B 1 208 ? -12.758 18.979 54.089 1.00 52.21 210 ALA B CA 1
ATOM 4623 C C . ALA B 1 208 ? -12.749 18.904 55.611 1.00 54.66 210 ALA B C 1
ATOM 4624 O O . ALA B 1 208 ? -12.257 17.934 56.182 1.00 56.38 210 ALA B O 1
ATOM 4626 N N . PRO B 1 209 ? -13.302 19.922 56.306 1.00 56.95 211 PRO B N 1
ATOM 4627 C CA . PRO B 1 209 ? -13.300 19.952 57.767 1.00 59.08 211 PRO B CA 1
ATOM 4628 C C . PRO B 1 209 ? -14.409 19.102 58.365 1.00 61.53 211 PRO B C 1
ATOM 4629 O O . PRO B 1 209 ? -15.361 18.753 57.653 1.00 60.77 211 PRO B O 1
ATOM 4633 N N . THR B 1 210 ? -14.285 18.806 59.666 1.00 64.29 212 THR B N 1
ATOM 4634 C CA . THR B 1 210 ? -15.244 17.977 60.398 1.00 67.66 212 THR B CA 1
ATOM 4635 C C . THR B 1 210 ? -16.663 18.465 60.135 1.00 68.85 212 THR B C 1
ATOM 4636 O O . THR B 1 210 ? -16.934 19.656 60.262 1.00 67.37 212 THR B O 1
ATOM 4640 N N . GLY B 1 211 ? -17.548 17.538 59.746 1.00 70.00 213 GLY B N 1
ATOM 4641 C CA . GLY B 1 211 ? -18.960 17.803 59.535 1.00 72.00 213 GLY B CA 1
ATOM 4642 C C . GLY B 1 211 ? -19.277 18.766 58.409 1.00 72.42 213 GLY B C 1
ATOM 4643 O O . GLY B 1 211 ? -20.386 19.302 58.358 1.00 75.15 213 GLY B O 1
ATOM 4644 N N . LYS B 1 212 ? -18.310 18.970 57.501 1.00 71.61 214 LYS B N 1
ATOM 4645 C CA . LYS B 1 212 ? -18.399 19.988 56.458 1.00 71.50 214 LYS B CA 1
ATOM 4646 C C . LYS B 1 212 ? -18.686 21.374 57.056 1.00 70.87 214 LYS B C 1
ATOM 4647 O O . LYS B 1 212 ? -19.331 22.206 56.412 1.00 71.14 214 LYS B O 1
ATOM 4653 N N . ASP B 1 213 ? -18.192 21.622 58.274 1.00 70.65 215 ASP B N 1
ATOM 4654 C CA . ASP B 1 213 ? -18.492 22.858 58.992 1.00 73.88 215 ASP B CA 1
ATOM 4655 C C . ASP B 1 213 ? -17.861 24.041 58.269 1.00 70.72 215 ASP B C 1
ATOM 4656 O O . ASP B 1 213 ? -16.638 24.131 58.183 1.00 69.55 215 ASP B O 1
ATOM 4661 N N . ALA B 1 214 ? -18.705 24.943 57.752 1.00 70.87 216 ALA B N 1
ATOM 4662 C CA . ALA B 1 214 ? -18.255 26.033 56.879 1.00 68.50 216 ALA B CA 1
ATOM 4663 C C . ALA B 1 214 ? -17.323 27.031 57.571 1.00 69.22 216 ALA B C 1
ATOM 4664 O O . ALA B 1 214 ? -16.459 27.624 56.920 1.00 66.84 216 ALA B O 1
ATOM 4666 N N . ALA B 1 215 ? -17.508 27.202 58.886 1.00 71.40 217 ALA B N 1
ATOM 4667 C CA . ALA B 1 215 ? -16.749 28.153 59.700 1.00 73.84 217 ALA B CA 1
ATOM 4668 C C . ALA B 1 215 ? -15.380 27.628 60.147 1.00 73.31 217 ALA B C 1
ATOM 4669 O O . ALA B 1 215 ? -14.528 28.398 60.611 1.00 74.92 217 ALA B O 1
ATOM 4671 N N . THR B 1 216 ? -15.184 26.311 60.026 1.00 70.90 218 THR B N 1
ATOM 4672 C CA . THR B 1 216 ? -13.940 25.658 60.406 1.00 70.93 218 THR B CA 1
ATOM 4673 C C . THR B 1 216 ? -13.053 25.568 59.171 1.00 67.70 218 THR B C 1
ATOM 4674 O O . THR B 1 216 ? -13.415 24.921 58.184 1.00 66.50 218 THR B O 1
ATOM 4678 N N . LYS B 1 217 ? -11.881 26.207 59.234 1.00 65.89 219 LYS B N 1
ATOM 4679 C CA . LYS B 1 217 ? -11.010 26.357 58.064 1.00 64.84 219 LYS B CA 1
ATOM 4680 C C . LYS B 1 217 ? -9.981 25.236 57.940 1.00 61.51 219 LYS B C 1
ATOM 4681 O O . LYS B 1 217 ? -9.267 24.916 58.892 1.00 62.35 219 LYS B O 1
ATOM 4687 N N . VAL B 1 218 ? -9.915 24.638 56.745 1.00 58.43 220 VAL B N 1
ATOM 4688 C CA . VAL B 1 218 ? -8.815 23.774 56.349 1.00 55.87 220 VAL B CA 1
ATOM 4689 C C . VAL B 1 218 ? -8.290 24.279 55.010 1.00 53.46 220 VAL B C 1
ATOM 4690 O O . VAL B 1 218 ? -9.047 24.418 54.056 1.00 54.19 220 VAL B O 1
ATOM 4694 N N . GLY B 1 219 ? -6.988 24.570 54.951 1.00 52.52 221 GLY B N 1
ATOM 4695 C CA . GLY B 1 219 ? -6.391 25.242 53.812 1.00 52.98 221 GLY B CA 1
ATOM 4696 C C . GLY B 1 219 ? -5.118 24.579 53.332 1.00 52.87 221 GLY B C 1
ATOM 4697 O O . GLY B 1 219 ? -4.408 23.946 54.107 1.00 52.12 221 GLY B O 1
ATOM 4698 N N . ILE B 1 220 ? -4.841 24.729 52.033 1.00 51.29 222 ILE B N 1
ATOM 4699 C CA . ILE B 1 220 ? -3.611 24.270 51.412 1.00 50.97 222 ILE B CA 1
ATOM 4700 C C . ILE B 1 220 ? -2.843 25.508 50.965 1.00 51.28 222 ILE B C 1
ATOM 4701 O O . ILE B 1 220 ? -3.432 26.431 50.387 1.00 51.24 222 ILE B O 1
ATOM 4706 N N . ILE B 1 221 ? -1.535 25.522 51.244 1.00 50.49 223 ILE B N 1
ATOM 4707 C CA . ILE B 1 221 ? -0.632 26.560 50.772 1.00 50.80 223 ILE B CA 1
ATOM 4708 C C . ILE B 1 221 ? 0.446 25.850 49.960 1.00 48.34 223 ILE B C 1
ATOM 4709 O O . ILE B 1 221 ? 1.214 25.056 50.496 1.00 46.89 223 ILE B O 1
ATOM 4714 N N . LYS B 1 222 ? 0.489 26.131 48.649 1.00 47.29 224 LYS B N 1
ATOM 4715 C CA . LYS B 1 222 ? 1.367 25.427 47.720 1.00 45.78 224 LYS B CA 1
ATOM 4716 C C . LYS B 1 222 ? 2.635 26.238 47.438 1.00 47.41 224 LYS B C 1
ATOM 4717 O O . LYS B 1 222 ? 2.558 27.377 46.969 1.00 48.24 224 LYS B O 1
ATOM 4723 N N . GLU B 1 223 ? 3.794 25.622 47.702 1.00 47.45 225 GLU B N 1
ATOM 4724 C CA . GLU B 1 223 ? 5.112 26.181 47.418 1.00 47.48 225 GLU B CA 1
ATOM 4725 C C . GLU B 1 223 ? 5.929 25.150 46.633 1.00 47.08 225 GLU B C 1
ATOM 4726 O O . GLU B 1 223 ? 5.446 24.053 46.340 1.00 44.45 225 GLU B O 1
ATOM 4732 N N . GLY B 1 224 ? 7.159 25.522 46.265 1.00 47.70 226 GLY B N 1
ATOM 4733 C CA . GLY B 1 224 ? 8.018 24.690 45.437 1.00 47.48 226 GLY B CA 1
ATOM 4734 C C . GLY B 1 224 ? 7.636 24.730 43.963 1.00 46.27 226 GLY B C 1
ATOM 4735 O O . GLY B 1 224 ? 6.552 25.227 43.581 1.00 44.36 226 GLY B O 1
ATOM 4736 N N . ALA B 1 225 ? 8.526 24.173 43.134 1.00 47.40 227 ALA B N 1
ATOM 4737 C CA . ALA B 1 225 ? 8.437 24.280 41.675 1.00 47.08 227 ALA B CA 1
ATOM 4738 C C . ALA B 1 225 ? 7.425 23.332 41.022 1.00 45.40 227 ALA B C 1
ATOM 4739 O O . ALA B 1 225 ? 7.031 23.543 39.891 1.00 41.11 227 ALA B O 1
ATOM 4741 N N . GLY B 1 226 ? 7.013 22.284 41.750 1.00 44.66 228 GLY B N 1
ATOM 4742 C CA . GLY B 1 226 ? 6.215 21.221 41.178 1.00 42.32 228 GLY B CA 1
ATOM 4743 C C . GLY B 1 226 ? 4.734 21.524 41.046 1.00 40.04 228 GLY B C 1
ATOM 4744 O O . GLY B 1 226 ? 4.271 22.601 41.384 1.00 41.98 228 GLY B O 1
ATOM 4745 N N . THR B 1 227 ? 3.991 20.517 40.582 1.00 37.56 229 THR B N 1
ATOM 4746 C CA . THR B 1 227 ? 2.555 20.583 40.396 1.00 36.88 229 THR B CA 1
ATOM 4747 C C . THR B 1 227 ? 1.855 19.595 41.330 1.00 37.28 229 THR B C 1
ATOM 4748 O O . THR B 1 227 ? 2.199 18.420 41.354 1.00 37.53 229 THR B O 1
ATOM 4752 N N . TYR B 1 228 ? 0.866 20.084 42.085 1.00 36.83 230 TYR B N 1
ATOM 4753 C CA . TYR B 1 228 ? -0.001 19.235 42.904 1.00 37.72 230 TYR B CA 1
ATOM 4754 C C . TYR B 1 228 ? -1.326 19.059 42.184 1.00 37.75 230 TYR B C 1
ATOM 4755 O O . TYR B 1 228 ? -1.935 20.043 41.767 1.00 38.42 230 TYR B O 1
ATOM 4764 N N . ARG B 1 229 ? -1.742 17.801 42.009 1.00 37.45 231 ARG B N 1
ATOM 4765 C CA . ARG B 1 229 ? -2.991 17.448 41.363 1.00 37.60 231 ARG B CA 1
ATOM 4766 C C . ARG B 1 229 ? -4.005 17.061 42.430 1.00 38.53 231 ARG B C 1
ATOM 4767 O O . ARG B 1 229 ? -3.722 16.247 43.301 1.00 41.20 231 ARG B O 1
ATOM 4775 N N . ILE B 1 230 ? -5.199 17.646 42.327 1.00 37.93 232 ILE B N 1
ATOM 4776 C CA . ILE B 1 230 ? -6.289 17.428 43.247 1.00 39.48 232 ILE B CA 1
ATOM 4777 C C . ILE B 1 230 ? -7.437 16.804 42.475 1.00 39.10 232 ILE B C 1
ATOM 4778 O O . ILE B 1 230 ? -7.956 17.419 41.555 1.00 36.76 232 ILE B O 1
ATOM 4783 N N . THR B 1 231 ? -7.830 15.582 42.857 1.00 39.99 233 THR B N 1
ATOM 4784 C CA . THR B 1 231 ? -8.830 14.822 42.118 1.00 41.07 233 THR B CA 1
ATOM 4785 C C . THR B 1 231 ? -10.130 14.508 42.861 1.00 43.53 233 THR B C 1
ATOM 4786 O O . THR B 1 231 ? -11.074 13.998 42.254 1.00 45.97 233 THR B O 1
ATOM 4790 N N . GLY B 1 232 ? -10.182 14.803 44.164 1.00 42.66 234 GLY B N 1
ATOM 4791 C CA . GLY B 1 232 ? -11.364 14.570 44.963 1.00 43.66 234 GLY B CA 1
ATOM 4792 C C . GLY B 1 232 ? -12.591 15.274 44.417 1.00 43.04 234 GLY B C 1
ATOM 4793 O O . GLY B 1 232 ? -12.487 16.389 43.924 1.00 41.69 234 GLY B O 1
ATOM 4794 N N . ASN B 1 233 ? -13.757 14.626 44.530 1.00 42.46 235 ASN B N 1
ATOM 4795 C CA . ASN B 1 233 ? -15.004 15.193 44.050 1.00 43.92 235 ASN B CA 1
ATOM 4796 C C . ASN B 1 233 ? -15.926 15.638 45.190 1.00 45.34 235 ASN B C 1
ATOM 4797 O O . ASN B 1 233 ? -17.042 16.053 44.936 1.00 44.88 235 ASN B O 1
ATOM 4802 N N . ASP B 1 234 ? -15.446 15.558 46.435 1.00 47.28 236 ASP B N 1
ATOM 4803 C CA . ASP B 1 234 ? -16.246 15.940 47.595 1.00 51.04 236 ASP B CA 1
ATOM 4804 C C . ASP B 1 234 ? -15.457 16.750 48.623 1.00 50.52 236 ASP B C 1
ATOM 4805 O O . ASP B 1 234 ? -15.590 16.550 49.825 1.00 50.08 236 ASP B O 1
ATOM 4810 N N . ASN B 1 235 ? -14.640 17.681 48.124 1.00 47.67 237 ASN B N 1
ATOM 4811 C CA . ASN B 1 235 ? -13.844 18.552 48.966 1.00 47.12 237 ASN B CA 1
ATOM 4812 C C . ASN B 1 235 ? -14.639 19.781 49.422 1.00 48.15 237 ASN B C 1
ATOM 4813 O O . ASN B 1 235 ? -15.687 20.122 48.868 1.00 48.48 237 ASN B O 1
ATOM 4818 N N . LEU B 1 236 ? -14.125 20.425 50.466 1.00 47.93 238 LEU B N 1
ATOM 4819 C CA . LEU B 1 236 ? -14.598 21.703 50.918 1.00 49.13 238 LEU B CA 1
ATOM 4820 C C . LEU B 1 236 ? -13.409 22.370 51.566 1.00 48.64 238 LEU B C 1
ATOM 4821 O O . LEU B 1 236 ? -13.185 22.229 52.760 1.00 48.22 238 LEU B O 1
ATOM 4826 N N . ILE B 1 237 ? -12.614 23.067 50.749 1.00 46.86 239 ILE B N 1
ATOM 4827 C CA . ILE B 1 237 ? -11.353 23.642 51.193 1.00 47.36 239 ILE B CA 1
ATOM 4828 C C . ILE B 1 237 ? -11.640 25.039 51.735 1.00 49.02 239 ILE B C 1
ATOM 4829 O O . ILE B 1 237 ? -11.391 26.059 51.073 1.00 46.45 239 ILE B O 1
ATOM 4834 N N . THR B 1 238 ? -12.166 25.060 52.962 1.00 49.77 240 THR B N 1
ATOM 4835 C CA . THR B 1 238 ? -12.684 26.262 53.600 1.00 52.52 240 THR B CA 1
ATOM 4836 C C . THR B 1 238 ? -11.616 27.329 53.854 1.00 52.48 240 THR B C 1
ATOM 4837 O O . THR B 1 238 ? -11.934 28.496 53.939 1.00 52.93 240 THR B O 1
ATOM 4841 N N . GLY B 1 239 ? -10.357 26.900 53.993 1.00 52.61 241 GLY B N 1
ATOM 4842 C CA . GLY B 1 239 ? -9.223 27.801 54.168 1.00 52.35 241 GLY B CA 1
ATOM 4843 C C . GLY B 1 239 ? -8.514 28.115 52.863 1.00 50.63 241 GLY B C 1
ATOM 4844 O O . GLY B 1 239 ? -7.428 28.701 52.868 1.00 51.51 241 GLY B O 1
ATOM 4845 N N . ALA B 1 240 ? -9.126 27.688 51.752 1.00 49.10 242 ALA B N 1
ATOM 4846 C CA . ALA B 1 240 ? -8.676 27.975 50.390 1.00 48.13 242 ALA B CA 1
ATOM 4847 C C . ALA B 1 240 ? -7.361 27.307 50.031 1.00 47.52 242 ALA B C 1
ATOM 4848 O O . ALA B 1 240 ? -6.646 26.805 50.893 1.00 47.31 242 ALA B O 1
ATOM 4850 N N . ILE B 1 241 ? -7.051 27.330 48.732 1.00 46.73 243 ILE B N 1
ATOM 4851 C CA . ILE B 1 241 ? -5.733 26.998 48.217 1.00 46.12 243 ILE B CA 1
ATOM 4852 C C . ILE B 1 241 ? -5.027 28.307 47.876 1.00 46.57 243 ILE B C 1
ATOM 4853 O O . ILE B 1 241 ? -5.555 29.111 47.112 1.00 47.08 243 ILE B O 1
ATOM 4858 N N . ARG B 1 242 ? -3.840 28.518 48.454 1.00 46.09 244 ARG B N 1
ATOM 4859 C CA . ARG B 1 242 ? -3.000 29.656 48.106 1.00 46.41 244 ARG B CA 1
ATOM 4860 C C . ARG B 1 242 ? -1.786 29.127 47.377 1.00 45.36 244 ARG B C 1
ATOM 4861 O O . ARG B 1 242 ? -1.018 28.348 47.936 1.00 46.01 244 ARG B O 1
ATOM 4869 N N . ILE B 1 243 ? -1.634 29.518 46.110 1.00 44.25 245 ILE B N 1
ATOM 4870 C CA . ILE B 1 243 ? -0.549 29.020 45.279 1.00 43.50 245 ILE B CA 1
ATOM 4871 C C . ILE B 1 243 ? 0.541 30.085 45.190 1.00 45.47 245 ILE B C 1
ATOM 4872 O O . ILE B 1 243 ? 0.390 31.102 44.477 1.00 42.22 245 ILE B O 1
ATOM 4877 N N . LEU B 1 244 ? 1.626 29.859 45.938 1.00 46.92 246 LEU B N 1
ATOM 4878 C CA . LEU B 1 244 ? 2.759 30.785 45.983 1.00 49.89 246 LEU B CA 1
ATOM 4879 C C . LEU B 1 244 ? 3.767 30.523 44.880 1.00 48.55 246 LEU B C 1
ATOM 4880 O O . LEU B 1 244 ? 4.381 31.440 44.383 1.00 46.04 246 LEU B O 1
ATOM 4885 N N . GLU B 1 245 ? 3.971 29.246 44.554 1.00 48.42 247 GLU B N 1
ATOM 4886 C CA . GLU B 1 245 ? 4.941 28.801 43.561 1.00 49.59 247 GLU B CA 1
ATOM 4887 C C . GLU B 1 245 ? 4.382 27.545 42.894 1.00 49.10 247 GLU B C 1
ATOM 4888 O O . GLU B 1 245 ? 3.552 26.833 43.482 1.00 47.78 247 GLU B O 1
ATOM 4894 N N . GLY B 1 246 ? 4.880 27.250 41.689 1.00 46.85 248 GLY B N 1
ATOM 4895 C CA . GLY B 1 246 ? 4.493 26.067 40.942 1.00 44.13 248 GLY B CA 1
ATOM 4896 C C . GLY B 1 246 ? 3.023 26.112 40.558 1.00 42.27 248 GLY B C 1
ATOM 4897 O O . GLY B 1 246 ? 2.480 27.186 40.336 1.00 43.16 248 GLY B O 1
ATOM 4898 N N . LYS B 1 247 ? 2.381 24.937 40.498 1.00 39.99 249 LYS B N 1
ATOM 4899 C CA . LYS B 1 247 ? 1.023 24.809 39.985 1.00 39.04 249 LYS B CA 1
ATOM 4900 C C . LYS B 1 247 ? 0.158 23.861 40.783 1.00 38.43 249 LYS B C 1
ATOM 4901 O O . LYS B 1 247 ? 0.652 22.940 41.446 1.00 39.19 249 LYS B O 1
ATOM 4907 N N . VAL B 1 248 ? -1.153 24.102 40.700 1.00 37.87 250 VAL B N 1
ATOM 4908 C CA . VAL B 1 248 ? -2.170 23.186 41.173 1.00 37.38 250 VAL B CA 1
ATOM 4909 C C . VAL B 1 248 ? -3.118 22.916 40.005 1.00 35.75 250 VAL B C 1
ATOM 4910 O O . VAL B 1 248 ? -3.577 23.863 39.339 1.00 34.15 250 VAL B O 1
ATOM 4914 N N . MET B 1 249 ? -3.393 21.628 39.762 1.00 34.36 251 MET B N 1
ATOM 4915 C CA . MET B 1 249 ? -4.376 21.179 38.786 1.00 35.93 251 MET B CA 1
ATOM 4916 C C . MET B 1 249 ? -5.588 20.646 39.517 1.00 36.22 251 MET B C 1
ATOM 4917 O O . MET B 1 249 ? -5.472 19.740 40.356 1.00 37.10 251 MET B O 1
ATOM 4922 N N . LEU B 1 250 ? -6.756 21.209 39.196 1.00 36.07 252 LEU B N 1
ATOM 4923 C CA . LEU B 1 250 ? -8.023 20.685 39.667 1.00 36.51 252 LEU B CA 1
ATOM 4924 C C . LEU B 1 250 ? -8.513 19.692 38.630 1.00 36.66 252 LEU B C 1
ATOM 4925 O O . LEU B 1 250 ? -9.003 20.088 37.566 1.00 34.17 252 LEU B O 1
ATOM 4930 N N . ASN B 1 251 ? -8.368 18.398 38.944 1.00 37.59 253 ASN B N 1
ATOM 4931 C CA . ASN B 1 251 ? -8.624 17.306 38.002 1.00 37.14 253 ASN B CA 1
ATOM 4932 C C . ASN B 1 251 ? -9.722 16.346 38.467 1.00 38.30 253 ASN B C 1
ATOM 4933 O O . ASN B 1 251 ? -9.701 15.167 38.130 1.00 36.83 253 ASN B O 1
ATOM 4938 N N . ASN B 1 252 ? -10.693 16.854 39.229 1.00 37.29 254 ASN B N 1
ATOM 4939 C CA . ASN B 1 252 ? -11.831 16.049 39.621 1.00 39.21 254 ASN B CA 1
ATOM 4940 C C . ASN B 1 252 ? -12.686 15.723 38.415 1.00 39.67 254 ASN B C 1
ATOM 4941 O O . ASN B 1 252 ? -12.583 16.368 37.389 1.00 37.21 254 ASN B O 1
ATOM 4946 N N . ASP B 1 253 ? -13.572 14.740 38.589 1.00 40.61 255 ASP B N 1
ATOM 4947 C CA . ASP B 1 253 ? -14.480 14.291 37.544 1.00 41.83 255 ASP B CA 1
ATOM 4948 C C . ASP B 1 253 ? -15.671 15.244 37.458 1.00 41.92 255 ASP B C 1
ATOM 4949 O O . ASP B 1 253 ? -16.708 15.029 38.096 1.00 44.35 255 ASP B O 1
ATOM 4954 N N . VAL B 1 254 ? -15.503 16.299 36.646 1.00 42.08 256 VAL B N 1
ATOM 4955 C CA . VAL B 1 254 ? -16.477 17.374 36.507 1.00 43.85 256 VAL B CA 1
ATOM 4956 C C . VAL B 1 254 ? -17.825 16.901 35.931 1.00 46.28 256 VAL B C 1
ATOM 4957 O O . VAL B 1 254 ? -18.877 17.345 36.369 1.00 47.28 256 VAL B O 1
ATOM 4961 N N . GLU B 1 255 ? -17.788 15.965 34.981 1.00 48.74 257 GLU B N 1
ATOM 4962 C CA . GLU B 1 255 ? -19.010 15.432 34.371 1.00 52.43 257 GLU B CA 1
ATOM 4963 C C . GLU B 1 255 ? -19.910 14.735 35.404 1.00 51.91 257 GLU B C 1
ATOM 4964 O O . GLU B 1 255 ? -21.119 14.985 35.449 1.00 51.02 257 GLU B O 1
ATOM 4970 N N . THR B 1 256 ? -19.311 13.894 36.252 1.00 49.05 258 THR B N 1
ATOM 4971 C CA . THR B 1 256 ? -20.024 13.254 37.363 1.00 51.50 258 THR B CA 1
ATOM 4972 C C . THR B 1 256 ? -20.502 14.284 38.394 1.00 53.04 258 THR B C 1
ATOM 4973 O O . THR B 1 256 ? -21.620 14.193 38.897 1.00 54.42 258 THR B O 1
ATOM 4977 N N . ALA B 1 257 ? -19.651 15.271 38.694 1.00 53.70 259 ALA B N 1
ATOM 4978 C CA . ALA B 1 257 ? -19.992 16.322 39.657 1.00 53.19 259 ALA B CA 1
ATOM 4979 C C . ALA B 1 257 ? -21.208 17.121 39.203 1.00 53.08 259 ALA B C 1
ATOM 4980 O O . ALA B 1 257 ? -22.067 17.445 40.010 1.00 55.30 259 ALA B O 1
ATOM 4982 N N . ARG B 1 258 ? -21.281 17.410 37.900 1.00 53.69 260 ARG B N 1
ATOM 4983 C CA . ARG B 1 258 ? -22.425 18.092 37.308 1.00 55.25 260 ARG B CA 1
ATOM 4984 C C . ARG B 1 258 ? -23.701 17.258 37.479 1.00 59.34 260 ARG B C 1
ATOM 4985 O O . ARG B 1 258 ? -24.696 17.738 38.015 1.00 62.41 260 ARG B O 1
ATOM 4993 N N . THR B 1 259 ? -23.660 15.998 37.038 1.00 58.84 261 THR B N 1
ATOM 4994 C CA . THR B 1 259 ? -24.854 15.147 37.036 1.00 61.15 261 THR B CA 1
ATOM 4995 C C . THR B 1 259 ? -25.326 14.772 38.439 1.00 61.44 261 THR B C 1
ATOM 4996 O O . THR B 1 259 ? -26.524 14.774 38.715 1.00 64.57 261 THR B O 1
ATOM 5000 N N . LYS B 1 260 ? -24.377 14.457 39.324 1.00 60.83 262 LYS B N 1
ATOM 5001 C CA . LYS B 1 260 ? -24.686 14.016 40.682 1.00 63.70 262 LYS B CA 1
ATOM 5002 C C . LYS B 1 260 ? -24.595 15.115 41.735 1.00 62.49 262 LYS B C 1
ATOM 5003 O O . LYS B 1 260 ? -24.807 14.852 42.916 1.00 61.45 262 LYS B O 1
ATOM 5009 N N . LYS B 1 261 ? -24.303 16.349 41.298 1.00 61.96 263 LYS B N 1
ATOM 5010 C CA . LYS B 1 261 ? -24.313 17.534 42.156 1.00 61.17 263 LYS B CA 1
ATOM 5011 C C . LYS B 1 261 ? -23.293 17.389 43.273 1.00 58.77 263 LYS B C 1
ATOM 5012 O O . LYS B 1 261 ? -23.637 17.409 44.445 1.00 61.86 263 LYS B O 1
ATOM 5018 N N . MET B 1 262 ? -22.027 17.238 42.890 1.00 56.93 264 MET B N 1
ATOM 5019 C CA . MET B 1 262 ? -20.928 17.107 43.833 1.00 56.82 264 MET B CA 1
ATOM 5020 C C . MET B 1 262 ? -20.088 18.378 43.874 1.00 54.71 264 MET B C 1
ATOM 5021 O O . MET B 1 262 ? -20.077 19.165 42.921 1.00 51.36 264 MET B O 1
ATOM 5026 N N . ALA B 1 263 ? -19.385 18.552 44.999 1.00 54.20 265 ALA B N 1
ATOM 5027 C CA . ALA B 1 263 ? -18.626 19.761 45.338 1.00 52.06 265 ALA B CA 1
ATOM 5028 C C . ALA B 1 263 ? -17.414 19.992 44.441 1.00 49.38 265 ALA B C 1
ATOM 5029 O O . ALA B 1 263 ? -17.028 21.136 44.181 1.00 47.09 265 ALA B O 1
ATOM 5031 N N . GLY B 1 264 ? -16.790 18.896 44.008 1.00 46.15 266 GLY B N 1
ATOM 5032 C CA . GLY B 1 264 ? -15.590 18.952 43.209 1.00 45.04 266 GLY B CA 1
ATOM 5033 C C . GLY B 1 264 ? -14.348 19.117 44.055 1.00 43.61 266 GLY B C 1
ATOM 5034 O O . GLY B 1 264 ? -14.348 18.762 45.232 1.00 45.42 266 GLY B O 1
ATOM 5035 N N . ALA B 1 265 ? -13.286 19.640 43.430 1.00 39.86 267 ALA B N 1
ATOM 5036 C CA . ALA B 1 265 ? -11.948 19.683 44.002 1.00 39.41 267 ALA B CA 1
ATOM 5037 C C . ALA B 1 265 ? -11.785 20.721 45.101 1.00 40.11 267 ALA B C 1
ATOM 5038 O O . ALA B 1 265 ? -10.884 20.597 45.933 1.00 40.77 267 ALA B O 1
ATOM 5040 N N . ILE B 1 266 ? -12.638 21.754 45.076 1.00 40.92 268 ILE B N 1
ATOM 5041 C CA . ILE B 1 266 ? -12.590 22.843 46.036 1.00 42.16 268 ILE B CA 1
ATOM 5042 C C . ILE B 1 266 ? -13.819 22.909 46.950 1.00 44.09 268 ILE B C 1
ATOM 5043 O O . ILE B 1 266 ? -13.690 23.174 48.132 1.00 45.70 268 ILE B O 1
ATOM 5048 N N . GLY B 1 267 ? -15.011 22.705 46.381 1.00 45.15 269 GLY B N 1
ATOM 5049 C CA . GLY B 1 267 ? -16.257 23.011 47.051 1.00 47.31 269 GLY B CA 1
ATOM 5050 C C . GLY B 1 267 ? -16.540 24.508 47.002 1.00 50.21 269 GLY B C 1
ATOM 5051 O O . GLY B 1 267 ? -15.752 25.288 46.445 1.00 48.01 269 GLY B O 1
ATOM 5052 N N . ALA B 1 268 ? -17.676 24.898 47.591 1.00 51.31 270 ALA B N 1
ATOM 5053 C CA . ALA B 1 268 ? -18.246 26.218 47.447 1.00 53.50 270 ALA B CA 1
ATOM 5054 C C . ALA B 1 268 ? -18.043 27.053 48.715 1.00 56.43 270 ALA B C 1
ATOM 5055 O O . ALA B 1 268 ? -18.580 26.723 49.768 1.00 59.61 270 ALA B O 1
ATOM 5057 N N . LEU B 1 269 ? -17.268 28.137 48.594 1.00 57.56 271 LEU B N 1
ATOM 5058 C CA . LEU B 1 269 ? -17.026 29.081 49.691 1.00 61.19 271 LEU B CA 1
ATOM 5059 C C . LEU B 1 269 ? -17.916 30.334 49.661 1.00 62.88 271 LEU B C 1
ATOM 5060 O O . LEU B 1 269 ? -17.860 31.143 50.580 1.00 64.93 271 LEU B O 1
ATOM 5065 N N . GLY B 1 270 ? -18.735 30.485 48.613 1.00 61.17 272 GLY B N 1
ATOM 5066 C CA . GLY B 1 270 ? -19.728 31.546 48.551 1.00 63.25 272 GLY B CA 1
ATOM 5067 C C . GLY B 1 270 ? -19.332 32.672 47.631 1.00 61.51 272 GLY B C 1
ATOM 5068 O O . GLY B 1 270 ? -18.433 32.517 46.813 1.00 65.36 272 GLY B O 1
ATOM 5069 N N . SER B 1 271 ? -20.007 33.818 47.767 1.00 65.37 273 SER B N 1
ATOM 5070 C CA . SER B 1 271 ? -19.887 34.926 46.815 1.00 65.70 273 SER B CA 1
ATOM 5071 C C . SER B 1 271 ? -18.779 35.948 47.127 1.00 65.62 273 SER B C 1
ATOM 5072 O O . SER B 1 271 ? -18.588 36.901 46.377 1.00 65.91 273 SER B O 1
ATOM 5075 N N . THR B 1 272 ? -18.046 35.724 48.222 1.00 67.49 274 THR B N 1
ATOM 5076 C CA . THR B 1 272 ? -17.132 36.697 48.802 1.00 69.19 274 THR B CA 1
ATOM 5077 C C . THR B 1 272 ? -15.681 36.208 48.832 1.00 65.56 274 THR B C 1
ATOM 5078 O O . THR B 1 272 ? -14.796 36.824 48.229 1.00 63.65 274 THR B O 1
ATOM 5082 N N . ASN B 1 273 ? -15.462 35.102 49.545 1.00 63.92 275 ASN B N 1
ATOM 5083 C CA . ASN B 1 273 ? -14.130 34.560 49.777 1.00 62.00 275 ASN B CA 1
ATOM 5084 C C . ASN B 1 273 ? -13.675 33.603 48.676 1.00 57.85 275 ASN B C 1
ATOM 5085 O O . ASN B 1 273 ? -14.306 32.573 48.443 1.00 59.12 275 ASN B O 1
ATOM 5090 N N . PRO B 1 274 ? -12.542 33.887 47.999 1.00 54.11 276 PRO B N 1
ATOM 5091 C CA . PRO B 1 274 ? -11.953 32.940 47.057 1.00 52.46 276 PRO B CA 1
ATOM 5092 C C . PRO B 1 274 ? -11.610 31.583 47.652 1.00 52.49 276 PRO B C 1
ATOM 5093 O O . PRO B 1 274 ? -11.224 31.493 48.819 1.00 52.71 276 PRO B O 1
ATOM 5097 N N . GLY B 1 275 ? -11.776 30.540 46.830 1.00 49.19 277 GLY B N 1
ATOM 5098 C CA . GLY B 1 275 ? -11.351 29.200 47.138 1.00 47.23 277 GLY B CA 1
ATOM 5099 C C . GLY B 1 275 ? -9.941 28.946 46.659 1.00 45.27 277 GLY B C 1
ATOM 5100 O O . GLY B 1 275 ? -9.288 28.029 47.151 1.00 45.20 277 GLY B O 1
ATOM 5101 N N . VAL B 1 276 ? -9.485 29.724 45.668 1.00 42.47 278 VAL B N 1
ATOM 5102 C CA . VAL B 1 276 ? -8.129 29.613 45.123 1.00 40.79 278 VAL B CA 1
ATOM 5103 C C . VAL B 1 276 ? -7.541 31.020 44.913 1.00 41.03 278 VAL B C 1
ATOM 5104 O O . VAL B 1 276 ? -8.160 31.852 44.267 1.00 40.27 278 VAL B O 1
ATOM 5108 N N . TYR B 1 277 ? -6.356 31.261 45.480 1.00 41.92 279 TYR B N 1
ATOM 5109 C CA . TYR B 1 277 ? -5.571 32.465 45.230 1.00 43.00 279 TYR B CA 1
ATOM 5110 C C . TYR B 1 277 ? -4.365 32.023 44.424 1.00 40.97 279 TYR B C 1
ATOM 5111 O O . TYR B 1 277 ? -3.544 31.233 44.900 1.00 41.17 279 TYR B O 1
ATOM 5120 N N . VAL B 1 278 ? -4.282 32.493 43.177 1.00 38.83 280 VAL B N 1
ATOM 5121 C CA . VAL B 1 278 ? -3.156 32.185 42.319 1.00 38.00 280 VAL B CA 1
ATOM 5122 C C . VAL B 1 278 ? -2.287 33.420 42.300 1.00 39.06 280 VAL B C 1
ATOM 5123 O O . VAL B 1 278 ? -2.654 34.428 41.704 1.00 38.77 280 VAL B O 1
ATOM 5127 N N . PHE B 1 279 ? -1.134 33.357 42.968 1.00 40.51 281 PHE B N 1
ATOM 5128 C CA . PHE B 1 279 ? -0.275 34.522 43.044 1.00 42.36 281 PHE B CA 1
ATOM 5129 C C . PHE B 1 279 ? 0.605 34.620 41.790 1.00 41.73 281 PHE B C 1
ATOM 5130 O O . PHE B 1 279 ? 0.716 33.669 41.032 1.00 38.74 281 PHE B O 1
ATOM 5138 N N . GLU B 1 280 ? 1.183 35.806 41.559 1.00 43.33 282 GLU B N 1
ATOM 5139 C CA . GLU B 1 280 ? 1.991 36.075 40.373 1.00 43.60 282 GLU B CA 1
ATOM 5140 C C . GLU B 1 280 ? 3.095 35.040 40.314 1.00 42.86 282 GLU B C 1
ATOM 5141 O O . GLU B 1 280 ? 3.713 34.730 41.326 1.00 44.05 282 GLU B O 1
ATOM 5147 N N . GLY B 1 281 ? 3.313 34.485 39.121 1.00 41.90 283 GLY B N 1
ATOM 5148 C CA . GLY B 1 281 ? 4.339 33.493 38.874 1.00 42.09 283 GLY B CA 1
ATOM 5149 C C . GLY B 1 281 ? 3.883 32.055 39.071 1.00 40.72 283 GLY B C 1
ATOM 5150 O O . GLY B 1 281 ? 4.571 31.147 38.664 1.00 41.48 283 GLY B O 1
ATOM 5151 N N . ALA B 1 282 ? 2.719 31.862 39.696 1.00 40.50 284 ALA B N 1
ATOM 5152 C CA . ALA B 1 282 ? 2.139 30.538 39.916 1.00 40.13 284 ALA B CA 1
ATOM 5153 C C . ALA B 1 282 ? 1.001 30.287 38.918 1.00 38.13 284 ALA B C 1
ATOM 5154 O O . ALA B 1 282 ? 0.569 31.199 38.211 1.00 36.26 284 ALA B O 1
ATOM 5156 N N . ALA B 1 283 ? 0.503 29.042 38.880 1.00 36.57 285 ALA B N 1
ATOM 5157 C CA . ALA B 1 283 ? -0.554 28.657 37.954 1.00 34.73 285 ALA B CA 1
ATOM 5158 C C . ALA B 1 283 ? -1.636 27.760 38.558 1.00 34.94 285 ALA B C 1
ATOM 5159 O O . ALA B 1 283 ? -1.358 26.933 39.416 1.00 36.12 285 ALA B O 1
ATOM 5161 N N . ILE B 1 284 ? -2.871 27.958 38.087 1.00 35.24 286 ILE B N 1
ATOM 5162 C CA . ILE B 1 284 ? -3.994 27.065 38.294 1.00 33.70 286 ILE B CA 1
ATOM 5163 C C . ILE B 1 284 ? -4.339 26.471 36.931 1.00 33.49 286 ILE B C 1
ATOM 5164 O O . ILE B 1 284 ? -4.212 27.123 35.897 1.00 31.69 286 ILE B O 1
ATOM 5169 N N . GLY B 1 285 ? -4.764 25.205 36.932 1.00 33.00 287 GLY B N 1
ATOM 5170 C CA . GLY B 1 285 ? -5.160 24.535 35.712 1.00 32.61 287 GLY B CA 1
ATOM 5171 C C . GLY B 1 285 ? -6.048 23.368 36.023 1.00 32.94 287 GLY B C 1
ATOM 5172 O O . GLY B 1 285 ? -6.505 23.193 37.174 1.00 32.33 287 GLY B O 1
ATOM 5173 N N . GLY B 1 286 ? -6.300 22.547 34.995 1.00 32.85 288 GLY B N 1
ATOM 5174 C CA . GLY B 1 286 ? -6.959 21.268 35.191 1.00 32.18 288 GLY B CA 1
ATOM 5175 C C . GLY B 1 286 ? -8.111 20.997 34.256 1.00 33.76 288 GLY B C 1
ATOM 5176 O O . GLY B 1 286 ? -8.421 21.810 33.378 1.00 33.90 288 GLY B O 1
ATOM 5177 N N . THR B 1 287 ? -8.735 19.835 34.464 1.00 32.49 289 THR B N 1
ATOM 5178 C CA . THR B 1 287 ? -9.840 19.318 33.670 1.00 34.87 289 THR B CA 1
ATOM 5179 C C . THR B 1 287 ? -11.131 19.224 34.470 1.00 35.21 289 THR B C 1
ATOM 5180 O O . THR B 1 287 ? -12.167 18.818 33.945 1.00 34.98 289 THR B O 1
ATOM 5184 N N . GLY B 1 288 ? -11.064 19.628 35.741 1.00 36.30 290 GLY B N 1
ATOM 5185 C CA . GLY B 1 288 ? -12.174 19.531 36.664 1.00 36.32 290 GLY B CA 1
ATOM 5186 C C . GLY B 1 288 ? -12.835 20.870 36.873 1.00 35.53 290 GLY B C 1
ATOM 5187 O O . GLY B 1 288 ? -13.044 21.603 35.929 1.00 33.81 290 GLY B O 1
ATOM 5188 N N . HIS B 1 289 ? -13.160 21.198 38.125 1.00 36.13 291 HIS B N 1
ATOM 5189 C CA . HIS B 1 289 ? -13.825 22.460 38.402 1.00 36.55 291 HIS B CA 1
ATOM 5190 C C . HIS B 1 289 ? -13.656 22.960 39.814 1.00 37.68 291 HIS B C 1
ATOM 5191 O O . HIS B 1 289 ? -13.461 22.184 40.737 1.00 36.84 291 HIS B O 1
ATOM 5198 N N . SER B 1 290 ? -13.698 24.290 39.940 1.00 37.87 292 SER B N 1
ATOM 5199 C CA . SER B 1 290 ? -13.778 24.985 41.203 1.00 38.87 292 SER B CA 1
ATOM 5200 C C . SER B 1 290 ? -15.197 25.478 41.405 1.00 40.57 292 SER B C 1
ATOM 5201 O O . SER B 1 290 ? -15.740 26.183 40.556 1.00 41.75 292 SER B O 1
ATOM 5204 N N . ALA B 1 291 ? -15.780 25.154 42.562 1.00 41.28 293 ALA B N 1
ATOM 5205 C CA . ALA B 1 291 ? -17.082 25.706 42.959 1.00 43.13 293 ALA B CA 1
ATOM 5206 C C . ALA B 1 291 ? -16.941 26.986 43.776 1.00 44.80 293 ALA B C 1
ATOM 5207 O O . ALA B 1 291 ? -17.926 27.473 44.338 1.00 46.03 293 ALA B O 1
ATOM 5209 N N . SER B 1 292 ? -15.717 27.531 43.817 1.00 44.80 294 SER B N 1
ATOM 5210 C CA . SER B 1 292 ? -15.427 28.806 44.469 1.00 46.39 294 SER B CA 1
ATOM 5211 C C . SER B 1 292 ? -14.702 29.761 43.540 1.00 44.12 294 SER B C 1
ATOM 5212 O O . SER B 1 292 ? -14.162 29.377 42.498 1.00 42.64 294 SER B O 1
ATOM 5215 N N . ILE B 1 293 ? -14.677 31.027 43.947 1.00 44.70 295 ILE B N 1
ATOM 5216 C CA . ILE B 1 293 ? -14.001 32.076 43.210 1.00 42.92 295 ILE B CA 1
ATOM 5217 C C . ILE B 1 293 ? -12.521 31.734 43.111 1.00 40.87 295 ILE B C 1
ATOM 5218 O O . ILE B 1 293 ? -11.903 31.319 44.102 1.00 39.98 295 ILE B O 1
ATOM 5223 N N . ILE B 1 294 ? -11.970 31.893 41.901 1.00 38.98 296 ILE B N 1
ATOM 5224 C CA . ILE B 1 294 ? -10.535 31.849 41.669 1.00 38.55 296 ILE B CA 1
ATOM 5225 C C . ILE B 1 294 ? -10.075 33.303 41.553 1.00 38.98 296 ILE B C 1
ATOM 5226 O O . ILE B 1 294 ? -10.589 34.046 40.732 1.00 40.28 296 ILE B O 1
ATOM 5231 N N . ASP B 1 295 ? -9.128 33.708 42.406 1.00 40.07 297 ASP B N 1
ATOM 5232 C CA . ASP B 1 295 ? -8.556 35.054 42.374 1.00 40.78 297 ASP B CA 1
ATOM 5233 C C . ASP B 1 295 ? -7.224 34.962 41.654 1.00 39.62 297 ASP B C 1
ATOM 5234 O O . ASP B 1 295 ? -6.245 34.463 42.204 1.00 38.84 297 ASP B O 1
ATOM 5239 N N . LEU B 1 296 ? -7.202 35.430 40.403 1.00 38.43 298 LEU B N 1
ATOM 5240 C CA . LEU B 1 296 ? -6.117 35.134 39.478 1.00 36.23 298 LEU B CA 1
ATOM 5241 C C . LEU B 1 296 ? -5.116 36.288 39.316 1.00 36.56 298 LEU B C 1
ATOM 5242 O O . LEU B 1 296 ? -5.187 37.054 38.356 1.00 36.22 298 LEU B O 1
ATOM 5247 N N . TYR B 1 297 ? -4.158 36.387 40.237 1.00 37.64 299 TYR B N 1
ATOM 5248 C CA . TYR B 1 297 ? -3.027 37.298 40.044 1.00 38.95 299 TYR B CA 1
ATOM 5249 C C . TYR B 1 297 ? -2.050 36.725 39.014 1.00 39.06 299 TYR B C 1
ATOM 5250 O O . TYR B 1 297 ? -1.377 37.490 38.319 1.00 37.45 299 TYR B O 1
ATOM 5259 N N . GLY B 1 298 ? -1.986 35.385 38.952 1.00 37.39 300 GLY B N 1
ATOM 5260 C CA . GLY B 1 298 ? -1.014 34.649 38.173 1.00 36.91 300 GLY B CA 1
ATOM 5261 C C . GLY B 1 298 ? -1.599 34.076 36.883 1.00 34.98 300 GLY B C 1
ATOM 5262 O O . GLY B 1 298 ? -2.344 34.761 36.136 1.00 35.01 300 GLY B O 1
ATOM 5263 N N . ASN B 1 299 ? -1.250 32.818 36.618 1.00 33.78 301 ASN B N 1
ATOM 5264 C CA . ASN B 1 299 ? -1.565 32.137 35.369 1.00 33.70 301 ASN B CA 1
ATOM 5265 C C . ASN B 1 299 ? -2.694 31.116 35.458 1.00 32.33 301 ASN B C 1
ATOM 5266 O O . ASN B 1 299 ? -2.806 30.411 36.440 1.00 31.43 301 ASN B O 1
ATOM 5271 N N . MET B 1 300 ? -3.519 31.048 34.404 1.00 31.18 302 MET B N 1
ATOM 5272 C CA . MET B 1 300 ? -4.503 29.990 34.250 1.00 32.41 302 MET B CA 1
ATOM 5273 C C . MET B 1 300 ? -4.156 29.200 32.983 1.00 32.44 302 MET B C 1
ATOM 5274 O O . MET B 1 300 ? -4.003 29.783 31.911 1.00 29.65 302 MET B O 1
ATOM 5279 N N . GLU B 1 301 ? -4.021 27.875 33.140 1.00 32.65 303 GLU B N 1
ATOM 5280 C CA . GLU B 1 301 ? -3.634 26.960 32.076 1.00 33.94 303 GLU B CA 1
ATOM 5281 C C . GLU B 1 301 ? -4.646 25.821 32.053 1.00 31.73 303 GLU B C 1
ATOM 5282 O O . GLU B 1 301 ? -4.470 24.825 32.750 1.00 33.10 303 GLU B O 1
ATOM 5288 N N . PRO B 1 302 ? -5.757 25.951 31.295 1.00 31.43 304 PRO B N 1
ATOM 5289 C CA . PRO B 1 302 ? -6.774 24.901 31.271 1.00 31.40 304 PRO B CA 1
ATOM 5290 C C . PRO B 1 302 ? -6.155 23.589 30.765 1.00 30.55 304 PRO B C 1
ATOM 5291 O O . PRO B 1 302 ? -5.164 23.608 30.039 1.00 29.26 304 PRO B O 1
ATOM 5295 N N . GLY B 1 303 ? -6.744 22.467 31.177 1.00 31.98 305 GLY B N 1
ATOM 5296 C CA . GLY B 1 303 ? -6.176 21.143 30.941 1.00 33.14 305 GLY B CA 1
ATOM 5297 C C . GLY B 1 303 ? -4.996 20.858 31.872 1.00 34.37 305 GLY B C 1
ATOM 5298 O O . GLY B 1 303 ? -4.736 21.611 32.813 1.00 33.77 305 GLY B O 1
ATOM 5299 N N . ASP B 1 304 ? -4.277 19.763 31.604 1.00 35.88 306 ASP B N 1
ATOM 5300 C CA . ASP B 1 304 ? -3.131 19.348 32.413 1.00 36.61 306 ASP B CA 1
ATOM 5301 C C . ASP B 1 304 ? -1.977 19.003 31.489 1.00 36.06 306 ASP B C 1
ATOM 5302 O O . ASP B 1 304 ? -1.923 17.911 30.957 1.00 32.38 306 ASP B O 1
ATOM 5307 N N . ASN B 1 305 ? -1.070 19.963 31.287 1.00 34.49 307 ASN B N 1
ATOM 5308 C CA . ASN B 1 305 ? 0.012 19.867 30.301 1.00 38.09 307 ASN B CA 1
ATOM 5309 C C . ASN B 1 305 ? -0.519 19.410 28.935 1.00 36.80 307 ASN B C 1
ATOM 5310 O O . ASN B 1 305 ? 0.059 18.532 28.299 1.00 33.80 307 ASN B O 1
ATOM 5315 N N . GLY B 1 306 ? -1.627 20.026 28.501 1.00 35.01 308 GLY B N 1
ATOM 5316 C CA . GLY B 1 306 ? -2.299 19.651 27.270 1.00 33.61 308 GLY B CA 1
ATOM 5317 C C . GLY B 1 306 ? -3.658 20.316 27.150 1.00 33.50 308 GLY B C 1
ATOM 5318 O O . GLY B 1 306 ? -3.994 21.211 27.929 1.00 28.68 308 GLY B O 1
ATOM 5319 N N . ILE B 1 307 ? -4.463 19.842 26.198 1.00 31.67 309 ILE B N 1
ATOM 5320 C CA . ILE B 1 307 ? -5.745 20.431 25.909 1.00 33.06 309 ILE B CA 1
ATOM 5321 C C . ILE B 1 307 ? -6.750 19.978 26.956 1.00 32.64 309 ILE B C 1
ATOM 5322 O O . ILE B 1 307 ? -6.862 18.791 27.230 1.00 32.08 309 ILE B O 1
ATOM 5327 N N . GLY B 1 308 ? -7.481 20.932 27.537 1.00 31.67 310 GLY B N 1
ATOM 5328 C CA . GLY B 1 308 ? -8.622 20.614 28.362 1.00 32.98 310 GLY B CA 1
ATOM 5329 C C . GLY B 1 308 ? -9.472 21.816 28.684 1.00 31.88 310 GLY B C 1
ATOM 5330 O O . GLY B 1 308 ? -9.166 22.923 28.273 1.00 29.77 310 GLY B O 1
ATOM 5331 N N . THR B 1 309 ? -10.559 21.565 29.415 1.00 32.01 311 THR B N 1
ATOM 5332 C CA . THR B 1 309 ? -11.511 22.565 29.846 1.00 33.53 311 THR B CA 1
ATOM 5333 C C . THR B 1 309 ? -11.501 22.643 31.374 1.00 34.73 311 THR B C 1
ATOM 5334 O O . THR B 1 309 ? -11.687 21.617 32.056 1.00 34.72 311 THR B O 1
ATOM 5338 N N . LEU B 1 310 ? -11.289 23.859 31.900 1.00 34.38 312 LEU B N 1
ATOM 5339 C CA . LEU B 1 310 ? -11.390 24.151 33.325 1.00 34.77 312 LEU B CA 1
ATOM 5340 C C . LEU B 1 310 ? -12.674 24.934 33.543 1.00 36.41 312 LEU B C 1
ATOM 5341 O O . LEU B 1 310 ? -12.949 25.890 32.833 1.00 34.30 312 LEU B O 1
ATOM 5346 N N . THR B 1 311 ? -13.455 24.519 34.540 1.00 37.20 313 THR B N 1
ATOM 5347 C CA . THR B 1 311 ? -14.774 25.060 34.779 1.00 38.20 313 THR B CA 1
ATOM 5348 C C . THR B 1 311 ? -14.832 25.722 36.157 1.00 39.55 313 THR B C 1
ATOM 5349 O O . THR B 1 311 ? -14.194 25.265 37.097 1.00 40.65 313 THR B O 1
ATOM 5353 N N . MET B 1 312 ? -15.588 26.817 36.254 1.00 40.13 314 MET B N 1
ATOM 5354 C CA . MET B 1 312 ? -15.979 27.405 37.527 1.00 42.07 314 MET B CA 1
ATOM 5355 C C . MET B 1 312 ? -17.481 27.340 37.615 1.00 42.49 314 MET B C 1
ATOM 5356 O O . MET B 1 312 ? -18.172 27.896 36.786 1.00 42.20 314 MET B O 1
ATOM 5361 N N . ALA B 1 313 ? -17.982 26.630 38.627 1.00 44.59 315 ALA B N 1
ATOM 5362 C CA . ALA B 1 313 ? -19.407 26.330 38.753 1.00 45.79 315 ALA B CA 1
ATOM 5363 C C . ALA B 1 313 ? -19.708 25.713 40.102 1.00 46.18 315 ALA B C 1
ATOM 5364 O O . ALA B 1 313 ? -18.915 24.943 40.619 1.00 46.08 315 ALA B O 1
ATOM 5366 N N . ASP B 1 314 ? -20.883 26.039 40.642 1.00 50.25 316 ASP B N 1
ATOM 5367 C CA . ASP B 1 314 ? -21.362 25.491 41.909 1.00 53.41 316 ASP B CA 1
ATOM 5368 C C . ASP B 1 314 ? -22.539 24.590 41.589 1.00 56.07 316 ASP B C 1
ATOM 5369 O O . ASP B 1 314 ? -23.649 25.073 41.384 1.00 59.24 316 ASP B O 1
ATOM 5374 N N . PHE B 1 315 ? -22.278 23.278 41.522 1.00 58.60 317 PHE B N 1
ATOM 5375 C CA . PHE B 1 315 ? -23.314 22.292 41.230 1.00 60.35 317 PHE B CA 1
ATOM 5376 C C . PHE B 1 315 ? -24.133 21.939 42.480 1.00 64.40 317 PHE B C 1
ATOM 5377 O O . PHE B 1 315 ? -25.254 21.452 42.362 1.00 69.67 317 PHE B O 1
ATOM 5385 N N . VAL B 1 316 ? -23.558 22.158 43.671 1.00 65.46 318 VAL B N 1
ATOM 5386 C CA . VAL B 1 316 ? -24.202 21.785 44.938 1.00 67.26 318 VAL B CA 1
ATOM 5387 C C . VAL B 1 316 ? -25.319 22.741 45.341 1.00 67.90 318 VAL B C 1
ATOM 5388 O O . VAL B 1 316 ? -26.386 22.286 45.749 1.00 66.51 318 VAL B O 1
ATOM 5392 N N . THR B 1 317 ? -25.044 24.051 45.254 1.00 68.59 319 THR B N 1
ATOM 5393 C CA . THR B 1 317 ? -25.964 25.109 45.693 1.00 70.86 319 THR B CA 1
ATOM 5394 C C . THR B 1 317 ? -26.422 26.096 44.597 1.00 69.62 319 THR B C 1
ATOM 5395 O O . THR B 1 317 ? -27.150 27.028 44.887 1.00 69.57 319 THR B O 1
ATOM 5399 N N . GLY B 1 318 ? -25.989 25.880 43.348 1.00 69.92 320 GLY B N 1
ATOM 5400 C CA . GLY B 1 318 ? -26.485 26.614 42.187 1.00 66.43 320 GLY B CA 1
ATOM 5401 C C . GLY B 1 318 ? -26.105 28.090 42.017 1.00 67.96 320 GLY B C 1
ATOM 5402 O O . GLY B 1 318 ? -26.584 28.764 41.089 1.00 64.61 320 GLY B O 1
ATOM 5403 N N . LYS B 1 319 ? -25.227 28.599 42.887 1.00 65.57 321 LYS B N 1
ATOM 5404 C CA . LYS B 1 319 ? -24.884 30.022 42.894 1.00 62.44 321 LYS B CA 1
ATOM 5405 C C . LYS B 1 319 ? -23.904 30.353 41.756 1.00 57.14 321 LYS B C 1
ATOM 5406 O O . LYS B 1 319 ? -23.166 29.481 41.279 1.00 53.66 321 LYS B O 1
ATOM 5412 N N . ASN B 1 320 ? -23.867 31.625 41.345 1.00 54.68 322 ASN B N 1
ATOM 5413 C CA . ASN B 1 320 ? -22.798 32.109 40.481 1.00 51.78 322 ASN B CA 1
ATOM 5414 C C . ASN B 1 320 ? -21.444 31.865 41.144 1.00 49.75 322 ASN B C 1
ATOM 5415 O O . ASN B 1 320 ? -21.303 32.002 42.363 1.00 49.63 322 ASN B O 1
ATOM 5420 N N . VAL B 1 321 ? -20.463 31.465 40.333 1.00 46.28 323 VAL B N 1
ATOM 5421 C CA . VAL B 1 321 ? -19.066 31.395 40.730 1.00 45.74 323 VAL B CA 1
ATOM 5422 C C . VAL B 1 321 ? -18.263 32.243 39.752 1.00 44.35 323 VAL B C 1
ATOM 5423 O O . VAL B 1 321 ? -18.168 31.914 38.573 1.00 40.88 323 VAL B O 1
ATOM 5427 N N . ASP B 1 322 ? -17.710 33.356 40.248 1.00 44.55 324 ASP B N 1
ATOM 5428 C CA . ASP B 1 322 ? -16.979 34.299 39.418 1.00 43.65 324 ASP B CA 1
ATOM 5429 C C . ASP B 1 322 ? -15.507 33.933 39.278 1.00 41.88 324 ASP B C 1
ATOM 5430 O O . ASP B 1 322 ? -14.928 33.316 40.160 1.00 42.75 324 ASP B O 1
ATOM 5435 N N . LEU B 1 323 ? -14.920 34.306 38.136 1.00 40.10 325 LEU B N 1
ATOM 5436 C CA . LEU B 1 323 ? -13.476 34.322 37.949 1.00 38.93 325 LEU B CA 1
ATOM 5437 C C . LEU B 1 323 ? -13.037 35.757 38.228 1.00 39.76 325 LEU B C 1
ATOM 5438 O O . LEU B 1 323 ? -13.385 36.672 37.485 1.00 40.52 325 LEU B O 1
ATOM 5443 N N . ARG B 1 324 ? -12.300 35.953 39.324 1.00 40.27 326 ARG B N 1
ATOM 5444 C CA . ARG B 1 324 ? -11.811 37.277 39.702 1.00 42.02 326 ARG B CA 1
ATOM 5445 C C . ARG B 1 324 ? -10.468 37.536 39.007 1.00 40.61 326 ARG B C 1
ATOM 5446 O O . ARG B 1 324 ? -9.460 36.882 39.301 1.00 39.82 326 ARG B O 1
ATOM 5454 N N . LEU B 1 325 ? -10.486 38.477 38.062 1.00 38.57 327 LEU B N 1
ATOM 5455 C CA . LEU B 1 325 ? -9.344 38.767 37.216 1.00 38.01 327 LEU B CA 1
ATOM 5456 C C . LEU B 1 325 ? -8.592 39.958 37.763 1.00 38.59 327 LEU B C 1
ATOM 5457 O O . LEU B 1 325 ? -9.173 40.787 38.490 1.00 40.54 327 LEU B O 1
ATOM 5462 N N . ARG B 1 326 ? -7.295 40.027 37.444 1.00 37.11 328 ARG B N 1
ATOM 5463 C CA . ARG B 1 326 ? -6.401 41.055 37.982 1.00 37.77 328 ARG B CA 1
ATOM 5464 C C . ARG B 1 326 ? -5.583 41.652 36.842 1.00 38.04 328 ARG B C 1
ATOM 5465 O O . ARG B 1 326 ? -5.533 41.077 35.747 1.00 35.59 328 ARG B O 1
ATOM 5473 N N . PRO B 1 327 ? -4.910 42.810 37.052 1.00 39.43 329 PRO B N 1
ATOM 5474 C CA . PRO B 1 327 ? -4.116 43.425 35.988 1.00 38.81 329 PRO B CA 1
ATOM 5475 C C . PRO B 1 327 ? -3.009 42.501 35.469 1.00 37.48 329 PRO B C 1
ATOM 5476 O O . PRO B 1 327 ? -2.627 42.610 34.312 1.00 35.69 329 PRO B O 1
ATOM 5480 N N . SER B 1 328 ? -2.557 41.584 36.329 1.00 37.67 330 SER B N 1
ATOM 5481 C CA . SER B 1 328 ? -1.472 40.670 36.049 1.00 36.47 330 SER B CA 1
ATOM 5482 C C . SER B 1 328 ? -1.916 39.289 35.560 1.00 34.99 330 SER B C 1
ATOM 5483 O O . SER B 1 328 ? -1.076 38.442 35.316 1.00 34.68 330 SER B O 1
ATOM 5486 N N . SER B 1 329 ? -3.228 39.066 35.413 1.00 34.34 331 SER B N 1
ATOM 5487 C CA . SER B 1 329 ? -3.756 37.767 35.002 1.00 33.33 331 SER B CA 1
ATOM 5488 C C . SER B 1 329 ? -3.222 37.423 33.614 1.00 32.33 331 SER B C 1
ATOM 5489 O O . SER B 1 329 ? -3.138 38.286 32.740 1.00 31.22 331 SER B O 1
ATOM 5492 N N . LYS B 1 330 ? -2.872 36.151 33.427 1.00 32.05 332 LYS B N 1
ATOM 5493 C CA . LYS B 1 330 ? -2.493 35.604 32.119 1.00 32.97 332 LYS B CA 1
ATOM 5494 C C . LYS B 1 330 ? -3.178 34.251 31.949 1.00 31.04 332 LYS B C 1
ATOM 5495 O O . LYS B 1 330 ? -3.163 33.412 32.858 1.00 29.55 332 LYS B O 1
ATOM 5501 N N . LEU B 1 331 ? -3.768 34.051 30.764 1.00 30.40 333 LEU B N 1
ATOM 5502 C CA . LEU B 1 331 ? -4.537 32.867 30.456 1.00 29.50 333 LEU B CA 1
ATOM 5503 C C . LEU B 1 331 ? -4.016 32.292 29.145 1.00 29.68 333 LEU B C 1
ATOM 5504 O O . LEU B 1 331 ? -3.946 32.994 28.142 1.00 27.04 333 LEU B O 1
ATOM 5509 N N . TYR B 1 332 ? -3.613 31.010 29.188 1.00 28.93 334 TYR B N 1
ATOM 5510 C CA . TYR B 1 332 ? -2.882 30.357 28.100 1.00 29.12 334 TYR B CA 1
ATOM 5511 C C . TYR B 1 332 ? -3.765 29.314 27.443 1.00 28.25 334 TYR B C 1
ATOM 5512 O O . TYR B 1 332 ? -4.150 28.348 28.084 1.00 28.75 334 TYR B O 1
ATOM 5521 N N . PHE B 1 333 ? -4.090 29.522 26.162 1.00 26.91 335 PHE B N 1
ATOM 5522 C CA . PHE B 1 333 ? -4.971 28.620 25.446 1.00 27.18 335 PHE B CA 1
ATOM 5523 C C . PHE B 1 333 ? -4.240 27.882 24.344 1.00 27.44 335 PHE B C 1
ATOM 5524 O O . PHE B 1 333 ? -3.958 28.444 23.295 1.00 26.20 335 PHE B O 1
ATOM 5532 N N . GLU B 1 334 ? -3.958 26.599 24.584 1.00 27.76 336 GLU B N 1
ATOM 5533 C CA . GLU B 1 334 ? -3.382 25.729 23.562 1.00 27.61 336 GLU B CA 1
ATOM 5534 C C . GLU B 1 334 ? -4.486 25.307 22.601 1.00 27.06 336 GLU B C 1
ATOM 5535 O O . GLU B 1 334 ? -5.581 24.983 23.019 1.00 27.73 336 GLU B O 1
ATOM 5541 N N . ILE B 1 335 ? -4.176 25.271 21.303 1.00 26.58 337 ILE B N 1
ATOM 5542 C CA . ILE B 1 335 ? -5.177 25.009 20.269 1.00 26.46 337 ILE B CA 1
ATOM 5543 C C . ILE B 1 335 ? -4.631 24.023 19.237 1.00 26.22 337 ILE B C 1
ATOM 5544 O O . ILE B 1 335 ? -3.623 24.303 18.591 1.00 25.87 337 ILE B O 1
ATOM 5549 N N . ASN B 1 336 ? -5.278 22.856 19.120 1.00 26.08 338 ASN B N 1
ATOM 5550 C CA . ASN B 1 336 ? -4.964 21.885 18.066 1.00 27.02 338 ASN B CA 1
ATOM 5551 C C . ASN B 1 336 ? -5.799 22.083 16.826 1.00 26.55 338 ASN B C 1
ATOM 5552 O O . ASN B 1 336 ? -5.298 21.895 15.726 1.00 28.99 338 ASN B O 1
ATOM 5557 N N . SER B 1 337 ? -7.076 22.424 17.013 1.00 26.22 339 SER B N 1
ATOM 5558 C CA . SER B 1 337 ? -8.027 22.576 15.924 1.00 27.42 339 SER B CA 1
ATOM 5559 C C . SER B 1 337 ? -9.283 23.258 16.433 1.00 27.36 339 SER B C 1
ATOM 5560 O O . SER B 1 337 ? -9.415 23.528 17.615 1.00 27.24 339 SER B O 1
ATOM 5563 N N . ALA B 1 338 ? -10.244 23.466 15.534 1.00 29.60 340 ALA B N 1
ATOM 5564 C CA . ALA B 1 338 ? -11.553 24.012 15.897 1.00 31.20 340 ALA B CA 1
ATOM 5565 C C . ALA B 1 338 ? -12.375 23.056 16.777 1.00 32.14 340 ALA B C 1
ATOM 5566 O O . ALA B 1 338 ? -13.357 23.467 17.391 1.00 32.70 340 ALA B O 1
ATOM 5568 N N . GLU B 1 339 ? -11.988 21.777 16.803 1.00 32.72 341 GLU B N 1
ATOM 5569 C CA . GLU B 1 339 ? -12.678 20.784 17.605 1.00 35.56 341 GLU B CA 1
ATOM 5570 C C . GLU B 1 339 ? -11.968 20.484 18.915 1.00 35.02 341 GLU B C 1
ATOM 5571 O O . GLU B 1 339 ? -12.593 19.984 19.838 1.00 34.20 341 GLU B O 1
ATOM 5577 N N . GLU B 1 340 ? -10.675 20.825 19.000 1.00 33.90 342 GLU B N 1
ATOM 5578 C CA . GLU B 1 340 ? -9.810 20.465 20.134 1.00 32.89 342 GLU B CA 1
ATOM 5579 C C . GLU B 1 340 ? -8.936 21.647 20.569 1.00 29.48 342 GLU B C 1
ATOM 5580 O O . GLU B 1 340 ? -7.913 21.941 19.944 1.00 26.88 342 GLU B O 1
ATOM 5586 N N . TYR B 1 341 ? -9.380 22.337 21.625 1.00 27.04 343 TYR B N 1
ATOM 5587 C CA . TYR B 1 341 ? -8.664 23.463 22.184 1.00 26.65 343 TYR B CA 1
ATOM 5588 C C . TYR B 1 341 ? -9.033 23.725 23.643 1.00 26.59 343 TYR B C 1
ATOM 5589 O O . TYR B 1 341 ? -10.118 23.337 24.115 1.00 26.96 343 TYR B O 1
ATOM 5598 N N . ASP B 1 342 ? -8.113 24.390 24.345 1.00 26.99 344 ASP B N 1
ATOM 5599 C CA . ASP B 1 342 ? -8.296 24.796 25.721 1.00 27.39 344 ASP B CA 1
ATOM 5600 C C . ASP B 1 342 ? -9.492 25.737 25.850 1.00 28.42 344 ASP B C 1
ATOM 5601 O O . ASP B 1 342 ? -9.671 26.642 25.022 1.00 28.56 344 ASP B O 1
ATOM 5606 N N . LYS B 1 343 ? -10.267 25.541 26.923 1.00 28.55 345 LYS B N 1
ATOM 5607 C CA . LYS B 1 343 ? -11.435 26.334 27.241 1.00 30.25 345 LYS B CA 1
ATOM 5608 C C . LYS B 1 343 ? -11.498 26.643 28.726 1.00 29.60 345 LYS B C 1
ATOM 5609 O O . LYS B 1 343 ? -11.106 25.831 29.562 1.00 28.16 345 LYS B O 1
ATOM 5615 N N . VAL B 1 344 ? -12.015 27.835 29.035 1.00 31.20 346 VAL B N 1
ATOM 5616 C CA . VAL B 1 344 ? -12.449 28.204 30.366 1.00 31.30 346 VAL B CA 1
ATOM 5617 C C . VAL B 1 344 ? -13.958 28.408 30.298 1.00 32.09 346 VAL B C 1
ATOM 5618 O O . VAL B 1 344 ? -14.449 29.110 29.432 1.00 33.41 346 VAL B O 1
ATOM 5622 N N . ILE B 1 345 ? -14.684 27.749 31.201 1.00 32.72 347 ILE B N 1
ATOM 5623 C CA . ILE B 1 345 ? -16.126 27.888 31.329 1.00 34.37 347 ILE B CA 1
ATOM 5624 C C . ILE B 1 345 ? -16.428 28.399 32.737 1.00 35.72 347 ILE B C 1
ATOM 5625 O O . ILE B 1 345 ? -16.047 27.796 33.724 1.00 35.73 347 ILE B O 1
ATOM 5630 N N . VAL B 1 346 ? -17.117 29.535 32.802 1.00 34.45 348 VAL B N 1
ATOM 5631 C CA . VAL B 1 346 ? -17.462 30.191 34.041 1.00 35.76 348 VAL B CA 1
ATOM 5632 C C . VAL B 1 346 ? -18.978 30.273 34.138 1.00 37.28 348 VAL B C 1
ATOM 5633 O O . VAL B 1 346 ? -19.610 30.996 33.401 1.00 37.97 348 VAL B O 1
ATOM 5637 N N . GLU B 1 347 ? -19.559 29.515 35.072 1.00 39.17 349 GLU B N 1
ATOM 5638 C CA . GLU B 1 347 ? -20.977 29.628 35.394 1.00 42.23 349 GLU B CA 1
ATOM 5639 C C . GLU B 1 347 ? -21.096 30.719 36.456 1.00 42.50 349 GLU B C 1
ATOM 5640 O O . GLU B 1 347 ? -21.306 30.468 37.652 1.00 43.43 349 GLU B O 1
ATOM 5646 N N . GLY B 1 348 ? -20.912 31.951 35.973 1.00 41.90 350 GLY B N 1
ATOM 5647 C CA . GLY B 1 348 ? -20.742 33.154 36.768 1.00 42.79 350 GLY B CA 1
ATOM 5648 C C . GLY B 1 348 ? -20.116 34.220 35.882 1.00 40.93 350 GLY B C 1
ATOM 5649 O O . GLY B 1 348 ? -20.101 34.075 34.671 1.00 40.18 350 GLY B O 1
ATOM 5650 N N . ASN B 1 349 ? -19.607 35.292 36.492 1.00 41.91 351 ASN B N 1
ATOM 5651 C CA . ASN B 1 349 ? -19.088 36.432 35.760 1.00 41.23 351 ASN B CA 1
ATOM 5652 C C . ASN B 1 349 ? -17.566 36.457 35.735 1.00 39.64 351 ASN B C 1
ATOM 5653 O O . ASN B 1 349 ? -16.910 35.955 36.637 1.00 40.71 351 ASN B O 1
ATOM 5658 N N . LEU B 1 350 ? -17.016 37.075 34.688 1.00 38.13 352 LEU B N 1
ATOM 5659 C CA . LEU B 1 350 ? -15.625 37.507 34.663 1.00 37.61 352 LEU B CA 1
ATOM 5660 C C . LEU B 1 350 ? -15.605 38.852 35.385 1.00 39.23 352 LEU B C 1
ATOM 5661 O O . LEU B 1 350 ? -16.087 39.841 34.857 1.00 42.20 352 LEU B O 1
ATOM 5666 N N . ASN B 1 351 ? -15.072 38.865 36.608 1.00 39.51 353 ASN B N 1
ATOM 5667 C CA . ASN B 1 351 ? -15.135 40.016 37.492 1.00 41.49 353 ASN B CA 1
ATOM 5668 C C . ASN B 1 351 ? -13.735 40.594 37.650 1.00 40.61 353 ASN B C 1
ATOM 5669 O O . ASN B 1 351 ? -12.939 40.092 38.427 1.00 40.57 353 ASN B O 1
ATOM 5674 N N . HIS B 1 352 ? -13.430 41.636 36.876 1.00 40.73 354 HIS B N 1
ATOM 5675 C CA . HIS B 1 352 ? -12.089 42.209 36.871 1.00 41.44 354 HIS B CA 1
ATOM 5676 C C . HIS B 1 352 ? -11.908 43.249 37.974 1.00 43.08 354 HIS B C 1
ATOM 5677 O O . HIS B 1 352 ? -12.731 44.163 38.117 1.00 43.34 354 HIS B O 1
ATOM 5684 N N . TRP B 1 353 ? -10.836 43.090 38.756 1.00 44.17 355 TRP B N 1
ATOM 5685 C CA . TRP B 1 353 ? -10.424 44.062 39.769 1.00 48.00 355 TRP B CA 1
ATOM 5686 C C . TRP B 1 353 ? -9.147 44.730 39.290 1.00 47.62 355 TRP B C 1
ATOM 5687 O O . TRP B 1 353 ? -8.170 44.041 38.997 1.00 46.27 355 TRP B O 1
ATOM 5698 N N . ASN B 1 354 ? -9.143 46.071 39.244 1.00 48.80 356 ASN B N 1
ATOM 5699 C CA . ASN B 1 354 ? -8.017 46.826 38.703 1.00 47.62 356 ASN B CA 1
ATOM 5700 C C . ASN B 1 354 ? -6.922 47.070 39.725 1.00 47.95 356 ASN B C 1
ATOM 5701 O O . ASN B 1 354 ? -6.151 48.002 39.575 1.00 49.99 356 ASN B O 1
ATOM 5706 N N . ILE B 1 355 ? -6.855 46.207 40.745 1.00 48.14 357 ILE B N 1
ATOM 5707 C CA . ILE B 1 355 ? -5.894 46.305 41.838 1.00 48.75 357 ILE B CA 1
ATOM 5708 C C . ILE B 1 355 ? -4.956 45.112 41.787 1.00 47.77 357 ILE B C 1
ATOM 5709 O O . ILE B 1 355 ? -5.409 43.982 41.717 1.00 45.88 357 ILE B O 1
ATOM 5714 N N . GLY B 1 356 ? -3.647 45.366 41.844 1.00 48.12 358 GLY B N 1
ATOM 5715 C CA . GLY B 1 356 ? -2.647 44.307 41.813 1.00 47.19 358 GLY B CA 1
ATOM 5716 C C . GLY B 1 356 ? -2.411 43.646 43.155 1.00 49.07 358 GLY B C 1
ATOM 5717 O O . GLY B 1 356 ? -2.909 44.087 44.191 1.00 49.94 358 GLY B O 1
ATOM 5718 N N . GLN B 1 357 ? -1.606 42.582 43.121 1.00 48.16 359 GLN B N 1
ATOM 5719 C CA . GLN B 1 357 ? -1.194 41.822 44.281 1.00 50.41 359 GLN B CA 1
ATOM 5720 C C . GLN B 1 357 ? -0.571 42.706 45.358 1.00 54.08 359 GLN B C 1
ATOM 5721 O O . GLN B 1 357 ? -0.683 42.405 46.544 1.00 55.09 359 GLN B O 1
ATOM 5727 N N . ASP B 1 358 ? 0.073 43.798 44.923 1.00 54.80 360 ASP B N 1
ATOM 5728 C CA . ASP B 1 358 ? 0.767 44.754 45.769 1.00 59.00 360 ASP B CA 1
ATOM 5729 C C . ASP B 1 358 ? -0.114 45.954 46.203 1.00 61.33 360 ASP B C 1
ATOM 5730 O O . ASP B 1 358 ? 0.387 46.944 46.750 1.00 62.83 360 ASP B O 1
ATOM 5735 N N . PHE B 1 359 ? -1.414 45.861 45.898 1.00 59.60 361 PHE B N 1
ATOM 5736 C CA . PHE B 1 359 ? -2.441 46.849 46.222 1.00 62.10 361 PHE B CA 1
ATOM 5737 C C . PHE B 1 359 ? -2.407 48.118 45.390 1.00 60.05 361 PHE B C 1
ATOM 5738 O O . PHE B 1 359 ? -3.193 49.020 45.638 1.00 61.22 361 PHE B O 1
ATOM 5746 N N . ALA B 1 360 ? -1.540 48.168 44.372 1.00 56.91 362 ALA B N 1
ATOM 5747 C CA . ALA B 1 360 ? -1.447 49.337 43.506 1.00 57.75 362 ALA B CA 1
ATOM 5748 C C . ALA B 1 360 ? -2.440 49.200 42.359 1.00 55.15 362 ALA B C 1
ATOM 5749 O O . ALA B 1 360 ? -2.545 48.140 41.750 1.00 54.30 362 ALA B O 1
ATOM 5751 N N . PRO B 1 361 ? -3.261 50.232 42.075 1.00 55.41 363 PRO B N 1
ATOM 5752 C CA . PRO B 1 361 ? -4.156 50.191 40.922 1.00 54.41 363 PRO B CA 1
ATOM 5753 C C . PRO B 1 361 ? -3.368 50.253 39.622 1.00 54.04 363 PRO B C 1
ATOM 5754 O O . PRO B 1 361 ? -2.266 50.785 39.589 1.00 56.70 363 PRO B O 1
ATOM 5758 N N . SER B 1 362 ? -3.965 49.734 38.551 1.00 52.21 364 SER B N 1
ATOM 5759 C CA . SER B 1 362 ? -3.343 49.670 37.230 1.00 50.83 364 SER B CA 1
ATOM 5760 C C . SER B 1 362 ? -4.479 49.551 36.249 1.00 50.00 364 SER B C 1
ATOM 5761 O O . SER B 1 362 ? -5.489 48.915 36.556 1.00 52.07 364 SER B O 1
ATOM 5764 N N . ASP B 1 363 ? -4.321 50.144 35.064 1.00 50.10 365 ASP B N 1
ATOM 5765 C CA . ASP B 1 363 ? -5.304 49.997 33.989 1.00 52.65 365 ASP B CA 1
ATOM 5766 C C . ASP B 1 363 ? -4.983 48.837 33.014 1.00 49.80 365 ASP B C 1
ATOM 5767 O O . ASP B 1 363 ? -5.685 48.657 32.028 1.00 48.36 365 ASP B O 1
ATOM 5772 N N . LYS B 1 364 ? -3.922 48.071 33.310 1.00 47.97 366 LYS B N 1
ATOM 5773 C CA . LYS B 1 364 ? -3.575 46.865 32.572 1.00 47.34 366 LYS B CA 1
ATOM 5774 C C . LYS B 1 364 ? -4.637 45.806 32.803 1.00 44.91 366 LYS B C 1
ATOM 5775 O O . LYS B 1 364 ? -5.144 45.646 33.918 1.00 43.74 366 LYS B O 1
ATOM 5781 N N . THR B 1 365 ? -4.978 45.078 31.737 1.00 40.80 367 THR B N 1
ATOM 5782 C CA . THR B 1 365 ? -6.014 44.069 31.782 1.00 39.56 367 THR B CA 1
ATOM 5783 C C . THR B 1 365 ? -5.435 42.682 31.497 1.00 36.72 367 THR B C 1
ATOM 5784 O O . THR B 1 365 ? -4.324 42.554 30.985 1.00 35.30 367 THR B O 1
ATOM 5788 N N . PRO B 1 366 ? -6.161 41.598 31.848 1.00 34.76 368 PRO B N 1
ATOM 5789 C CA . PRO B 1 366 ? -5.666 40.239 31.621 1.00 33.18 368 PRO B CA 1
ATOM 5790 C C . PRO B 1 366 ? -5.248 39.980 30.167 1.00 31.10 368 PRO B C 1
ATOM 5791 O O . PRO B 1 366 ? -5.856 40.530 29.237 1.00 31.07 368 PRO B O 1
ATOM 5795 N N . ILE B 1 367 ? -4.212 39.151 29.994 1.00 30.46 369 ILE B N 1
ATOM 5796 C CA . ILE B 1 367 ? -3.706 38.778 28.674 1.00 30.93 369 ILE B CA 1
ATOM 5797 C C . ILE B 1 367 ? -4.139 37.369 28.329 1.00 30.16 369 ILE B C 1
ATOM 5798 O O . ILE B 1 367 ? -3.980 36.459 29.135 1.00 31.38 369 ILE B O 1
ATOM 5803 N N . ILE B 1 368 ? -4.692 37.217 27.121 1.00 29.57 370 ILE B N 1
ATOM 5804 C CA . ILE B 1 368 ? -5.080 35.945 26.542 1.00 29.90 370 ILE B CA 1
ATOM 5805 C C . ILE B 1 368 ? -3.969 35.557 25.562 1.00 28.78 370 ILE B C 1
ATOM 5806 O O . ILE B 1 368 ? -3.660 36.320 24.639 1.00 27.42 370 ILE B O 1
ATOM 5811 N N . TYR B 1 369 ? -3.380 34.371 25.761 1.00 27.82 371 TYR B N 1
ATOM 5812 C CA . TYR B 1 369 ? -2.330 33.856 24.882 1.00 28.21 371 TYR B CA 1
ATOM 5813 C C . TYR B 1 369 ? -2.957 32.814 23.998 1.00 26.46 371 TYR B C 1
ATOM 5814 O O . TYR B 1 369 ? -3.420 31.768 24.485 1.00 26.45 371 TYR B O 1
ATOM 5823 N N . ILE B 1 370 ? -3.001 33.109 22.697 1.00 26.57 372 ILE B N 1
ATOM 5824 C CA . ILE B 1 370 ? -3.517 32.203 21.679 1.00 25.75 372 ILE B CA 1
ATOM 5825 C C . ILE B 1 370 ? -2.329 31.397 21.190 1.00 25.64 372 ILE B C 1
ATOM 5826 O O . ILE B 1 370 ? -1.417 31.947 20.574 1.00 25.01 372 ILE B O 1
ATOM 5831 N N . GLN B 1 371 ? -2.331 30.079 21.468 1.00 24.55 373 GLN B N 1
ATOM 5832 C CA . GLN B 1 371 ? -1.149 29.256 21.239 1.00 25.08 373 GLN B CA 1
ATOM 5833 C C . GLN B 1 371 ? -1.452 28.000 20.428 1.00 25.09 373 GLN B C 1
ATOM 5834 O O . GLN B 1 371 ? -1.669 26.916 20.974 1.00 23.99 373 GLN B O 1
ATOM 5840 N N . PRO B 1 372 ? -1.487 28.106 19.086 1.00 24.63 374 PRO B N 1
ATOM 5841 C CA . PRO B 1 372 ? -1.672 26.926 18.250 1.00 25.15 374 PRO B CA 1
ATOM 5842 C C . PRO B 1 372 ? -0.520 25.966 18.458 1.00 25.77 374 PRO B C 1
ATOM 5843 O O . PRO B 1 372 ? 0.644 26.395 18.631 1.00 25.44 374 PRO B O 1
ATOM 5847 N N . SER B 1 373 ? -0.823 24.670 18.392 1.00 25.49 375 SER B N 1
ATOM 5848 C CA . SER B 1 373 ? 0.205 23.648 18.475 1.00 26.69 375 SER B CA 1
ATOM 5849 C C . SER B 1 373 ? 0.993 23.608 17.163 1.00 27.42 375 SER B C 1
ATOM 5850 O O . SER B 1 373 ? 0.542 24.127 16.125 1.00 25.92 375 SER B O 1
ATOM 5853 N N . GLU B 1 374 ? 2.174 22.989 17.189 1.00 29.86 376 GLU B N 1
ATOM 5854 C CA . GLU B 1 374 ? 3.036 23.004 16.016 1.00 33.78 376 GLU B CA 1
ATOM 5855 C C . GLU B 1 374 ? 2.460 22.224 14.821 1.00 34.19 376 GLU B C 1
ATOM 5856 O O . GLU B 1 374 ? 2.747 22.574 13.674 1.00 36.10 376 GLU B O 1
ATOM 5862 N N . ASN B 1 375 ? 1.575 21.253 15.098 1.00 33.94 377 ASN B N 1
ATOM 5863 C CA . ASN B 1 375 ? 0.900 20.480 14.050 1.00 35.51 377 ASN B CA 1
ATOM 5864 C C . ASN B 1 375 ? -0.601 20.680 14.020 1.00 33.51 377 ASN B C 1
ATOM 5865 O O . ASN B 1 375 ? -1.334 19.809 13.626 1.00 32.40 377 ASN B O 1
ATOM 5870 N N . ASN B 1 376 ? -1.042 21.890 14.379 1.00 29.48 378 ASN B N 1
ATOM 5871 C CA . ASN B 1 376 ? -2.448 22.231 14.424 1.00 27.36 378 ASN B CA 1
ATOM 5872 C C . ASN B 1 376 ? -3.075 22.124 13.051 1.00 27.20 378 ASN B C 1
ATOM 5873 O O . ASN B 1 376 ? -2.387 22.206 12.025 1.00 27.13 378 ASN B O 1
ATOM 5878 N N . THR B 1 377 ? -4.392 21.927 13.021 1.00 27.22 379 THR B N 1
ATOM 5879 C CA . THR B 1 377 ? -5.125 21.856 11.759 1.00 28.42 379 THR B CA 1
ATOM 5880 C C . THR B 1 377 ? -6.144 22.975 11.655 1.00 27.61 379 THR B C 1
ATOM 5881 O O . THR B 1 377 ? -7.192 22.791 11.051 1.00 27.79 379 THR B O 1
ATOM 5885 N N . LEU B 1 378 ? -5.822 24.153 12.220 1.00 27.48 380 LEU B N 1
ATOM 5886 C CA . LEU B 1 378 ? -6.659 25.329 12.059 1.00 26.67 380 LEU B CA 1
ATOM 5887 C C . LEU B 1 378 ? -6.798 25.696 10.582 1.00 27.89 380 LEU B C 1
ATOM 5888 O O . LEU B 1 378 ? -5.835 25.596 9.814 1.00 28.11 380 LEU B O 1
ATOM 5893 N N . LYS B 1 379 ? -8.020 26.088 10.198 1.00 28.33 381 LYS B N 1
ATOM 5894 C CA . LYS B 1 379 ? -8.330 26.512 8.841 1.00 30.36 381 LYS B CA 1
ATOM 5895 C C . LYS B 1 379 ? -9.118 27.828 8.906 1.00 28.88 381 LYS B C 1
ATOM 5896 O O . LYS B 1 379 ? -9.592 28.240 9.971 1.00 28.88 381 LYS B O 1
ATOM 5902 N N . VAL B 1 380 ? -9.247 28.486 7.754 1.00 29.84 382 VAL B N 1
ATOM 5903 C CA . VAL B 1 380 ? -9.948 29.752 7.677 1.00 30.16 382 VAL B CA 1
ATOM 5904 C C . VAL B 1 380 ? -11.397 29.507 8.086 1.00 31.32 382 VAL B C 1
ATOM 5905 O O . VAL B 1 380 ? -12.013 28.533 7.665 1.00 31.29 382 VAL B O 1
ATOM 5909 N N . GLY B 1 38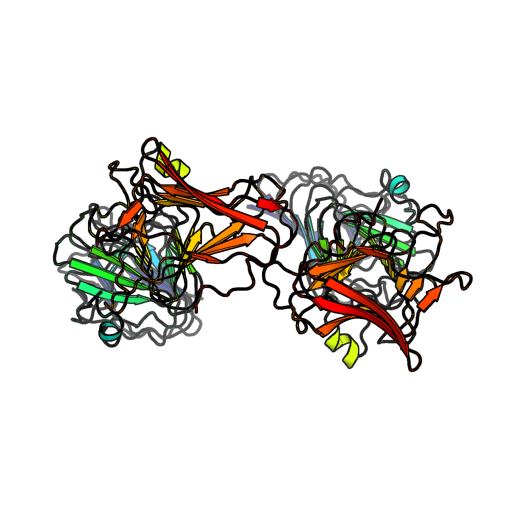1 ? -11.928 30.403 8.916 1.00 32.32 383 GLY B N 1
ATOM 5910 C CA . GLY B 1 381 ? -13.316 30.339 9.360 1.00 33.32 383 GLY B CA 1
ATOM 5911 C C . GLY B 1 381 ? -13.507 29.649 10.693 1.00 32.79 383 GLY B C 1
ATOM 5912 O O . GLY B 1 381 ? -14.610 29.662 11.233 1.00 35.76 383 GLY B O 1
ATOM 5913 N N . ASP B 1 382 ? -12.440 29.033 11.223 1.00 32.01 384 ASP B N 1
ATOM 5914 C CA . ASP B 1 382 ? -12.489 28.416 12.550 1.00 31.21 384 ASP B CA 1
ATOM 5915 C C . ASP B 1 382 ? -12.748 29.502 13.613 1.00 32.84 384 ASP B C 1
ATOM 5916 O O . ASP B 1 382 ? -12.092 30.555 13.616 1.00 31.93 384 ASP B O 1
ATOM 5921 N N . ARG B 1 383 ? -13.737 29.258 14.479 1.00 33.00 385 ARG B N 1
ATOM 5922 C CA . ARG B 1 383 ? -14.061 30.130 15.596 1.00 33.81 385 ARG B CA 1
ATOM 5923 C C . ARG B 1 383 ? -13.944 29.341 16.891 1.00 32.70 385 ARG B C 1
ATOM 5924 O O . ARG B 1 383 ? -14.587 28.302 17.064 1.00 33.22 385 ARG B O 1
ATOM 5932 N N . LEU B 1 384 ? -13.099 29.845 17.791 1.00 28.84 386 LEU B N 1
ATOM 5933 C CA . LEU B 1 384 ? -12.782 29.188 19.042 1.00 29.22 386 LEU B CA 1
ATOM 5934 C C . LEU B 1 384 ? -13.385 30.003 20.185 1.00 28.92 386 LEU B C 1
ATOM 5935 O O . LEU B 1 384 ? -13.044 31.176 20.357 1.00 29.39 386 LEU B O 1
ATOM 5940 N N . THR B 1 385 ? -14.305 29.397 20.942 1.00 29.30 387 THR B N 1
ATOM 5941 C CA . THR B 1 385 ? -14.872 30.038 22.134 1.00 29.41 387 THR B CA 1
ATOM 5942 C C . THR B 1 385 ? -13.962 29.710 23.322 1.00 29.32 387 THR B C 1
ATOM 5943 O O . THR B 1 385 ? -14.157 28.714 24.008 1.00 28.90 387 THR B O 1
ATOM 5947 N N . LEU B 1 386 ? -12.928 30.536 23.510 1.00 28.96 388 LEU B N 1
ATOM 5948 C CA . LEU B 1 386 ? -11.885 30.299 24.493 1.00 29.12 388 LEU B CA 1
ATOM 5949 C C . LEU B 1 386 ? -12.414 30.481 25.914 1.00 31.24 388 LEU B C 1
ATOM 5950 O O . LEU B 1 386 ? -12.063 29.717 26.816 1.00 32.82 388 LEU B O 1
ATOM 5955 N N . ILE B 1 387 ? -13.262 31.499 26.105 1.00 32.82 389 ILE B N 1
ATOM 5956 C CA . ILE B 1 387 ? -13.925 31.742 27.377 1.00 32.90 389 ILE B CA 1
ATOM 5957 C C . ILE B 1 387 ? -15.420 31.907 27.188 1.00 33.96 389 ILE B C 1
ATOM 5958 O O . ILE B 1 387 ? -15.876 32.644 26.331 1.00 34.12 389 ILE B O 1
ATOM 5963 N N . SER B 1 388 ? -16.173 31.184 28.017 1.00 35.26 390 SER B N 1
ATOM 5964 C CA . SER B 1 388 ? -17.601 31.276 28.081 1.00 37.29 390 SER B CA 1
ATOM 5965 C C . SER B 1 388 ? -17.963 31.643 29.519 1.00 37.96 390 SER B C 1
ATOM 5966 O O . SER B 1 388 ? -17.416 31.083 30.450 1.00 36.73 390 SER B O 1
ATOM 5969 N N . ALA B 1 389 ? -18.859 32.623 29.677 1.00 37.94 391 ALA B N 1
ATOM 5970 C CA . ALA B 1 389 ? -19.273 33.122 30.985 1.00 39.31 391 ALA B CA 1
ATOM 5971 C C . ALA B 1 389 ? -20.717 33.627 30.924 1.00 40.95 391 ALA B C 1
ATOM 5972 O O . ALA B 1 389 ? -21.297 33.705 29.856 1.00 39.90 391 ALA B O 1
ATOM 5974 N N . LYS B 1 390 ? -21.301 33.942 32.082 1.00 43.98 392 LYS B N 1
ATOM 5975 C CA . LYS B 1 390 ? -22.621 34.594 32.126 1.00 48.23 392 LYS B CA 1
ATOM 5976 C C . LYS B 1 390 ? -22.542 36.076 31.765 1.00 49.62 392 LYS B C 1
ATOM 5977 O O . LYS B 1 390 ? -23.487 36.642 31.218 1.00 52.04 392 LYS B O 1
ATOM 5983 N N . GLY B 1 391 ? -21.411 36.708 32.090 1.00 48.43 393 GLY B N 1
ATOM 5984 C CA . GLY B 1 391 ? -21.236 38.128 31.895 1.00 46.59 393 GLY B CA 1
ATOM 5985 C C . GLY B 1 391 ? -19.875 38.628 32.309 1.00 45.18 393 GLY B C 1
ATOM 5986 O O . GLY B 1 391 ? -19.027 37.892 32.798 1.00 43.51 393 GLY B O 1
ATOM 5987 N N . LYS B 1 392 ? -19.667 39.918 32.066 1.00 48.89 394 LYS B N 1
ATOM 5988 C CA . LYS B 1 392 ? -18.444 40.621 32.381 1.00 48.21 394 LYS B CA 1
ATOM 5989 C C . LYS B 1 392 ? -18.803 41.733 33.370 1.00 46.99 394 LYS B C 1
ATOM 5990 O O . LYS B 1 392 ? -19.691 42.525 33.103 1.00 45.96 394 LYS B O 1
ATOM 5996 N N . THR B 1 393 ? -18.133 41.745 34.525 1.00 47.13 395 THR B N 1
ATOM 5997 C CA . THR B 1 393 ? -18.284 42.799 35.528 1.00 49.03 395 THR B CA 1
ATOM 5998 C C . THR B 1 393 ? -16.919 43.348 35.928 1.00 48.44 395 THR B C 1
ATOM 5999 O O . THR B 1 393 ? -15.877 42.841 35.514 1.00 44.67 395 THR B O 1
ATOM 6003 N N . ALA B 1 394 ? -16.938 44.403 36.745 1.00 50.22 396 ALA B N 1
ATOM 6004 C CA . ALA B 1 394 ? -15.727 45.055 37.210 1.00 50.23 396 ALA B CA 1
ATOM 6005 C C . ALA B 1 394 ? -15.990 45.658 38.572 1.00 52.89 396 ALA B C 1
ATOM 6006 O O . ALA B 1 394 ? -17.018 46.287 38.787 1.00 54.75 396 ALA B O 1
ATOM 6008 N N . ARG B 1 395 ? -15.051 45.440 39.489 1.00 54.06 397 ARG B N 1
ATOM 6009 C CA . ARG B 1 395 ? -15.197 45.836 40.867 1.00 60.37 397 ARG B CA 1
ATOM 6010 C C . ARG B 1 395 ? -15.407 47.351 40.947 1.00 64.59 397 ARG B C 1
ATOM 6011 O O . ARG B 1 395 ? -16.249 47.848 41.712 1.00 67.75 397 ARG B O 1
ATOM 6019 N N . GLU B 1 396 ? -14.653 48.075 40.118 1.00 66.71 398 GLU B N 1
ATOM 6020 C CA . GLU B 1 396 ? -14.632 49.537 40.122 1.00 73.54 398 GLU B CA 1
ATOM 6021 C C . GLU B 1 396 ? -15.585 50.120 39.070 1.00 74.42 398 GLU B C 1
ATOM 6022 O O . GLU B 1 396 ? -15.552 51.317 38.782 1.00 68.73 398 GLU B O 1
ATOM 6028 N N . ASP B 1 397 ? -16.444 49.260 38.503 1.00 78.17 399 ASP B N 1
ATOM 6029 C CA . ASP B 1 397 ? -17.329 49.601 37.380 1.00 79.98 399 ASP B CA 1
ATOM 6030 C C . ASP B 1 397 ? -16.602 50.252 36.186 1.00 78.09 399 ASP B C 1
ATOM 6031 O O . ASP B 1 397 ? -17.230 50.860 35.342 1.00 79.55 399 ASP B O 1
ATOM 6036 N N . ILE B 1 398 ? -15.273 50.088 36.108 1.00 73.27 400 ILE B N 1
ATOM 6037 C CA . ILE B 1 398 ? -14.480 50.570 34.984 1.00 70.25 400 ILE B CA 1
ATOM 6038 C C . ILE B 1 398 ? -14.553 49.505 33.881 1.00 65.84 400 ILE B C 1
ATOM 6039 O O . ILE B 1 398 ? -14.192 48.344 34.110 1.00 61.80 400 ILE B O 1
ATOM 6044 N N . LYS B 1 399 ? -15.016 49.915 32.691 1.00 61.98 401 LYS B N 1
ATOM 6045 C CA . LYS B 1 399 ? -15.023 49.068 31.498 1.00 60.97 401 LYS B CA 1
ATOM 6046 C C . LYS B 1 399 ? -13.619 48.584 31.153 1.00 53.17 401 LYS B C 1
ATOM 6047 O O . LYS B 1 399 ? -12.637 49.316 31.281 1.00 49.25 401 LYS B O 1
ATOM 6053 N N . TRP B 1 400 ? -13.539 47.323 30.724 1.00 47.86 402 TRP B N 1
ATOM 6054 C CA . TRP B 1 400 ? -12.275 46.694 30.428 1.00 44.30 402 TRP B CA 1
ATOM 6055 C C . TRP B 1 400 ? -12.453 45.669 29.337 1.00 42.50 402 TRP B C 1
ATOM 6056 O O . TRP B 1 400 ? -13.539 45.138 29.146 1.00 41.89 402 TRP B O 1
ATOM 6067 N N . ASN B 1 401 ? -11.363 45.413 28.612 1.00 43.46 403 ASN B N 1
ATOM 6068 C CA . ASN B 1 401 ? -11.283 44.377 27.590 1.00 42.01 403 ASN B CA 1
ATOM 6069 C C . ASN B 1 401 ? -9.987 43.621 27.786 1.00 39.96 403 ASN B C 1
ATOM 6070 O O . ASN B 1 401 ? -9.016 44.171 28.315 1.00 39.27 403 ASN B O 1
ATOM 6075 N N . PHE B 1 402 ? -9.974 42.356 27.357 1.00 37.15 404 PHE B N 1
ATOM 6076 C CA . PHE B 1 402 ? -8.767 41.541 27.377 1.00 34.90 404 PHE B CA 1
ATOM 6077 C C . PHE B 1 402 ? -7.751 42.110 26.410 1.00 34.15 404 PHE B C 1
ATOM 6078 O O . PHE B 1 402 ? -8.119 42.673 25.393 1.00 35.06 404 PHE B O 1
ATOM 6086 N N . ARG B 1 403 ? -6.472 41.992 26.769 1.00 33.42 405 ARG B N 1
ATOM 6087 C CA . ARG B 1 403 ? -5.378 42.158 25.832 1.00 32.77 405 ARG B CA 1
ATOM 6088 C C . ARG B 1 403 ? -5.102 40.782 25.237 1.00 31.80 405 ARG B C 1
ATOM 6089 O O . ARG B 1 403 ? -5.220 39.777 25.923 1.00 32.05 405 ARG B O 1
ATOM 6097 N N . ILE B 1 404 ? -4.738 40.745 23.954 1.00 30.56 406 ILE B N 1
ATOM 6098 C CA . ILE B 1 404 ? -4.483 39.484 23.258 1.00 29.36 406 ILE B CA 1
ATOM 6099 C C . ILE B 1 404 ? -3.021 39.403 22.810 1.00 28.42 406 ILE B C 1
ATOM 6100 O O . ILE B 1 404 ? -2.546 40.269 22.121 1.00 27.39 406 ILE B O 1
ATOM 6105 N N . GLN B 1 405 ? -2.334 38.321 23.181 1.00 28.67 407 GLN B N 1
ATOM 6106 C CA . GLN B 1 405 ? -1.044 37.993 22.611 1.00 27.86 407 GLN B CA 1
ATOM 6107 C C . GLN B 1 405 ? -1.286 37.001 21.478 1.00 27.06 407 GLN B C 1
ATOM 6108 O O . GLN B 1 405 ? -1.633 35.849 21.715 1.00 25.75 407 GLN B O 1
ATOM 6114 N N . TYR B 1 406 ? -1.130 37.480 20.244 1.00 27.56 408 TYR B N 1
ATOM 6115 C CA . TYR B 1 406 ? -1.304 36.656 19.054 1.00 27.24 408 TYR B CA 1
ATOM 6116 C C . TYR B 1 406 ? -0.050 35.829 18.826 1.00 26.19 408 TYR B C 1
ATOM 6117 O O . TYR B 1 406 ? 1.038 36.242 19.208 1.00 26.19 408 TYR B O 1
ATOM 6126 N N . PRO B 1 407 ? -0.175 34.632 18.213 1.00 26.10 409 PRO B N 1
ATOM 6127 C CA . PRO B 1 407 ? 0.987 33.829 17.835 1.00 26.01 409 PRO B CA 1
ATOM 6128 C C . PRO B 1 407 ? 1.633 34.345 16.534 1.00 26.25 409 PRO B C 1
ATOM 6129 O O . PRO B 1 407 ? 1.158 35.323 15.954 1.00 27.23 409 PRO B O 1
ATOM 6133 N N . LYS B 1 408 ? 2.688 33.661 16.074 1.00 26.49 410 LYS B N 1
ATOM 6134 C CA . LYS B 1 408 ? 3.419 34.064 14.883 1.00 28.40 410 LYS B CA 1
ATOM 6135 C C . LYS B 1 408 ? 2.984 33.303 13.614 1.00 27.59 410 LYS B C 1
ATOM 6136 O O . LYS B 1 408 ? 3.784 33.102 12.693 1.00 27.46 410 LYS B O 1
ATOM 6142 N N . SER B 1 409 ? 1.709 32.902 13.580 1.00 26.49 411 SER B N 1
ATOM 6143 C CA . SER B 1 409 ? 1.088 32.342 12.402 1.00 26.90 411 SER B CA 1
ATOM 6144 C C . SER B 1 409 ? -0.374 32.740 12.357 1.00 24.82 411 SER B C 1
ATOM 6145 O O . SER B 1 409 ? -0.979 33.024 13.386 1.00 23.62 411 SER B O 1
ATOM 6148 N N . LEU B 1 410 ? -0.913 32.711 11.135 1.00 24.33 412 LEU B N 1
ATOM 6149 C CA . LEU B 1 410 ? -2.289 32.989 10.809 1.00 25.45 412 LEU B CA 1
ATOM 6150 C C . LEU B 1 410 ? -2.669 34.465 11.040 1.00 25.74 412 LEU B C 1
ATOM 6151 O O . LEU B 1 410 ? -1.889 35.251 11.575 1.00 26.83 412 LEU B O 1
ATOM 6156 N N . THR B 1 411 ? -3.865 34.822 10.570 1.00 26.03 413 THR B N 1
ATOM 6157 C CA . THR B 1 411 ? -4.459 36.128 10.814 1.00 25.65 413 THR B CA 1
ATOM 6158 C C . THR B 1 411 ? -5.722 35.863 11.594 1.00 25.51 413 THR B C 1
ATOM 6159 O O . THR B 1 411 ? -6.505 34.979 11.228 1.00 25.43 413 THR B O 1
ATOM 6163 N N . TRP B 1 412 ? -5.900 36.639 12.667 1.00 24.80 414 TRP B N 1
ATOM 6164 C CA . TRP B 1 412 ? -6.925 36.447 13.661 1.00 25.47 414 TRP B CA 1
ATOM 6165 C C . TRP B 1 412 ? -7.792 37.671 13.858 1.00 28.53 414 TRP B C 1
ATOM 6166 O O . TRP B 1 412 ? -7.326 38.790 13.691 1.00 29.06 414 TRP B O 1
ATOM 6177 N N . GLU B 1 413 ? -9.054 37.444 14.226 1.00 30.73 415 GLU B N 1
ATOM 6178 C CA . GLU B 1 413 ? -9.922 38.464 14.806 1.00 33.27 415 GLU B CA 1
ATOM 6179 C C . GLU B 1 413 ? -10.451 37.904 16.112 1.00 31.65 415 GLU B C 1
ATOM 6180 O O . GLU B 1 413 ? -10.971 36.800 16.137 1.00 32.64 415 GLU B O 1
ATOM 6186 N N . VAL B 1 414 ? -10.279 38.649 17.206 1.00 30.44 416 VAL B N 1
ATOM 6187 C CA . VAL B 1 414 ? -10.866 38.304 18.497 1.00 31.91 416 VAL B CA 1
ATOM 6188 C C . VAL B 1 414 ? -12.065 39.209 18.756 1.00 34.67 416 VAL B C 1
ATOM 6189 O O . VAL B 1 414 ? -11.960 40.421 18.590 1.00 33.40 416 VAL B O 1
ATOM 6193 N N . GLU B 1 415 ? -13.198 38.604 19.125 1.00 34.92 417 GLU B N 1
ATOM 6194 C CA . GLU B 1 415 ? -14.422 39.316 19.490 1.00 38.50 417 GLU B CA 1
ATOM 6195 C C . GLU B 1 415 ? -14.938 38.907 20.860 1.00 37.06 417 GLU B C 1
ATOM 6196 O O . GLU B 1 415 ? -14.944 37.722 21.212 1.00 33.95 417 GLU B O 1
ATOM 6202 N N . GLU B 1 416 ? -15.466 39.886 21.597 1.00 36.24 418 GLU B N 1
ATOM 6203 C CA . GLU B 1 416 ? -16.177 39.634 22.850 1.00 41.18 418 GLU B CA 1
ATOM 6204 C C . GLU B 1 416 ? -17.643 39.741 22.463 1.00 42.72 418 GLU B C 1
ATOM 6205 O O . GLU B 1 416 ? -18.079 40.787 22.013 1.00 43.66 418 GLU B O 1
ATOM 6211 N N . ILE B 1 417 ? -18.399 38.651 22.620 1.00 42.47 419 ILE B N 1
ATOM 6212 C CA . ILE B 1 417 ? -19.814 38.606 22.221 1.00 47.04 419 ILE B CA 1
ATOM 6213 C C . ILE B 1 417 ? -20.741 38.415 23.418 1.00 48.19 419 ILE B C 1
ATOM 6214 O O . ILE B 1 417 ? -20.638 37.424 24.119 1.00 43.21 419 ILE B O 1
ATOM 6219 N N . GLU B 1 418 ? -21.604 39.406 23.654 1.00 51.79 420 GLU B N 1
ATOM 6220 C CA . GLU B 1 418 ? -22.522 39.428 24.792 1.00 60.94 420 GLU B CA 1
ATOM 6221 C C . GLU B 1 418 ? -23.953 39.475 24.278 1.00 62.63 420 GLU B C 1
ATOM 6222 O O . GLU B 1 418 ? -24.322 40.413 23.576 1.00 64.77 420 GLU B O 1
ATOM 6228 N N . GLU B 1 419 ? -24.762 38.470 24.641 1.00 66.29 421 GLU B N 1
ATOM 6229 C CA . GLU B 1 419 ? -26.209 38.466 24.373 1.00 70.39 421 GLU B CA 1
ATOM 6230 C C . GLU B 1 419 ? -26.924 37.318 25.039 1.00 70.38 421 GLU B C 1
ATOM 6231 O O . GLU B 1 419 ? -26.324 36.281 25.294 1.00 69.64 421 GLU B O 1
ATOM 6237 N N . ASN B 1 420 ? -28.229 37.499 25.276 1.00 73.04 422 ASN B N 1
ATOM 6238 C CA . ASN B 1 420 ? -29.090 36.487 25.908 1.00 75.79 422 ASN B CA 1
ATOM 6239 C C . ASN B 1 420 ? -28.521 35.987 27.246 1.00 69.90 422 ASN B C 1
ATOM 6240 O O . ASN B 1 420 ? -28.600 34.795 27.542 1.00 68.94 422 ASN B O 1
ATOM 6245 N N . GLY B 1 421 ? -27.930 36.899 28.030 1.00 65.09 423 GLY B N 1
ATOM 6246 C CA . GLY B 1 421 ? -27.325 36.570 29.317 1.00 61.47 423 GLY B CA 1
ATOM 6247 C C . GLY B 1 421 ? -26.094 35.668 29.262 1.00 57.10 423 GLY B C 1
ATOM 6248 O O . GLY B 1 421 ? -25.817 34.924 30.207 1.00 56.42 423 GLY B O 1
ATOM 6249 N N . THR B 1 422 ? -25.356 35.722 28.151 1.00 53.76 424 THR B N 1
ATOM 6250 C CA . THR B 1 422 ? -24.114 34.978 28.010 1.00 51.95 424 THR B CA 1
ATOM 6251 C C . THR B 1 422 ? -23.017 35.849 27.409 1.00 46.60 424 THR B C 1
ATOM 6252 O O . THR B 1 422 ? -23.265 36.875 26.782 1.00 45.44 424 THR B O 1
ATOM 6256 N N . TYR B 1 423 ? -21.778 35.439 27.663 1.00 41.95 425 TYR B N 1
ATOM 6257 C CA . TYR B 1 423 ? -20.580 36.128 27.205 1.00 39.84 425 TYR B CA 1
ATOM 6258 C C . TYR B 1 423 ? -19.697 35.054 26.602 1.00 37.72 425 TYR B C 1
ATOM 6259 O O . TYR B 1 423 ? -19.589 33.952 27.141 1.00 37.76 425 TYR B O 1
ATOM 6268 N N . SER B 1 424 ? -19.060 35.381 25.476 1.00 35.89 426 SER B N 1
ATOM 6269 C CA . SER B 1 424 ? -18.083 34.515 24.839 1.00 34.07 426 SER B CA 1
ATOM 6270 C C . SER B 1 424 ? -16.937 35.363 24.326 1.00 33.20 426 SER B C 1
ATOM 6271 O O . SER B 1 424 ? -17.157 36.390 23.683 1.00 32.83 426 SER B O 1
ATOM 6274 N N . LEU B 1 425 ? -15.710 34.921 24.607 1.00 32.71 427 LEU B N 1
ATOM 6275 C CA . LEU B 1 425 ? -14.507 35.471 24.009 1.00 31.43 427 LEU B CA 1
ATOM 6276 C C . LEU B 1 425 ? -14.126 34.509 22.891 1.00 30.18 427 LEU B C 1
ATOM 6277 O O . LEU B 1 425 ? -13.780 33.347 23.169 1.00 28.45 427 LEU B O 1
ATOM 6282 N N . VAL B 1 426 ? -14.233 34.993 21.644 1.00 29.86 428 VAL B N 1
ATOM 6283 C CA . VAL B 1 426 ? -14.101 34.169 20.456 1.00 29.87 428 VAL B CA 1
ATOM 6284 C C . VAL B 1 426 ? -12.918 34.619 19.607 1.00 29.43 428 VAL B C 1
ATOM 6285 O O . VAL B 1 426 ? -12.775 35.803 19.308 1.00 27.72 428 VAL B O 1
ATOM 6289 N N . ALA B 1 427 ? -12.056 33.662 19.247 1.00 28.91 429 ALA B N 1
ATOM 6290 C CA . ALA B 1 427 ? -10.916 33.906 18.382 1.00 27.78 429 ALA B CA 1
ATOM 6291 C C . ALA B 1 427 ? -11.228 33.257 17.036 1.00 29.33 429 ALA B C 1
ATOM 6292 O O . ALA B 1 427 ? -11.541 32.069 16.983 1.00 29.14 429 ALA B O 1
ATOM 6294 N N A GLU B 1 428 ? -11.203 34.059 15.962 0.50 29.29 430 GLU B N 1
ATOM 6295 N N B GLU B 1 428 ? -11.077 34.032 15.957 0.50 27.88 430 GLU B N 1
ATOM 6296 C CA A GLU B 1 428 ? -11.514 33.593 14.616 0.50 30.39 430 GLU B CA 1
ATOM 6297 C CA B GLU B 1 428 ? -11.494 33.655 14.622 0.50 28.17 430 GLU B CA 1
ATOM 6298 C C A GLU B 1 428 ? -10.301 33.681 13.692 0.50 29.09 430 GLU B C 1
ATOM 6299 C C B GLU B 1 428 ? -10.272 33.686 13.710 0.50 27.79 430 GLU B C 1
ATOM 6300 O O A GLU B 1 428 ? -9.608 34.688 13.662 0.50 29.25 430 GLU B O 1
ATOM 6301 O O B GLU B 1 428 ? -9.500 34.646 13.764 0.50 27.62 430 GLU B O 1
ATOM 6312 N N . VAL B 1 429 ? -10.066 32.613 12.928 1.00 28.42 431 VAL B N 1
ATOM 6313 C CA . VAL B 1 429 ? -9.011 32.551 11.930 1.00 27.71 431 VAL B CA 1
ATOM 6314 C C . VAL B 1 429 ? -9.563 33.111 10.631 1.00 29.39 431 VAL B C 1
ATOM 6315 O O . VAL B 1 429 ? -10.528 32.574 10.078 1.00 29.80 431 VAL B O 1
ATOM 6319 N N . LYS B 1 430 ? -8.949 34.202 10.160 1.00 29.13 432 LYS B N 1
ATOM 6320 C CA . LYS B 1 430 ? -9.398 34.936 8.977 1.00 30.43 432 LYS B CA 1
ATOM 6321 C C . LYS B 1 430 ? -8.573 34.602 7.757 1.00 28.81 432 LYS B C 1
ATOM 6322 O O . LYS B 1 430 ? -9.062 34.736 6.659 1.00 28.94 432 LYS B O 1
ATOM 6328 N N . SER B 1 431 ? -7.323 34.163 7.962 1.00 26.64 433 SER B N 1
ATOM 6329 C CA . SER B 1 431 ? -6.419 33.789 6.882 1.00 27.30 433 SER B CA 1
ATOM 6330 C C . SER B 1 431 ? -5.361 32.828 7.409 1.00 26.51 433 SER B C 1
ATOM 6331 O O . SER B 1 431 ? -4.976 32.897 8.574 1.00 25.71 433 SER B O 1
ATOM 6334 N N . LEU B 1 432 ? -4.900 31.934 6.531 1.00 27.26 434 LEU B N 1
ATOM 6335 C CA . LEU B 1 432 ? -3.764 31.080 6.807 1.00 27.91 434 LEU B CA 1
ATOM 6336 C C . LEU B 1 432 ? -2.448 31.857 6.724 1.00 28.17 434 LEU B C 1
ATOM 6337 O O . LEU B 1 432 ? -1.412 31.370 7.166 1.00 27.84 434 LEU B O 1
ATOM 6342 N N . ASP B 1 433 ? -2.489 33.046 6.109 1.00 27.89 435 ASP B N 1
ATOM 6343 C CA . ASP B 1 433 ? -1.305 33.879 5.961 1.00 28.24 435 ASP B CA 1
ATOM 6344 C C . ASP B 1 433 ? -1.144 34.694 7.235 1.00 26.35 435 ASP B C 1
ATOM 6345 O O . ASP B 1 433 ? -2.124 35.097 7.825 1.00 26.22 435 ASP B O 1
ATOM 6350 N N . TYR B 1 434 ? 0.117 34.914 7.631 1.00 27.03 436 TYR B N 1
ATOM 6351 C CA . TYR B 1 434 ? 0.479 35.715 8.793 1.00 26.59 436 TYR B CA 1
ATOM 6352 C C . TYR B 1 434 ? 0.478 37.216 8.455 1.00 27.54 436 TYR B C 1
ATOM 6353 O O . TYR B 1 434 ? 1.035 37.624 7.446 1.00 29.29 436 TYR B O 1
ATOM 6362 N N . SER B 1 435 ? -0.137 38.027 9.316 1.00 28.38 437 SER B N 1
ATOM 6363 C CA . SER B 1 435 ? -0.228 39.481 9.066 1.00 30.39 437 SER B CA 1
ATOM 6364 C C . SER B 1 435 ? 0.497 40.311 10.142 1.00 30.17 437 SER B C 1
ATOM 6365 O O . SER B 1 435 ? 0.222 41.478 10.294 1.00 30.36 437 SER B O 1
ATOM 6368 N N . GLY B 1 436 ? 1.402 39.671 10.894 1.00 29.35 438 GLY B N 1
ATOM 6369 C CA . GLY B 1 436 ? 2.290 40.351 11.825 1.00 30.26 438 GLY B CA 1
ATOM 6370 C C . GLY B 1 436 ? 1.733 40.643 13.213 1.00 29.82 438 GLY B C 1
ATOM 6371 O O . GLY B 1 436 ? 2.381 41.332 14.005 1.00 29.01 438 GLY B O 1
ATOM 6372 N N . GLN B 1 437 ? 0.550 40.106 13.525 1.00 27.82 439 GLN B N 1
ATOM 6373 C CA . GLN B 1 437 ? -0.129 40.421 14.776 1.00 27.77 439 GLN B CA 1
ATOM 6374 C C . GLN B 1 437 ? 0.639 39.961 16.021 1.00 28.63 439 GLN B C 1
ATOM 6375 O O . GLN B 1 437 ? 0.452 40.510 17.099 1.00 27.23 439 GLN B O 1
ATOM 6381 N N . GLY B 1 438 ? 1.456 38.913 15.865 1.00 28.24 440 GLY B N 1
ATOM 6382 C CA . GLY B 1 438 ? 2.266 38.365 16.924 1.00 29.91 440 GLY B CA 1
ATOM 6383 C C . GLY B 1 438 ? 3.574 39.089 17.233 1.00 31.32 440 GLY B C 1
ATOM 6384 O O . GLY B 1 438 ? 4.259 38.691 18.169 1.00 30.64 440 GLY B O 1
ATOM 6385 N N . GLU B 1 439 ? 3.925 40.121 16.462 1.00 34.61 441 GLU B N 1
ATOM 6386 C CA . GLU B 1 439 ? 5.214 40.797 16.635 1.00 38.40 441 GLU B CA 1
ATOM 6387 C C . GLU B 1 439 ? 5.287 41.634 17.922 1.00 40.32 441 GLU B C 1
ATOM 6388 O O . GLU B 1 439 ? 6.344 41.749 18.522 1.00 42.00 441 GLU B O 1
ATOM 6394 N N . VAL B 1 440 ? 4.151 42.188 18.343 1.00 42.23 442 VAL B N 1
ATOM 6395 C CA . VAL B 1 440 ? 4.121 42.980 19.573 1.00 47.60 442 VAL B CA 1
ATOM 6396 C C . VAL B 1 440 ? 4.016 42.037 20.769 1.00 42.90 442 VAL B C 1
ATOM 6397 O O . VAL B 1 440 ? 3.094 41.221 20.858 1.00 39.53 442 VAL B O 1
ATOM 6401 N N . ASP B 1 441 ? 5.005 42.136 21.662 1.00 43.81 443 ASP B N 1
ATOM 6402 C CA . ASP B 1 441 ? 5.009 41.474 22.971 1.00 46.58 443 ASP B CA 1
ATOM 6403 C C . ASP B 1 441 ? 4.134 42.297 23.929 1.00 47.87 443 ASP B C 1
ATOM 6404 O O . ASP B 1 441 ? 4.564 43.329 24.440 1.00 47.75 443 ASP B O 1
ATOM 6409 N N . VAL B 1 442 ? 2.903 41.825 24.157 1.00 45.85 444 VAL B N 1
ATOM 6410 C CA . VAL B 1 442 ? 1.902 42.529 24.953 1.00 47.93 444 VAL B CA 1
ATOM 6411 C C . VAL B 1 442 ? 2.372 42.817 26.388 1.00 49.41 444 VAL B C 1
ATOM 6412 O O . VAL B 1 442 ? 2.098 43.876 26.908 1.00 46.71 444 VAL B O 1
ATOM 6416 N N . ASP B 1 443 ? 3.080 41.869 27.012 1.00 51.05 445 ASP B N 1
ATOM 6417 C CA . ASP B 1 443 ? 3.500 42.000 28.408 1.00 55.50 445 ASP B CA 1
ATOM 6418 C C . ASP B 1 443 ? 4.749 42.898 28.589 1.00 61.75 445 ASP B C 1
ATOM 6419 O O . ASP B 1 443 ? 5.772 42.456 29.097 1.00 63.93 445 ASP B O 1
ATOM 6424 N N . ASP B 1 444 ? 4.632 44.171 28.193 1.00 77.05 446 ASP B N 1
ATOM 6425 C CA . ASP B 1 444 ? 5.696 45.177 28.336 1.00 81.50 446 ASP B CA 1
ATOM 6426 C C . ASP B 1 444 ? 5.184 46.474 28.947 1.00 84.79 446 ASP B C 1
ATOM 6427 O O . ASP B 1 444 ? 5.966 47.258 29.489 1.00 89.16 446 ASP B O 1
#

B-factor: mean 47.41, std 16.98, range [20.51, 121.48]

Solvent-accessible surface area: 33089 Å² total; per-residue (Å²): 146,76,97,103,32,93,31,61,82,96,7,80,80,101,50,46,22,82,47,57,102,80,6,178,1,54,83,28,56,20,69,0,30,0,0,54,34,0,28,0,40,0,47,0,62,22,89,66,45,0,7,0,44,0,0,0,22,48,0,1,5,0,32,78,70,0,64,46,62,12,47,0,52,66,0,134,7,87,0,24,1,56,32,54,81,135,57,88,78,16,68,28,26,0,0,0,4,3,14,24,56,98,78,8,71,23,140,73,14,82,46,4,24,178,88,12,6,31,30,4,26,77,6,41,1,27,0,26,92,39,0,3,1,0,4,28,36,19,51,34,6,1,47,0,2,24,0,44,5,69,141,41,1,58,0,18,0,0,14,95,121,25,101,50,16,4,0,6,0,0,0,0,75,50,30,80,75,6,77,0,19,1,49,0,3,4,34,62,85,40,84,53,0,86,0,0,3,0,0,10,11,90,7,14,3,54,1,50,11,28,68,1,26,0,15,3,4,0,19,0,56,90,14,68,1,6,0,30,4,76,33,132,36,0,111,107,135,141,67,12,0,0,0,0,35,37,46,106,97,82,8,0,0,43,0,42,96,72,0,2,0,0,0,58,0,0,0,3,1,10,0,2,0,19,1,27,0,37,3,1,42,135,25,52,12,44,0,5,0,0,12,22,81,82,65,142,83,5,35,0,24,0,9,7,33,0,46,0,46,0,48,0,56,9,37,136,97,18,1,57,1,59,4,53,0,31,0,28,7,55,31,31,12,74,108,171,45,105,35,138,106,18,0,2,0,26,2,69,26,10,24,115,6,72,6,127,90,42,23,117,0,48,0,0,40,4,104,15,43,57,14,89,139,128,88,191,17,94,13,63,24,24,45,22,70,8,7,16,2,75,28,43,55,48,126,105,143,76,66,1,23,0,3,0,39,1,108,31,60,109,49,74,30,49,1,97,101,93,24,70,164,134,81,99,105,37,99,29,59,102,91,9,74,94,102,56,43,24,81,49,55,97,69,7,181,2,52,71,26,50,23,69,0,34,0,0,54,30,0,24,0,38,0,67,1,92,16,78,67,44,0,7,0,43,0,0,0,20,57,0,1,6,0,31,87,72,0,63,49,62,13,51,1,54,73,0,137,6,88,0,26,1,56,33,59,82,133,60,89,76,17,70,28,30,0,0,0,1,1,12,20,55,94,88,4,71,23,115,91,13,85,36,6,29,136,89,12,5,34,30,3,28,82,6,40,1,27,0,26,93,37,0,5,1,0,0,44,48,20,48,35,4,0,47,0,2,25,0,43,5,69,142,39,1,46,0,14,0,0,10,107,96,25,102,50,16,3,0,12,0,0,0,0,75,50,30,78,76,7,76,0,19,1,48,0,3,4,26,66,85,38,80,46,0,76,0,0,3,0,0,10,11,90,7,15,3,58,1,49,10,28,55,1,25,0,11,4,4,0,21,0,59,93,15,66,2,6,0,30,4,78,19,112,43,0,86,105,147,134,65,11,0,0,0,0,34,39,40,106,91,79,7,0,0,45,0,41,91,72,0,3,0,0,0,60,0,0,0,3,0,8,0,2,0,23,2,25,0,41,3,1,45,137,24,47,12,44,0,4,0,0,10,22,80,86,67,141,77,5,33,0,28,0,10,10,38,1,50,0,45,0,67,0,57,20,28,160,85,18,1,53,0,54,4,51,0,31,0,24,7,37,26,50,9,66,107,170,47,103,39,135,97,18,0,2,0,29,2,69,6,38,96,135,34,98,14,125,84,42,8,110,0,47,2,0,34,5,98,13,50,56,17,148,60,132,98,199,15,96,15,55,24,24,42,12,37,25,16,28,8,75,33,68,54,51,106,103,152,64,59,0,22,1,9,0,21,0,91,31,73,38,11,70,29,50,4,76,101,87,28,76,146

Nearest PDB structures (foldseek):
  7jvi-assembly2_B  TM=1.000E+00  e=8.207E-75  metagenome
  3ak5-assembly2_B  TM=3.461E-01  e=6.645E-03  Escherichia coli
  3sze-assembly1_A  TM=3.184E-01  e=8.439E-02  Escherichia coli O157:H7 str. EDL933
  3ak5-assembly4_D  TM=2.323E-01  e=8.080E-01  Escherichia coli
  7jvi-assembly2_B  TM=1.002E+00  e=1.470E-75  metagenome

Foldseek 3Di:
DEDEAEAEDADDPVDEAEDAEEDEQVVYEYEYEHYQAYADAYAYADAEHYEYAFAADHYEQHDGQLQDHHAQQNYQYEYEWHYDCPPDDHPAGTYEYHFNPAAADPVCRVVRPVSAAERQQNYAYEYEARYEYEYEAAHHEHEHQYYEYDANYEDAYYPDDDLRGEYEYEYHNVQEEYEHAYEYAHPPNRLSHAYEYEYDHAEEYEFADQAYAHNNAYEYPHHEYAQEYPAVCCQVVVTQGRHRENDDPDFNYEAAAHYEYEYAHEHQAEYAALYEYEYHDVFFHEYEHHRSNPGDFHEHEFELNYEYEKEAQELVTIHAYEGAHEHEYEQAHPVRDGDQRGYEYEYHYDPNHDYDAFRKHFRYKYLYYAYDVRDDDDHHYQYDQFFDWDWDWDDDPRITTTIIGGHGRGGDCSNVDPSPD/DADEAEAEDADDPVDEAEDEEEDEQVPHEYAYEHYQAYADAYAYADAEHYEYAFAADHAEQHDGLLQDHHAQQNYQYEYEWHYDCPPDDHPAGTYEYHFNPAAADPVCNVVRPVSAAERQQNYAYEYEARYEYEYEAAHHEHEHQYYEYDANYEDAYYPDDDLRGEYEYEYHNVQEEYEHAYEYAHPPNRLSHAYEYEYDHAEEYEFAYQAYAHNNAYEYPHHEYAQEYDAVCCQVVVTQGRHRANDDPDFRYEAAAHYEYEYAHEHQAEHAALYEYEYHDVFFHEYEHHRSNPGDFHEHEFELNYEYEKEAQELVTIHAYEGAHEHEYEQAHPVRDGDQRGYEYEYHYDPNHDYDAFRKHQRYKYQYYHYPVRDDDDYHYQYDQFFDWDWDWDDDPRMTTTMIGGHGRGGDCSNVDDSPD

Secondary structure (DSSP, 8-state):
-EEEEE------TTS-EEE---EE-TT-EEEEE--SEEEE---EEBSSEEEEEE-SSEEEESSGGG------TTB-SEEEEEE--SS-S-S--EEEEP-TT----TT-HHHHHTTSEEEESSSEEEE-TT-EEEE-SSEEEEEES-EEE-TT-EEEEESS--TT-EEEEEE-TT---EEE-SEE--GGG-TTSEEEEEE-SSSEEEE--SB---TT-EEE-SSEEEE---HHHHHHHT--BTT----SSS-SEEE-TT-EEEESSEESS-EEESSEEEEBSSS--EEEE--TTT-----EEE-TT-EEEEEES-SSSB-EEEEEEEEEE--B-TTS-B-----EEEEEE-TT----TT-EEEEEEEEEEEEGGG-----EEE--SSSEEEEEEEEETTEEEEEEEEEESS--SGGGS-S--/-EEEEE------TTS-EEE---EE-TT-EEEEE--SEEEE---EEBSSEEEEEE-SSEEEESSGGG------TTB-SEEEEEE--SS-S-S--EEEEP-TT----SS-HHHHHTTSEEEESSSEEEE-TT-EEEE-SSEEEEEESSEEE-TT-EEEEESS--TT-EEEEEE-TT---EEE-SEE--GGG-TTSEEEEEE-SSSEEEE--SB---TT-EEE-SSEEEE-S-HHHHHHHT--BTT----SSS-SEEE-TT-EEEESSEESS-EEESSEEEEBSSSS-EEEE--TTT-----EEE-TT-EEEEEESSSSSB-EEEESSEEEE--B-TTS-B-----EEEEEE-TT----TT-EEEEEEESEEEETT------EEE--SSSEEEEEEEEETTEEEEEEEEEESS--STTSS-S--

Radius of gyration: 32.67 Å; Cα contacts (8 Å, |Δi|>4): 2820; chains: 2; bounding box: 65×86×96 Å

Sequence (842 aa):
NVKELDLWQDNTDASYVTYANSIRMGSNDYKVYTARYTEFNSVVKGDKNFSLYCGGERTWLGTKNGASYPSWTDFKGELHIYPYTKKSGCGFYGLLLSHGGKTFNPEDVAGSLEKTNSELTNCTVTLHNGATLAMWTGVRGVRIAELNTEEGSIILGPAKKGSGNGSYYVLGLSGNDALLAGQIAPTGKDAATKVGIIKEGAGTYRITGNDNLITGAIRILEGKVMLNNDVETARTKKMAGAIGALGSTNPGVYVFEGAAIGGTGHSASIIDLYGNMEPGDNGIGTLTMADFVTGKNVDLRLRPSSKLYFEINSAEEYDKVIVEGNLNHWNIGQDFAPSDKTPIIYIQPSENNTLKVGDRLTLISAKGKTAREDIKWNFRIQYPKSLTWEVEEIEENGTYSLVAEVKSLDYSGQGEVDVDDNVKELDLWQDNTDASYVTYANSIRMGSNDYKVYTARYTEFNSVVKGDKNFSLYCGGERTWLGTKNGASYPSWTDFKGELHIYPYTKKSGCGFYGLLLSHGGKTFNPEDVAGSLEKTNSELTNCTVTLHNGATLAMWTGVRGVRIAELNTEEGSIILGPAKKGSGNGSYYVLGLSGNDALLAGQIAPTGKDAATKVGIIKEGAGTYRITGNDNLITGAIRILEGKVMLNNDVETARTKKMAGAIGALGSTNPGVYVFEGAAIGGTGHSASIIDLYGNMEPGDNGIGTLTMADFVTGKNVDLRLRPSSKLYFEINSAEEYDKVIVEGNLNHWNIGQDFAPSDKTPIIYIQPSENNTLKVGDRLTLISAKGKTAREDIKWNFRIQYPKSLTWEVEEIEENGTYSLVAEEVKSLDYSGQGEVDVDD